Protein AF-A0A9X0A4B2-F1 (afdb_monomer_lite)

Sequence (811 aa):
MVIYSFEFEECVLAAYNSEPVECTVHGQLELKELAPDAMFEDIAPNMNIKASDITRGKFLGKGTFGSVFRGELRQESGDPITIAMKMPLNNEVGDEAPPEEAQMAAAAMRALRENPTMALNDAYRTVRQEMAILLPLRHQNIVSLLGYCLNPFCMVLEFAPQGALDRILANYKRAGVRLNAYVMQKCIVQCASALKYLHRHHIIYRDLKSENILVWSFPAPSGPGQLQHQVTIKLADYGISRSAALAGMKGLGGTPGFMAPEIEKYVGKELYTDKVDSFSFGMYIYELVTLHQPFNDLNPAQVKQLIVEGHRPPLTAKDKKAPVFVLDLMAWCWQQEADRRPPSHHISLLSSATEFPRLSDVITFDKQLGINCAVTAGSRVSQSRGADDRASVGSEVWLCRSELNAGIGTGKISVLSYSRARCYHKKEFFVGKSCIRVACSVGSTVWLGTESGTLHVFCAMTYKQLCQGSIRSNRYILNMIHVPRANWVLVALADGSVLAYNDNISNHYHYNDPAVETPVHELLPNRVYTGNGIPIHCMAALPLKKPQGNEPRPEVAGDSSEDSDDRNSPCDEYVCEVWCGQEKGRITILDGEELQKICTKSAEDHEPDSSSQREHSVSHIETCQTTGTTISGDDPVGRSVWVALFPGTRVFRWDALEKKIVRSVDCSQHPPRFEGPAKAKVPVRRGADPNPLSASRAQVNSLLAVDKELYIGTSFGCILVCNNLSLMVYTIIRCHDESVKHLLPLVTTPVVTPHSASEQTKALVLSCGRGYRSLGASLYGHTSYPSRRSGKTFLKSESVVLVWLADVWES

InterPro domains:
  IPR000719 Protein kinase domain [PS50011] (54-359)
  IPR000719 Protein kinase domain [SM00220] (54-353)
  IPR001245 Serine-threonine/tyrosine-protein kinase, catalytic domain [PF07714] (124-346)
  IPR008271 Serine/threonine-protein kinase, active site [PS00108] (203-215)
  IPR011009 Protein kinase-like domain superfamily [SSF56112] (47-347)
  IPR017441 Protein kinase, ATP binding site [PS00107] (60-86)
  IPR036322 WD40-repeat-containing domain superfamily [SSF50978] (410-740)
  IPR051681 Serine/Threonine Kinases and Pseudokinases [PTHR44329] (48-348)

Secondary structure (DSSP, 8-state):
-PPP---HHHHHHHHHHT-PEEETTTEEE-HHHH-TTTTTTTS-GGGB--GGGEEEEEEEEEETTEEEEEEEE--SSSSPEEEEEEESS-----TT--HHHHHHHHHHHHHHHH-HHHHHHHHHHHHHHHHHHHTT---TTBPPEEEEEETTEEEEEE--TT-BHHHHHHHHHHHTPPPPHHHHHHHHHHHHHHHHHHHHTTEE----SGGGEEEEE---SSSGGGGT---EEEE---TT-EE--TT-B----S-TTTS-HHHHHHTT-S-B-THHHHHHHHHHHHHHHHSS-TTTTS-HHHHHHHHHTT------TTGGGS-HHHHHHHHHHT-SSGGGSPPHHHHHHHHTSTTTTTEEEEEEE-TT-EEEEEEEESS-------GGGGGPPPSEEEEEEEEEETTEEEEEEEEEEEETTEEEEEEEEEEESS-EEEEEEETTEEEEEETTSEEEEEETTT--EEEEEE-TT-PPEEEEEEETTTTEEEEEETTS-EEEEES-GGGG-----TT-S--------SEEE---S--EEEEEEEEEEPP---PPPP-------------------EEEEEEEEEBTTEEEEEETTT--EEEEEESSSSPP-TTGGGT-EEEEEEEPBPSS----TT-GGGGEEEEEEES-SEEEEEETTTTEEEEEEEGGG---TT---TT--S---TT-PPPPPPHHHH-EEEEEEETTEEEEEETT-EEEEEETTT--EEEEEE-BSS---EEEEEEPPP---TTS--PPPPEEEEEEEESB--TTHHHH---S-S--TT-----TT-EEEEEEE-S----

Foldseek 3Di:
DDDDDDDLLVLLVCLLVVHFDQDPPPGTDDSCVRPVLSVVVVDDPQQEADPVQKDWDAWDDDAPQATKTWMWGHDPDDDTAIWIWGQNQALDADPPRDPRRVVSNVVSVVCCVVPVSVSSVSSSVLVVLQCVLQVVDDDQQAWHFSHAYSVSGTTIIHDFPVAFQLVQLVQLVVVVHAQDLLLLLVVLLSVLVQLVRCVVQQKQQQADARNQKGWNDDAHSDDPSSVVSDTGIHGHRRSVMDRADPQAWFADDYDQQLFALVCLVCVRVDGDGSLRVLQSSLQRLVCNLPVDHWPNPDDSVVSNVCNNVPHGGDDDPRSLQHAQLSVQSSLQSNGNDSQLHDRSVVSNVLSPDLQSSWQLDKDFDDQFKDFQDKAAAADAPDPDDDLVRQQAGHQKMWGWIWGQDPNFIWTKTFIWGDDPSDIDTDDIDTDDRFGWNEWERGRQKIWTATQQQKIWIAGNYPRDTDAIAHDPPSWGFQYWYADRVLQWIWTFTQQRKIFTFRSPCVVLDDDDDPPDDDDRRHGDGPDMDNGPRWGFNDKDKAKAFDDPDPDDDDDDDDDDDDDDPDPPDPPRDIWMKMWTKTALQKIWIAGPNHRHTPDMDHNDPDDPDPVVSHAKTFNDKEAEHENDDDQPNPHQSSQWIWTAIVQALKIFIARNVVRDTDDMDGQQQADAPQADDQDDPDPPDPDDRPHGHDSQFSGWQEWHHYDQWIWTKTQLGWTFIAGRPHRHTLHIDNFANGTFHYKYKHWHDWDDDVPDDTDDIFIKIKTKDFHTDHSNCNHSNDGPDNDPVPPDDDDRSIIMITITGPPDSPD

pLDDT: mean 81.11, std 17.22, range [32.97, 98.25]

Structure (mmCIF, N/CA/C/O backbone):
data_AF-A0A9X0A4B2-F1
#
_entry.id   AF-A0A9X0A4B2-F1
#
loop_
_atom_site.group_PDB
_atom_site.id
_atom_site.type_symbol
_atom_site.label_atom_id
_atom_site.label_alt_id
_atom_site.label_comp_id
_atom_site.label_asym_id
_atom_site.label_entity_id
_atom_site.label_seq_id
_atom_site.pdbx_PDB_ins_code
_atom_site.Cartn_x
_atom_site.Cartn_y
_atom_site.Cartn_z
_atom_site.occupancy
_atom_site.B_iso_or_equiv
_atom_site.auth_seq_id
_atom_site.auth_comp_id
_atom_site.auth_asym_id
_atom_site.auth_atom_id
_atom_site.pdbx_PDB_model_num
ATOM 1 N N . MET A 1 1 ? 16.446 -2.438 -71.808 1.00 69.50 1 MET A N 1
ATOM 2 C CA . MET A 1 1 ? 16.394 -1.598 -70.596 1.00 69.50 1 MET A CA 1
ATOM 3 C C . MET A 1 1 ? 17.394 -2.185 -69.619 1.00 69.50 1 MET A C 1
ATOM 5 O O . MET A 1 1 ? 17.231 -3.339 -69.251 1.00 69.50 1 MET A O 1
ATOM 9 N N . VAL A 1 2 ? 18.475 -1.464 -69.323 1.00 81.56 2 VAL A N 1
ATOM 10 C CA . VAL A 1 2 ? 19.464 -1.878 -68.315 1.00 81.56 2 VAL A CA 1
ATOM 11 C C . VAL A 1 2 ? 19.040 -1.228 -67.004 1.00 81.56 2 VAL A C 1
ATOM 13 O O . VAL A 1 2 ? 18.823 -0.019 -66.981 1.00 81.56 2 VAL A O 1
ATOM 16 N N . ILE A 1 3 ? 18.850 -2.027 -65.958 1.00 82.12 3 ILE A N 1
ATOM 17 C CA . ILE A 1 3 ? 18.502 -1.543 -64.620 1.00 82.12 3 ILE A CA 1
ATOM 18 C C . ILE A 1 3 ? 19.781 -1.584 -63.791 1.00 82.12 3 ILE A C 1
ATOM 20 O O . ILE A 1 3 ? 20.408 -2.635 -63.688 1.00 82.12 3 ILE A O 1
ATOM 24 N N . TYR A 1 4 ? 20.158 -0.438 -63.233 1.00 83.50 4 TYR A N 1
ATOM 25 C CA . TYR A 1 4 ? 21.231 -0.330 -62.253 1.00 83.50 4 TYR A CA 1
ATOM 26 C C . TYR A 1 4 ? 20.593 -0.331 -60.865 1.00 83.50 4 TYR A C 1
ATOM 28 O O . TYR A 1 4 ? 19.650 0.420 -60.624 1.00 83.50 4 TYR A O 1
ATOM 36 N N . SER A 1 5 ? 21.080 -1.194 -59.981 1.00 86.69 5 SER A N 1
ATOM 37 C CA . SER A 1 5 ? 20.606 -1.332 -58.605 1.00 86.69 5 SER A CA 1
ATOM 38 C C . SER A 1 5 ? 21.786 -1.252 -57.650 1.00 86.69 5 SER A C 1
ATOM 40 O O . SER A 1 5 ? 22.863 -1.743 -57.980 1.00 86.69 5 SER A O 1
ATOM 42 N N . PHE A 1 6 ? 21.550 -0.684 -56.474 1.00 89.25 6 PHE A N 1
ATOM 43 C CA . PHE A 1 6 ? 22.514 -0.595 -55.380 1.00 89.25 6 PHE A CA 1
ATOM 44 C C . PHE A 1 6 ? 22.018 -1.443 -54.217 1.00 89.25 6 PHE A C 1
ATOM 46 O O . PHE A 1 6 ? 20.802 -1.564 -54.022 1.00 89.25 6 PHE A O 1
ATOM 53 N N . GLU A 1 7 ? 22.933 -2.038 -53.456 1.00 90.69 7 GLU A N 1
ATOM 54 C CA . GLU A 1 7 ? 22.532 -2.704 -52.221 1.00 90.69 7 GLU A CA 1
ATOM 55 C C . GLU A 1 7 ? 22.130 -1.649 -51.185 1.00 90.69 7 GLU A C 1
ATOM 57 O O . GLU A 1 7 ? 22.743 -0.586 -51.071 1.00 90.69 7 GLU A O 1
ATOM 62 N N . PHE A 1 8 ? 21.087 -1.927 -50.403 1.00 90.25 8 PHE A N 1
ATOM 63 C CA . PHE A 1 8 ? 20.627 -0.985 -49.381 1.00 90.25 8 PHE A CA 1
ATOM 64 C C . PHE A 1 8 ? 21.722 -0.726 -48.337 1.00 90.25 8 PHE A C 1
ATOM 66 O O . PHE A 1 8 ? 21.911 0.394 -47.869 1.00 90.25 8 PHE A O 1
ATOM 73 N N . GLU A 1 9 ? 22.478 -1.771 -48.015 1.00 91.12 9 GLU A N 1
ATOM 74 C CA . GLU A 1 9 ? 23.676 -1.758 -47.193 1.00 91.12 9 GLU A CA 1
ATOM 75 C C . GLU A 1 9 ? 24.688 -0.697 -47.687 1.00 91.12 9 GLU A C 1
ATOM 77 O O . GLU A 1 9 ? 25.198 0.082 -46.879 1.00 91.12 9 GLU A O 1
ATOM 82 N N . GLU A 1 10 ? 24.939 -0.614 -48.998 1.00 89.62 10 GLU A N 1
ATOM 83 C CA . GLU A 1 10 ? 25.844 0.378 -49.601 1.00 89.62 10 GLU A CA 1
ATOM 84 C C . GLU A 1 10 ? 25.285 1.799 -49.481 1.00 89.62 10 GLU A C 1
ATOM 86 O O . GLU A 1 10 ? 26.030 2.733 -49.181 1.00 89.62 10 GLU A O 1
ATOM 91 N N . CYS A 1 11 ? 23.968 1.970 -49.635 1.00 91.75 11 CYS A N 1
ATOM 92 C CA . CYS A 1 11 ? 23.315 3.261 -49.422 1.00 91.75 11 CYS A CA 1
ATOM 93 C C . CYS A 1 11 ? 23.408 3.729 -47.960 1.00 91.75 11 CYS A C 1
ATOM 95 O O . CYS A 1 11 ? 23.610 4.917 -47.718 1.00 91.75 11 CYS A O 1
ATOM 97 N N . VAL A 1 12 ? 23.304 2.820 -46.982 1.00 91.31 12 VAL A N 1
ATOM 98 C CA . VAL A 1 12 ? 23.496 3.136 -45.552 1.00 91.31 12 VAL A CA 1
ATOM 99 C C . VAL A 1 12 ? 24.942 3.556 -45.270 1.00 91.31 12 VAL A C 1
ATOM 101 O O . VAL A 1 12 ? 25.166 4.501 -44.514 1.00 91.31 12 VAL A O 1
ATOM 104 N N . LEU A 1 13 ? 25.925 2.893 -45.888 1.00 90.62 13 LEU A N 1
ATOM 105 C CA . LEU A 1 13 ? 27.334 3.279 -45.779 1.00 90.62 13 LEU A CA 1
ATOM 106 C C . LEU A 1 13 ? 27.588 4.671 -46.376 1.00 90.62 13 LEU A C 1
ATOM 108 O O . LEU A 1 13 ? 28.202 5.513 -45.722 1.00 90.62 13 LEU A O 1
ATOM 112 N N . ALA A 1 14 ? 27.069 4.931 -47.576 1.00 90.00 14 ALA A N 1
ATOM 113 C CA . ALA A 1 14 ? 27.181 6.232 -48.228 1.00 90.00 14 ALA A CA 1
ATOM 114 C C . ALA A 1 14 ? 26.504 7.344 -47.399 1.00 90.00 14 ALA A C 1
ATOM 116 O O . ALA A 1 14 ? 27.083 8.413 -47.205 1.00 90.00 14 ALA A O 1
ATOM 117 N N . ALA A 1 15 ? 25.332 7.066 -46.812 1.00 88.56 15 ALA A N 1
ATOM 118 C CA . ALA A 1 15 ? 24.640 7.979 -45.900 1.00 88.56 15 ALA A CA 1
ATOM 119 C C . ALA A 1 15 ? 25.475 8.304 -44.650 1.00 88.56 15 ALA A C 1
ATOM 121 O O . ALA A 1 15 ? 25.600 9.471 -44.278 1.00 88.56 15 ALA A O 1
ATOM 122 N N . TYR A 1 16 ? 26.088 7.291 -44.029 1.00 87.25 16 TYR A N 1
ATOM 123 C CA . TYR A 1 16 ? 26.961 7.464 -42.865 1.00 87.25 16 TYR A CA 1
ATOM 124 C C . TYR A 1 16 ? 28.197 8.321 -43.186 1.00 87.25 16 TYR A C 1
ATOM 126 O O . TYR A 1 16 ? 28.541 9.219 -42.418 1.00 87.25 16 TYR A O 1
ATOM 134 N N . ASN A 1 17 ? 28.829 8.098 -44.342 1.00 86.75 17 ASN A N 1
ATOM 135 C CA . ASN A 1 17 ? 29.992 8.874 -44.787 1.00 86.75 17 ASN A CA 1
ATOM 136 C C . ASN A 1 17 ? 29.633 10.262 -45.342 1.00 86.75 17 ASN A C 1
ATOM 138 O O . ASN A 1 17 ? 30.529 11.070 -45.578 1.00 86.75 17 ASN A O 1
ATOM 142 N N . SER A 1 18 ? 28.343 10.558 -45.544 1.00 84.62 18 SER A N 1
ATOM 143 C CA . SER A 1 18 ? 27.879 11.746 -46.276 1.00 84.62 18 SER A CA 1
ATOM 144 C C . SER A 1 18 ? 28.425 11.813 -47.715 1.00 84.62 18 SER A C 1
ATOM 146 O O . SER A 1 18 ? 28.765 12.886 -48.214 1.00 84.62 18 SER A O 1
ATOM 148 N N . GLU A 1 19 ? 28.505 10.661 -48.384 1.00 86.31 19 GLU A N 1
ATOM 149 C CA . GLU A 1 19 ? 29.009 10.500 -49.753 1.00 86.31 19 GLU A CA 1
ATOM 150 C C . GLU A 1 19 ? 27.855 10.232 -50.743 1.00 86.31 19 GLU A C 1
ATOM 152 O O . GLU A 1 19 ? 26.872 9.580 -50.383 1.00 86.31 19 GLU A O 1
ATOM 157 N N . PRO A 1 20 ? 27.934 10.715 -51.998 1.00 83.12 20 PRO A N 1
ATOM 158 C CA . PRO A 1 20 ? 26.962 10.366 -53.030 1.00 83.12 20 PRO A CA 1
ATOM 159 C C . PRO A 1 20 ? 27.181 8.935 -53.536 1.00 83.12 20 PRO A C 1
ATOM 161 O O . PRO A 1 20 ? 28.291 8.407 -53.503 1.00 83.12 20 PRO A O 1
ATOM 164 N N . VAL A 1 21 ? 26.129 8.331 -54.088 1.00 86.56 21 VAL A N 1
ATOM 165 C CA . VAL A 1 21 ? 26.230 7.041 -54.784 1.00 86.56 21 VAL A CA 1
ATOM 166 C C . VAL A 1 21 ? 26.461 7.301 -56.273 1.00 86.56 21 VAL A C 1
ATOM 168 O O . VAL A 1 21 ? 25.730 8.078 -56.885 1.00 86.56 21 VAL A O 1
ATOM 171 N N . GLU A 1 22 ? 27.472 6.671 -56.873 1.00 88.00 22 GLU A N 1
ATOM 172 C CA . GLU A 1 22 ? 27.836 6.898 -58.276 1.00 88.00 22 GLU A CA 1
ATOM 173 C C . GLU A 1 22 ? 27.292 5.796 -59.197 1.00 88.00 22 GLU A C 1
ATOM 175 O O . GLU A 1 22 ? 27.567 4.608 -59.034 1.00 88.00 22 GLU A O 1
ATOM 180 N N . CYS A 1 23 ? 26.527 6.199 -60.212 1.00 86.12 23 CYS A N 1
ATOM 181 C CA . CYS A 1 23 ? 26.112 5.343 -61.313 1.00 86.12 23 CYS A CA 1
ATOM 182 C C . CYS A 1 23 ? 27.002 5.606 -62.530 1.00 86.12 23 CYS A C 1
ATOM 184 O O . CYS A 1 23 ? 27.116 6.740 -62.988 1.00 86.12 23 CYS A O 1
ATOM 186 N N . THR A 1 24 ? 27.527 4.551 -63.152 1.00 84.50 24 THR A N 1
ATOM 187 C CA . THR A 1 24 ? 28.393 4.653 -64.343 1.00 84.50 24 THR A CA 1
ATOM 188 C C . THR A 1 24 ? 27.746 5.360 -65.543 1.00 84.50 24 THR A C 1
ATOM 190 O O . THR A 1 24 ? 28.444 5.721 -66.484 1.00 84.50 24 THR A O 1
ATOM 193 N N . VAL A 1 25 ? 26.416 5.503 -65.551 1.00 88.12 25 VAL A N 1
ATOM 194 C CA . VAL A 1 25 ? 25.647 6.159 -66.624 1.00 88.12 25 VAL A CA 1
ATOM 195 C C . VAL A 1 25 ? 25.057 7.494 -66.174 1.00 88.12 25 VAL A C 1
ATOM 197 O O . VAL A 1 25 ? 25.081 8.454 -66.937 1.00 88.12 25 VAL A O 1
ATOM 200 N N . HIS A 1 26 ? 24.518 7.557 -64.955 1.00 85.12 26 HIS A N 1
ATOM 201 C CA . HIS A 1 26 ? 23.795 8.732 -64.460 1.00 85.12 26 HIS A CA 1
ATOM 202 C C . HIS A 1 26 ? 24.664 9.677 -63.612 1.00 85.12 26 HIS A C 1
ATOM 204 O O . HIS A 1 26 ? 24.196 10.746 -63.236 1.00 85.12 26 HIS A O 1
ATOM 210 N N . GLY A 1 27 ? 25.920 9.316 -63.333 1.00 87.44 27 GLY A N 1
ATOM 211 C CA . GLY A 1 27 ? 26.813 10.091 -62.473 1.00 87.44 27 GLY A CA 1
ATOM 212 C C . GLY A 1 27 ? 26.424 9.990 -60.997 1.00 87.44 27 GLY A C 1
ATOM 213 O O . GLY A 1 27 ? 25.930 8.955 -60.549 1.00 87.44 27 GLY A O 1
ATOM 214 N N . GLN A 1 28 ? 26.666 11.059 -60.237 1.00 88.50 28 GLN A N 1
ATOM 215 C CA . GLN A 1 28 ? 26.315 11.129 -58.818 1.00 88.50 28 GLN A CA 1
ATOM 216 C C . GLN A 1 28 ? 24.799 11.222 -58.630 1.00 88.50 28 GLN A C 1
ATOM 218 O O . GLN A 1 28 ? 24.147 12.109 -59.177 1.00 88.50 28 GLN A O 1
ATOM 223 N N . LEU A 1 29 ? 24.257 10.313 -57.827 1.00 88.69 29 LEU A N 1
ATOM 224 C CA . LEU A 1 29 ? 22.849 10.252 -57.461 1.00 88.69 29 LEU A CA 1
ATOM 225 C C . LEU A 1 29 ? 22.657 10.754 -56.027 1.00 88.69 29 LEU A C 1
ATOM 227 O O . LEU A 1 29 ? 23.437 10.425 -55.128 1.00 88.69 29 LEU A O 1
ATOM 231 N N . GLU A 1 30 ? 21.596 11.529 -55.797 1.00 86.44 30 GLU A N 1
ATOM 232 C CA . GLU A 1 30 ? 21.247 12.000 -54.458 1.00 86.44 30 GLU A CA 1
ATOM 233 C C . GLU A 1 30 ? 20.611 10.866 -53.633 1.00 86.44 30 GLU A C 1
ATOM 235 O O . GLU A 1 30 ? 19.570 10.313 -53.993 1.00 86.44 30 GLU A O 1
ATOM 240 N N . LEU A 1 31 ? 21.206 10.544 -52.479 1.00 87.88 31 LEU A N 1
ATOM 241 C CA . LEU A 1 31 ? 20.733 9.469 -51.592 1.00 87.88 31 LEU A CA 1
ATOM 242 C C . LEU A 1 31 ? 19.289 9.656 -51.116 1.00 87.88 31 LEU A C 1
ATOM 244 O O . LEU A 1 31 ? 18.570 8.673 -50.981 1.00 87.88 31 LEU A O 1
ATOM 248 N N . LYS A 1 32 ? 18.842 10.899 -50.904 1.00 86.06 32 LYS A N 1
ATOM 249 C CA . LYS A 1 32 ? 17.453 11.201 -50.518 1.00 86.06 32 LYS A CA 1
ATOM 250 C C . LYS A 1 32 ? 16.432 10.768 -51.583 1.00 86.06 32 LYS A C 1
ATOM 252 O O . LYS A 1 32 ? 15.292 10.481 -51.244 1.00 86.06 32 LYS A O 1
ATOM 257 N N . GLU A 1 33 ? 16.829 10.723 -52.858 1.00 85.75 33 GLU A N 1
ATOM 258 C CA . GLU A 1 33 ? 15.966 10.291 -53.964 1.00 85.75 33 GLU A CA 1
ATOM 259 C C . GLU A 1 33 ? 16.091 8.784 -54.209 1.00 85.75 33 GLU A C 1
ATOM 261 O O . GLU A 1 33 ? 15.097 8.110 -54.476 1.00 85.75 33 GLU A O 1
ATOM 266 N N . LEU A 1 34 ? 17.311 8.250 -54.093 1.00 88.56 34 LEU A N 1
ATOM 267 C CA . LEU A 1 34 ? 17.619 6.845 -54.360 1.00 88.56 34 LEU A CA 1
ATOM 268 C C . LEU A 1 34 ? 17.207 5.906 -53.212 1.00 88.56 34 LEU A C 1
ATOM 270 O O . LEU A 1 34 ? 16.674 4.826 -53.456 1.00 88.56 34 LEU A O 1
ATOM 274 N N . ALA A 1 35 ? 17.482 6.306 -51.971 1.00 90.12 35 ALA A N 1
ATOM 275 C CA . ALA A 1 35 ? 17.279 5.527 -50.753 1.00 90.12 35 ALA A CA 1
ATOM 276 C C . ALA A 1 35 ? 16.839 6.437 -49.580 1.00 90.12 35 ALA A C 1
ATOM 278 O O . ALA A 1 35 ? 17.566 6.555 -48.588 1.00 90.12 35 ALA A O 1
ATOM 279 N N . PRO A 1 36 ? 15.645 7.064 -49.651 1.00 90.25 36 PRO A N 1
ATOM 280 C CA . PRO A 1 36 ? 15.130 7.954 -48.599 1.00 90.25 36 PRO A CA 1
ATOM 281 C C . PRO A 1 36 ? 15.097 7.294 -47.211 1.00 90.25 36 PRO A C 1
ATOM 283 O O . PRO A 1 36 ? 15.350 7.949 -46.200 1.00 90.25 36 PRO A O 1
ATOM 286 N N . ASP A 1 37 ? 14.871 5.978 -47.155 1.00 89.81 37 ASP A N 1
ATOM 287 C CA . ASP A 1 37 ? 14.897 5.215 -45.908 1.00 89.81 37 ASP A CA 1
ATOM 288 C C . ASP A 1 37 ? 16.305 5.187 -45.282 1.00 89.81 37 ASP A C 1
ATOM 290 O O . ASP A 1 37 ? 16.445 5.347 -44.071 1.00 89.81 37 ASP A O 1
ATOM 294 N N . ALA A 1 38 ? 17.382 5.072 -46.067 1.00 88.94 38 ALA A N 1
ATOM 295 C CA . ALA A 1 38 ? 18.744 5.117 -45.517 1.00 88.94 38 ALA A CA 1
ATOM 296 C C . ALA A 1 38 ? 19.048 6.472 -44.837 1.00 88.94 38 ALA A C 1
ATOM 298 O O . ALA A 1 38 ? 19.849 6.532 -43.906 1.00 88.94 38 ALA A O 1
ATOM 299 N N . MET A 1 39 ? 18.344 7.531 -45.255 1.00 89.00 39 MET A N 1
ATOM 300 C CA . MET A 1 39 ? 18.455 8.903 -44.748 1.00 89.00 39 MET A CA 1
ATOM 301 C C . MET A 1 39 ? 17.407 9.266 -43.677 1.00 89.00 39 MET A C 1
ATOM 303 O O . MET A 1 39 ? 17.449 10.366 -43.128 1.00 89.00 39 MET A O 1
ATOM 307 N N . PHE A 1 40 ? 16.494 8.348 -43.333 1.00 90.69 40 PHE A N 1
ATOM 308 C CA . PHE A 1 40 ? 15.378 8.595 -42.405 1.00 90.69 40 PHE A CA 1
ATOM 309 C C . PHE A 1 40 ? 14.405 9.706 -42.851 1.00 90.69 40 PHE A C 1
ATOM 311 O O . PHE A 1 40 ? 13.785 10.357 -42.014 1.00 90.69 40 PHE A O 1
ATOM 318 N N . GLU A 1 41 ? 14.221 9.892 -44.161 1.00 89.94 41 GLU A N 1
ATOM 319 C CA . GLU A 1 41 ? 13.305 10.905 -44.730 1.00 89.94 41 GLU A CA 1
ATOM 320 C C . GLU A 1 41 ? 11.814 10.610 -44.464 1.00 89.94 41 GLU A C 1
ATOM 322 O O . GLU A 1 41 ? 10.955 11.476 -44.617 1.00 89.94 41 GLU A O 1
ATOM 327 N N . ASP A 1 42 ? 11.479 9.393 -44.031 1.00 89.19 42 ASP A N 1
ATOM 328 C CA . ASP A 1 42 ? 10.140 9.004 -43.575 1.00 89.19 42 ASP A CA 1
ATOM 329 C C . ASP A 1 42 ? 9.810 9.499 -42.151 1.00 89.19 42 ASP A C 1
ATOM 331 O O . ASP A 1 42 ? 8.671 9.374 -41.689 1.00 89.19 42 ASP A O 1
ATOM 335 N N . ILE A 1 43 ? 10.786 10.076 -41.443 1.00 90.12 43 ILE A N 1
ATOM 336 C CA . ILE A 1 43 ? 10.615 10.665 -40.113 1.00 90.12 43 ILE A CA 1
ATOM 337 C C . ILE A 1 43 ? 10.363 12.169 -40.239 1.00 90.12 43 ILE A C 1
ATOM 339 O O . ILE A 1 43 ? 10.911 12.851 -41.098 1.00 90.12 43 ILE A O 1
ATOM 343 N N . ALA A 1 44 ? 9.521 12.708 -39.352 1.00 88.62 44 ALA A N 1
ATOM 344 C CA . ALA A 1 44 ? 9.191 14.128 -39.345 1.00 88.62 44 ALA A CA 1
ATOM 345 C C . ALA A 1 44 ? 10.467 15.010 -39.319 1.00 88.62 44 ALA A C 1
ATOM 347 O O . ALA A 1 44 ? 11.317 14.802 -38.447 1.00 88.62 44 ALA A O 1
ATOM 348 N N . PRO A 1 45 ? 10.593 16.025 -40.203 1.00 84.88 45 PRO A N 1
ATOM 349 C CA . PRO A 1 45 ? 11.832 16.797 -40.363 1.00 84.88 45 PRO A CA 1
ATOM 350 C C . PRO A 1 45 ? 12.336 17.476 -39.086 1.00 84.88 45 PRO A C 1
ATOM 352 O O . PRO A 1 45 ? 13.533 17.671 -38.913 1.00 84.88 45 PRO A O 1
ATOM 355 N N . ASN A 1 46 ? 11.435 17.808 -38.158 1.00 88.88 46 ASN A N 1
ATOM 356 C CA . ASN A 1 46 ? 11.774 18.416 -36.871 1.00 88.88 46 ASN A CA 1
ATOM 357 C C . ASN A 1 46 ? 12.482 17.459 -35.891 1.00 88.88 46 ASN A C 1
ATOM 359 O O . ASN A 1 46 ? 12.905 17.902 -34.828 1.00 88.88 46 ASN A O 1
ATOM 363 N N . MET A 1 47 ? 12.583 16.167 -36.217 1.00 92.44 47 MET A N 1
ATOM 364 C CA . MET A 1 47 ? 13.346 15.176 -35.450 1.00 92.44 47 MET A CA 1
ATOM 365 C C . MET A 1 47 ? 14.793 15.041 -35.945 1.00 92.44 47 MET A C 1
ATOM 367 O O . MET A 1 47 ? 15.607 14.447 -35.240 1.00 92.44 47 MET A O 1
ATOM 371 N N . ASN A 1 48 ? 15.116 15.553 -37.138 1.00 93.12 48 ASN A N 1
ATOM 372 C CA . ASN A 1 48 ? 16.475 15.545 -37.670 1.00 93.12 48 ASN A CA 1
ATOM 373 C C . ASN A 1 48 ? 17.282 16.679 -37.023 1.00 93.12 48 ASN A C 1
ATOM 375 O O . ASN A 1 48 ? 17.019 17.861 -37.249 1.00 93.12 48 ASN A O 1
ATOM 379 N N . ILE A 1 49 ? 18.256 16.312 -36.196 1.00 93.94 49 ILE A N 1
ATOM 380 C CA . ILE A 1 49 ? 19.105 17.245 -35.464 1.00 93.94 49 ILE A CA 1
ATOM 381 C C . ILE A 1 49 ? 20.407 17.445 -36.238 1.00 93.94 49 ILE A C 1
ATOM 383 O O . ILE A 1 49 ? 21.121 16.489 -36.550 1.00 93.94 49 ILE A O 1
ATOM 387 N N . LYS A 1 50 ? 20.750 18.708 -36.511 1.00 91.81 50 LYS A N 1
ATOM 388 C CA . LYS A 1 50 ? 21.996 19.059 -37.196 1.00 91.81 50 LYS A CA 1
ATOM 389 C C . LYS A 1 50 ? 23.198 18.757 -36.308 1.00 91.81 50 LYS A C 1
ATOM 391 O O . LYS A 1 50 ? 23.196 19.069 -35.120 1.00 91.81 50 LYS A O 1
ATOM 396 N N . ALA A 1 51 ? 24.268 18.261 -36.924 1.00 90.62 51 ALA A N 1
ATOM 397 C CA . ALA A 1 51 ? 25.550 18.009 -36.266 1.00 90.62 51 ALA A CA 1
ATOM 398 C C . ALA A 1 51 ? 26.079 19.231 -35.491 1.00 90.62 51 ALA A C 1
ATOM 400 O O . ALA A 1 51 ? 26.613 19.092 -34.398 1.00 90.62 51 ALA A O 1
ATOM 401 N N . SER A 1 52 ? 25.886 20.441 -36.035 1.00 92.50 52 SER A N 1
ATOM 402 C CA . SER A 1 52 ? 26.316 21.708 -35.424 1.00 92.50 52 SER A CA 1
ATOM 403 C C . SER A 1 52 ? 25.614 22.042 -34.110 1.00 92.50 52 SER A C 1
ATOM 405 O O . SER A 1 52 ? 26.113 22.863 -33.337 1.00 92.50 52 SER A O 1
ATOM 407 N N . ASP A 1 53 ? 24.446 21.447 -33.883 1.00 93.44 53 ASP A N 1
ATOM 408 C CA . ASP A 1 53 ? 23.584 21.773 -32.756 1.00 93.44 53 ASP A CA 1
ATOM 409 C C . ASP A 1 53 ? 23.802 20.803 -31.591 1.00 93.44 53 ASP A C 1
ATOM 411 O O . ASP A 1 53 ? 23.289 21.056 -30.506 1.00 93.44 53 ASP A O 1
ATOM 415 N N . ILE A 1 54 ? 24.591 19.736 -31.772 1.00 94.25 54 ILE A N 1
ATOM 416 C CA . ILE A 1 54 ? 24.889 18.748 -30.731 1.00 94.25 54 ILE A CA 1
ATOM 417 C C . ILE A 1 54 ? 26.372 18.678 -30.398 1.00 94.25 54 ILE A C 1
ATOM 419 O O . ILE A 1 54 ? 27.232 18.618 -31.271 1.00 94.25 54 ILE A O 1
ATOM 423 N N . THR A 1 55 ? 26.662 18.590 -29.105 1.00 93.44 55 THR A N 1
ATOM 424 C CA . THR A 1 55 ? 28.021 18.373 -28.603 1.00 93.44 55 THR A CA 1
ATOM 425 C C . THR A 1 55 ? 28.055 17.106 -27.762 1.00 93.44 55 THR A C 1
ATOM 427 O O . THR A 1 55 ? 27.292 16.977 -26.800 1.00 93.44 55 THR A O 1
ATOM 430 N N . ARG A 1 56 ? 28.958 16.176 -28.092 1.00 91.88 56 ARG A N 1
ATOM 431 C CA . ARG A 1 56 ? 29.226 14.982 -27.280 1.00 91.88 56 ARG A CA 1
ATOM 432 C C . ARG A 1 56 ? 30.025 15.365 -26.036 1.00 91.88 56 ARG A C 1
ATOM 434 O O . ARG A 1 56 ? 31.018 16.078 -26.110 1.00 91.88 56 ARG A O 1
ATOM 441 N N . GLY A 1 57 ? 29.603 14.843 -24.896 1.00 91.38 57 GLY A N 1
ATOM 442 C CA . GLY A 1 57 ? 30.295 14.942 -23.620 1.00 91.38 57 GLY A CA 1
ATOM 443 C C . GLY A 1 57 ? 30.644 13.566 -23.054 1.00 91.38 57 GLY A C 1
ATOM 444 O O . GLY A 1 57 ? 30.979 12.626 -23.773 1.00 91.38 57 GLY A O 1
ATOM 445 N N . LYS A 1 58 ? 30.575 13.453 -21.725 1.00 91.38 58 LYS A N 1
ATOM 446 C CA . LYS A 1 58 ? 31.057 12.292 -20.966 1.00 91.38 58 LYS A CA 1
ATOM 447 C C . LYS A 1 58 ? 30.307 10.994 -21.294 1.00 91.38 58 LYS A C 1
ATOM 449 O O . LYS A 1 58 ? 29.078 10.987 -21.359 1.00 91.38 58 LYS A O 1
ATOM 454 N N . PHE A 1 59 ? 31.034 9.879 -21.369 1.00 91.88 59 PHE A N 1
ATOM 455 C CA . PHE A 1 59 ? 30.460 8.532 -21.411 1.00 91.88 59 PHE A CA 1
ATOM 456 C C . PHE A 1 59 ? 29.648 8.208 -20.148 1.00 91.88 59 PHE A C 1
ATOM 458 O O . PHE A 1 59 ? 30.110 8.390 -19.018 1.00 91.88 59 PHE A O 1
ATOM 465 N N . LEU A 1 60 ? 28.418 7.730 -20.341 1.00 89.81 60 LEU A N 1
ATOM 466 C CA . LEU A 1 60 ? 27.477 7.398 -19.265 1.00 89.81 60 LEU A CA 1
ATOM 467 C C . LEU A 1 60 ? 27.395 5.891 -18.999 1.00 89.81 60 LEU A C 1
ATOM 469 O O . LEU A 1 60 ? 27.145 5.481 -17.854 1.00 89.81 60 LEU A O 1
ATOM 473 N N . GLY A 1 61 ? 27.602 5.081 -20.038 1.00 86.62 61 GLY A N 1
ATOM 474 C CA . GLY A 1 61 ? 27.595 3.625 -19.964 1.00 86.62 61 GLY A CA 1
ATOM 475 C C . GLY A 1 61 ? 27.263 2.952 -21.294 1.00 86.62 61 GLY A C 1
ATOM 476 O O . GLY A 1 61 ? 27.038 3.602 -22.318 1.00 86.62 61 GLY A O 1
ATOM 477 N N . LYS A 1 62 ? 27.205 1.624 -21.246 1.00 81.25 62 LYS A N 1
ATOM 478 C CA . LYS A 1 62 ? 26.778 0.758 -22.341 1.00 81.25 62 LYS A CA 1
ATOM 479 C C . LYS A 1 62 ? 25.263 0.538 -22.298 1.00 81.25 62 LYS A C 1
ATOM 481 O O . LYS A 1 62 ? 24.731 0.120 -21.276 1.00 81.25 62 LYS A O 1
ATOM 486 N N . GLY A 1 63 ? 24.580 0.795 -23.410 1.00 69.31 63 GLY A N 1
ATOM 487 C CA . GLY A 1 63 ? 23.209 0.337 -23.643 1.00 69.31 63 GLY A CA 1
ATOM 488 C C . GLY A 1 63 ? 23.186 -1.010 -24.366 1.00 69.31 63 GLY A C 1
ATOM 489 O O . GLY A 1 63 ? 24.229 -1.525 -24.777 1.00 69.31 63 GLY A O 1
ATOM 490 N N . THR A 1 64 ? 21.994 -1.563 -24.593 1.00 66.75 64 THR A N 1
ATOM 491 C CA . THR A 1 64 ? 21.849 -2.872 -25.262 1.00 66.75 64 THR A CA 1
ATOM 492 C C . THR A 1 64 ? 22.525 -2.936 -26.645 1.00 66.75 64 THR A C 1
ATOM 494 O O . THR A 1 64 ? 23.007 -3.990 -27.054 1.00 66.75 64 THR A O 1
ATOM 497 N N . PHE A 1 65 ? 22.624 -1.802 -27.344 1.00 69.62 65 PHE A N 1
ATOM 498 C CA . PHE A 1 65 ? 23.045 -1.748 -28.747 1.00 69.62 65 PHE A CA 1
ATOM 499 C C . PHE A 1 65 ? 24.172 -0.765 -29.051 1.00 69.62 65 PHE A C 1
ATOM 501 O O . PHE A 1 65 ? 24.439 -0.486 -30.214 1.00 69.62 65 PHE A O 1
ATOM 508 N N . GLY A 1 66 ? 24.809 -0.200 -28.028 1.00 80.50 66 GLY A N 1
ATOM 509 C CA . GLY A 1 66 ? 25.853 0.792 -28.247 1.00 80.50 66 GLY A CA 1
ATOM 510 C C . GLY A 1 66 ? 26.212 1.585 -27.004 1.00 80.50 66 GLY A C 1
ATOM 511 O O . GLY A 1 66 ? 25.839 1.233 -25.884 1.00 80.50 66 GLY A O 1
ATOM 512 N N . SER A 1 67 ? 26.954 2.662 -27.214 1.00 89.50 67 SER A N 1
ATOM 513 C CA . SER A 1 67 ? 27.439 3.551 -26.162 1.00 89.50 67 SER A CA 1
ATOM 514 C C . SER A 1 67 ? 26.446 4.680 -25.905 1.00 89.50 67 SER A C 1
ATOM 516 O O . SER A 1 67 ? 25.813 5.182 -26.832 1.00 89.50 67 SER A O 1
ATOM 518 N N . VAL A 1 68 ? 26.316 5.111 -24.652 1.00 92.00 68 VAL A N 1
ATOM 519 C CA . VAL A 1 68 ? 25.489 6.264 -24.277 1.00 92.00 68 VAL A CA 1
ATOM 520 C C . VAL A 1 68 ? 26.377 7.363 -23.708 1.00 92.00 68 VAL A C 1
ATOM 522 O O . VAL A 1 68 ? 27.157 7.125 -22.785 1.00 92.00 68 VAL A O 1
ATOM 525 N N . PHE A 1 69 ? 26.226 8.578 -24.226 1.00 93.56 69 PHE A N 1
ATOM 526 C CA . PHE A 1 69 ? 26.972 9.763 -23.810 1.00 93.56 69 PHE A CA 1
ATOM 527 C C . PHE A 1 69 ? 26.035 10.848 -23.291 1.00 93.56 69 PHE A C 1
ATOM 529 O O . PHE A 1 69 ? 24.901 10.982 -23.748 1.00 93.56 69 PHE A O 1
ATOM 536 N N . ARG A 1 70 ? 26.512 11.659 -22.347 1.00 94.88 70 ARG A N 1
ATOM 537 C CA . ARG A 1 70 ? 25.916 12.966 -22.062 1.00 94.88 70 ARG A CA 1
ATOM 538 C C . ARG A 1 70 ? 26.238 13.866 -23.244 1.00 94.88 70 ARG A C 1
ATOM 540 O O . ARG A 1 70 ? 27.373 13.849 -23.702 1.00 94.88 70 ARG A O 1
ATOM 547 N N . GLY A 1 71 ? 25.289 14.670 -23.689 1.00 94.88 71 GLY A N 1
ATOM 548 C CA . GLY A 1 71 ? 25.530 15.712 -24.676 1.00 94.88 71 GLY A CA 1
ATOM 549 C C . GLY A 1 71 ? 24.792 16.997 -24.338 1.00 94.88 71 GLY A C 1
ATOM 550 O O . GLY A 1 71 ? 24.040 17.059 -23.360 1.00 94.88 71 GLY A O 1
ATOM 551 N N . GLU A 1 72 ? 24.997 18.007 -25.167 1.00 96.31 72 GLU A N 1
ATOM 552 C CA . GLU A 1 72 ? 24.279 19.279 -25.113 1.00 96.31 72 GLU A CA 1
ATOM 553 C C . GLU A 1 72 ? 23.657 19.553 -26.480 1.00 96.31 72 GLU A C 1
ATOM 555 O O . GLU A 1 72 ? 24.341 19.428 -27.493 1.00 96.31 72 GLU A O 1
ATOM 560 N N . LEU A 1 73 ? 22.365 19.884 -26.500 1.00 95.19 73 LEU A N 1
ATOM 561 C CA . LEU A 1 73 ? 21.632 20.289 -27.697 1.00 95.19 73 LEU A CA 1
ATOM 562 C C . LEU A 1 73 ? 21.364 21.792 -27.632 1.00 95.19 73 LEU A C 1
ATOM 564 O O . LEU A 1 73 ? 20.700 22.281 -26.712 1.00 95.19 73 LEU A O 1
ATOM 568 N N . ARG A 1 74 ? 21.872 22.520 -28.623 1.00 93.56 74 ARG A N 1
ATOM 569 C CA . ARG A 1 74 ? 21.626 23.945 -28.822 1.00 93.56 74 ARG A CA 1
ATOM 570 C C . ARG A 1 74 ? 20.174 24.162 -29.240 1.00 93.56 74 ARG A C 1
ATOM 572 O O . ARG A 1 74 ? 19.659 23.459 -30.104 1.00 93.56 74 ARG A O 1
ATOM 579 N N . GLN A 1 75 ? 19.526 25.152 -28.636 1.00 84.62 75 GLN A N 1
ATOM 580 C CA . GLN A 1 75 ? 18.182 25.583 -29.016 1.00 84.62 75 GLN A CA 1
ATOM 581 C C . GLN A 1 75 ? 18.252 26.895 -29.805 1.00 84.62 75 GLN A C 1
ATOM 583 O O . GLN A 1 75 ? 19.163 27.694 -29.598 1.00 84.62 75 GLN A O 1
ATOM 588 N N . GLU A 1 76 ? 17.280 27.131 -30.692 1.00 80.38 76 GLU A N 1
ATOM 589 C CA . GLU A 1 76 ? 17.174 28.392 -31.449 1.00 80.38 76 GLU A CA 1
ATOM 590 C C . GLU A 1 76 ? 16.955 29.603 -30.526 1.00 80.38 76 GLU A C 1
ATOM 592 O O . GLU A 1 76 ? 17.414 30.708 -30.812 1.00 80.38 76 GLU A O 1
ATOM 597 N N . SER A 1 77 ? 16.293 29.385 -29.386 1.00 78.19 77 SER A N 1
ATOM 598 C CA . SER A 1 77 ? 16.085 30.379 -28.335 1.00 78.19 77 SER A CA 1
ATOM 599 C C . SER A 1 77 ? 16.132 29.711 -26.957 1.00 78.19 77 SER A C 1
ATOM 601 O O . SER A 1 77 ? 15.258 28.900 -26.652 1.00 78.19 77 SER A O 1
ATOM 603 N N . GLY A 1 78 ? 17.117 30.061 -26.125 1.00 80.62 78 GLY A N 1
ATOM 604 C CA . GLY A 1 78 ? 17.254 29.558 -24.751 1.00 80.62 78 GLY A CA 1
ATOM 605 C C . GLY A 1 78 ? 18.627 28.957 -24.443 1.00 80.62 78 GLY A C 1
ATOM 606 O O . GLY A 1 78 ? 19.521 28.951 -25.290 1.00 80.62 78 GLY A O 1
ATOM 607 N N . ASP A 1 79 ? 18.780 28.466 -23.213 1.00 88.19 79 ASP A N 1
ATOM 608 C CA . ASP A 1 79 ? 19.982 27.751 -22.782 1.00 88.19 79 ASP A CA 1
ATOM 609 C C . ASP A 1 79 ? 20.062 26.360 -23.440 1.00 88.19 79 ASP A C 1
ATOM 611 O O . ASP A 1 79 ? 19.026 25.730 -23.681 1.00 88.19 79 ASP A O 1
ATOM 615 N N . PRO A 1 80 ? 21.272 25.836 -23.714 1.00 91.50 80 PRO A N 1
ATOM 616 C CA . PRO A 1 80 ? 21.437 24.473 -24.206 1.00 91.50 80 PRO A CA 1
ATOM 617 C C . PRO A 1 80 ? 20.786 23.451 -23.270 1.00 91.50 80 PRO A C 1
ATOM 619 O O . PRO A 1 80 ? 20.943 23.510 -22.048 1.00 91.50 80 PRO A O 1
ATOM 622 N N . ILE A 1 81 ? 20.098 22.463 -23.841 1.00 94.75 81 ILE A N 1
ATOM 623 C CA . ILE A 1 81 ? 19.506 21.381 -23.053 1.00 94.75 81 ILE A CA 1
ATOM 624 C C . ILE A 1 81 ? 20.496 20.225 -22.928 1.00 94.75 81 ILE A C 1
ATOM 626 O O . ILE A 1 81 ? 21.139 19.822 -23.897 1.00 94.75 81 ILE A O 1
ATOM 630 N N . THR A 1 82 ? 20.616 19.651 -21.730 1.00 96.88 82 THR A N 1
ATOM 631 C CA . THR A 1 82 ? 21.396 18.419 -21.558 1.00 96.88 82 THR A CA 1
ATOM 632 C C . THR A 1 82 ? 20.610 17.234 -22.122 1.00 96.88 82 THR A C 1
ATOM 634 O O . THR A 1 82 ? 19.443 17.036 -21.781 1.00 96.88 82 THR A O 1
ATOM 637 N N . ILE A 1 83 ? 21.267 16.426 -22.950 1.00 96.88 83 ILE A N 1
ATOM 638 C CA . ILE A 1 83 ? 20.690 15.276 -23.656 1.00 96.88 83 ILE A CA 1
ATOM 639 C C . ILE A 1 83 ? 21.480 13.993 -23.384 1.00 96.88 83 ILE A C 1
ATOM 641 O O . ILE A 1 83 ? 22.624 14.027 -22.921 1.00 96.88 83 ILE A O 1
ATOM 645 N N . ALA A 1 84 ? 20.864 12.849 -23.674 1.00 95.88 84 ALA A N 1
ATOM 646 C CA . ALA A 1 84 ? 21.547 11.567 -23.770 1.00 95.88 84 ALA A CA 1
ATOM 647 C C . ALA A 1 84 ? 21.683 11.173 -25.248 1.00 95.88 84 ALA A C 1
ATOM 649 O O . ALA A 1 84 ? 20.688 11.067 -25.961 1.00 95.88 84 ALA A O 1
ATOM 650 N N . MET A 1 85 ? 22.913 10.953 -25.703 1.00 94.44 85 MET A N 1
ATOM 651 C CA . MET A 1 85 ? 23.241 10.534 -27.064 1.00 94.44 85 MET A CA 1
ATOM 652 C C . MET A 1 85 ? 23.510 9.030 -27.067 1.00 94.44 85 MET A C 1
ATOM 654 O O . MET A 1 85 ? 24.526 8.582 -26.532 1.00 94.44 85 MET A O 1
ATOM 658 N N . LYS A 1 86 ? 22.602 8.240 -27.643 1.00 92.69 86 LYS A N 1
ATOM 659 C CA . LYS A 1 86 ? 22.765 6.787 -27.804 1.00 92.69 86 LYS A CA 1
ATOM 660 C C . LYS A 1 86 ? 23.365 6.511 -29.180 1.00 92.69 86 LYS A C 1
ATOM 662 O O . LYS A 1 86 ? 22.703 6.708 -30.197 1.00 92.69 86 LYS A O 1
ATOM 667 N N . MET A 1 87 ? 24.622 6.084 -29.195 1.00 91.88 87 MET A N 1
ATOM 668 C CA . MET A 1 87 ? 25.435 5.865 -30.389 1.00 91.88 87 MET A CA 1
ATOM 669 C C . MET A 1 87 ? 25.618 4.357 -30.613 1.00 91.88 87 MET A C 1
ATOM 671 O O . MET A 1 87 ? 26.333 3.722 -29.831 1.00 91.88 87 MET A O 1
ATOM 675 N N . PRO A 1 88 ? 24.988 3.754 -31.639 1.00 87.19 88 PRO A N 1
ATOM 676 C CA . PRO A 1 88 ? 25.104 2.317 -31.897 1.00 87.19 88 PRO A CA 1
ATOM 677 C C . PRO A 1 88 ? 26.519 1.907 -32.335 1.00 87.19 88 PRO A C 1
ATOM 679 O O . PRO A 1 88 ? 26.974 0.809 -32.027 1.00 87.19 88 PRO A O 1
ATOM 682 N N . LEU A 1 89 ? 27.241 2.809 -33.004 1.00 85.19 89 LEU A N 1
ATOM 683 C CA . LEU A 1 89 ? 28.626 2.631 -33.428 1.00 85.19 89 LEU A CA 1
ATOM 684 C C . LEU A 1 89 ? 29.424 3.862 -33.015 1.00 85.19 89 LEU A C 1
ATOM 686 O O . LEU A 1 89 ? 29.437 4.871 -33.709 1.00 85.19 89 LEU A O 1
ATOM 690 N N . ASN A 1 90 ? 30.075 3.785 -31.858 1.00 84.69 90 ASN A N 1
ATOM 691 C CA . ASN A 1 90 ? 31.044 4.792 -31.450 1.00 84.69 90 ASN A CA 1
ATOM 692 C C . ASN A 1 90 ? 32.447 4.287 -31.783 1.00 84.69 90 ASN A C 1
ATOM 694 O O . ASN A 1 90 ? 32.889 3.325 -31.170 1.00 84.69 90 ASN A O 1
ATOM 698 N N . ASN A 1 91 ? 33.137 4.929 -32.720 1.00 82.19 91 ASN A N 1
ATOM 699 C CA . ASN A 1 91 ? 34.507 4.605 -33.133 1.00 82.19 91 ASN A CA 1
ATOM 700 C C . ASN A 1 91 ? 35.563 5.554 -32.530 1.00 82.19 91 ASN A C 1
ATOM 702 O O . ASN A 1 91 ? 36.748 5.404 -32.810 1.00 82.19 91 ASN A O 1
ATOM 706 N N . GLU A 1 92 ? 35.151 6.490 -31.677 1.00 84.38 92 GLU A N 1
ATOM 707 C CA . GLU A 1 92 ? 36.012 7.506 -31.070 1.00 84.38 92 GLU A CA 1
ATOM 708 C C . GLU A 1 92 ? 36.136 7.313 -29.555 1.00 84.38 92 GLU A C 1
ATOM 710 O O . GLU A 1 92 ? 35.160 7.003 -28.863 1.00 84.38 92 GLU A O 1
ATOM 715 N N . VAL A 1 93 ? 37.330 7.562 -29.021 1.00 84.50 93 VAL A N 1
ATOM 716 C CA . VAL A 1 93 ? 37.646 7.463 -27.590 1.00 84.50 93 VAL A CA 1
ATOM 717 C C . VAL A 1 93 ? 37.930 8.865 -27.063 1.00 84.50 93 VAL A C 1
ATOM 719 O O . VAL A 1 93 ? 38.786 9.550 -27.615 1.00 84.50 93 VAL A O 1
ATOM 722 N N . GLY A 1 94 ? 37.217 9.303 -26.022 1.00 82.56 94 GLY A N 1
ATOM 723 C CA . GLY A 1 94 ? 37.521 10.577 -25.361 1.00 82.56 94 GLY A CA 1
ATOM 724 C C . GLY A 1 94 ? 38.854 10.552 -24.596 1.00 82.56 94 GLY A C 1
ATOM 725 O O . GLY A 1 94 ? 39.305 9.490 -24.170 1.00 82.56 94 GLY A O 1
ATOM 726 N N . ASP A 1 95 ? 39.452 11.723 -24.360 1.00 78.25 95 ASP A N 1
ATOM 727 C CA . ASP A 1 95 ? 40.770 11.858 -23.708 1.00 78.25 95 ASP A CA 1
ATOM 728 C C . ASP A 1 95 ? 40.849 11.195 -22.314 1.00 78.25 95 ASP A C 1
ATOM 730 O O . ASP A 1 95 ? 41.894 10.679 -21.921 1.00 78.25 95 ASP A O 1
ATOM 734 N N . GLU A 1 96 ? 39.729 11.153 -21.582 1.00 81.50 96 GLU A N 1
ATOM 735 C CA . GLU A 1 96 ? 39.592 10.510 -20.263 1.00 81.50 96 GLU A CA 1
ATOM 736 C C . GLU A 1 96 ? 38.636 9.299 -20.290 1.00 81.50 96 GLU A C 1
ATOM 738 O O . GLU A 1 96 ? 37.913 9.025 -19.325 1.00 81.50 96 GLU A O 1
ATOM 743 N N . ALA A 1 97 ? 38.576 8.585 -21.416 1.00 83.69 97 ALA A N 1
ATOM 744 C CA . ALA A 1 97 ? 37.661 7.463 -21.583 1.00 83.69 97 ALA A CA 1
ATOM 745 C C . ALA A 1 97 ? 37.932 6.334 -20.567 1.00 83.69 97 ALA A C 1
ATOM 747 O O . ALA A 1 97 ? 39.068 5.861 -20.439 1.00 83.69 97 ALA A O 1
ATOM 748 N N . PRO A 1 98 ? 36.900 5.827 -19.865 1.00 88.31 98 PRO A N 1
ATOM 749 C CA . PRO A 1 98 ? 37.053 4.636 -19.046 1.00 88.31 98 PRO A CA 1
ATOM 750 C C . PRO A 1 98 ? 37.387 3.413 -19.922 1.00 88.31 98 PRO A C 1
ATOM 752 O O . PRO A 1 98 ? 37.030 3.382 -21.104 1.00 88.31 98 PRO A O 1
ATOM 755 N N . PRO A 1 99 ? 37.994 2.353 -19.349 1.00 88.75 99 PRO A N 1
ATOM 756 C CA . PRO A 1 99 ? 38.369 1.149 -20.100 1.00 88.75 99 PRO A CA 1
ATOM 757 C C . PRO A 1 99 ? 37.215 0.528 -20.898 1.00 88.75 99 PRO A C 1
ATOM 759 O O . PRO A 1 99 ? 37.427 -0.004 -21.984 1.00 88.75 99 PRO A O 1
ATOM 762 N N . GLU A 1 100 ? 35.992 0.625 -20.371 1.00 87.44 100 GLU A N 1
ATOM 763 C CA . GLU A 1 100 ? 34.777 0.143 -21.030 1.00 87.44 100 GLU A CA 1
ATOM 764 C C . GLU A 1 100 ? 34.486 0.891 -22.343 1.00 87.44 100 GLU A C 1
ATOM 766 O O . GLU A 1 100 ? 34.225 0.253 -23.362 1.00 87.44 100 GLU A O 1
ATOM 771 N N . GLU A 1 101 ? 34.595 2.225 -22.357 1.00 89.50 101 GLU A N 1
ATOM 772 C CA . GLU A 1 101 ? 34.412 3.029 -23.573 1.00 89.50 101 GLU A CA 1
ATOM 773 C C . GLU A 1 101 ? 35.488 2.688 -24.608 1.00 89.50 101 GLU A C 1
ATOM 775 O O . GLU A 1 101 ? 35.165 2.430 -25.768 1.00 89.50 101 GLU A O 1
ATOM 780 N N . ALA A 1 102 ? 36.755 2.622 -24.183 1.00 89.44 102 ALA A N 1
ATOM 781 C CA . ALA A 1 102 ? 37.875 2.301 -25.064 1.00 89.44 102 ALA A CA 1
ATOM 782 C C . ALA A 1 102 ? 37.725 0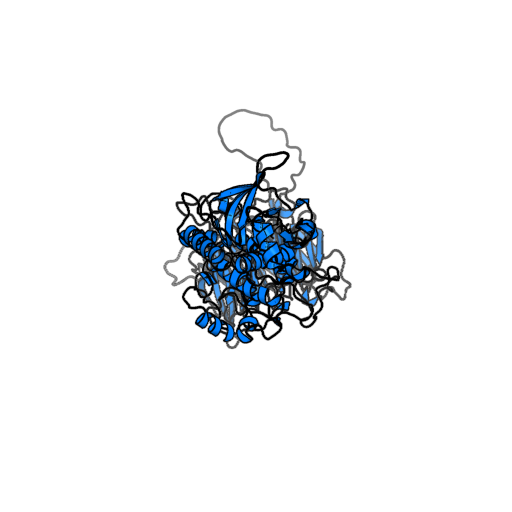.909 -25.702 1.00 89.44 102 ALA A C 1
ATOM 784 O O . ALA A 1 102 ? 37.960 0.738 -26.900 1.00 89.44 102 ALA A O 1
ATOM 785 N N . GLN A 1 103 ? 37.276 -0.084 -24.927 1.00 87.62 103 GLN A N 1
ATOM 786 C CA . GLN A 1 103 ? 37.008 -1.430 -25.431 1.00 87.62 103 GLN A CA 1
ATOM 787 C C . GLN A 1 103 ? 35.876 -1.437 -26.467 1.00 87.62 103 GLN A C 1
ATOM 789 O O . GLN A 1 103 ? 35.997 -2.093 -27.504 1.00 87.62 103 GLN A O 1
ATOM 794 N N . MET A 1 104 ? 34.784 -0.713 -26.207 1.00 85.75 104 MET A N 1
ATOM 795 C CA . MET A 1 104 ? 33.664 -0.609 -27.145 1.00 85.75 104 MET A CA 1
ATOM 796 C C . MET A 1 104 ? 34.066 0.107 -28.434 1.00 85.75 104 MET A C 1
ATOM 798 O O . MET A 1 104 ? 33.723 -0.362 -29.518 1.00 85.75 104 MET A O 1
ATOM 802 N N . ALA A 1 105 ? 34.842 1.186 -28.328 1.00 88.69 105 ALA A N 1
ATOM 803 C CA . ALA A 1 105 ? 35.342 1.910 -29.487 1.00 88.69 105 ALA A CA 1
ATOM 804 C C . ALA A 1 105 ? 36.294 1.061 -30.335 1.00 88.69 105 ALA A C 1
ATOM 806 O O . ALA A 1 105 ? 36.169 1.029 -31.558 1.00 88.69 105 ALA A O 1
ATOM 807 N N . ALA A 1 106 ? 37.191 0.298 -29.702 1.00 89.69 106 ALA A N 1
ATOM 808 C CA . ALA A 1 106 ? 38.057 -0.652 -30.396 1.00 89.69 106 ALA A CA 1
ATOM 809 C C . ALA A 1 106 ? 37.259 -1.744 -31.127 1.00 89.69 106 ALA A C 1
ATOM 811 O O . ALA A 1 106 ? 37.586 -2.089 -32.264 1.00 89.69 106 ALA A O 1
ATOM 812 N N . ALA A 1 107 ? 36.194 -2.264 -30.509 1.00 86.88 107 ALA A N 1
ATOM 813 C CA . ALA A 1 107 ? 35.311 -3.241 -31.142 1.00 86.88 107 ALA A CA 1
ATOM 814 C C . ALA A 1 107 ? 34.555 -2.646 -32.342 1.00 86.88 107 ALA A C 1
ATOM 816 O O . ALA A 1 107 ? 34.503 -3.279 -33.396 1.00 86.88 107 ALA A O 1
ATOM 817 N N . ALA A 1 108 ? 34.032 -1.423 -32.215 1.00 87.88 108 ALA A N 1
ATOM 818 C CA . ALA A 1 108 ? 33.355 -0.725 -33.306 1.00 87.88 108 ALA A CA 1
ATOM 819 C C . ALA A 1 108 ? 34.313 -0.405 -34.466 1.00 87.88 108 ALA A C 1
ATOM 821 O O . ALA A 1 108 ? 33.992 -0.691 -35.617 1.00 87.88 108 ALA A O 1
ATOM 822 N N . MET A 1 109 ? 35.520 0.100 -34.179 1.00 90.38 109 MET A N 1
ATOM 823 C CA . MET A 1 109 ? 36.566 0.330 -35.186 1.00 90.38 109 MET A CA 1
ATOM 824 C C . MET A 1 109 ? 36.947 -0.957 -35.919 1.00 90.38 109 MET A C 1
ATOM 826 O O . MET A 1 109 ? 37.115 -0.956 -37.137 1.00 90.38 109 MET A O 1
ATOM 830 N N . ARG A 1 110 ? 37.068 -2.071 -35.188 1.00 91.06 110 ARG A N 1
ATOM 831 C CA . ARG A 1 110 ? 37.349 -3.378 -35.784 1.00 91.06 110 ARG A CA 1
ATOM 832 C C . ARG A 1 110 ? 36.219 -3.827 -36.711 1.00 91.06 110 ARG A C 1
ATOM 834 O O . ARG A 1 110 ? 36.508 -4.216 -37.837 1.00 91.06 110 ARG A O 1
ATOM 841 N N . ALA A 1 111 ? 34.965 -3.737 -36.266 1.00 88.62 111 ALA A N 1
ATOM 842 C CA . ALA A 1 111 ? 33.802 -4.113 -37.070 1.00 88.62 111 ALA A CA 1
ATOM 843 C C . ALA A 1 111 ? 33.696 -3.269 -38.351 1.00 88.62 111 ALA A C 1
ATOM 845 O O . ALA A 1 111 ? 33.518 -3.821 -39.434 1.00 88.62 111 ALA A O 1
ATOM 846 N N . LEU A 1 112 ? 33.902 -1.950 -38.242 1.00 89.62 112 LEU A N 1
ATOM 847 C CA . LEU A 1 112 ? 33.917 -1.032 -39.385 1.00 89.62 112 LEU A CA 1
ATOM 848 C C . LEU A 1 112 ? 35.073 -1.311 -40.357 1.00 89.62 112 LEU A C 1
ATOM 850 O O . LEU A 1 112 ? 34.918 -1.122 -41.557 1.00 89.62 112 LEU A O 1
ATOM 854 N N . ARG A 1 113 ? 36.230 -1.776 -39.871 1.00 92.00 113 ARG A N 1
ATOM 855 C CA . ARG A 1 113 ? 37.373 -2.129 -40.726 1.00 92.00 113 ARG A CA 1
ATOM 856 C C . ARG A 1 113 ? 37.197 -3.475 -41.430 1.00 92.00 113 ARG A C 1
ATOM 858 O O . ARG A 1 113 ? 37.640 -3.619 -42.565 1.00 92.00 113 ARG A O 1
ATOM 865 N N . GLU A 1 114 ? 36.638 -4.469 -40.742 1.00 92.81 114 GLU A N 1
ATOM 866 C CA . GLU A 1 114 ? 36.477 -5.828 -41.274 1.00 92.81 114 GLU A CA 1
ATOM 867 C C . GLU A 1 114 ? 35.295 -5.925 -42.250 1.00 92.81 114 GLU A C 1
ATOM 869 O O . GLU A 1 114 ? 35.439 -6.526 -43.312 1.00 92.81 114 GLU A O 1
ATOM 874 N N . ASN A 1 115 ? 34.138 -5.343 -41.907 1.00 92.38 115 ASN A N 1
ATOM 875 C CA . ASN A 1 115 ? 32.944 -5.340 -42.756 1.00 92.38 115 ASN A CA 1
ATOM 876 C C . ASN A 1 115 ? 32.046 -4.117 -42.445 1.00 92.38 115 ASN A C 1
ATOM 878 O O . ASN A 1 115 ? 31.077 -4.239 -41.684 1.00 92.38 115 ASN A O 1
ATOM 882 N N . PRO A 1 116 ? 32.358 -2.931 -43.009 1.00 90.00 116 PRO A N 1
ATOM 883 C CA . PRO A 1 116 ? 31.661 -1.683 -42.689 1.00 90.00 116 PRO A CA 1
ATOM 884 C C . PRO A 1 116 ? 30.173 -1.741 -43.023 1.00 90.00 116 PRO A C 1
ATOM 886 O O . PRO A 1 116 ? 29.343 -1.284 -42.236 1.00 90.00 116 PRO A O 1
ATOM 889 N N . THR A 1 117 ? 29.832 -2.346 -44.159 1.00 89.88 117 THR A N 1
ATOM 890 C CA . THR A 1 117 ? 28.466 -2.416 -44.668 1.00 89.88 117 THR A CA 1
ATOM 891 C C . THR A 1 117 ? 27.568 -3.234 -43.740 1.00 89.88 117 THR A C 1
ATOM 893 O O . THR A 1 117 ? 26.479 -2.791 -43.382 1.00 89.88 117 THR A O 1
ATOM 896 N N . MET A 1 118 ? 28.049 -4.390 -43.265 1.00 88.69 118 MET A N 1
ATOM 897 C CA . MET A 1 118 ? 27.317 -5.215 -42.299 1.00 88.69 118 MET A CA 1
ATOM 898 C C . MET A 1 118 ? 27.178 -4.517 -40.938 1.00 88.69 118 MET A C 1
ATOM 900 O O . MET A 1 118 ? 26.077 -4.460 -40.394 1.00 88.69 118 MET A O 1
ATOM 904 N N . ALA A 1 119 ? 28.266 -3.945 -40.408 1.00 88.31 119 ALA A N 1
ATOM 905 C CA . ALA A 1 119 ? 28.254 -3.281 -39.104 1.00 88.31 119 ALA A CA 1
ATOM 906 C C . ALA A 1 119 ? 27.271 -2.096 -39.063 1.00 88.31 119 ALA A C 1
ATOM 908 O O . ALA A 1 119 ? 26.479 -1.974 -38.125 1.00 88.31 119 ALA A O 1
ATOM 909 N N . LEU A 1 120 ? 27.289 -1.242 -40.093 1.00 89.75 120 LEU A N 1
ATOM 910 C CA . LEU A 1 120 ? 26.385 -0.096 -40.201 1.00 89.75 120 LEU A CA 1
ATOM 911 C C . LEU A 1 120 ? 24.938 -0.516 -40.436 1.00 89.75 120 LEU A C 1
ATOM 913 O O . LEU A 1 120 ? 24.039 0.090 -39.858 1.00 89.75 120 LEU A O 1
ATOM 917 N N . ASN A 1 121 ? 24.693 -1.559 -41.228 1.00 89.25 121 ASN A N 1
ATOM 918 C CA . ASN A 1 121 ? 23.337 -2.050 -41.446 1.00 89.25 121 ASN A CA 1
ATOM 919 C C . ASN A 1 121 ? 22.731 -2.627 -40.153 1.00 89.25 121 ASN A C 1
ATOM 921 O O . ASN A 1 121 ? 21.586 -2.315 -39.823 1.00 89.25 121 ASN A O 1
ATOM 925 N N . ASP A 1 122 ? 23.504 -3.375 -39.360 1.00 86.44 122 ASP A N 1
ATOM 926 C CA . ASP A 1 122 ? 23.061 -3.868 -38.048 1.00 86.44 122 ASP A CA 1
ATOM 927 C C . ASP A 1 122 ? 22.749 -2.711 -37.079 1.00 86.44 122 ASP A C 1
ATOM 929 O O . ASP A 1 122 ? 21.714 -2.716 -36.398 1.00 86.44 122 ASP A O 1
ATOM 933 N N . ALA A 1 123 ? 23.596 -1.677 -37.062 1.00 88.19 123 ALA A N 1
ATOM 934 C CA . ALA A 1 123 ? 23.365 -0.457 -36.291 1.00 88.19 123 ALA A CA 1
ATOM 935 C C . ALA A 1 123 ? 22.109 0.300 -36.757 1.00 88.19 123 ALA A C 1
ATOM 937 O O . ALA A 1 123 ? 21.275 0.686 -35.933 1.00 88.19 123 ALA A O 1
ATOM 938 N N . TYR A 1 124 ? 21.931 0.454 -38.071 1.00 90.50 124 TYR A N 1
ATOM 939 C CA . TYR A 1 124 ? 20.766 1.082 -38.690 1.00 90.50 124 TYR A CA 1
ATOM 940 C C . TYR A 1 124 ? 19.471 0.346 -38.344 1.00 90.50 124 TYR A C 1
ATOM 942 O O . TYR A 1 124 ? 18.534 0.965 -37.839 1.00 90.50 124 TYR A O 1
ATOM 950 N N . ARG A 1 125 ? 19.424 -0.981 -38.537 1.00 86.75 125 ARG A N 1
ATOM 951 C CA . ARG A 1 125 ? 18.254 -1.819 -38.211 1.00 86.75 125 ARG A CA 1
ATOM 952 C C . ARG A 1 125 ? 17.844 -1.660 -36.756 1.00 86.75 125 ARG A C 1
ATOM 954 O O . ARG A 1 125 ? 16.656 -1.588 -36.443 1.00 86.75 125 ARG A O 1
ATOM 961 N N . THR A 1 126 ? 18.831 -1.580 -35.878 1.00 83.19 126 THR A N 1
ATOM 962 C CA . THR A 1 126 ? 18.617 -1.437 -34.446 1.00 83.19 126 THR A CA 1
ATOM 963 C C . THR A 1 126 ? 18.051 -0.068 -34.073 1.00 83.19 126 THR A C 1
ATOM 965 O O . THR A 1 126 ? 17.036 0.001 -33.380 1.00 83.19 126 THR A O 1
ATOM 968 N N . VAL A 1 127 ? 18.661 1.017 -34.567 1.00 88.25 127 VAL A N 1
ATOM 969 C CA . VAL A 1 127 ? 18.157 2.385 -34.367 1.00 88.25 127 VAL A CA 1
ATOM 970 C C . VAL A 1 127 ? 16.741 2.507 -34.917 1.00 88.25 127 VAL A C 1
ATOM 972 O O . VAL A 1 127 ? 15.843 2.955 -34.211 1.00 88.25 127 VAL A O 1
ATOM 975 N N . ARG A 1 128 ? 16.502 2.021 -36.138 1.00 88.44 128 ARG A N 1
ATOM 976 C CA . ARG A 1 128 ? 15.178 2.013 -36.768 1.00 88.44 128 ARG A CA 1
ATOM 977 C C . ARG A 1 128 ? 14.131 1.281 -35.947 1.00 88.44 128 ARG A C 1
ATOM 979 O O . ARG A 1 128 ? 13.030 1.794 -35.766 1.00 88.44 128 ARG A O 1
ATOM 986 N N . GLN A 1 129 ? 14.468 0.101 -35.437 1.00 84.12 129 GLN A N 1
ATOM 987 C CA . GLN A 1 129 ? 13.568 -0.678 -34.596 1.00 84.12 129 GLN A CA 1
ATOM 988 C C . GLN A 1 129 ? 13.203 0.062 -33.304 1.00 84.12 129 GLN A C 1
ATOM 990 O O . GLN A 1 129 ? 12.035 0.067 -32.915 1.00 84.12 129 GLN A O 1
ATOM 995 N N . GLU A 1 130 ? 14.177 0.685 -32.644 1.00 87.00 130 GLU A N 1
ATOM 996 C CA . GLU A 1 130 ? 13.940 1.421 -31.403 1.00 87.00 130 GLU A CA 1
ATOM 997 C C . GLU A 1 130 ? 13.159 2.723 -31.649 1.00 87.00 130 GLU A C 1
ATOM 999 O O . GLU A 1 130 ? 12.200 3.012 -30.932 1.00 87.00 130 GLU A O 1
ATOM 1004 N N . MET A 1 131 ? 13.483 3.460 -32.716 1.00 88.75 131 MET A N 1
ATOM 1005 C CA . MET A 1 131 ? 12.752 4.664 -33.126 1.00 88.75 131 MET A CA 1
ATOM 1006 C C . MET A 1 131 ? 11.299 4.360 -33.492 1.00 88.75 131 MET A C 1
ATOM 1008 O O . MET A 1 131 ? 10.406 5.080 -33.053 1.00 88.75 131 MET A O 1
ATOM 1012 N N . ALA A 1 132 ? 11.036 3.274 -34.226 1.00 87.81 132 ALA A N 1
ATOM 1013 C CA . ALA A 1 132 ? 9.675 2.864 -34.580 1.00 87.81 132 ALA A CA 1
ATOM 1014 C C . ALA A 1 132 ? 8.791 2.621 -33.342 1.00 87.81 132 ALA A C 1
ATOM 1016 O O . ALA A 1 132 ? 7.580 2.831 -33.392 1.00 87.81 132 ALA A O 1
ATOM 1017 N N . ILE A 1 133 ? 9.396 2.203 -32.223 1.00 87.12 133 ILE A N 1
ATOM 1018 C CA . ILE A 1 133 ? 8.710 2.053 -30.937 1.00 87.12 133 ILE A CA 1
ATOM 1019 C C . ILE A 1 133 ? 8.576 3.402 -30.233 1.00 87.12 133 ILE A C 1
ATOM 1021 O O . ILE A 1 133 ? 7.495 3.696 -29.743 1.00 87.12 133 ILE A O 1
ATOM 1025 N N . LEU A 1 134 ? 9.636 4.211 -30.162 1.00 90.00 134 LEU A N 1
ATOM 1026 C CA . LEU A 1 134 ? 9.672 5.438 -29.358 1.00 90.00 134 LEU A CA 1
ATOM 1027 C C . LEU A 1 134 ? 8.895 6.617 -29.956 1.00 90.00 134 LEU A C 1
ATOM 1029 O O . LEU A 1 134 ? 8.267 7.359 -29.205 1.00 90.00 134 LEU A O 1
ATOM 1033 N N . LEU A 1 135 ? 8.913 6.793 -31.281 1.00 89.88 135 LEU A N 1
ATOM 1034 C CA . LEU A 1 135 ? 8.271 7.918 -31.974 1.00 89.88 135 LEU A CA 1
ATOM 1035 C C . LEU A 1 135 ? 6.790 8.136 -31.593 1.00 89.88 135 LEU A C 1
ATOM 1037 O O . LEU A 1 135 ? 6.416 9.279 -31.317 1.00 89.88 135 LEU A O 1
ATOM 1041 N N . PRO A 1 136 ? 5.924 7.100 -31.546 1.00 90.56 136 PRO A N 1
ATOM 1042 C CA . PRO A 1 136 ? 4.519 7.284 -31.180 1.00 90.56 136 PRO A CA 1
ATOM 1043 C C . PRO A 1 136 ? 4.273 7.428 -29.668 1.00 90.56 136 PRO A C 1
ATOM 1045 O O . PRO A 1 136 ? 3.147 7.737 -29.269 1.00 90.56 136 PRO A O 1
ATOM 1048 N N . LEU A 1 137 ? 5.268 7.187 -28.807 1.00 91.69 137 LEU A N 1
ATOM 1049 C CA . LEU A 1 137 ? 5.060 7.120 -27.360 1.00 91.69 137 LEU A CA 1
ATOM 1050 C C . LEU A 1 137 ? 5.197 8.491 -26.704 1.00 91.69 137 LEU A C 1
ATOM 1052 O O . LEU A 1 137 ? 6.208 9.176 -26.824 1.00 91.69 137 LEU A O 1
ATOM 1056 N N . ARG A 1 138 ? 4.179 8.866 -25.928 1.00 93.12 138 ARG A N 1
ATOM 1057 C CA . ARG A 1 138 ? 4.184 10.064 -25.081 1.00 93.12 138 ARG A CA 1
ATOM 1058 C C . ARG A 1 138 ? 3.608 9.734 -23.715 1.00 93.12 138 ARG A C 1
ATOM 1060 O O . ARG A 1 138 ? 2.395 9.591 -23.555 1.00 93.12 138 ARG A O 1
ATOM 1067 N N . HIS A 1 139 ? 4.480 9.606 -22.719 1.00 96.31 139 HIS A N 1
ATOM 1068 C CA . HIS A 1 139 ? 4.083 9.298 -21.349 1.00 96.31 139 HIS A CA 1
ATOM 1069 C C . HIS A 1 139 ? 5.121 9.817 -20.347 1.00 96.31 139 HIS A C 1
ATOM 1071 O O . HIS A 1 139 ? 6.318 9.658 -20.552 1.00 96.31 139 HIS A O 1
ATOM 1077 N N . GLN A 1 140 ? 4.674 10.370 -19.217 1.00 96.75 140 GLN A N 1
ATOM 1078 C CA . GLN A 1 140 ? 5.553 10.994 -18.213 1.00 96.75 140 GLN A CA 1
ATOM 1079 C C . GLN A 1 140 ? 6.628 10.049 -17.627 1.00 96.75 140 GLN A C 1
ATOM 1081 O O . GLN A 1 140 ? 7.661 10.510 -17.154 1.00 96.75 140 GLN A O 1
ATOM 1086 N N . ASN A 1 141 ? 6.375 8.733 -17.643 1.00 97.50 141 ASN A N 1
ATOM 1087 C CA . ASN A 1 141 ? 7.266 7.689 -17.115 1.00 97.50 141 ASN A CA 1
ATOM 1088 C C . ASN A 1 141 ? 7.941 6.851 -18.218 1.00 97.50 141 ASN A C 1
ATOM 1090 O O . ASN A 1 141 ? 8.329 5.712 -17.974 1.00 97.50 141 ASN A O 1
ATOM 1094 N N . ILE A 1 142 ? 8.044 7.389 -19.432 1.00 96.25 142 ILE A N 1
ATOM 1095 C CA . ILE A 1 142 ? 8.783 6.810 -20.562 1.00 96.25 142 ILE A CA 1
ATOM 1096 C C . ILE A 1 142 ? 9.758 7.878 -21.053 1.00 96.25 142 ILE A C 1
ATOM 1098 O O . ILE A 1 142 ? 9.380 9.042 -21.154 1.00 96.25 142 ILE A O 1
ATOM 1102 N N . VAL A 1 143 ? 11.014 7.502 -21.295 1.00 95.19 143 VAL A N 1
ATOM 1103 C CA . VAL A 1 143 ? 12.018 8.425 -21.841 1.00 95.19 143 VAL A CA 1
ATOM 1104 C C . VAL A 1 143 ? 11.633 8.810 -23.266 1.00 95.19 143 VAL A C 1
ATOM 1106 O O . VAL A 1 143 ? 11.411 7.934 -24.101 1.00 95.19 143 VAL A O 1
ATOM 1109 N N . SER A 1 144 ? 11.558 10.113 -23.536 1.00 93.31 144 SER A N 1
ATOM 1110 C CA . SER A 1 144 ? 11.195 10.619 -24.863 1.00 93.31 144 SER A CA 1
ATOM 1111 C C . SER A 1 144 ? 12.395 10.613 -25.816 1.00 93.31 144 SER A C 1
ATOM 1113 O O . SER A 1 144 ? 13.513 10.971 -25.432 1.00 93.31 144 SER A O 1
ATOM 1115 N N . LEU A 1 145 ? 12.140 10.266 -27.078 1.00 94.44 145 LEU A N 1
ATOM 1116 C CA . LEU A 1 145 ? 13.047 10.530 -28.194 1.00 94.44 145 LEU A CA 1
ATOM 1117 C C . LEU A 1 145 ? 12.885 11.995 -28.617 1.00 94.44 145 LEU A C 1
ATOM 1119 O O . LEU A 1 145 ? 11.787 12.412 -28.979 1.00 94.44 145 LEU A O 1
ATOM 1123 N N . LEU A 1 146 ? 13.968 12.766 -28.553 1.00 94.38 146 LEU A N 1
ATOM 1124 C CA . LEU A 1 146 ? 13.999 14.177 -28.948 1.00 94.38 146 LEU A CA 1
ATOM 1125 C C . LEU A 1 146 ? 14.349 14.344 -30.430 1.00 94.38 146 LEU A C 1
ATOM 1127 O O . LEU A 1 146 ? 13.909 15.300 -31.055 1.00 94.38 146 LEU A O 1
ATOM 1131 N N . GLY A 1 147 ? 15.122 13.410 -30.985 1.00 94.31 147 GLY A N 1
ATOM 1132 C CA . GLY A 1 147 ? 15.516 13.413 -32.388 1.00 94.31 147 GLY A CA 1
ATOM 1133 C C . GLY A 1 147 ? 16.587 12.374 -32.695 1.00 94.31 147 GLY A C 1
ATOM 1134 O O . GLY A 1 147 ? 16.898 11.513 -31.869 1.00 94.31 147 GLY A O 1
ATOM 1135 N N . TYR A 1 148 ? 17.162 12.465 -33.884 1.00 94.25 148 TYR A N 1
ATOM 1136 C CA . TYR A 1 148 ? 18.294 11.660 -34.334 1.00 94.25 148 TYR A CA 1
ATOM 1137 C C . TYR A 1 148 ? 19.301 12.543 -35.067 1.00 94.25 148 TYR A C 1
ATOM 1139 O O . TYR A 1 148 ? 18.960 13.624 -35.541 1.00 94.25 148 TYR A O 1
ATOM 1147 N N . CYS A 1 149 ? 20.539 12.072 -35.167 1.00 92.19 149 CYS A N 1
ATOM 1148 C CA . CYS A 1 149 ? 21.563 12.675 -36.007 1.00 92.19 149 CYS A CA 1
ATOM 1149 C C . CYS A 1 149 ? 22.250 11.573 -36.816 1.00 92.19 149 CYS A C 1
ATOM 1151 O O . CYS A 1 149 ? 22.476 10.477 -36.302 1.00 92.19 149 CYS A O 1
ATOM 1153 N N . LEU A 1 150 ? 22.558 11.847 -38.083 1.00 87.94 150 LEU A N 1
ATOM 1154 C CA . LEU A 1 150 ? 23.296 10.915 -38.942 1.00 87.94 150 LEU A CA 1
ATOM 1155 C C . LEU A 1 150 ? 24.810 11.032 -38.755 1.00 87.94 150 LEU A C 1
ATOM 1157 O O . LEU A 1 150 ? 25.520 10.047 -38.926 1.00 87.94 150 LEU A O 1
ATOM 1161 N N . ASN A 1 151 ? 25.294 12.208 -38.352 1.00 86.38 151 ASN A N 1
ATOM 1162 C CA . ASN A 1 151 ? 26.710 12.468 -38.137 1.00 86.38 151 ASN A CA 1
ATOM 1163 C C . ASN A 1 151 ? 26.911 13.414 -36.933 1.00 86.38 151 ASN A C 1
ATOM 1165 O O . ASN A 1 151 ? 26.727 14.620 -37.088 1.00 86.38 151 ASN A O 1
ATOM 1169 N N . PRO A 1 152 ? 27.259 12.904 -35.738 1.00 88.31 152 PRO A N 1
ATOM 1170 C CA . PRO A 1 152 ? 27.493 11.494 -35.426 1.00 88.31 152 PRO A CA 1
ATOM 1171 C C . PRO A 1 152 ? 26.204 10.661 -35.460 1.00 88.31 152 PRO A C 1
ATOM 1173 O O . PRO A 1 152 ? 25.152 11.129 -35.022 1.00 88.31 152 PRO A O 1
ATOM 1176 N N . PHE A 1 153 ? 26.297 9.408 -35.923 1.00 90.31 153 PHE A N 1
ATOM 1177 C CA . PHE A 1 153 ? 25.142 8.511 -36.017 1.00 90.31 153 PHE A CA 1
ATOM 1178 C C . PHE A 1 153 ? 24.606 8.162 -34.623 1.00 90.31 153 PHE A C 1
ATOM 1180 O O . PHE A 1 153 ? 25.217 7.383 -33.884 1.00 90.31 153 PHE A O 1
ATOM 1187 N N . CYS A 1 154 ? 23.492 8.780 -34.220 1.00 91.94 154 CYS A N 1
ATOM 1188 C CA . CYS A 1 154 ? 22.974 8.673 -32.860 1.00 91.94 154 CYS A CA 1
ATOM 1189 C C . CYS A 1 154 ? 21.473 8.973 -32.735 1.00 91.94 154 CYS A C 1
ATOM 1191 O O . CYS A 1 154 ? 20.884 9.707 -33.527 1.00 91.94 154 CYS A O 1
ATOM 1193 N N . MET A 1 155 ? 20.862 8.437 -31.675 1.00 93.81 155 MET A N 1
ATOM 1194 C CA . MET A 1 155 ? 19.561 8.890 -31.177 1.00 93.81 155 MET A CA 1
ATOM 1195 C C . MET A 1 155 ? 19.761 9.869 -30.022 1.00 93.81 155 MET A C 1
ATOM 1197 O O . MET A 1 155 ? 20.570 9.619 -29.124 1.00 93.81 155 MET A O 1
ATOM 1201 N N . VAL A 1 156 ? 18.979 10.945 -30.016 1.00 95.12 156 VAL A N 1
ATOM 1202 C CA . VAL A 1 156 ? 18.989 11.972 -28.973 1.00 95.12 156 VAL A CA 1
ATOM 1203 C C . VAL A 1 156 ? 17.768 11.789 -28.077 1.00 95.12 156 VAL A C 1
ATOM 1205 O O . VAL A 1 156 ? 16.627 11.892 -28.522 1.00 95.12 156 VAL A O 1
ATOM 1208 N N . LEU A 1 157 ? 18.009 11.507 -26.802 1.00 95.19 157 LEU A N 1
ATOM 1209 C CA . LEU A 1 157 ? 17.007 11.176 -25.789 1.00 95.19 157 LEU A CA 1
ATOM 1210 C C . LEU A 1 157 ? 17.040 12.199 -24.648 1.00 95.19 157 LEU A C 1
ATOM 1212 O O . LEU A 1 157 ? 18.042 12.890 -24.435 1.00 95.19 157 LEU A O 1
ATOM 1216 N N . GLU A 1 158 ? 15.963 12.259 -23.866 1.00 95.88 158 GLU A N 1
ATOM 1217 C CA . GLU A 1 158 ? 15.964 13.027 -22.617 1.00 95.88 158 GLU A CA 1
ATOM 1218 C C . GLU A 1 158 ? 17.058 12.530 -21.653 1.00 95.88 158 GLU A C 1
ATOM 1220 O O . GLU A 1 158 ? 17.230 11.327 -21.439 1.00 95.88 158 GLU A O 1
ATOM 1225 N N . PHE A 1 159 ? 17.773 13.462 -21.020 1.00 96.25 159 PHE A N 1
ATOM 1226 C CA . PHE A 1 159 ? 18.813 13.138 -20.048 1.00 96.25 159 PHE A CA 1
ATOM 1227 C C . PHE A 1 159 ? 18.252 12.940 -18.635 1.00 96.25 159 PHE A C 1
ATOM 1229 O O . PHE A 1 159 ? 17.549 13.803 -18.105 1.00 96.25 159 PHE A O 1
ATOM 1236 N N . ALA A 1 160 ? 18.631 11.830 -17.996 1.00 96.62 160 ALA A N 1
ATOM 1237 C CA . ALA A 1 160 ? 18.300 11.535 -16.607 1.00 96.62 160 ALA A CA 1
ATOM 1238 C C . ALA A 1 160 ? 19.445 11.954 -15.661 1.00 96.62 160 ALA A C 1
ATOM 1240 O O . ALA A 1 160 ? 20.491 11.298 -15.646 1.00 96.62 160 ALA A O 1
ATOM 1241 N N . PRO A 1 161 ? 19.270 13.002 -14.834 1.00 95.38 161 PRO A N 1
ATOM 1242 C CA . PRO A 1 161 ? 20.352 13.581 -14.036 1.00 95.38 161 PRO A CA 1
ATOM 1243 C C . PRO A 1 161 ? 20.924 12.653 -12.961 1.00 95.38 161 PRO A C 1
ATOM 1245 O O . PRO A 1 161 ? 22.083 12.814 -12.588 1.00 95.38 161 PRO A O 1
ATOM 1248 N N . GLN A 1 162 ? 20.149 11.684 -12.460 1.00 94.94 162 GLN A N 1
ATOM 1249 C CA . GLN A 1 162 ? 20.622 10.734 -11.445 1.00 94.94 162 GLN A CA 1
ATOM 1250 C C . GLN A 1 162 ? 21.024 9.370 -12.030 1.00 94.94 162 GLN A C 1
ATOM 1252 O O . GLN A 1 162 ? 21.422 8.475 -11.284 1.00 94.94 162 GLN A O 1
ATOM 1257 N N . GLY A 1 163 ? 20.967 9.211 -13.356 1.00 94.44 163 GLY A N 1
ATOM 1258 C CA . GLY A 1 163 ? 21.301 7.962 -14.036 1.00 94.44 163 GLY A CA 1
ATOM 1259 C C . GLY A 1 163 ? 20.282 6.846 -13.794 1.00 94.44 163 GLY A C 1
ATOM 1260 O O . GLY A 1 163 ? 19.093 7.103 -13.596 1.00 94.44 163 GLY A O 1
ATOM 1261 N N . ALA A 1 164 ? 20.754 5.601 -13.869 1.00 94.50 164 ALA A N 1
ATOM 1262 C CA . ALA A 1 164 ? 19.938 4.401 -13.718 1.00 94.50 164 ALA A CA 1
ATOM 1263 C C . ALA A 1 164 ? 19.659 4.049 -12.243 1.00 94.50 164 ALA A C 1
ATOM 1265 O O . ALA A 1 164 ? 20.449 4.347 -11.339 1.00 94.50 164 ALA A O 1
ATOM 1266 N N . LEU A 1 165 ? 18.500 3.435 -11.996 1.00 96.94 165 LEU A N 1
ATOM 1267 C CA . LEU A 1 165 ? 17.982 3.144 -10.662 1.00 96.94 165 LEU A CA 1
ATOM 1268 C C . LEU A 1 165 ? 18.834 2.105 -9.924 1.00 96.94 165 LEU A C 1
ATOM 1270 O O . LEU A 1 165 ? 18.989 2.222 -8.711 1.00 96.94 165 LEU A O 1
ATOM 1274 N N . ASP A 1 166 ? 19.427 1.137 -10.622 1.00 94.81 166 ASP A N 1
ATOM 1275 C CA . ASP A 1 166 ? 20.343 0.135 -10.056 1.00 94.81 166 ASP A CA 1
ATOM 1276 C C . ASP A 1 166 ? 21.484 0.785 -9.246 1.00 94.81 166 ASP A C 1
ATOM 1278 O O . ASP A 1 166 ? 21.751 0.398 -8.103 1.00 94.81 166 ASP A O 1
ATOM 1282 N N . ARG A 1 167 ? 22.089 1.856 -9.780 1.00 94.75 167 ARG A N 1
ATOM 1283 C CA . ARG A 1 167 ? 23.157 2.619 -9.116 1.00 94.75 167 ARG A CA 1
ATOM 1284 C C . ARG A 1 167 ? 22.646 3.280 -7.839 1.00 94.75 167 ARG A C 1
ATOM 1286 O O . ARG A 1 167 ? 23.341 3.299 -6.821 1.00 94.75 167 ARG A O 1
ATOM 1293 N N . ILE A 1 168 ? 21.412 3.780 -7.853 1.00 95.56 168 ILE A N 1
ATOM 1294 C CA . ILE A 1 168 ? 20.772 4.367 -6.671 1.00 95.56 168 ILE A CA 1
ATOM 1295 C C . ILE A 1 168 ? 20.489 3.288 -5.620 1.00 95.56 168 ILE A C 1
ATOM 1297 O O . ILE A 1 168 ? 20.817 3.479 -4.446 1.00 95.56 168 ILE A O 1
ATOM 1301 N N . LEU A 1 169 ? 19.952 2.130 -6.016 1.00 96.31 169 LEU A N 1
ATOM 1302 C CA . LEU A 1 169 ? 19.721 1.003 -5.105 1.00 96.31 169 LEU A CA 1
ATOM 1303 C C . LEU A 1 169 ? 21.035 0.509 -4.480 1.00 96.31 169 LEU A C 1
ATOM 1305 O O . LEU A 1 169 ? 21.085 0.240 -3.276 1.00 96.31 169 LEU A O 1
ATOM 1309 N N . ALA A 1 170 ? 22.126 0.479 -5.251 1.00 95.00 170 ALA A N 1
ATOM 1310 C CA . ALA A 1 170 ? 23.460 0.163 -4.751 1.00 95.00 170 ALA A CA 1
ATOM 1311 C C . ALA A 1 170 ? 23.951 1.180 -3.703 1.00 95.00 170 ALA A C 1
ATOM 1313 O O . ALA A 1 170 ? 24.580 0.790 -2.716 1.00 95.00 170 ALA A O 1
ATOM 1314 N N . ASN A 1 171 ? 23.633 2.471 -3.853 1.00 94.12 171 ASN A N 1
ATOM 1315 C CA . ASN A 1 171 ? 23.949 3.500 -2.852 1.00 94.12 171 ASN A CA 1
ATOM 1316 C C . ASN A 1 171 ? 23.202 3.251 -1.534 1.00 94.12 171 ASN A C 1
ATOM 1318 O O . ASN A 1 171 ? 23.814 3.285 -0.466 1.00 94.12 171 ASN A O 1
ATOM 1322 N N . TYR A 1 172 ? 21.907 2.929 -1.603 1.00 94.19 172 TYR A N 1
ATOM 1323 C CA . TYR A 1 172 ? 21.113 2.537 -0.433 1.00 94.19 172 TYR A CA 1
ATOM 1324 C C . TYR A 1 172 ? 21.674 1.283 0.246 1.00 94.19 172 TYR A C 1
ATOM 1326 O O . TYR A 1 172 ? 21.813 1.244 1.471 1.00 94.19 172 TYR A O 1
ATOM 1334 N N . LYS A 1 173 ? 22.068 0.279 -0.549 1.00 93.19 173 LYS A N 1
ATOM 1335 C CA . LYS A 1 173 ? 22.692 -0.952 -0.051 1.00 93.19 173 LYS A CA 1
ATOM 1336 C C . LYS A 1 173 ? 23.989 -0.655 0.697 1.00 93.19 173 LYS A C 1
ATOM 1338 O O . LYS A 1 173 ? 24.143 -1.136 1.817 1.00 93.19 173 LYS A O 1
ATOM 1343 N N . ARG A 1 174 ? 24.887 0.155 0.119 1.00 94.19 174 ARG A N 1
ATOM 1344 C CA . ARG A 1 174 ? 26.153 0.569 0.755 1.00 94.19 174 ARG A CA 1
ATOM 1345 C C . ARG A 1 174 ? 25.925 1.351 2.047 1.00 94.19 174 ARG A C 1
ATOM 1347 O O . ARG A 1 174 ? 26.660 1.151 3.005 1.00 94.19 174 ARG A O 1
ATOM 1354 N N . ALA A 1 175 ? 24.881 2.176 2.096 1.00 91.88 175 ALA A N 1
ATOM 1355 C CA . ALA A 1 175 ? 24.480 2.892 3.306 1.00 91.88 175 ALA A CA 1
ATOM 1356 C C . ALA A 1 175 ? 23.804 1.990 4.362 1.00 91.88 175 ALA A C 1
ATOM 1358 O O . ALA A 1 175 ? 23.586 2.419 5.491 1.00 91.88 175 ALA A O 1
ATOM 1359 N N . GLY A 1 176 ? 23.430 0.751 4.018 1.00 90.62 176 GLY A N 1
ATOM 1360 C CA . GLY A 1 176 ? 22.691 -0.150 4.906 1.00 90.62 176 GLY A CA 1
ATOM 1361 C C . GLY A 1 176 ? 21.226 0.250 5.137 1.00 90.62 176 GLY A C 1
ATOM 1362 O O . GLY A 1 176 ? 20.555 -0.346 5.990 1.00 90.62 176 GLY A O 1
ATOM 1363 N N . VAL A 1 177 ? 20.712 1.212 4.363 1.00 89.31 177 VAL A N 1
ATOM 1364 C CA . VAL A 1 177 ? 19.373 1.805 4.492 1.00 89.31 177 VAL A CA 1
ATOM 1365 C C . VAL A 1 177 ? 18.409 1.138 3.508 1.00 89.31 177 VAL A C 1
ATOM 1367 O O . VAL A 1 177 ? 18.771 0.818 2.380 1.00 89.31 177 VAL A O 1
ATOM 1370 N N . ARG A 1 178 ? 17.165 0.890 3.931 1.00 88.69 178 ARG A N 1
ATOM 1371 C CA . ARG A 1 178 ? 16.094 0.366 3.063 1.00 88.69 178 ARG A CA 1
ATOM 1372 C C . ARG A 1 178 ? 15.278 1.512 2.470 1.00 88.69 178 ARG A C 1
ATOM 1374 O O . ARG A 1 178 ? 15.205 2.591 3.055 1.00 88.69 178 ARG A O 1
ATOM 1381 N N . LEU A 1 179 ? 14.622 1.256 1.342 1.00 90.19 179 LEU A N 1
ATOM 1382 C CA . LEU A 1 179 ? 13.666 2.205 0.785 1.00 90.19 179 LEU A CA 1
ATOM 1383 C C . LEU A 1 179 ? 12.464 2.376 1.723 1.00 90.19 179 LEU A C 1
ATOM 1385 O O . LEU A 1 179 ? 11.972 1.421 2.325 1.00 90.19 179 LEU A O 1
ATOM 1389 N N . ASN A 1 180 ? 11.980 3.610 1.826 1.00 86.62 180 ASN A N 1
ATOM 1390 C CA . ASN A 1 180 ? 10.735 3.923 2.518 1.00 86.62 180 ASN A CA 1
ATOM 1391 C C . ASN A 1 180 ? 9.527 3.359 1.734 1.00 86.62 180 ASN A C 1
ATOM 1393 O O . ASN A 1 180 ? 9.565 3.271 0.505 1.00 86.62 180 ASN A O 1
ATOM 1397 N N . ALA A 1 181 ? 8.445 3.000 2.434 1.00 84.94 181 ALA A N 1
ATOM 1398 C CA . ALA A 1 181 ? 7.225 2.448 1.840 1.00 84.94 181 ALA A CA 1
ATOM 1399 C C . ALA A 1 181 ? 6.621 3.331 0.729 1.00 84.94 181 ALA A C 1
ATOM 1401 O O . ALA A 1 181 ? 6.289 2.815 -0.337 1.00 84.94 181 ALA A O 1
ATOM 1402 N N . TYR A 1 182 ? 6.548 4.650 0.932 1.00 86.56 182 TYR A N 1
ATOM 1403 C CA . TYR A 1 182 ? 6.030 5.594 -0.064 1.00 86.56 182 TYR A CA 1
ATOM 1404 C C . TYR A 1 182 ? 6.967 5.723 -1.271 1.00 86.56 182 TYR A C 1
ATOM 1406 O O . TYR A 1 182 ? 6.503 5.814 -2.403 1.00 86.56 182 TYR A O 1
ATOM 1414 N N . VAL A 1 183 ? 8.286 5.659 -1.060 1.00 91.44 183 VAL A N 1
ATOM 1415 C CA . VAL A 1 183 ? 9.278 5.660 -2.153 1.00 91.44 183 VAL A CA 1
ATOM 1416 C C . VAL A 1 183 ? 9.112 4.411 -3.018 1.00 91.44 183 VAL A C 1
ATOM 1418 O O . VAL A 1 183 ? 9.020 4.522 -4.241 1.00 91.44 183 VAL A O 1
ATOM 1421 N N . MET A 1 184 ? 8.986 3.232 -2.393 1.00 93.38 184 MET A N 1
ATOM 1422 C CA . MET A 1 184 ? 8.685 1.983 -3.103 1.00 93.38 184 MET A CA 1
ATOM 1423 C C . MET A 1 184 ? 7.354 2.073 -3.851 1.00 93.38 184 MET A C 1
ATOM 1425 O O . MET A 1 184 ? 7.297 1.722 -5.026 1.00 93.38 184 MET A O 1
ATOM 1429 N N . GLN A 1 185 ? 6.301 2.598 -3.217 1.00 92.75 185 GLN A N 1
ATOM 1430 C CA . GLN A 1 185 ? 5.010 2.790 -3.874 1.00 92.75 185 GLN A CA 1
ATOM 1431 C C . GLN A 1 185 ? 5.133 3.691 -5.108 1.00 92.75 185 GLN A C 1
ATOM 1433 O O . GLN A 1 185 ? 4.629 3.326 -6.165 1.00 92.75 185 GLN A O 1
ATOM 1438 N N . LYS A 1 186 ? 5.803 4.847 -5.016 1.00 94.62 186 LYS A N 1
ATOM 1439 C CA . LYS A 1 186 ? 5.962 5.762 -6.157 1.00 94.62 186 LYS A CA 1
ATOM 1440 C C . LYS A 1 186 ? 6.709 5.099 -7.315 1.00 94.62 186 LYS A C 1
ATOM 1442 O O . LYS A 1 186 ? 6.291 5.271 -8.458 1.00 94.62 186 LYS A O 1
ATOM 1447 N N . CYS A 1 187 ? 7.740 4.305 -7.023 1.00 97.44 187 CYS A N 1
ATOM 1448 C CA . CYS A 1 187 ? 8.443 3.500 -8.024 1.00 97.44 187 CYS A CA 1
ATOM 1449 C C . CYS A 1 187 ? 7.497 2.496 -8.707 1.00 97.44 187 CYS A C 1
ATOM 1451 O O . CYS A 1 187 ? 7.382 2.475 -9.932 1.00 97.44 187 CYS A O 1
ATOM 1453 N N . ILE A 1 188 ? 6.752 1.719 -7.913 1.00 97.62 188 ILE A N 1
ATOM 1454 C CA . ILE A 1 188 ? 5.777 0.729 -8.397 1.00 97.62 188 ILE A CA 1
ATOM 1455 C C . ILE A 1 188 ? 4.702 1.400 -9.264 1.00 97.62 188 ILE A C 1
ATOM 1457 O O . ILE A 1 188 ? 4.444 0.939 -10.372 1.00 97.62 188 ILE A O 1
ATOM 1461 N N . VAL A 1 189 ? 4.103 2.501 -8.801 1.00 96.94 189 VAL A N 1
ATOM 1462 C CA . VAL A 1 189 ? 3.033 3.221 -9.511 1.00 96.94 189 VAL A CA 1
ATOM 1463 C C . VAL A 1 189 ? 3.517 3.765 -10.853 1.00 96.94 189 VAL A C 1
ATOM 1465 O O . VAL A 1 189 ? 2.846 3.575 -11.867 1.00 96.94 189 VAL A O 1
ATOM 1468 N N . GLN A 1 190 ? 4.676 4.427 -10.881 1.00 98.12 190 GLN A N 1
ATOM 1469 C CA . GLN A 1 190 ? 5.217 5.040 -12.099 1.00 98.12 190 GLN A CA 1
ATOM 1470 C C . GLN A 1 190 ? 5.612 3.989 -13.139 1.00 98.12 190 GLN A C 1
ATOM 1472 O O . GLN A 1 190 ? 5.245 4.110 -14.309 1.00 98.12 190 GLN A O 1
ATOM 1477 N N . CYS A 1 191 ? 6.279 2.918 -12.702 1.00 98.25 191 CYS A N 1
ATOM 1478 C CA . CYS A 1 191 ? 6.636 1.800 -13.568 1.00 98.25 191 CYS A CA 1
ATOM 1479 C C . CYS A 1 191 ? 5.383 1.076 -14.098 1.00 98.25 191 CYS A C 1
ATOM 1481 O O . CYS A 1 191 ? 5.251 0.844 -15.301 1.00 98.25 191 CYS A O 1
ATOM 1483 N N . ALA A 1 192 ? 4.396 0.807 -13.235 1.00 97.94 192 ALA A N 1
ATOM 1484 C CA . ALA A 1 192 ? 3.137 0.188 -13.645 1.00 97.94 192 ALA A CA 1
ATOM 1485 C C . ALA A 1 192 ? 2.330 1.075 -14.608 1.00 97.94 192 ALA A C 1
ATOM 1487 O O . ALA A 1 192 ? 1.682 0.554 -15.516 1.00 97.94 192 ALA A O 1
ATOM 1488 N N . SER A 1 193 ? 2.376 2.404 -14.445 1.00 97.94 193 SER A N 1
ATOM 1489 C CA . SER A 1 193 ? 1.753 3.355 -15.375 1.00 97.94 193 SER A CA 1
ATOM 1490 C C . SER A 1 193 ? 2.396 3.289 -16.761 1.00 97.94 193 SER A C 1
ATOM 1492 O O . SER A 1 193 ? 1.679 3.231 -17.760 1.00 97.94 193 SER A O 1
ATOM 1494 N N . ALA A 1 194 ? 3.731 3.237 -16.825 1.00 97.56 194 ALA A N 1
ATOM 1495 C CA . ALA A 1 194 ? 4.461 3.090 -18.081 1.00 97.56 194 ALA A CA 1
ATOM 1496 C C . ALA A 1 194 ? 4.131 1.762 -18.781 1.00 97.56 194 ALA A C 1
ATOM 1498 O O . ALA A 1 194 ? 3.726 1.773 -19.942 1.00 97.56 194 ALA A O 1
ATOM 1499 N N . LEU A 1 195 ? 4.188 0.629 -18.069 1.00 97.12 195 LEU A N 1
ATOM 1500 C CA . LEU A 1 195 ? 3.818 -0.675 -18.637 1.00 97.12 195 LEU A CA 1
ATOM 1501 C C . LEU A 1 195 ? 2.369 -0.710 -19.125 1.00 97.12 195 LEU A C 1
ATOM 1503 O O . LEU A 1 195 ? 2.091 -1.193 -20.217 1.00 97.12 195 LEU A O 1
ATOM 1507 N N . LYS A 1 196 ? 1.433 -0.160 -18.344 1.00 97.00 196 LYS A N 1
ATOM 1508 C CA . LYS A 1 196 ? 0.026 -0.055 -18.745 1.00 97.00 196 LYS A CA 1
ATOM 1509 C C . LYS A 1 196 ? -0.128 0.722 -20.053 1.00 97.00 196 LYS A C 1
ATOM 1511 O O . LYS A 1 196 ? -0.952 0.350 -20.888 1.00 97.00 196 LYS A O 1
ATOM 1516 N N . TYR A 1 197 ? 0.626 1.808 -20.217 1.00 96.56 197 TYR A N 1
ATOM 1517 C CA . TYR A 1 197 ? 0.625 2.600 -21.441 1.00 96.56 197 TYR A CA 1
ATOM 1518 C C . TYR A 1 197 ? 1.185 1.805 -22.629 1.00 96.56 197 TYR A C 1
ATOM 1520 O O . TYR A 1 197 ? 0.534 1.762 -23.672 1.00 96.56 197 TYR A O 1
ATOM 1528 N N . LEU A 1 198 ? 2.318 1.116 -22.456 1.00 94.19 198 LEU A N 1
ATOM 1529 C CA . LEU A 1 198 ? 2.930 0.267 -23.487 1.00 94.19 198 LEU A CA 1
ATOM 1530 C C . LEU A 1 198 ? 2.003 -0.878 -23.918 1.00 94.19 198 LEU A C 1
ATOM 1532 O O . LEU A 1 198 ? 1.732 -1.043 -25.106 1.00 94.19 198 LEU A O 1
ATOM 1536 N N . HIS A 1 199 ? 1.433 -1.614 -22.961 1.00 93.75 199 HIS A N 1
ATOM 1537 C CA . HIS A 1 199 ? 0.526 -2.735 -23.238 1.00 93.75 199 HIS A CA 1
ATOM 1538 C C . HIS A 1 199 ? -0.746 -2.285 -23.963 1.00 93.75 199 HIS A C 1
ATOM 1540 O O . HIS A 1 199 ? -1.239 -2.996 -24.836 1.00 93.75 199 HIS A O 1
ATOM 1546 N N . ARG A 1 200 ? -1.252 -1.076 -23.673 1.00 93.56 200 ARG A N 1
ATOM 1547 C CA . ARG A 1 200 ? -2.377 -0.475 -24.411 1.00 93.56 200 ARG A CA 1
ATOM 1548 C C . ARG A 1 200 ? -2.030 -0.155 -25.872 1.00 93.56 200 ARG A C 1
ATOM 1550 O O . ARG A 1 200 ? -2.932 -0.156 -26.701 1.00 93.56 200 ARG A O 1
ATOM 1557 N N . HIS A 1 201 ? -0.758 0.093 -26.176 1.00 91.19 201 HIS A N 1
ATOM 1558 C CA . HIS A 1 201 ? -0.239 0.270 -27.538 1.00 91.19 201 HIS A CA 1
ATOM 1559 C C . HIS A 1 201 ? 0.288 -1.043 -28.138 1.00 91.19 201 HIS A C 1
ATOM 1561 O O . HIS A 1 201 ? 0.991 -1.020 -29.143 1.00 91.19 201 HIS A O 1
ATOM 1567 N N . HIS A 1 202 ? -0.045 -2.191 -27.535 1.00 89.31 202 HIS A N 1
ATOM 1568 C CA . HIS A 1 202 ? 0.397 -3.514 -27.977 1.00 89.31 202 HIS A CA 1
ATOM 1569 C C . HIS A 1 202 ? 1.926 -3.668 -28.027 1.00 89.31 202 HIS A C 1
ATOM 1571 O O . HIS A 1 202 ? 2.453 -4.381 -28.874 1.00 89.31 202 HIS A O 1
ATOM 1577 N N . ILE A 1 203 ? 2.656 -3.020 -27.118 1.00 89.00 203 ILE A N 1
ATOM 1578 C CA . ILE A 1 203 ? 4.113 -3.150 -26.994 1.00 89.00 203 ILE A CA 1
ATOM 1579 C C . ILE A 1 203 ? 4.428 -3.966 -25.744 1.00 89.00 203 ILE A C 1
ATOM 1581 O O . ILE A 1 203 ? 4.002 -3.587 -24.657 1.00 89.00 203 ILE A O 1
ATOM 1585 N N . ILE A 1 204 ? 5.189 -5.056 -25.888 1.00 90.06 204 ILE A N 1
ATOM 1586 C CA . ILE A 1 204 ? 5.747 -5.807 -24.749 1.00 90.06 204 ILE A CA 1
ATOM 1587 C C . ILE A 1 204 ? 7.188 -5.350 -24.547 1.00 90.06 204 ILE A C 1
ATOM 1589 O O . ILE A 1 204 ? 7.981 -5.334 -25.497 1.00 90.06 204 ILE A O 1
ATOM 1593 N N . TYR A 1 205 ? 7.514 -4.974 -23.315 1.00 90.06 205 TYR A N 1
ATOM 1594 C CA . TYR A 1 205 ? 8.775 -4.324 -22.986 1.00 90.06 205 TYR A CA 1
ATOM 1595 C C . TYR A 1 205 ? 9.946 -5.318 -22.925 1.00 90.06 205 TYR A C 1
ATOM 1597 O O . TYR A 1 205 ? 10.974 -5.079 -23.559 1.00 90.06 205 TYR A O 1
ATOM 1605 N N . ARG A 1 206 ? 9.742 -6.473 -22.272 1.00 87.56 206 ARG A N 1
ATOM 1606 C CA . ARG A 1 206 ? 10.621 -7.663 -22.204 1.00 87.56 206 ARG A CA 1
ATOM 1607 C C . ARG A 1 206 ? 11.928 -7.547 -21.418 1.00 87.56 206 ARG A C 1
ATOM 1609 O O . ARG A 1 206 ? 12.561 -8.576 -21.201 1.00 87.56 206 ARG A O 1
ATOM 1616 N N . ASP A 1 207 ? 12.321 -6.362 -20.958 1.00 86.75 207 ASP A N 1
ATOM 1617 C CA . ASP A 1 207 ? 13.561 -6.194 -20.181 1.00 86.75 207 ASP A CA 1
ATOM 1618 C C . ASP A 1 207 ? 13.377 -5.279 -18.970 1.00 86.75 207 ASP A C 1
ATOM 1620 O O . ASP A 1 207 ? 14.141 -4.345 -18.732 1.00 86.75 207 ASP A O 1
ATOM 1624 N N . LEU A 1 208 ? 12.311 -5.517 -18.201 1.00 94.38 208 LEU A N 1
ATOM 1625 C CA . LEU A 1 208 ? 12.072 -4.755 -16.981 1.00 94.38 208 LEU A CA 1
ATOM 1626 C C . LEU A 1 208 ? 13.031 -5.172 -15.865 1.00 94.38 208 LEU A C 1
ATOM 1628 O O . LEU A 1 208 ? 12.886 -6.246 -15.285 1.00 94.38 208 LEU A O 1
ATOM 1632 N N . LYS A 1 209 ? 13.948 -4.260 -15.542 1.00 92.50 209 LYS A N 1
ATOM 1633 C CA . LYS A 1 209 ? 14.929 -4.328 -14.453 1.00 92.50 209 LYS A CA 1
ATOM 1634 C C . LYS A 1 209 ? 15.366 -2.922 -14.048 1.00 92.50 209 LYS A C 1
ATOM 1636 O O . LYS A 1 209 ? 15.204 -1.980 -14.824 1.00 92.50 209 LYS A O 1
ATOM 1641 N N . SER A 1 210 ? 15.944 -2.778 -12.860 1.00 94.88 210 SER A N 1
ATOM 1642 C CA . SER A 1 210 ? 16.389 -1.479 -12.340 1.00 94.88 210 SER A CA 1
ATOM 1643 C C . SER A 1 210 ? 17.430 -0.759 -13.221 1.00 94.88 210 SER A C 1
ATOM 1645 O O . SER A 1 210 ? 17.428 0.469 -13.261 1.00 94.88 210 SER A O 1
ATOM 1647 N N . GLU A 1 211 ? 18.245 -1.485 -13.994 1.00 91.75 211 GLU A N 1
ATOM 1648 C CA . GLU A 1 211 ? 19.228 -0.922 -14.945 1.00 91.75 211 GLU A CA 1
ATOM 1649 C C . GLU A 1 211 ? 18.579 -0.117 -16.088 1.00 91.75 211 GLU A C 1
ATOM 1651 O O . GLU A 1 211 ? 19.140 0.875 -16.548 1.00 91.75 211 GLU A O 1
ATOM 1656 N N . ASN A 1 212 ? 17.368 -0.500 -16.511 1.00 94.06 212 ASN A N 1
ATOM 1657 C CA . ASN A 1 212 ? 16.649 0.156 -17.611 1.00 94.06 212 ASN A CA 1
ATOM 1658 C C . ASN A 1 212 ? 15.638 1.208 -17.116 1.00 94.06 212 ASN A C 1
ATOM 1660 O O . ASN A 1 212 ? 14.831 1.735 -17.887 1.00 94.06 212 ASN A O 1
ATOM 1664 N N . ILE A 1 213 ? 15.659 1.525 -15.819 1.00 96.81 213 ILE A N 1
ATOM 1665 C CA . ILE A 1 213 ? 14.824 2.561 -15.210 1.00 96.81 213 ILE A CA 1
ATOM 1666 C C . ILE A 1 213 ? 15.716 3.750 -14.880 1.00 96.81 213 ILE A C 1
ATOM 1668 O O . ILE A 1 213 ? 16.581 3.664 -14.015 1.00 96.81 213 ILE A O 1
ATOM 1672 N N . LEU A 1 214 ? 15.483 4.877 -15.543 1.00 97.12 214 LEU A N 1
ATOM 1673 C CA . LEU A 1 214 ? 16.241 6.105 -15.337 1.00 97.12 214 LEU A CA 1
ATOM 1674 C C . LEU A 1 214 ? 15.550 7.046 -14.351 1.00 97.12 214 LEU A C 1
ATOM 1676 O O . LEU A 1 214 ? 14.324 7.036 -14.213 1.00 97.12 214 LEU A O 1
ATOM 1680 N N . VAL A 1 215 ? 16.341 7.877 -13.671 1.00 97.75 215 VAL A N 1
ATOM 1681 C CA . VAL A 1 215 ? 15.894 8.632 -12.500 1.00 97.75 215 VAL A CA 1
ATOM 1682 C C . VAL A 1 215 ? 16.155 10.134 -12.641 1.00 97.75 215 VAL A C 1
ATOM 1684 O O . VAL A 1 215 ? 17.281 10.586 -12.851 1.00 97.75 215 VAL A O 1
ATOM 1687 N N . TRP A 1 216 ? 15.083 10.914 -12.484 1.00 96.62 216 TRP A N 1
ATOM 1688 C CA . TRP A 1 216 ? 15.108 12.382 -12.473 1.00 96.62 216 TRP A CA 1
ATOM 1689 C C . TRP A 1 216 ? 15.179 12.952 -11.062 1.00 96.62 216 TRP A C 1
ATOM 1691 O O . TRP A 1 216 ? 15.886 13.924 -10.818 1.00 96.62 216 TRP A O 1
ATOM 1701 N N . SER A 1 217 ? 14.455 12.338 -10.130 1.00 94.88 217 SER A N 1
ATOM 1702 C CA . SER A 1 217 ? 14.457 12.724 -8.723 1.00 94.88 217 SER A CA 1
ATOM 1703 C C . SER A 1 217 ? 14.281 11.482 -7.860 1.00 94.88 217 SER A C 1
ATOM 1705 O O . SER A 1 217 ? 13.450 10.624 -8.169 1.00 94.88 217 SER A O 1
ATOM 1707 N N . PHE A 1 218 ? 15.082 11.378 -6.806 1.00 93.88 218 PHE A N 1
ATOM 1708 C CA . PHE A 1 218 ? 15.042 10.301 -5.825 1.00 93.88 218 PHE A CA 1
ATOM 1709 C C . PHE A 1 218 ? 15.586 10.815 -4.490 1.00 93.88 218 PHE A C 1
ATOM 1711 O O . PHE A 1 218 ? 16.540 11.601 -4.492 1.00 93.88 218 PHE A O 1
ATOM 1718 N N . PRO A 1 219 ? 15.029 10.387 -3.345 1.00 91.94 219 PRO A N 1
ATOM 1719 C CA . PRO A 1 219 ? 15.573 10.767 -2.050 1.00 91.94 219 PRO A CA 1
ATOM 1720 C C . PRO A 1 219 ? 16.980 10.196 -1.850 1.00 91.94 219 PRO A C 1
ATOM 1722 O O . PRO A 1 219 ? 17.285 9.077 -2.254 1.00 91.94 219 PRO A O 1
ATOM 1725 N N . ALA A 1 220 ? 17.848 10.944 -1.176 1.00 86.50 220 ALA A N 1
ATOM 1726 C CA . ALA A 1 220 ? 19.142 10.413 -0.763 1.00 86.50 220 ALA A CA 1
ATOM 1727 C C . ALA A 1 220 ? 18.971 9.360 0.360 1.00 86.50 220 ALA A C 1
ATOM 1729 O O . ALA A 1 220 ? 18.030 9.464 1.156 1.00 86.50 220 ALA A O 1
ATOM 1730 N N . PRO A 1 221 ? 19.892 8.380 0.490 1.00 83.56 221 PRO A N 1
ATOM 1731 C CA . PRO A 1 221 ? 19.889 7.430 1.607 1.00 83.56 221 PRO A CA 1
ATOM 1732 C C . PRO A 1 221 ? 20.006 8.095 2.985 1.00 83.56 221 PRO A C 1
ATOM 1734 O O . PRO A 1 221 ? 19.463 7.574 3.957 1.00 83.56 221 PRO A O 1
ATOM 1737 N N . SER A 1 222 ? 20.687 9.243 3.041 1.00 73.50 222 SER A N 1
ATOM 1738 C CA . SER A 1 222 ? 20.919 10.047 4.242 1.00 73.50 222 SER A CA 1
ATOM 1739 C C . SER A 1 222 ? 20.819 11.535 3.886 1.00 73.50 222 SER A C 1
ATOM 1741 O O . SER A 1 222 ? 21.399 11.960 2.887 1.00 73.50 222 SER A O 1
ATOM 1743 N N . GLY A 1 223 ? 20.104 12.330 4.690 1.00 63.84 223 GLY A N 1
ATOM 1744 C CA . GLY A 1 223 ? 19.990 13.787 4.524 1.00 63.84 223 GLY A CA 1
ATOM 1745 C C . GLY A 1 223 ? 18.545 14.314 4.503 1.00 63.84 223 GLY A C 1
ATOM 1746 O O . GLY A 1 223 ? 17.595 13.530 4.503 1.00 63.84 223 GLY A O 1
ATOM 1747 N N . PRO A 1 224 ? 18.356 15.647 4.458 1.00 51.25 224 PRO A N 1
ATOM 1748 C CA . PRO A 1 224 ? 17.040 16.293 4.580 1.00 51.25 224 PRO A CA 1
ATOM 1749 C C . PRO A 1 224 ? 16.035 15.893 3.481 1.00 51.25 224 PRO A C 1
ATOM 1751 O O . PRO A 1 224 ? 14.827 15.978 3.688 1.00 51.25 224 PRO A O 1
ATOM 1754 N N . GLY A 1 225 ? 16.508 15.390 2.332 1.00 53.69 225 GLY A N 1
ATOM 1755 C CA . GLY A 1 225 ? 15.668 14.931 1.218 1.00 53.69 225 GLY A CA 1
ATOM 1756 C C . GLY A 1 225 ? 14.876 13.641 1.476 1.00 53.69 225 GLY A C 1
ATOM 1757 O O . GLY A 1 225 ? 13.931 13.357 0.742 1.00 53.69 225 GLY A O 1
ATOM 1758 N N . GLN A 1 226 ? 15.190 12.867 2.526 1.00 55.88 226 GLN A N 1
ATOM 1759 C CA . GLN A 1 226 ? 14.442 11.644 2.856 1.00 55.88 226 GLN A CA 1
ATOM 1760 C C . GLN A 1 226 ? 12.966 11.930 3.199 1.00 55.88 226 GLN A C 1
ATOM 1762 O O . GLN A 1 226 ? 12.106 11.080 2.959 1.00 55.88 226 GLN A O 1
ATOM 1767 N N . LEU A 1 227 ? 12.676 13.133 3.708 1.00 55.50 227 LEU A N 1
ATOM 1768 C CA . LEU A 1 227 ? 11.340 13.586 4.112 1.00 55.50 227 LEU A CA 1
ATOM 1769 C C . LEU A 1 227 ? 10.458 14.021 2.935 1.00 55.50 227 LEU A C 1
ATOM 1771 O O . LEU A 1 227 ? 9.241 14.057 3.068 1.00 55.50 227 LEU A O 1
ATOM 1775 N N . GLN A 1 228 ? 11.050 14.348 1.783 1.00 62.66 228 GLN A N 1
ATOM 1776 C CA . GLN A 1 228 ? 10.295 14.893 0.651 1.00 62.66 228 GLN A CA 1
ATOM 1777 C C . GLN A 1 228 ? 9.613 13.801 -0.186 1.00 62.66 228 GLN A C 1
ATOM 1779 O O . GLN A 1 228 ? 8.727 14.110 -0.977 1.00 62.66 228 GLN A O 1
ATOM 1784 N N . HIS A 1 229 ? 10.024 12.531 -0.028 1.00 75.81 229 HIS A N 1
ATOM 1785 C CA . HIS A 1 229 ? 9.500 11.356 -0.748 1.00 75.81 229 HIS A CA 1
ATOM 1786 C C . HIS A 1 229 ? 9.329 11.562 -2.272 1.00 75.81 229 HIS A C 1
ATOM 1788 O O . HIS A 1 229 ? 8.525 10.881 -2.915 1.00 75.81 229 HIS A O 1
ATOM 1794 N N . GLN A 1 230 ? 10.091 12.492 -2.861 1.00 87.00 230 GLN A N 1
ATOM 1795 C CA . GLN A 1 230 ? 10.013 12.821 -4.277 1.00 87.00 230 GLN A CA 1
ATOM 1796 C C . GLN A 1 230 ? 10.703 11.738 -5.093 1.00 87.00 230 GLN A C 1
ATOM 1798 O O . GLN A 1 230 ? 11.877 11.441 -4.899 1.00 87.00 230 GLN A O 1
ATOM 1803 N N . VAL A 1 231 ? 9.953 11.149 -6.016 1.00 94.25 231 VAL A N 1
ATOM 1804 C CA . VAL A 1 231 ? 10.439 10.114 -6.922 1.00 94.25 231 VAL A CA 1
ATOM 1805 C C . VAL A 1 231 ? 9.943 10.461 -8.312 1.00 94.25 231 VAL A C 1
ATOM 1807 O O . VAL A 1 231 ? 8.745 10.665 -8.500 1.00 94.25 231 VAL A O 1
ATOM 1810 N N . THR A 1 232 ? 10.839 10.519 -9.288 1.00 97.31 232 THR A N 1
ATOM 1811 C CA . THR A 1 232 ? 10.502 10.612 -10.713 1.00 97.31 232 THR A CA 1
ATOM 1812 C C . THR A 1 232 ? 11.385 9.641 -11.476 1.00 97.31 232 THR A C 1
ATOM 1814 O O . THR A 1 232 ? 12.600 9.832 -11.538 1.00 97.31 232 THR A O 1
ATOM 1817 N N . ILE A 1 233 ? 10.766 8.601 -12.034 1.00 98.12 233 ILE A N 1
ATOM 1818 C CA . ILE A 1 233 ? 11.434 7.552 -12.804 1.00 98.12 233 ILE A CA 1
ATOM 1819 C C . ILE A 1 233 ? 10.809 7.408 -14.192 1.00 98.12 233 ILE A C 1
ATOM 1821 O O . ILE A 1 233 ? 9.609 7.653 -14.374 1.00 98.12 233 ILE A O 1
ATOM 1825 N N . LYS A 1 234 ? 11.610 6.974 -15.165 1.00 97.88 234 LYS A N 1
ATOM 1826 C CA . LYS A 1 234 ? 11.148 6.674 -16.523 1.00 97.88 234 LYS A CA 1
ATOM 1827 C C . LYS A 1 234 ? 11.767 5.380 -17.051 1.00 97.88 234 LYS A C 1
ATOM 1829 O O . LYS A 1 234 ? 12.940 5.117 -16.802 1.00 97.88 234 LYS A O 1
ATOM 1834 N N . LEU A 1 235 ? 10.985 4.593 -17.790 1.00 95.75 235 LEU A N 1
ATOM 1835 C CA . LEU A 1 235 ? 11.486 3.426 -18.521 1.00 95.75 235 LEU A CA 1
ATOM 1836 C C . LEU A 1 235 ? 12.301 3.875 -19.741 1.00 95.75 235 LEU A C 1
ATOM 1838 O O . LEU A 1 235 ? 11.832 4.712 -20.523 1.00 95.75 235 LEU A O 1
ATOM 1842 N N . ALA A 1 236 ? 13.487 3.297 -19.901 1.00 90.88 236 ALA A N 1
ATOM 1843 C CA . ALA A 1 236 ? 14.420 3.529 -21.002 1.00 90.88 236 ALA A CA 1
ATOM 1844 C C . ALA A 1 236 ? 14.773 2.213 -21.719 1.00 90.88 236 ALA A C 1
ATOM 1846 O O . ALA A 1 236 ? 14.232 1.174 -21.381 1.00 90.88 236 ALA A O 1
ATOM 1847 N N . ASP A 1 237 ? 15.671 2.269 -22.703 1.00 79.12 237 ASP A N 1
ATOM 1848 C CA . ASP A 1 237 ? 16.230 1.130 -23.456 1.00 79.12 237 ASP A CA 1
ATOM 1849 C C . ASP A 1 237 ? 15.194 0.134 -24.027 1.00 79.12 237 ASP A C 1
ATOM 1851 O O . ASP A 1 237 ? 14.833 -0.869 -23.413 1.00 79.12 237 ASP A O 1
ATOM 1855 N N . TYR A 1 238 ? 14.720 0.415 -25.245 1.00 72.56 238 TYR A N 1
ATOM 1856 C CA . TYR A 1 238 ? 13.635 -0.334 -25.899 1.00 72.56 238 TYR A CA 1
ATOM 1857 C C . TYR A 1 238 ? 14.118 -1.255 -27.013 1.00 72.56 238 TYR A C 1
ATOM 1859 O O . TYR A 1 238 ? 13.301 -1.827 -27.735 1.00 72.56 238 TYR A O 1
ATOM 1867 N N . GLY A 1 239 ? 15.423 -1.412 -27.222 1.00 59.16 239 GLY A N 1
ATOM 1868 C CA . GLY A 1 239 ? 15.865 -2.082 -28.445 1.00 59.16 239 GLY A CA 1
ATOM 1869 C C . GLY A 1 239 ? 15.594 -3.604 -28.462 1.00 59.16 239 GLY A C 1
ATOM 1870 O O . GLY A 1 239 ? 15.578 -4.223 -29.530 1.00 59.16 239 GLY A O 1
ATOM 1871 N N . ILE A 1 240 ? 15.244 -4.214 -27.318 1.00 59.78 240 ILE A N 1
ATOM 1872 C CA . ILE A 1 240 ? 14.616 -5.549 -27.286 1.00 59.78 240 ILE A CA 1
ATOM 1873 C C . ILE A 1 240 ? 13.110 -5.519 -27.013 1.00 59.78 240 ILE A C 1
ATOM 1875 O O . ILE A 1 240 ? 12.514 -6.580 -26.871 1.00 59.78 240 ILE A O 1
ATOM 1879 N N . SER A 1 241 ? 12.442 -4.373 -27.000 1.00 63.22 241 SER A N 1
ATOM 1880 C CA . SER A 1 241 ? 10.977 -4.318 -27.010 1.00 63.22 241 SER A CA 1
ATOM 1881 C C . SER A 1 241 ? 10.430 -4.692 -28.393 1.00 63.22 241 SER A C 1
ATOM 1883 O O . SER A 1 241 ? 11.129 -4.608 -29.410 1.00 63.22 241 SER A O 1
ATOM 1885 N N . ARG A 1 242 ? 9.188 -5.183 -28.456 1.00 60.12 242 ARG A N 1
ATOM 1886 C CA . ARG A 1 242 ? 8.543 -5.591 -29.719 1.00 60.12 242 ARG A CA 1
ATOM 1887 C C . ARG A 1 242 ? 7.053 -5.266 -29.712 1.00 60.12 242 ARG A C 1
ATOM 1889 O O . ARG A 1 242 ? 6.405 -5.327 -28.667 1.00 60.12 242 ARG A O 1
ATOM 1896 N N . SER A 1 243 ? 6.516 -4.981 -30.898 1.00 58.44 243 SER A N 1
ATOM 1897 C CA . SER A 1 243 ? 5.071 -4.922 -31.121 1.00 58.44 243 SER A CA 1
ATOM 1898 C C . SER A 1 243 ? 4.492 -6.338 -31.081 1.00 58.44 243 SER A C 1
ATOM 1900 O O . SER A 1 243 ? 4.921 -7.216 -31.830 1.00 58.44 243 SER A O 1
ATOM 1902 N N . ALA A 1 244 ? 3.535 -6.571 -30.186 1.00 55.84 244 ALA A N 1
ATOM 1903 C CA . ALA A 1 244 ? 2.762 -7.797 -30.144 1.00 55.84 244 ALA A CA 1
ATOM 1904 C C . ALA A 1 244 ? 1.756 -7.797 -31.300 1.00 55.84 244 ALA A C 1
ATOM 1906 O O . ALA A 1 244 ? 0.776 -7.052 -31.281 1.00 55.84 244 ALA A O 1
ATOM 1907 N N . ALA A 1 245 ? 1.953 -8.671 -32.289 1.00 46.88 245 ALA A N 1
ATOM 1908 C CA . ALA A 1 245 ? 0.866 -9.028 -33.192 1.00 46.88 245 ALA A CA 1
ATOM 1909 C C . ALA A 1 245 ? -0.287 -9.654 -32.380 1.00 46.88 245 ALA A C 1
ATOM 1911 O O . ALA A 1 245 ? -0.047 -10.307 -31.362 1.00 46.88 245 ALA A O 1
ATOM 1912 N N . LEU A 1 246 ? -1.532 -9.509 -32.850 1.00 40.31 246 LEU A N 1
ATOM 1913 C CA . LEU A 1 246 ? -2.764 -9.998 -32.195 1.00 40.31 246 LEU A CA 1
ATOM 1914 C C . LEU A 1 246 ? -2.753 -11.495 -31.807 1.00 40.31 246 LEU A C 1
ATOM 1916 O O . LEU A 1 246 ? -3.597 -11.920 -31.023 1.00 40.31 246 LEU A O 1
ATOM 1920 N N . ALA A 1 247 ? -1.805 -12.284 -32.322 1.00 40.66 247 ALA A N 1
ATOM 1921 C CA . ALA A 1 247 ? -1.647 -13.707 -32.040 1.00 40.66 247 ALA A CA 1
ATOM 1922 C C . ALA A 1 247 ? -0.513 -14.056 -31.045 1.00 40.66 247 ALA A C 1
ATOM 1924 O O . ALA A 1 247 ? -0.377 -15.225 -30.722 1.00 40.66 247 ALA A O 1
ATOM 1925 N N . GLY A 1 248 ? 0.278 -13.099 -30.533 1.00 50.31 248 GLY A N 1
ATOM 1926 C CA . GLY A 1 248 ? 1.439 -13.337 -29.647 1.00 50.31 248 GLY A CA 1
ATOM 1927 C C . GLY A 1 248 ? 2.800 -13.367 -30.372 1.00 50.31 248 GLY A C 1
ATOM 1928 O O . GLY A 1 248 ? 2.858 -13.189 -31.589 1.00 50.31 248 GLY A O 1
ATOM 1929 N N . MET A 1 249 ? 3.912 -13.549 -29.637 1.00 53.22 249 MET A N 1
ATOM 1930 C CA . MET A 1 249 ? 5.287 -13.369 -30.164 1.00 53.22 249 MET A CA 1
ATOM 1931 C C . MET A 1 249 ? 6.237 -14.567 -29.982 1.00 53.22 249 MET A C 1
ATOM 1933 O O . MET A 1 249 ? 6.079 -15.351 -29.054 1.00 53.22 249 MET A O 1
ATOM 1937 N N . LYS A 1 250 ? 7.266 -14.657 -30.848 1.00 43.34 250 LYS A N 1
ATOM 1938 C CA . LYS A 1 250 ? 8.403 -15.607 -30.802 1.00 43.34 250 LYS A CA 1
ATOM 1939 C C . LYS A 1 250 ? 9.732 -14.858 -30.586 1.00 43.34 250 LYS A C 1
ATOM 1941 O O . LYS A 1 250 ? 9.873 -13.730 -31.053 1.00 43.34 250 LYS A O 1
ATOM 1946 N N . GLY A 1 251 ? 10.712 -15.459 -29.901 1.00 48.62 251 GLY A N 1
ATOM 1947 C CA . GLY A 1 251 ? 12.086 -14.925 -29.779 1.00 48.62 251 GLY A CA 1
ATOM 1948 C C . GLY A 1 251 ? 12.785 -15.173 -28.433 1.00 48.62 251 GLY A C 1
ATOM 1949 O O . GLY A 1 251 ? 12.122 -15.423 -27.430 1.00 48.62 251 GLY A O 1
ATOM 1950 N N . LEU A 1 252 ? 14.123 -15.085 -28.435 1.00 53.25 252 LEU A N 1
ATOM 1951 C CA . LEU A 1 252 ? 15.002 -15.109 -27.257 1.00 53.25 252 LEU A CA 1
ATOM 1952 C C . LEU A 1 252 ? 15.420 -13.666 -26.925 1.00 53.25 252 LEU A C 1
ATOM 1954 O O . LEU A 1 252 ? 15.929 -12.971 -27.801 1.00 53.25 252 LEU A O 1
ATOM 1958 N N . GLY A 1 253 ? 15.189 -13.197 -25.702 1.00 59.88 253 GLY A N 1
ATOM 1959 C CA . GLY A 1 253 ? 15.610 -11.862 -25.271 1.00 59.88 253 GLY A CA 1
ATOM 1960 C C . GLY A 1 253 ? 15.131 -11.540 -23.858 1.00 59.88 253 GLY A C 1
ATOM 1961 O O . GLY A 1 253 ? 14.028 -11.939 -23.489 1.00 59.88 253 GLY A O 1
ATOM 1962 N N . GL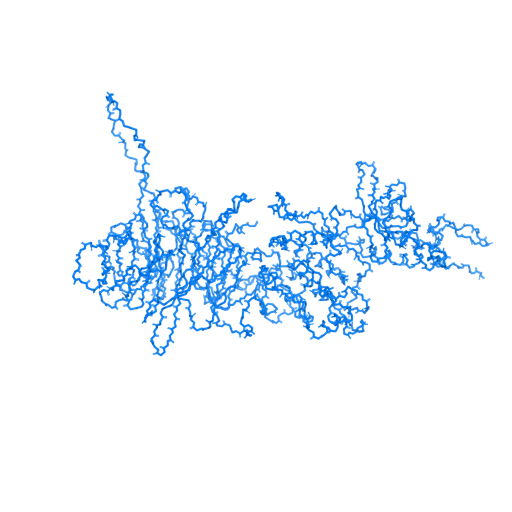Y A 1 254 ? 15.968 -10.832 -23.098 1.00 66.44 254 GLY A N 1
ATOM 1963 C CA . GLY A 1 254 ? 15.736 -10.453 -21.704 1.00 66.44 254 GLY A CA 1
ATOM 1964 C C . GLY A 1 254 ? 16.915 -10.820 -20.799 1.00 66.44 254 GLY A C 1
ATOM 1965 O O . GLY A 1 254 ? 17.778 -11.625 -21.158 1.00 66.44 254 GLY A O 1
ATOM 1966 N N . THR A 1 255 ? 16.958 -10.218 -19.616 1.00 80.50 255 THR A N 1
ATOM 1967 C CA . THR A 1 255 ? 18.009 -10.473 -18.622 1.00 80.50 255 THR A CA 1
ATOM 1968 C C . THR A 1 255 ? 17.711 -11.754 -17.813 1.00 80.50 255 THR A C 1
ATOM 1970 O O . THR A 1 255 ? 16.615 -11.870 -17.247 1.00 80.50 255 THR A O 1
ATOM 1973 N N . PRO A 1 256 ? 18.646 -12.730 -17.720 1.00 82.44 256 PRO A N 1
ATOM 1974 C CA . PRO A 1 256 ? 18.479 -13.914 -16.872 1.00 82.44 256 PRO A CA 1
ATOM 1975 C C . PRO A 1 256 ? 18.095 -13.527 -15.440 1.00 82.44 256 PRO A C 1
ATOM 1977 O O . PRO A 1 256 ? 18.645 -12.586 -14.880 1.00 82.44 256 PRO A O 1
ATOM 1980 N N . GLY A 1 257 ? 17.122 -14.224 -14.852 1.00 86.56 257 GLY A N 1
ATOM 1981 C CA . GLY A 1 257 ? 16.570 -13.873 -13.535 1.00 86.56 257 GLY A CA 1
ATOM 1982 C C . GLY A 1 257 ? 15.302 -13.020 -13.592 1.00 86.56 257 GLY A C 1
ATOM 1983 O O . GLY A 1 257 ? 14.473 -13.128 -12.692 1.00 86.56 257 GLY A O 1
ATOM 1984 N N . PHE A 1 258 ? 15.104 -12.251 -14.669 1.00 91.69 258 PHE A N 1
ATOM 1985 C CA . PHE A 1 258 ? 13.912 -11.421 -14.897 1.00 91.69 258 PHE A CA 1
ATOM 1986 C C . PHE A 1 258 ? 12.946 -12.020 -15.923 1.00 91.69 258 PHE A C 1
ATOM 1988 O O . PHE A 1 258 ? 11.774 -11.637 -15.960 1.00 91.69 258 PHE A O 1
ATOM 1995 N N . MET A 1 259 ? 13.421 -12.952 -16.751 1.00 90.75 259 MET A N 1
ATOM 1996 C CA . MET A 1 259 ? 12.613 -13.614 -17.773 1.00 90.75 259 MET A CA 1
ATOM 1997 C C . MET A 1 259 ? 11.590 -14.579 -17.167 1.00 90.75 259 MET A C 1
ATOM 1999 O O . MET A 1 259 ? 11.884 -15.347 -16.250 1.00 90.75 259 MET A O 1
ATOM 2003 N N . ALA A 1 260 ? 10.377 -14.549 -17.718 1.00 91.81 260 ALA A N 1
ATOM 2004 C CA . ALA A 1 260 ? 9.279 -15.410 -17.305 1.00 91.81 260 ALA A CA 1
ATOM 2005 C C . ALA A 1 260 ? 9.520 -16.889 -17.689 1.00 91.81 260 ALA A C 1
ATOM 2007 O O . ALA A 1 260 ? 10.132 -17.163 -18.728 1.00 91.81 260 ALA A O 1
ATOM 2008 N N . PRO A 1 261 ? 9.005 -17.862 -16.911 1.00 91.12 261 PRO A N 1
ATOM 2009 C CA . PRO A 1 261 ? 9.238 -19.290 -17.146 1.00 91.12 261 PRO A CA 1
ATOM 2010 C C . PRO A 1 261 ? 8.768 -19.775 -18.523 1.00 91.12 261 PRO A C 1
ATOM 2012 O O . PRO A 1 261 ? 9.394 -20.655 -19.108 1.00 91.12 261 PRO A O 1
ATOM 2015 N N . GLU A 1 262 ? 7.695 -19.204 -19.070 1.00 88.25 262 GLU A N 1
ATOM 2016 C CA . GLU A 1 262 ? 7.191 -19.538 -20.404 1.00 88.25 262 GLU A CA 1
ATOM 2017 C C . GLU A 1 262 ? 8.124 -19.083 -21.539 1.00 88.25 262 GLU A C 1
ATOM 2019 O O . GLU A 1 262 ? 8.219 -19.771 -22.554 1.00 88.25 262 GLU A O 1
ATOM 2024 N N . ILE A 1 263 ? 8.875 -17.988 -21.361 1.00 83.50 263 ILE A N 1
ATOM 2025 C CA . ILE A 1 263 ? 9.909 -17.576 -22.325 1.00 83.50 263 ILE A CA 1
ATOM 2026 C C . ILE A 1 263 ? 11.040 -18.611 -22.308 1.00 83.50 263 ILE A C 1
ATOM 2028 O O . ILE A 1 263 ? 11.494 -19.080 -23.357 1.00 83.50 263 ILE A O 1
ATOM 2032 N N . GLU A 1 264 ? 11.456 -19.013 -21.106 1.00 79.56 264 GLU A N 1
ATOM 2033 C CA . GLU A 1 264 ? 12.594 -19.904 -20.899 1.00 79.56 264 GLU A CA 1
ATOM 2034 C C . GLU A 1 264 ? 12.338 -21.345 -21.342 1.00 79.56 264 GLU A C 1
ATOM 2036 O O . GLU A 1 264 ? 13.215 -21.972 -21.948 1.00 79.56 264 GLU A O 1
ATOM 2041 N N . LYS A 1 265 ? 11.138 -21.863 -21.061 1.00 74.88 265 LYS A N 1
ATOM 2042 C CA . LYS A 1 265 ? 10.739 -23.245 -21.350 1.00 74.88 265 LYS A CA 1
ATOM 2043 C C . LYS A 1 265 ? 10.657 -23.523 -22.847 1.00 74.88 265 LYS A C 1
ATOM 2045 O O . LYS A 1 265 ? 11.064 -24.593 -23.294 1.00 74.88 265 LYS A O 1
ATOM 2050 N N . TYR A 1 266 ? 10.141 -22.571 -23.622 1.00 66.94 266 TYR A N 1
ATOM 2051 C CA . TYR A 1 266 ? 9.860 -22.792 -25.040 1.00 66.94 266 TYR A CA 1
ATOM 2052 C C . TYR A 1 266 ? 10.886 -22.166 -25.978 1.00 66.94 266 TYR A C 1
ATOM 2054 O O . TYR A 1 266 ? 10.764 -22.358 -27.184 1.00 66.94 266 TYR A O 1
ATOM 2062 N N . VAL A 1 267 ? 11.907 -21.462 -25.467 1.00 64.06 267 VAL A N 1
ATOM 2063 C CA . VAL A 1 267 ? 12.998 -20.887 -26.285 1.00 64.06 267 VAL A CA 1
ATOM 2064 C C . VAL A 1 267 ? 12.412 -20.053 -27.442 1.00 64.06 267 VAL A C 1
ATOM 2066 O O . VAL A 1 267 ? 12.819 -20.156 -28.596 1.00 64.06 267 VAL A O 1
ATOM 2069 N N . GLY A 1 268 ? 11.346 -19.298 -27.153 1.00 56.53 268 GLY A N 1
ATOM 2070 C CA . GLY A 1 268 ? 10.633 -18.494 -28.146 1.00 56.53 268 GLY A CA 1
ATOM 2071 C C . GLY A 1 268 ? 9.802 -19.266 -29.185 1.00 56.53 268 GLY A C 1
ATOM 2072 O O . GLY A 1 268 ? 9.436 -18.669 -30.193 1.00 56.53 268 GLY A O 1
ATOM 2073 N N . LYS A 1 269 ? 9.508 -20.562 -28.993 1.00 52.88 269 LYS A N 1
ATOM 2074 C CA . LYS A 1 269 ? 8.666 -21.365 -29.907 1.00 52.88 269 LYS A CA 1
ATOM 2075 C C . LYS A 1 269 ? 7.160 -21.175 -29.689 1.00 52.88 269 LYS A C 1
ATOM 2077 O O . LYS A 1 269 ? 6.411 -21.282 -30.661 1.00 52.88 269 LYS A O 1
ATOM 2082 N N . GLU A 1 270 ? 6.733 -20.880 -28.461 1.00 58.94 270 GLU A N 1
ATOM 2083 C CA . GLU A 1 270 ? 5.336 -20.584 -28.112 1.00 58.94 270 GLU A CA 1
ATOM 2084 C C . GLU A 1 270 ? 5.068 -19.079 -28.020 1.00 58.94 270 GLU A C 1
ATOM 2086 O O . GLU A 1 270 ? 5.966 -18.281 -27.749 1.00 58.94 270 GLU A O 1
ATOM 2091 N N . LEU A 1 271 ? 3.807 -18.719 -28.252 1.00 64.31 271 LEU A N 1
ATOM 2092 C CA . LEU A 1 271 ? 3.296 -17.357 -28.195 1.00 64.31 271 LEU A CA 1
ATOM 2093 C C . LEU A 1 271 ? 3.139 -16.944 -26.728 1.00 64.31 271 LEU A C 1
ATOM 2095 O O . LEU A 1 271 ? 2.366 -17.553 -25.992 1.00 64.31 271 LEU A O 1
ATOM 2099 N N . TYR A 1 272 ? 3.852 -15.902 -26.308 1.00 70.69 272 TYR A N 1
ATOM 2100 C CA . TYR A 1 272 ? 3.684 -15.291 -24.986 1.00 70.69 272 TYR A CA 1
ATOM 2101 C C . TYR A 1 272 ? 2.935 -13.955 -25.072 1.00 70.69 272 TYR A C 1
ATOM 2103 O O . TYR A 1 272 ? 2.846 -13.333 -26.134 1.00 70.69 272 TYR A O 1
ATOM 2111 N N . THR A 1 273 ? 2.377 -13.531 -23.937 1.00 84.31 273 THR A N 1
ATOM 2112 C CA . THR A 1 273 ? 1.549 -12.324 -23.790 1.00 84.31 273 THR A CA 1
ATOM 2113 C C . THR A 1 273 ? 2.269 -11.247 -22.977 1.00 84.31 273 THR A C 1
ATOM 2115 O O . THR A 1 273 ? 3.384 -11.447 -22.498 1.00 84.31 273 THR A O 1
ATOM 2118 N N . ASP A 1 274 ? 1.616 -10.104 -22.772 1.00 88.00 274 ASP A N 1
ATOM 2119 C CA . ASP A 1 274 ? 2.058 -9.003 -21.906 1.00 88.00 274 ASP A CA 1
ATOM 2120 C C . ASP A 1 274 ? 2.314 -9.423 -20.437 1.00 88.00 274 ASP A C 1
ATOM 2122 O O . ASP A 1 274 ? 2.988 -8.718 -19.687 1.00 88.00 274 ASP A O 1
ATOM 2126 N N . LYS A 1 275 ? 1.849 -10.614 -20.030 1.00 92.69 275 LYS A N 1
ATOM 2127 C CA . LYS A 1 275 ? 2.079 -11.226 -18.707 1.00 92.69 275 LYS A CA 1
ATOM 2128 C C . LYS A 1 275 ? 3.536 -11.572 -18.409 1.00 92.69 275 LYS A C 1
ATOM 2130 O O . LYS A 1 275 ? 3.864 -11.820 -17.242 1.00 92.69 275 LYS A O 1
ATOM 2135 N N . VAL A 1 276 ? 4.403 -11.600 -19.419 1.00 92.56 276 VAL A N 1
ATOM 2136 C CA . VAL A 1 276 ? 5.848 -11.742 -19.198 1.00 92.56 276 VAL A CA 1
ATOM 2137 C C . VAL A 1 276 ? 6.409 -10.508 -18.492 1.00 92.56 276 VAL A C 1
ATOM 2139 O O . VAL A 1 276 ? 7.170 -10.654 -17.540 1.00 92.56 276 VAL A O 1
ATOM 2142 N N . ASP A 1 277 ? 5.924 -9.311 -18.844 1.00 95.56 277 ASP A N 1
ATOM 2143 C CA . ASP A 1 277 ? 6.317 -8.070 -18.171 1.00 95.56 277 ASP A CA 1
ATOM 2144 C C . ASP A 1 277 ? 5.776 -8.030 -16.738 1.00 95.56 277 ASP A C 1
ATOM 2146 O O . ASP A 1 277 ? 6.435 -7.491 -15.854 1.00 95.56 277 ASP A O 1
ATOM 2150 N N . SER A 1 278 ? 4.619 -8.649 -16.462 1.00 96.81 278 SER A N 1
ATOM 2151 C CA . SER A 1 278 ? 4.132 -8.820 -15.084 1.00 96.81 278 SER A CA 1
ATOM 2152 C C . SER A 1 278 ? 5.091 -9.663 -14.240 1.00 96.81 278 SER A C 1
ATOM 2154 O O . SER A 1 278 ? 5.306 -9.349 -13.073 1.00 96.81 278 SER A O 1
ATOM 2156 N N . PHE A 1 279 ? 5.697 -10.707 -14.812 1.00 96.44 279 PHE A N 1
ATOM 2157 C CA . PHE A 1 279 ? 6.697 -11.512 -14.105 1.00 96.44 279 PHE A CA 1
ATOM 2158 C C . PHE A 1 279 ? 7.964 -10.706 -13.823 1.00 96.44 279 PHE A C 1
ATOM 2160 O O . PHE A 1 279 ? 8.409 -10.647 -12.674 1.00 96.44 279 PHE A O 1
ATOM 2167 N N . SER A 1 280 ? 8.494 -10.023 -14.841 1.00 96.56 280 SER A N 1
ATOM 2168 C CA . SER A 1 280 ? 9.653 -9.140 -14.688 1.00 96.56 280 SER A CA 1
ATOM 2169 C C . SER A 1 280 ? 9.369 -8.006 -13.697 1.00 96.56 280 SER A C 1
ATOM 2171 O O . SER A 1 280 ? 10.243 -7.641 -12.919 1.00 96.56 280 SER A O 1
ATOM 2173 N N . PHE A 1 281 ? 8.125 -7.522 -13.612 1.00 98.25 281 PHE A N 1
ATOM 2174 C CA . PHE A 1 281 ? 7.697 -6.559 -12.595 1.00 98.25 281 PHE A CA 1
ATOM 2175 C C . PHE A 1 281 ? 7.804 -7.126 -11.175 1.00 98.25 281 PHE A C 1
ATOM 2177 O O . PHE A 1 281 ? 8.223 -6.420 -10.264 1.00 98.25 281 PHE A O 1
ATOM 2184 N N . GLY A 1 282 ? 7.486 -8.408 -10.966 1.00 97.31 282 GLY A N 1
ATOM 2185 C CA . GLY A 1 282 ? 7.712 -9.080 -9.682 1.00 97.31 282 GLY A CA 1
ATOM 2186 C C . GLY A 1 282 ? 9.197 -9.128 -9.306 1.00 97.31 282 GLY A C 1
ATOM 2187 O O . GLY A 1 282 ? 9.557 -8.834 -8.168 1.00 97.31 282 GLY A O 1
ATOM 2188 N N . MET A 1 283 ? 10.067 -9.413 -10.275 1.00 96.94 283 MET A N 1
ATOM 2189 C CA . MET A 1 283 ? 11.523 -9.414 -10.079 1.00 96.94 283 MET A CA 1
ATOM 2190 C C . MET A 1 283 ? 12.086 -8.006 -9.838 1.00 96.94 283 MET A C 1
ATOM 2192 O O . MET A 1 283 ? 12.948 -7.819 -8.984 1.00 96.94 283 MET A O 1
ATOM 2196 N N . TYR A 1 284 ? 11.527 -6.991 -10.490 1.00 98.06 284 TYR A N 1
ATOM 2197 C CA . TYR A 1 284 ? 11.820 -5.588 -10.208 1.00 98.06 284 TYR A CA 1
ATOM 2198 C C . TYR A 1 284 ? 11.421 -5.187 -8.776 1.00 98.06 284 TYR A C 1
ATOM 2200 O O . TYR A 1 284 ? 12.194 -4.544 -8.067 1.00 98.06 284 TYR A O 1
ATOM 2208 N N . ILE A 1 285 ? 10.244 -5.606 -8.294 1.00 97.81 285 ILE A N 1
ATOM 2209 C CA . ILE A 1 285 ? 9.861 -5.367 -6.894 1.00 97.81 285 ILE A CA 1
ATOM 2210 C C . ILE A 1 285 ? 10.842 -6.059 -5.934 1.00 97.81 285 ILE A C 1
ATOM 2212 O O . ILE A 1 285 ? 11.189 -5.485 -4.900 1.00 97.81 285 ILE A O 1
ATOM 2216 N N . TYR A 1 286 ? 11.326 -7.257 -6.274 1.00 96.94 286 TYR A N 1
ATOM 2217 C CA . TYR A 1 286 ? 12.362 -7.930 -5.493 1.00 96.94 286 TYR A CA 1
ATOM 2218 C C . TYR A 1 286 ? 13.635 -7.073 -5.373 1.00 96.94 286 TYR A C 1
ATOM 2220 O O . TYR A 1 286 ? 14.183 -6.965 -4.271 1.00 96.94 286 TYR A O 1
ATOM 2228 N N . GLU A 1 287 ? 14.069 -6.397 -6.443 1.00 97.19 287 GLU A N 1
ATOM 2229 C CA . GLU A 1 287 ? 15.195 -5.452 -6.383 1.00 97.19 287 GLU A CA 1
ATOM 2230 C C . GLU A 1 287 ? 14.911 -4.280 -5.435 1.00 97.19 287 GLU A C 1
ATOM 2232 O O . GLU A 1 287 ? 15.764 -3.931 -4.620 1.00 97.19 287 GLU A O 1
ATOM 2237 N N . LEU A 1 288 ? 13.704 -3.704 -5.468 1.00 97.38 288 LEU A N 1
ATOM 2238 C CA . LEU A 1 288 ? 13.322 -2.615 -4.555 1.00 97.38 288 LEU A CA 1
ATOM 2239 C C . LEU A 1 288 ? 13.349 -3.054 -3.081 1.00 97.38 288 LEU A C 1
ATOM 2241 O O . LEU A 1 288 ? 13.768 -2.294 -2.206 1.00 97.38 288 LEU A O 1
ATOM 2245 N N . VAL A 1 289 ? 12.900 -4.280 -2.802 1.00 95.50 289 VAL A N 1
ATOM 2246 C CA . VAL A 1 289 ? 12.810 -4.842 -1.445 1.00 95.50 289 VAL A CA 1
ATOM 2247 C C . VAL A 1 289 ? 14.187 -5.217 -0.895 1.00 95.50 289 VAL A C 1
ATOM 2249 O O . VAL A 1 289 ? 14.506 -4.920 0.263 1.00 95.50 289 VAL A O 1
ATOM 2252 N N . THR A 1 290 ? 14.997 -5.896 -1.705 1.00 95.31 290 THR A N 1
ATOM 2253 C CA . THR A 1 290 ? 16.258 -6.505 -1.260 1.00 95.31 290 THR A CA 1
ATOM 2254 C C . THR A 1 290 ? 17.476 -5.633 -1.530 1.00 95.31 290 THR A C 1
ATOM 2256 O O . THR A 1 290 ? 18.494 -5.796 -0.852 1.00 95.31 290 THR A O 1
ATOM 2259 N N . LEU A 1 291 ? 17.379 -4.694 -2.477 1.00 95.88 291 LEU A N 1
ATOM 2260 C CA . LEU A 1 291 ? 18.495 -3.939 -3.058 1.00 95.88 291 LEU A CA 1
ATOM 2261 C C . LEU A 1 291 ? 19.529 -4.841 -3.758 1.00 95.88 291 LEU A C 1
ATOM 2263 O O . LEU A 1 291 ? 20.708 -4.493 -3.834 1.00 95.88 291 LEU A O 1
ATOM 2267 N N . HIS A 1 292 ? 19.103 -6.028 -4.198 1.00 93.44 292 HIS A N 1
ATOM 2268 C CA . HIS A 1 292 ? 19.918 -7.018 -4.897 1.00 93.44 292 HIS A CA 1
ATOM 2269 C C . HIS A 1 292 ? 19.230 -7.458 -6.181 1.00 93.44 292 HIS A C 1
ATOM 2271 O O . HIS A 1 292 ? 18.003 -7.559 -6.230 1.00 93.44 292 HIS A O 1
ATOM 2277 N N . GLN A 1 293 ? 20.036 -7.807 -7.181 1.00 91.50 293 GLN A N 1
ATOM 2278 C CA . GLN A 1 293 ? 19.526 -8.476 -8.366 1.00 91.50 293 GLN A CA 1
ATOM 2279 C C . GLN A 1 293 ? 18.993 -9.880 -8.013 1.00 91.50 293 GLN A C 1
ATOM 2281 O O . GLN A 1 293 ? 19.530 -10.548 -7.114 1.00 91.50 293 GLN A O 1
ATOM 2286 N N . PRO A 1 294 ? 17.935 -10.351 -8.694 1.00 92.88 294 PRO A N 1
ATOM 2287 C CA . PRO A 1 294 ? 17.450 -11.720 -8.580 1.00 92.88 294 PRO A CA 1
ATOM 2288 C C . PRO A 1 294 ? 18.570 -12.724 -8.868 1.00 92.88 294 PRO A C 1
ATOM 2290 O O . PRO A 1 294 ? 19.228 -12.637 -9.897 1.00 92.88 294 PRO A O 1
ATOM 2293 N N . PHE A 1 295 ? 18.764 -13.700 -7.977 1.00 91.62 295 PHE A N 1
ATOM 2294 C CA . PHE A 1 295 ? 19.737 -14.788 -8.159 1.00 91.62 295 PHE A CA 1
ATOM 2295 C C . PHE A 1 295 ? 21.193 -14.344 -8.424 1.00 91.62 295 PHE A C 1
ATOM 2297 O O . PHE A 1 295 ? 21.931 -15.062 -9.091 1.00 91.62 295 PHE A O 1
ATOM 2304 N N . ASN A 1 296 ? 21.609 -13.200 -7.869 1.00 84.44 296 ASN A N 1
ATOM 2305 C CA . ASN A 1 296 ? 22.913 -12.556 -8.099 1.00 84.44 296 ASN A CA 1
ATOM 2306 C C . ASN A 1 296 ? 24.156 -13.474 -8.019 1.00 84.44 296 ASN A C 1
ATOM 2308 O O . ASN A 1 296 ? 25.172 -13.174 -8.635 1.00 84.44 296 ASN A O 1
ATOM 2312 N N . ASP A 1 297 ? 24.088 -14.579 -7.274 1.00 86.81 297 ASP A N 1
ATOM 2313 C CA . ASP A 1 297 ? 25.231 -15.467 -7.024 1.00 86.81 297 ASP A CA 1
ATOM 2314 C C . ASP A 1 297 ? 25.231 -16.732 -7.909 1.00 86.81 297 ASP A C 1
ATOM 2316 O O . ASP A 1 297 ? 26.031 -17.643 -7.695 1.00 86.81 297 ASP A O 1
ATOM 2320 N N . LEU A 1 298 ? 24.319 -16.822 -8.884 1.00 89.12 298 LEU A N 1
ATOM 2321 C CA . LEU A 1 298 ? 24.139 -17.989 -9.751 1.00 89.12 298 LEU A CA 1
ATOM 2322 C C . LEU A 1 298 ? 24.428 -17.656 -11.214 1.00 89.12 298 LEU A C 1
ATOM 2324 O O . LEU A 1 298 ? 24.183 -16.547 -11.685 1.00 89.12 298 LEU A O 1
ATOM 2328 N N . ASN A 1 299 ? 24.905 -18.647 -11.969 1.00 88.44 299 ASN A N 1
ATOM 2329 C CA . ASN A 1 299 ? 25.106 -18.465 -13.404 1.00 88.44 299 ASN A CA 1
ATOM 2330 C C . ASN A 1 299 ? 23.765 -18.520 -14.178 1.00 88.44 299 ASN A C 1
ATOM 2332 O O . ASN A 1 299 ? 22.807 -19.144 -13.711 1.00 88.44 299 ASN A O 1
ATOM 2336 N N . PRO A 1 300 ? 23.681 -17.936 -15.390 1.00 85.94 300 PRO A N 1
ATOM 2337 C CA . PRO A 1 300 ? 22.426 -17.851 -16.145 1.00 85.94 300 PRO A CA 1
ATOM 2338 C C . PRO A 1 300 ? 21.714 -19.189 -16.398 1.00 85.94 300 PRO A C 1
ATOM 2340 O O . PRO A 1 300 ? 20.485 -19.245 -16.373 1.00 85.94 300 PRO A O 1
ATOM 2343 N N . ALA A 1 301 ? 22.462 -20.276 -16.616 1.00 86.88 301 ALA A N 1
ATOM 2344 C CA . ALA A 1 301 ? 21.882 -21.594 -16.877 1.00 86.88 301 ALA A CA 1
ATOM 2345 C C . ALA A 1 301 ? 21.194 -22.172 -15.628 1.00 86.88 301 ALA A C 1
ATOM 2347 O O . ALA A 1 301 ? 20.087 -22.704 -15.724 1.00 86.88 301 ALA A O 1
ATOM 2348 N N . GLN A 1 302 ? 21.810 -22.007 -14.454 1.00 90.81 302 GLN A N 1
ATOM 2349 C CA . GLN A 1 302 ? 21.215 -22.387 -13.169 1.00 90.81 302 GLN A CA 1
ATOM 2350 C C . GLN A 1 302 ? 19.957 -21.568 -12.876 1.00 90.81 302 GLN A C 1
ATOM 2352 O O . GLN A 1 302 ? 18.935 -22.120 -12.473 1.00 90.81 302 GLN A O 1
ATOM 2357 N N . VAL A 1 303 ? 20.008 -20.254 -13.119 1.00 90.62 303 VAL A N 1
ATOM 2358 C CA . VAL A 1 303 ? 18.864 -19.354 -12.916 1.00 90.62 303 VAL A CA 1
ATOM 2359 C C . VAL A 1 303 ? 17.677 -19.766 -13.782 1.00 90.62 303 VAL A C 1
ATOM 2361 O O . VAL A 1 303 ? 16.560 -19.895 -13.278 1.00 90.62 303 VAL A O 1
ATOM 2364 N N . LYS A 1 304 ? 17.923 -20.034 -15.069 1.00 88.81 304 LYS A N 1
ATOM 2365 C CA . LYS A 1 304 ? 16.909 -20.539 -15.999 1.00 88.81 304 LYS A CA 1
ATOM 2366 C C . LYS A 1 304 ? 16.239 -21.806 -15.465 1.00 88.81 304 LYS A C 1
ATOM 2368 O O . LYS A 1 304 ? 15.011 -21.877 -15.436 1.00 88.81 304 LYS A O 1
ATOM 2373 N N . GLN A 1 305 ? 17.033 -22.789 -15.037 1.00 90.81 305 GLN A N 1
ATOM 2374 C CA . GLN A 1 305 ? 16.516 -24.052 -14.511 1.00 90.81 305 GLN A CA 1
ATOM 2375 C C . GLN A 1 305 ? 15.613 -23.823 -13.289 1.00 90.81 305 GLN A C 1
ATOM 2377 O O . GLN A 1 305 ? 14.472 -24.281 -13.279 1.00 90.81 305 GLN A O 1
ATOM 2382 N N . LEU A 1 306 ? 16.073 -23.029 -12.317 1.00 93.19 306 LEU A N 1
ATOM 2383 C CA . LEU A 1 306 ? 15.309 -22.702 -11.111 1.00 93.19 306 LEU A CA 1
ATOM 2384 C C . LEU A 1 306 ? 13.966 -22.028 -11.429 1.00 93.19 306 LEU A C 1
ATOM 2386 O O . LEU A 1 306 ? 12.941 -22.393 -10.854 1.00 93.19 306 LEU A O 1
ATOM 2390 N N . ILE A 1 307 ? 13.946 -21.062 -12.351 1.00 92.12 307 ILE A N 1
ATOM 2391 C CA . ILE A 1 307 ? 12.711 -20.366 -12.747 1.00 92.12 307 ILE A CA 1
ATOM 2392 C C . ILE A 1 307 ? 11.717 -21.338 -13.398 1.00 92.12 307 ILE A C 1
ATOM 2394 O O . ILE A 1 307 ? 10.525 -21.314 -13.070 1.00 92.12 307 ILE A O 1
ATOM 2398 N N . VAL A 1 308 ? 12.192 -22.215 -14.289 1.00 91.06 308 VAL A N 1
ATOM 2399 C CA . VAL A 1 308 ? 11.357 -23.225 -14.961 1.00 91.06 308 VAL A CA 1
ATOM 2400 C C . VAL A 1 308 ? 10.775 -24.228 -13.957 1.00 91.06 308 VAL A C 1
ATOM 2402 O O . VAL A 1 308 ? 9.604 -24.587 -14.073 1.00 91.06 308 VAL A O 1
ATOM 2405 N N . GLU A 1 309 ? 11.546 -24.608 -12.938 1.00 92.12 309 GLU A N 1
ATOM 2406 C CA . GLU A 1 309 ? 11.128 -25.491 -11.836 1.00 92.12 309 GLU A CA 1
ATOM 2407 C C . GLU A 1 309 ? 10.205 -24.805 -10.809 1.00 92.12 309 GLU A C 1
ATOM 2409 O O . GLU A 1 309 ? 9.654 -25.459 -9.926 1.00 92.12 309 GLU A O 1
ATOM 2414 N N . GLY A 1 310 ? 9.984 -23.491 -10.927 1.00 90.75 310 GLY A N 1
ATOM 2415 C CA . GLY A 1 310 ? 9.083 -22.737 -10.052 1.00 90.75 310 GLY A CA 1
ATOM 2416 C C . GLY A 1 310 ? 9.749 -22.123 -8.820 1.00 90.75 310 GLY A C 1
ATOM 2417 O O . GLY A 1 310 ? 9.064 -21.528 -7.985 1.00 90.75 310 GLY A O 1
ATOM 2418 N N . HIS A 1 311 ? 11.075 -22.194 -8.712 1.00 92.44 311 HIS A N 1
ATOM 2419 C CA . HIS A 1 311 ? 11.820 -21.518 -7.658 1.00 92.44 311 HIS A CA 1
ATOM 2420 C C . HIS A 1 311 ? 11.837 -19.995 -7.864 1.00 92.44 311 HIS A C 1
ATOM 2422 O O . HIS A 1 311 ? 11.705 -19.474 -8.975 1.00 92.44 311 HIS A O 1
ATOM 2428 N N . ARG A 1 312 ? 11.979 -19.258 -6.759 1.00 93.38 312 ARG A N 1
ATOM 2429 C CA . ARG A 1 312 ? 12.065 -17.790 -6.726 1.00 93.38 312 ARG A CA 1
ATOM 2430 C C . ARG A 1 312 ? 13.278 -17.351 -5.907 1.00 93.38 312 ARG A C 1
ATOM 2432 O O . ARG A 1 312 ? 13.718 -18.127 -5.053 1.00 93.38 312 ARG A O 1
ATOM 2439 N N . PRO A 1 313 ? 13.804 -16.133 -6.132 1.00 92.06 313 PRO A N 1
ATOM 2440 C CA . PRO A 1 313 ? 14.903 -15.607 -5.335 1.00 92.06 313 PRO A CA 1
ATOM 2441 C C . PRO A 1 313 ? 14.578 -15.632 -3.830 1.00 92.06 313 PRO A C 1
ATOM 2443 O O . PRO A 1 313 ? 13.447 -15.318 -3.435 1.00 92.06 313 PRO A O 1
ATOM 2446 N N . PRO A 1 314 ? 15.535 -16.010 -2.968 1.00 89.44 314 PRO A N 1
ATOM 2447 C CA . PRO A 1 314 ? 15.290 -16.121 -1.538 1.00 89.44 314 PRO A CA 1
ATOM 2448 C C . PRO A 1 314 ? 15.133 -14.743 -0.880 1.00 89.44 314 PRO A C 1
ATOM 2450 O O . PRO A 1 314 ? 15.868 -13.809 -1.172 1.00 89.44 314 PRO A O 1
ATOM 2453 N N . LEU A 1 315 ? 14.212 -14.634 0.081 1.00 89.75 315 LEU A N 1
ATOM 2454 C CA . LEU A 1 315 ? 14.059 -13.446 0.931 1.00 89.75 315 LEU A CA 1
ATOM 2455 C C . LEU A 1 315 ? 14.591 -13.730 2.333 1.00 89.75 315 LEU A C 1
ATOM 2457 O O . LEU A 1 315 ? 14.145 -14.678 2.995 1.00 89.75 315 LEU A O 1
ATOM 2461 N N . THR A 1 316 ? 15.487 -12.877 2.830 1.00 90.06 316 THR A N 1
ATOM 2462 C CA . THR A 1 316 ? 15.985 -12.990 4.207 1.00 90.06 316 THR A CA 1
ATOM 2463 C C . THR A 1 316 ? 14.894 -12.628 5.219 1.00 90.06 316 THR A C 1
ATOM 2465 O O . THR A 1 316 ? 13.885 -11.997 4.896 1.00 90.06 316 THR A O 1
ATOM 2468 N N . ALA A 1 317 ? 15.107 -12.949 6.498 1.00 84.88 317 ALA A N 1
ATOM 2469 C CA . ALA A 1 317 ? 14.214 -12.501 7.569 1.00 84.88 317 ALA A CA 1
ATOM 2470 C C . ALA A 1 317 ? 14.093 -10.965 7.657 1.00 84.88 317 ALA A C 1
ATOM 2472 O O . ALA A 1 317 ? 13.105 -10.473 8.200 1.00 84.88 317 ALA A O 1
ATOM 2473 N N . LYS A 1 318 ? 15.077 -10.212 7.138 1.00 85.19 318 LYS A N 1
ATOM 2474 C CA . LYS A 1 318 ? 15.042 -8.747 7.040 1.00 85.19 318 LYS A CA 1
ATOM 2475 C C . LYS A 1 318 ? 14.205 -8.281 5.848 1.00 85.19 318 LYS A C 1
ATOM 2477 O O . LYS A 1 318 ? 13.480 -7.310 5.991 1.00 85.19 318 LYS A O 1
ATOM 2482 N N . ASP A 1 319 ? 14.248 -8.972 4.715 1.00 88.75 319 ASP A N 1
ATOM 2483 C CA . ASP A 1 319 ? 13.497 -8.575 3.511 1.00 88.75 319 ASP A CA 1
ATOM 2484 C C . ASP A 1 319 ? 12.007 -8.879 3.649 1.00 88.75 319 ASP A C 1
ATOM 2486 O O . ASP A 1 319 ? 11.160 -8.078 3.265 1.00 88.75 319 ASP A O 1
ATOM 2490 N N . LYS A 1 320 ? 11.677 -9.952 4.378 1.00 84.38 320 LYS A N 1
ATOM 2491 C CA . LYS A 1 320 ? 10.318 -10.215 4.879 1.00 84.38 320 LYS A CA 1
ATOM 2492 C C . LYS A 1 320 ? 9.807 -9.118 5.826 1.00 84.38 320 LYS A C 1
ATOM 2494 O O . LYS A 1 320 ? 8.666 -9.211 6.283 1.00 84.38 320 LYS A O 1
ATOM 2499 N N . LYS A 1 321 ? 10.648 -8.117 6.151 1.00 80.75 321 LYS A N 1
ATOM 2500 C CA . LYS A 1 321 ? 10.254 -6.904 6.871 1.00 80.75 321 LYS A CA 1
ATOM 2501 C C . LYS A 1 321 ? 9.684 -5.782 6.016 1.00 80.75 321 LYS A C 1
ATOM 2503 O O . LYS A 1 321 ? 9.160 -4.834 6.592 1.00 80.75 321 LYS A O 1
ATOM 2508 N N . ALA A 1 322 ? 9.766 -5.896 4.692 1.00 85.06 322 ALA A N 1
ATOM 2509 C CA . ALA A 1 322 ? 9.169 -4.934 3.781 1.00 85.06 322 ALA A CA 1
ATOM 2510 C C . ALA A 1 322 ? 7.645 -4.824 3.984 1.00 85.06 322 ALA A C 1
ATOM 2512 O O . ALA A 1 322 ? 7.032 -5.757 4.520 1.00 85.06 322 ALA A O 1
ATOM 2513 N N . PRO A 1 323 ? 7.032 -3.699 3.573 1.00 85.00 323 PRO A N 1
ATOM 2514 C CA . PRO A 1 323 ? 5.595 -3.513 3.688 1.00 85.00 323 PRO A CA 1
ATOM 2515 C C . PRO A 1 323 ? 4.821 -4.632 2.991 1.00 85.00 323 PRO A C 1
ATOM 2517 O O . PRO A 1 323 ? 5.172 -5.056 1.886 1.00 85.00 323 PRO A O 1
ATOM 2520 N N . VAL A 1 324 ? 3.758 -5.101 3.642 1.00 82.94 324 VAL A N 1
ATOM 2521 C CA . VAL A 1 324 ? 3.014 -6.298 3.223 1.00 82.94 324 VAL A CA 1
ATOM 2522 C C . VAL A 1 324 ? 2.457 -6.158 1.807 1.00 82.94 324 VAL A C 1
ATOM 2524 O O . VAL A 1 324 ? 2.600 -7.075 1.004 1.00 82.94 324 VAL A O 1
ATOM 2527 N N . PHE A 1 325 ? 1.942 -4.977 1.462 1.00 83.25 325 PHE A N 1
ATOM 2528 C CA . PHE A 1 325 ? 1.407 -4.687 0.132 1.00 83.25 325 PHE A CA 1
ATOM 2529 C C . PHE A 1 325 ? 2.423 -4.913 -1.003 1.00 83.25 325 PHE A C 1
ATOM 2531 O O . PHE A 1 325 ? 2.053 -5.359 -2.089 1.00 83.25 325 PHE A O 1
ATOM 2538 N N . VAL A 1 326 ? 3.712 -4.637 -0.757 1.00 89.50 326 VAL A N 1
ATOM 2539 C CA . VAL A 1 326 ? 4.792 -4.834 -1.738 1.00 89.50 326 VAL A CA 1
ATOM 2540 C C . VAL A 1 326 ? 5.038 -6.323 -1.942 1.00 89.50 326 VAL A C 1
ATOM 2542 O O . VAL A 1 326 ? 5.162 -6.787 -3.075 1.00 89.50 326 VAL A O 1
ATOM 2545 N N . LEU A 1 327 ? 5.086 -7.073 -0.839 1.00 88.94 327 LEU A N 1
ATOM 2546 C CA . LEU A 1 327 ? 5.332 -8.512 -0.855 1.00 88.94 327 LEU A CA 1
ATOM 2547 C C . LEU A 1 327 ? 4.183 -9.272 -1.524 1.00 88.94 327 LEU A C 1
ATOM 2549 O O . LEU A 1 327 ? 4.444 -10.198 -2.289 1.00 88.94 327 LEU A O 1
ATOM 2553 N N . ASP A 1 328 ? 2.937 -8.861 -1.291 1.00 87.31 328 ASP A N 1
ATOM 2554 C CA . ASP A 1 328 ? 1.767 -9.470 -1.924 1.00 87.31 328 ASP A CA 1
ATOM 2555 C C . ASP A 1 328 ? 1.729 -9.210 -3.430 1.00 87.31 328 ASP A C 1
ATOM 2557 O O . ASP A 1 328 ? 1.562 -10.144 -4.218 1.00 87.31 328 ASP A O 1
ATOM 2561 N N . LEU A 1 329 ? 1.962 -7.961 -3.848 1.00 91.81 329 LEU A N 1
ATOM 2562 C CA . LEU A 1 329 ? 2.000 -7.618 -5.267 1.00 91.81 329 LEU A CA 1
ATOM 2563 C C . LEU A 1 329 ? 3.131 -8.355 -5.992 1.00 91.81 329 LEU A C 1
ATOM 2565 O O . LEU A 1 329 ? 2.902 -8.925 -7.057 1.00 91.81 329 LEU A O 1
ATOM 2569 N N . MET A 1 330 ? 4.325 -8.409 -5.395 1.00 94.38 330 MET A N 1
ATOM 2570 C CA . MET A 1 330 ? 5.439 -9.217 -5.896 1.00 94.38 330 MET A CA 1
ATOM 2571 C C . MET A 1 330 ? 5.034 -10.685 -6.043 1.00 94.38 330 MET A C 1
ATOM 2573 O O . MET A 1 330 ? 5.265 -11.284 -7.095 1.00 94.38 330 MET A O 1
ATOM 2577 N N . ALA A 1 331 ? 4.369 -11.235 -5.020 1.00 90.94 331 ALA A N 1
ATOM 2578 C CA . ALA A 1 331 ? 3.920 -12.617 -4.996 1.00 90.94 331 ALA A CA 1
ATOM 2579 C C . ALA A 1 331 ? 2.928 -12.961 -6.114 1.00 90.94 331 ALA A C 1
ATOM 2581 O O . ALA A 1 331 ? 2.989 -14.059 -6.672 1.00 90.94 331 ALA A O 1
ATOM 2582 N N . TRP A 1 332 ? 2.030 -12.043 -6.463 1.00 91.06 332 TRP A N 1
ATOM 2583 C CA . TRP A 1 332 ? 1.123 -12.210 -7.598 1.00 91.06 332 TRP A CA 1
ATOM 2584 C C . TRP A 1 332 ? 1.826 -12.041 -8.945 1.00 91.06 332 TRP A C 1
ATOM 2586 O O . TRP A 1 332 ? 1.576 -12.805 -9.876 1.00 91.06 332 TRP A O 1
ATOM 2596 N N . CYS A 1 333 ? 2.716 -11.059 -9.056 1.00 95.00 333 CYS A N 1
ATOM 2597 C CA . CYS A 1 333 ? 3.426 -10.740 -10.290 1.00 95.00 333 CYS A CA 1
ATOM 2598 C C . CYS A 1 333 ? 4.306 -11.897 -10.776 1.00 95.00 333 CYS A C 1
ATOM 2600 O O . CYS A 1 333 ? 4.282 -12.218 -11.959 1.00 95.00 333 CYS A O 1
ATOM 2602 N N . TRP A 1 334 ? 5.009 -12.593 -9.880 1.00 94.12 334 TRP A N 1
ATOM 2603 C CA . TRP A 1 334 ? 5.913 -13.686 -10.253 1.00 94.12 334 TRP A CA 1
ATOM 2604 C C . TRP A 1 334 ? 5.284 -15.091 -10.171 1.00 94.12 334 TRP A C 1
ATOM 2606 O O . TRP A 1 334 ? 5.995 -16.063 -9.926 1.00 94.12 334 TRP A O 1
ATOM 2616 N N . GLN A 1 335 ? 3.961 -15.249 -10.297 1.00 92.06 335 GLN A N 1
ATOM 2617 C CA . GLN A 1 335 ? 3.327 -16.585 -10.308 1.00 92.06 335 GLN A CA 1
ATOM 2618 C C . GLN A 1 335 ? 3.854 -17.458 -11.456 1.00 92.06 335 GLN A C 1
ATOM 2620 O O . GLN A 1 335 ? 4.284 -16.936 -12.486 1.00 92.06 335 GLN A O 1
ATOM 2625 N N . GLN A 1 336 ? 3.848 -18.785 -11.286 1.00 90.38 336 GLN A N 1
ATOM 2626 C CA . GLN A 1 336 ? 4.364 -19.688 -12.320 1.00 90.38 336 GLN A CA 1
ATOM 2627 C C . GLN A 1 336 ? 3.497 -19.627 -13.578 1.00 90.38 336 GLN A C 1
ATOM 2629 O O . GLN A 1 336 ? 4.005 -19.400 -14.672 1.00 90.38 336 GLN A O 1
ATOM 2634 N N . GLU A 1 337 ? 2.184 -19.737 -13.415 1.00 88.88 337 GLU A N 1
ATOM 2635 C CA . GLU A 1 337 ? 1.202 -19.656 -14.485 1.00 88.88 337 GLU A CA 1
ATOM 2636 C C . GLU A 1 337 ? 0.921 -18.194 -14.861 1.00 88.88 337 GLU A C 1
ATOM 2638 O O . GLU A 1 337 ? 0.507 -17.391 -14.021 1.00 88.88 337 GLU A O 1
ATOM 2643 N N . ALA A 1 338 ? 1.094 -17.851 -16.142 1.00 90.25 338 ALA A N 1
ATOM 2644 C CA . ALA A 1 338 ? 0.921 -16.488 -16.652 1.00 90.25 338 ALA A CA 1
ATOM 2645 C C . ALA A 1 338 ? -0.477 -15.900 -16.370 1.00 90.25 338 ALA A C 1
ATOM 2647 O O . ALA A 1 338 ? -0.598 -14.730 -16.000 1.00 90.25 338 ALA A O 1
ATOM 2648 N N . ASP A 1 339 ? -1.529 -16.719 -16.457 1.00 87.69 339 ASP A N 1
ATOM 2649 C CA . ASP A 1 339 ? -2.918 -16.294 -16.227 1.00 87.69 339 ASP A CA 1
ATOM 2650 C C . ASP A 1 339 ? -3.211 -15.904 -14.773 1.00 87.69 339 ASP A C 1
ATOM 2652 O O . ASP A 1 339 ? -4.150 -15.151 -14.511 1.00 87.69 339 ASP A O 1
ATOM 2656 N N . ARG A 1 340 ? -2.398 -16.378 -13.819 1.00 87.94 340 ARG A N 1
ATOM 2657 C CA . ARG A 1 340 ? -2.520 -16.016 -12.399 1.00 87.94 340 ARG A CA 1
ATOM 2658 C C . ARG A 1 340 ? -1.851 -14.687 -12.065 1.00 87.94 340 ARG A C 1
ATOM 2660 O O . ARG A 1 340 ? -2.064 -14.162 -10.974 1.00 87.94 340 ARG A O 1
ATOM 2667 N N . ARG A 1 341 ? -1.056 -14.133 -12.983 1.00 91.12 341 ARG A N 1
ATOM 2668 C CA . ARG A 1 341 ? -0.377 -12.849 -12.789 1.00 91.12 341 ARG A CA 1
ATOM 2669 C C . ARG A 1 341 ? -1.334 -11.692 -13.087 1.00 91.12 341 ARG A C 1
ATOM 2671 O O . ARG A 1 341 ? -2.117 -11.775 -14.038 1.00 91.12 341 ARG A O 1
ATOM 2678 N N . PRO A 1 342 ? -1.265 -10.572 -12.357 1.00 92.25 342 PRO A N 1
ATOM 2679 C CA . PRO A 1 342 ? -2.041 -9.379 -12.667 1.00 92.25 342 PRO A CA 1
ATOM 2680 C C . PRO A 1 342 ? -1.559 -8.744 -13.982 1.00 92.25 342 PRO A C 1
ATOM 2682 O O . PRO A 1 342 ? -0.353 -8.612 -14.182 1.00 92.25 342 PRO A O 1
ATOM 2685 N N . PRO A 1 343 ? -2.453 -8.346 -14.909 1.00 92.75 343 PRO A N 1
ATOM 2686 C CA . PRO A 1 343 ? -2.064 -7.504 -16.038 1.00 92.75 343 PRO A CA 1
ATOM 2687 C C . PRO A 1 343 ? -1.669 -6.100 -15.546 1.00 92.75 343 PRO A C 1
ATOM 2689 O O . PRO A 1 343 ? -2.146 -5.643 -14.501 1.00 92.75 343 PRO A O 1
ATOM 2692 N N . SER A 1 344 ? -0.852 -5.385 -16.320 1.00 94.06 344 SER A N 1
ATOM 2693 C CA . SER A 1 344 ? -0.294 -4.069 -15.952 1.00 94.06 344 SER A CA 1
ATOM 2694 C C . SER A 1 344 ? -1.338 -3.042 -15.498 1.00 94.06 344 SER A C 1
ATOM 2696 O O . SER A 1 344 ? -1.118 -2.308 -14.534 1.00 94.06 344 SER A O 1
ATOM 2698 N N . HIS A 1 345 ? -2.518 -3.014 -16.123 1.00 91.62 345 HIS A N 1
ATOM 2699 C CA . HIS A 1 345 ? -3.584 -2.088 -15.737 1.00 91.62 345 HIS A CA 1
ATOM 2700 C C . HIS A 1 345 ? -4.148 -2.357 -14.332 1.00 91.62 345 HIS A C 1
ATOM 2702 O O . HIS A 1 345 ? -4.519 -1.403 -13.648 1.00 91.62 345 HIS A O 1
ATOM 2708 N N . HIS A 1 346 ? -4.186 -3.616 -13.882 1.00 91.88 346 HIS A N 1
ATOM 2709 C CA . HIS A 1 346 ? -4.576 -3.960 -12.513 1.00 91.88 346 HIS A CA 1
ATOM 2710 C C . HIS A 1 346 ? -3.437 -3.698 -11.518 1.00 91.88 346 HIS A C 1
ATOM 2712 O O . HIS A 1 346 ? -3.717 -3.214 -10.427 1.00 91.88 346 HIS A O 1
ATOM 2718 N N . ILE A 1 347 ? -2.171 -3.923 -11.898 1.00 94.50 347 ILE A N 1
ATOM 2719 C CA . ILE A 1 347 ? -1.002 -3.527 -11.084 1.00 94.50 347 ILE A CA 1
ATOM 2720 C C . ILE A 1 347 ? -1.035 -2.014 -10.818 1.00 94.50 347 ILE A C 1
ATOM 2722 O O . ILE A 1 347 ? -0.928 -1.575 -9.673 1.00 94.50 347 ILE A O 1
ATOM 2726 N N . SER A 1 348 ? -1.245 -1.212 -11.867 1.00 94.00 348 SER A N 1
ATOM 2727 C CA . SER A 1 348 ? -1.386 0.245 -11.774 1.00 94.00 348 SER A CA 1
ATOM 2728 C C . SER A 1 348 ? -2.576 0.643 -10.892 1.00 94.00 348 SER A C 1
ATOM 2730 O O . SER A 1 348 ? -2.430 1.498 -10.028 1.00 94.00 348 SER A O 1
ATOM 2732 N N . LEU A 1 349 ? -3.735 -0.006 -11.048 1.00 90.12 349 LEU A N 1
ATOM 2733 C CA . LEU A 1 349 ? -4.921 0.293 -10.242 1.00 90.12 349 LEU A CA 1
ATOM 2734 C C . LEU A 1 349 ? -4.717 -0.005 -8.746 1.00 90.12 349 LEU A C 1
ATOM 2736 O O . LEU A 1 349 ? -5.075 0.828 -7.919 1.00 90.12 349 LEU A O 1
ATOM 2740 N N . LEU A 1 350 ? -4.155 -1.171 -8.408 1.00 88.88 350 LEU A N 1
ATOM 2741 C CA . LEU A 1 350 ? -3.910 -1.583 -7.022 1.00 88.88 350 LEU A CA 1
ATOM 2742 C C . LEU A 1 350 ? -2.872 -0.683 -6.349 1.00 88.88 350 LEU A C 1
ATOM 2744 O O . LEU A 1 350 ? -3.105 -0.182 -5.256 1.00 88.88 350 LEU A O 1
ATOM 2748 N N . SER A 1 351 ? -1.744 -0.441 -7.020 1.00 91.19 351 SER A N 1
ATOM 2749 C CA . SER A 1 351 ? -0.634 0.335 -6.451 1.00 91.19 351 SER A CA 1
ATOM 2750 C C . SER A 1 351 ? -0.952 1.821 -6.249 1.00 91.19 351 SER A C 1
ATOM 2752 O O . SER A 1 351 ? -0.370 2.462 -5.369 1.00 91.19 351 SER A O 1
ATOM 2754 N N . SER A 1 352 ? -1.879 2.374 -7.039 1.00 89.94 352 SER A N 1
ATOM 2755 C CA . SER A 1 352 ? -2.371 3.751 -6.896 1.00 89.94 352 SER A CA 1
ATOM 2756 C C . SER A 1 352 ? -3.506 3.912 -5.877 1.00 89.94 352 SER A C 1
ATOM 2758 O O . SER A 1 352 ? -3.946 5.039 -5.663 1.00 89.94 352 SER A O 1
ATOM 2760 N N . ALA A 1 353 ? -4.010 2.832 -5.269 1.00 87.06 353 ALA A N 1
ATOM 2761 C CA . ALA A 1 353 ? -5.056 2.930 -4.253 1.00 87.06 353 ALA A CA 1
ATOM 2762 C C . ALA A 1 353 ? -4.533 3.618 -2.978 1.00 87.06 353 ALA A C 1
ATOM 2764 O O . ALA A 1 353 ? -3.371 3.438 -2.600 1.00 87.06 353 ALA A O 1
ATOM 2765 N N . THR A 1 354 ? -5.382 4.399 -2.304 1.00 84.00 354 THR A N 1
ATOM 2766 C CA . THR A 1 354 ? -4.995 5.146 -1.095 1.00 84.00 354 THR A CA 1
ATOM 2767 C C . THR A 1 354 ? -4.656 4.198 0.052 1.00 84.00 354 THR A C 1
ATOM 2769 O O . THR A 1 354 ? -3.716 4.438 0.803 1.00 84.00 354 THR A O 1
ATOM 2772 N N . GLU A 1 355 ? -5.348 3.072 0.159 1.00 85.44 355 GLU A N 1
ATOM 2773 C CA . GLU A 1 355 ? -5.102 2.048 1.169 1.00 85.44 355 GLU A CA 1
ATOM 2774 C C . GLU A 1 355 ? -3.822 1.226 0.937 1.00 85.44 355 GLU A C 1
ATOM 2776 O O . GLU A 1 355 ? -3.312 0.619 1.879 1.00 85.44 355 GLU A O 1
ATOM 2781 N N . PHE A 1 356 ? -3.274 1.220 -0.286 1.00 85.12 356 PHE A N 1
ATOM 2782 C CA . PHE A 1 356 ? -2.139 0.369 -0.660 1.00 85.12 356 PHE A CA 1
ATOM 2783 C C . PHE A 1 356 ? -0.906 0.562 0.243 1.00 85.12 356 PHE A C 1
ATOM 2785 O O . PHE A 1 356 ? -0.443 -0.436 0.789 1.00 85.12 356 PHE A O 1
ATOM 2792 N N . PRO A 1 357 ? -0.394 1.787 0.497 1.00 85.81 357 PRO A N 1
ATOM 2793 C CA . PRO A 1 357 ? 0.784 1.993 1.337 1.00 85.81 357 PRO A CA 1
ATOM 2794 C C . PRO A 1 357 ? 0.493 1.986 2.846 1.00 85.81 357 PRO A C 1
ATOM 2796 O O . PRO A 1 357 ? 1.433 2.029 3.639 1.00 85.81 357 PRO A O 1
ATOM 2799 N N . ARG A 1 358 ? -0.785 1.974 3.254 1.00 85.94 358 ARG A N 1
ATOM 2800 C CA . ARG A 1 358 ? -1.202 2.240 4.642 1.00 85.94 358 ARG A CA 1
ATOM 2801 C C . ARG A 1 358 ? -1.267 0.998 5.521 1.00 85.94 358 ARG A C 1
ATOM 2803 O O . ARG A 1 358 ? -1.214 1.131 6.740 1.00 85.94 358 ARG A O 1
ATOM 2810 N N . LEU A 1 359 ? -1.334 -0.203 4.940 1.00 86.81 359 LEU A N 1
ATOM 2811 C CA . LEU A 1 359 ? -1.205 -1.444 5.706 1.00 86.81 359 LEU A CA 1
ATOM 2812 C C . LEU A 1 359 ? 0.257 -1.644 6.126 1.00 86.81 359 LEU A C 1
ATOM 2814 O O . LEU A 1 359 ? 1.091 -2.099 5.339 1.00 86.81 359 LEU A O 1
ATOM 2818 N N . SER A 1 360 ? 0.560 -1.305 7.377 1.00 83.31 360 SER A N 1
ATOM 2819 C CA . SER A 1 360 ? 1.922 -1.342 7.902 1.00 83.31 360 SER A CA 1
ATOM 2820 C C . SER A 1 360 ? 2.351 -2.742 8.329 1.00 83.31 360 SER A C 1
ATOM 2822 O O . SER A 1 360 ? 3.488 -3.133 8.066 1.00 83.31 360 SER A O 1
ATOM 2824 N N . ASP A 1 361 ? 1.477 -3.495 9.002 1.00 84.44 361 ASP A N 1
ATOM 2825 C CA . ASP A 1 361 ? 1.824 -4.829 9.498 1.00 84.44 361 ASP A CA 1
ATOM 2826 C C . ASP A 1 361 ? 0.607 -5.753 9.627 1.00 84.44 361 ASP A C 1
ATOM 2828 O O . ASP A 1 361 ? -0.532 -5.302 9.770 1.00 84.44 361 ASP A O 1
ATOM 2832 N N . VAL A 1 362 ? 0.869 -7.061 9.596 1.00 85.56 362 VAL A N 1
ATOM 2833 C CA . VAL A 1 362 ? -0.137 -8.125 9.699 1.00 85.56 362 VAL A CA 1
ATOM 2834 C C . VAL A 1 362 ? 0.332 -9.163 10.706 1.00 85.56 362 VAL A C 1
ATOM 2836 O O . VAL A 1 362 ? 1.376 -9.793 10.541 1.00 85.56 362 VAL A O 1
ATOM 2839 N N . ILE A 1 363 ? -0.477 -9.382 11.737 1.00 84.31 363 ILE A N 1
ATOM 2840 C CA . ILE A 1 363 ? -0.186 -10.304 12.831 1.00 84.31 363 ILE A CA 1
ATOM 2841 C C . ILE A 1 363 ? -1.250 -11.389 12.831 1.00 84.31 363 ILE A C 1
ATOM 2843 O O . ILE A 1 363 ? -2.438 -11.115 12.987 1.00 84.31 363 ILE A O 1
ATOM 2847 N N . THR A 1 364 ? -0.823 -12.635 12.686 1.00 79.75 364 THR A N 1
ATOM 2848 C CA . THR A 1 364 ? -1.702 -13.803 12.762 1.00 79.75 364 THR A CA 1
ATOM 2849 C C . THR A 1 364 ? -1.499 -14.514 14.092 1.00 79.75 364 THR A C 1
ATOM 2851 O O . THR A 1 364 ? -0.359 -14.718 14.515 1.00 79.75 364 THR A O 1
ATOM 2854 N N . PHE A 1 365 ? -2.589 -14.943 14.716 1.00 74.56 365 PHE A N 1
ATOM 2855 C CA . PHE A 1 365 ? -2.562 -15.745 15.931 1.00 74.56 365 PHE A CA 1
ATOM 2856 C C . PHE A 1 365 ? -3.019 -17.177 15.662 1.00 74.56 365 PHE A C 1
ATOM 2858 O O . PHE A 1 365 ? -3.919 -17.412 14.853 1.00 74.56 365 PHE A O 1
ATOM 2865 N N . ASP A 1 366 ? -2.437 -18.124 16.400 1.00 63.34 366 ASP A N 1
ATOM 2866 C CA . ASP A 1 366 ? -2.818 -19.532 16.316 1.00 63.34 366 ASP A CA 1
ATOM 2867 C C . ASP A 1 366 ? -4.293 -19.754 16.685 1.00 63.34 366 ASP A C 1
ATOM 2869 O O . ASP A 1 366 ? -4.889 -19.053 17.512 1.00 63.34 366 ASP A O 1
ATOM 2873 N N . LYS A 1 367 ? -4.863 -20.776 16.047 1.00 62.47 367 LYS A N 1
ATOM 2874 C CA . LYS A 1 367 ? -6.300 -21.006 15.822 1.00 62.47 367 LYS A CA 1
ATOM 2875 C C . LYS A 1 367 ? -7.153 -21.297 17.056 1.00 62.47 367 LYS A C 1
ATOM 2877 O O . LYS A 1 367 ? -8.354 -21.490 16.902 1.00 62.47 367 LYS A O 1
ATOM 2882 N N . GLN A 1 368 ? -6.558 -21.382 18.240 1.00 61.81 368 GLN A N 1
ATOM 2883 C CA . GLN A 1 368 ? -7.240 -21.883 19.436 1.00 61.81 368 GLN A CA 1
ATOM 2884 C C . GLN A 1 368 ? -7.941 -20.792 20.253 1.00 61.81 368 GLN A C 1
ATOM 2886 O O . GLN A 1 368 ? -8.931 -21.086 20.910 1.00 61.81 368 GLN A O 1
ATOM 2891 N N . LEU A 1 369 ? -7.501 -19.527 20.179 1.00 72.06 369 LEU A N 1
ATOM 2892 C CA . LEU A 1 369 ? -8.041 -18.469 21.046 1.00 72.06 369 LEU A CA 1
ATOM 2893 C C . LEU A 1 369 ? -8.590 -17.302 20.230 1.00 72.06 369 LEU A C 1
ATOM 2895 O O . LEU A 1 369 ? -7.822 -16.600 19.558 1.00 72.06 369 LEU A O 1
ATOM 2899 N N . GLY A 1 370 ? -9.900 -17.076 20.337 1.00 77.12 370 GLY A N 1
ATOM 2900 C CA . GLY A 1 370 ? -10.552 -15.884 19.801 1.00 77.12 370 GLY A CA 1
ATOM 2901 C C . GLY A 1 370 ? -10.163 -14.635 20.590 1.00 77.12 370 GLY A C 1
ATOM 2902 O O . GLY A 1 370 ? -9.837 -14.727 21.771 1.00 77.12 370 GLY A O 1
ATOM 2903 N N . ILE A 1 371 ? -10.179 -13.478 19.930 1.00 87.38 371 ILE A N 1
ATOM 2904 C CA . ILE A 1 371 ? -10.075 -12.165 20.581 1.00 87.38 371 ILE A CA 1
ATOM 2905 C C . ILE A 1 371 ? -11.499 -11.752 20.974 1.00 87.38 371 ILE A C 1
ATOM 2907 O O . ILE A 1 371 ? -12.364 -11.690 20.098 1.00 87.38 371 ILE A O 1
ATOM 2911 N N . ASN A 1 372 ? -11.733 -11.539 22.269 1.00 88.81 372 ASN A N 1
ATOM 2912 C CA . ASN A 1 372 ? -13.041 -11.162 22.817 1.00 88.81 372 ASN A CA 1
ATOM 2913 C C . ASN A 1 372 ? -13.187 -9.648 22.955 1.00 88.81 372 ASN A C 1
ATOM 2915 O O . ASN A 1 372 ? -14.242 -9.096 22.665 1.00 88.81 372 ASN A O 1
ATOM 2919 N N . CYS A 1 373 ? -12.128 -9.000 23.432 1.00 90.75 373 CYS A N 1
ATOM 2920 C CA . CYS A 1 373 ? -12.011 -7.557 23.541 1.00 90.75 373 CYS A CA 1
ATOM 2921 C C . CYS A 1 373 ? -10.530 -7.182 23.497 1.00 90.75 373 CYS A C 1
ATOM 2923 O O . CYS A 1 373 ? -9.641 -8.031 23.637 1.00 90.75 373 CYS A O 1
ATOM 2925 N N . ALA A 1 374 ? -10.247 -5.906 23.293 1.00 92.38 374 ALA A N 1
ATOM 2926 C CA . ALA A 1 374 ? -8.890 -5.403 23.306 1.00 92.38 374 ALA A CA 1
ATOM 2927 C C . ALA A 1 374 ? -8.885 -3.925 23.693 1.00 92.38 374 ALA A C 1
ATOM 2929 O O . ALA A 1 374 ? -9.887 -3.238 23.523 1.00 92.38 374 ALA A O 1
ATOM 2930 N N . VAL A 1 375 ? -7.767 -3.461 24.242 1.00 91.88 375 VAL A N 1
ATOM 2931 C CA . VAL A 1 375 ? -7.603 -2.075 24.689 1.00 91.88 375 VAL A CA 1
ATOM 2932 C C . VAL A 1 375 ? -6.154 -1.640 24.514 1.00 91.88 375 VAL A C 1
ATOM 2934 O O . VAL A 1 375 ? -5.248 -2.478 24.547 1.00 91.88 375 VAL A O 1
ATOM 2937 N N . THR A 1 376 ? -5.914 -0.344 24.339 1.00 89.69 376 THR A N 1
ATOM 2938 C CA . THR A 1 376 ? -4.556 0.206 24.380 1.00 89.69 376 THR A CA 1
ATOM 2939 C C . THR A 1 376 ? -4.174 0.740 25.744 1.00 89.69 376 THR A C 1
ATOM 2941 O O . THR A 1 376 ? -4.955 1.437 26.382 1.00 89.69 376 THR A O 1
ATOM 2944 N N . ALA A 1 377 ? -2.945 0.452 26.158 1.00 84.44 377 ALA A N 1
ATOM 2945 C CA . ALA A 1 377 ? -2.350 0.916 27.409 1.00 84.44 377 ALA A CA 1
ATOM 2946 C C . ALA A 1 377 ? -0.833 1.124 27.228 1.00 84.44 377 ALA A C 1
ATOM 2948 O O . ALA A 1 377 ? -0.289 0.816 26.170 1.00 84.44 377 ALA A O 1
ATOM 2949 N N . GLY A 1 378 ? -0.124 1.649 28.230 1.00 70.38 378 GLY A N 1
ATOM 2950 C CA . GLY A 1 378 ? 1.344 1.764 28.202 1.00 70.38 378 GLY A CA 1
ATOM 2951 C C . GLY A 1 378 ? 1.875 3.172 28.475 1.00 70.38 378 GLY A C 1
ATOM 2952 O O . GLY A 1 378 ? 1.159 4.022 28.996 1.00 70.38 378 GLY A O 1
ATOM 2953 N N . SER A 1 379 ? 3.165 3.399 28.186 1.00 59.16 379 SER A N 1
ATOM 2954 C CA . SER A 1 379 ? 3.851 4.661 28.505 1.00 59.16 379 SER A CA 1
ATOM 2955 C C . SER A 1 379 ? 3.199 5.832 27.764 1.00 59.16 379 SER A C 1
ATOM 2957 O O . SER A 1 379 ? 3.027 5.770 26.544 1.00 59.16 379 SER A O 1
ATOM 2959 N N . ARG A 1 380 ? 2.794 6.852 28.532 1.00 54.19 380 ARG A N 1
ATOM 2960 C CA . ARG A 1 380 ? 2.001 7.997 28.075 1.00 54.19 380 ARG A CA 1
ATOM 2961 C C . ARG A 1 380 ? 2.827 8.899 27.164 1.00 54.19 380 ARG A C 1
ATOM 2963 O O . ARG A 1 380 ? 3.964 9.229 27.492 1.00 54.19 380 ARG A O 1
ATOM 2970 N N . VAL A 1 381 ? 2.219 9.365 26.079 1.00 46.88 381 VAL A N 1
ATOM 2971 C CA . VAL A 1 381 ? 2.731 10.480 25.277 1.00 46.88 381 VAL A CA 1
ATOM 2972 C C . VAL A 1 381 ? 1.800 11.672 25.503 1.00 46.88 381 VAL A C 1
ATOM 2974 O O . VAL A 1 381 ? 0.947 11.965 24.681 1.00 46.88 381 VAL A O 1
ATOM 2977 N N . SER A 1 382 ? 1.911 12.338 26.652 1.00 43.62 382 SER A N 1
ATOM 2978 C CA . SER A 1 382 ? 1.389 13.702 26.809 1.00 43.62 382 SER A CA 1
ATOM 2979 C C . SER A 1 382 ? 2.296 14.500 27.743 1.00 43.62 382 SER A C 1
ATOM 2981 O O . SER A 1 382 ? 2.745 13.991 28.772 1.00 43.62 382 SER A O 1
ATOM 2983 N N . GLN A 1 383 ? 2.586 15.741 27.343 1.00 38.09 383 GLN A N 1
ATOM 2984 C CA . GLN A 1 383 ? 3.343 16.737 28.103 1.00 38.09 383 GLN A CA 1
ATOM 2985 C C . GLN A 1 383 ? 2.432 17.692 28.906 1.00 38.09 383 GLN A C 1
ATOM 2987 O O . GLN A 1 383 ? 2.953 18.558 29.607 1.00 38.09 383 GLN A O 1
ATOM 2992 N N . SER A 1 384 ? 1.101 17.543 28.862 1.00 40.94 384 SER A N 1
ATOM 2993 C CA . SER A 1 384 ? 0.154 18.385 29.612 1.00 40.94 384 SER A CA 1
ATOM 2994 C C . SER A 1 384 ? -0.357 17.719 30.900 1.00 40.94 384 SER A C 1
ATOM 2996 O O . SER A 1 384 ? -0.582 16.515 30.984 1.00 40.94 384 SER A O 1
ATOM 2998 N N . ARG A 1 385 ? -0.484 18.518 31.970 1.00 35.16 385 ARG A N 1
ATOM 2999 C CA . ARG A 1 385 ? -0.800 18.084 33.348 1.00 35.16 385 ARG A CA 1
ATOM 3000 C C . ARG A 1 385 ? -2.297 18.231 33.699 1.00 35.16 385 ARG A C 1
ATOM 3002 O O . ARG A 1 385 ? -2.618 18.765 34.755 1.00 35.16 385 ARG A O 1
ATOM 3009 N N . GLY A 1 386 ? -3.214 17.794 32.831 1.00 46.84 386 GLY A N 1
ATOM 3010 C CA . GLY A 1 386 ? -4.671 17.922 33.042 1.00 46.84 386 GLY A CA 1
ATOM 3011 C C . GLY A 1 386 ? -5.395 16.607 33.376 1.00 46.84 386 GLY A C 1
ATOM 3012 O O . GLY A 1 386 ? -4.918 15.527 33.033 1.00 46.84 386 GLY A O 1
ATOM 3013 N N . ALA A 1 387 ? -6.572 16.687 34.015 1.00 44.81 387 ALA A N 1
ATOM 3014 C CA . ALA A 1 387 ? -7.459 15.535 34.254 1.00 44.81 387 ALA A CA 1
ATOM 3015 C C . ALA A 1 387 ? -8.005 14.911 32.948 1.00 44.81 387 ALA A C 1
ATOM 3017 O O . ALA A 1 387 ? -8.266 13.709 32.912 1.00 44.81 387 ALA A O 1
ATOM 3018 N N . ASP A 1 388 ? -8.090 15.702 31.871 1.00 47.84 388 ASP A N 1
ATOM 3019 C CA . ASP A 1 388 ? -8.488 15.267 30.521 1.00 47.84 388 ASP A CA 1
ATOM 3020 C C . ASP A 1 388 ? -7.520 14.263 29.879 1.00 47.84 388 ASP A C 1
ATOM 3022 O O . ASP A 1 388 ? -7.941 13.354 29.166 1.00 47.84 388 ASP A O 1
ATOM 3026 N N . ASP A 1 389 ? -6.227 14.344 30.199 1.00 49.84 389 ASP A N 1
ATOM 3027 C CA . ASP A 1 389 ? -5.174 13.547 29.550 1.00 49.84 389 ASP A CA 1
ATOM 3028 C C . ASP A 1 389 ? -5.050 12.107 30.082 1.00 49.84 389 ASP A C 1
ATOM 3030 O O . ASP A 1 389 ? -4.223 11.315 29.603 1.00 49.84 389 ASP A O 1
ATOM 3034 N N . ARG A 1 390 ? -5.863 11.716 31.078 1.00 51.22 390 ARG A N 1
ATOM 3035 C CA . ARG A 1 390 ? -5.881 10.319 31.553 1.00 51.22 390 ARG A CA 1
ATOM 3036 C C . ARG A 1 390 ? -6.510 9.353 30.540 1.00 51.22 390 ARG A C 1
ATOM 3038 O O . ARG A 1 390 ? -6.266 8.157 30.674 1.00 51.22 390 ARG A O 1
ATOM 3045 N N . ALA A 1 391 ? -7.230 9.853 29.530 1.00 51.84 391 ALA A N 1
ATOM 3046 C CA . ALA A 1 391 ? -7.789 9.079 28.413 1.00 51.84 391 ALA A CA 1
ATOM 3047 C C . ALA A 1 391 ? -6.798 8.839 27.250 1.00 51.84 391 ALA A C 1
ATOM 3049 O O . ALA A 1 391 ? -7.211 8.542 26.132 1.00 51.84 391 ALA A O 1
ATOM 3050 N N . SER A 1 392 ? -5.488 8.984 27.475 1.00 60.22 392 SER A N 1
ATOM 3051 C CA . SER A 1 392 ? -4.495 8.913 26.396 1.00 60.22 392 SER A CA 1
ATOM 3052 C C . SER A 1 392 ? -4.390 7.524 25.751 1.00 60.22 392 SER A C 1
ATOM 3054 O O . SER A 1 392 ? -4.306 6.494 26.425 1.00 60.22 392 SER A O 1
ATOM 3056 N N . VAL A 1 393 ? -4.333 7.515 24.415 1.00 71.56 393 VAL A N 1
ATOM 3057 C CA . VAL A 1 393 ? -4.049 6.324 23.608 1.00 71.56 393 VAL A CA 1
ATOM 3058 C C . VAL A 1 393 ? -2.682 5.762 24.003 1.00 71.56 393 VAL A C 1
ATOM 3060 O O . VAL A 1 393 ? -1.676 6.471 24.043 1.00 71.56 393 VAL A O 1
ATOM 3063 N N . GLY A 1 394 ? -2.653 4.470 24.328 1.00 74.12 394 GLY A N 1
ATOM 3064 C CA . GLY A 1 394 ? -1.439 3.774 24.745 1.00 74.12 394 GLY A CA 1
ATOM 3065 C C . GLY A 1 394 ? -0.524 3.411 23.575 1.00 74.12 394 GLY A C 1
ATOM 3066 O O . GLY A 1 394 ? -0.922 3.464 22.415 1.00 74.12 394 GLY A O 1
ATOM 3067 N N . SER A 1 395 ? 0.702 2.991 23.889 1.00 78.38 395 SER A N 1
ATOM 3068 C CA . SER A 1 395 ? 1.688 2.478 22.920 1.00 78.38 395 SER A CA 1
ATOM 3069 C C . SER A 1 395 ? 1.751 0.945 22.840 1.00 78.38 395 SER A C 1
ATOM 3071 O O . SER A 1 395 ? 2.513 0.370 22.054 1.00 78.38 395 SER A O 1
ATOM 3073 N N . GLU A 1 396 ? 0.940 0.262 23.646 1.00 88.75 396 GLU A N 1
ATOM 3074 C CA . GLU A 1 396 ? 0.794 -1.189 23.675 1.00 88.75 396 GLU A CA 1
ATOM 3075 C C . GLU A 1 396 ? -0.670 -1.581 23.518 1.00 88.75 396 GLU A C 1
ATOM 3077 O O . GLU A 1 396 ? -1.573 -0.862 23.941 1.00 88.75 396 GLU A O 1
ATOM 3082 N N . VAL A 1 397 ? -0.900 -2.761 22.953 1.00 91.62 397 VAL A N 1
ATOM 3083 C CA . VAL A 1 397 ? -2.233 -3.323 22.734 1.00 91.62 397 VAL A CA 1
ATOM 3084 C C . VAL A 1 397 ? -2.384 -4.569 23.586 1.00 91.62 397 VAL A C 1
ATOM 3086 O O . VAL A 1 397 ? -1.621 -5.524 23.449 1.00 91.62 397 VAL A O 1
ATOM 3089 N N . TRP A 1 398 ? -3.384 -4.571 24.455 1.00 93.06 398 TRP A N 1
ATOM 3090 C CA . TRP A 1 398 ? -3.739 -5.689 25.313 1.00 93.06 398 TRP A CA 1
ATOM 3091 C C . TRP A 1 398 ? -4.882 -6.463 24.665 1.00 93.06 398 TRP A C 1
ATOM 3093 O O . TRP A 1 398 ? -6.036 -6.040 24.707 1.00 93.06 398 TRP A O 1
ATOM 3103 N N . LEU A 1 399 ? -4.561 -7.597 24.042 1.00 92.56 399 LEU A N 1
ATOM 3104 C CA . LEU A 1 399 ? -5.548 -8.476 23.421 1.00 92.56 399 LEU A CA 1
ATOM 3105 C C . LEU A 1 399 ? -6.069 -9.470 24.454 1.00 92.56 399 LEU A C 1
ATOM 3107 O O . LEU A 1 399 ? -5.334 -10.360 24.890 1.00 92.56 399 LEU A O 1
ATOM 3111 N N . CYS A 1 400 ? -7.343 -9.344 24.812 1.00 92.00 400 CYS A N 1
ATOM 3112 C CA . CYS A 1 400 ? -8.012 -10.265 25.718 1.00 92.00 400 CYS A CA 1
ATOM 3113 C C . CYS A 1 400 ? -8.596 -11.415 24.904 1.00 92.00 400 CYS A C 1
ATOM 3115 O O . CYS A 1 400 ? -9.535 -11.261 24.118 1.00 92.00 400 CYS A O 1
ATOM 3117 N N . ARG A 1 401 ? -7.991 -12.583 25.070 1.00 87.31 401 ARG A N 1
ATOM 3118 C CA . ARG A 1 401 ? -8.293 -13.798 24.328 1.00 87.31 401 ARG A CA 1
ATOM 3119 C C . ARG A 1 401 ? -8.925 -14.821 25.252 1.00 87.31 401 ARG A C 1
ATOM 3121 O O . ARG A 1 401 ? -8.733 -14.791 26.468 1.00 87.31 401 ARG A O 1
ATOM 3128 N N . SER A 1 402 ? -9.698 -15.738 24.694 1.00 80.94 402 SER A N 1
ATOM 3129 C CA . SER A 1 402 ? -10.252 -16.839 25.479 1.00 80.94 402 SER A CA 1
ATOM 3130 C C . SER A 1 402 ? -10.228 -18.154 24.724 1.00 80.94 402 SER A C 1
ATOM 3132 O O . SER A 1 402 ? -10.446 -18.189 23.512 1.00 80.94 402 SER A O 1
ATOM 3134 N N . GLU A 1 403 ? -9.955 -19.219 25.475 1.00 75.00 403 GLU A N 1
ATOM 3135 C CA . GLU A 1 403 ? -10.147 -20.608 25.056 1.00 75.00 403 GLU A CA 1
ATOM 3136 C C . GLU A 1 403 ? -11.396 -21.165 25.715 1.00 75.00 403 GLU A C 1
ATOM 31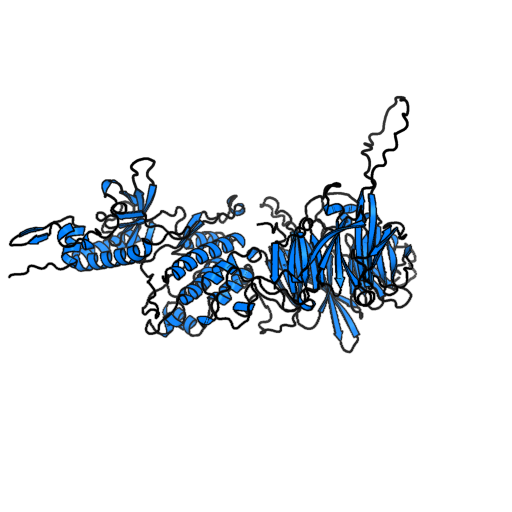38 O O . GLU A 1 403 ? -11.651 -20.872 26.883 1.00 75.00 403 GLU A O 1
ATOM 3143 N N . LEU A 1 404 ? -12.122 -22.011 24.993 1.00 68.88 404 LEU A N 1
ATOM 3144 C CA . LEU A 1 404 ? -13.159 -22.867 25.552 1.00 68.88 404 LEU A CA 1
ATOM 3145 C C . LEU A 1 404 ? -12.612 -24.294 25.580 1.00 68.88 404 LEU A C 1
ATOM 3147 O O . LEU A 1 404 ? -12.604 -24.970 24.554 1.00 68.88 404 LEU A O 1
ATOM 3151 N N . ASN A 1 405 ? -12.164 -24.748 26.751 1.00 65.25 405 ASN A N 1
ATOM 3152 C CA . ASN A 1 405 ? -11.677 -26.113 26.953 1.00 65.25 405 ASN A CA 1
ATOM 3153 C C . ASN A 1 405 ? -12.666 -26.879 27.834 1.00 65.25 405 ASN A C 1
ATOM 3155 O O . ASN A 1 405 ? -12.856 -26.534 28.997 1.00 65.25 405 ASN A O 1
ATOM 3159 N N . ALA A 1 406 ? -13.311 -27.911 27.277 1.00 60.72 406 ALA A N 1
ATOM 3160 C CA . ALA A 1 406 ? -14.291 -28.747 27.987 1.00 60.72 406 ALA A CA 1
ATOM 3161 C C . ALA A 1 406 ? -15.398 -27.943 28.715 1.00 60.72 406 ALA A C 1
ATOM 3163 O O . ALA A 1 406 ? -15.825 -28.303 29.808 1.00 60.72 406 ALA A O 1
ATOM 3164 N N . GLY A 1 407 ? -15.841 -26.827 28.122 1.00 63.00 407 GLY A N 1
ATOM 3165 C CA . GLY A 1 407 ? -16.871 -25.946 28.688 1.00 63.00 407 GLY A CA 1
ATOM 3166 C C . GLY A 1 407 ? -16.372 -24.931 29.725 1.00 63.00 407 GLY A C 1
ATOM 3167 O O . GLY A 1 407 ? -17.142 -24.061 30.117 1.00 63.00 407 GLY A O 1
ATOM 3168 N N . ILE A 1 408 ? -15.098 -24.981 30.132 1.00 64.50 408 ILE A N 1
ATOM 3169 C CA . ILE A 1 408 ? -14.489 -23.984 31.021 1.00 64.50 408 ILE A CA 1
ATOM 3170 C C . ILE A 1 408 ? -13.734 -22.962 30.171 1.00 64.50 408 ILE A C 1
ATOM 3172 O O . ILE A 1 408 ? -12.774 -23.289 29.468 1.00 64.50 408 ILE A O 1
ATOM 3176 N N . GLY A 1 409 ? -14.182 -21.712 30.242 1.00 72.25 409 GLY A N 1
ATOM 3177 C CA . GLY A 1 409 ? -13.525 -20.583 29.600 1.00 72.25 409 GLY A CA 1
ATOM 3178 C C . GLY A 1 409 ? -12.259 -20.167 30.348 1.00 72.25 409 GLY A C 1
ATOM 3179 O O . GLY A 1 409 ? -12.323 -19.881 31.540 1.00 72.25 409 GLY A O 1
ATOM 3180 N N . THR A 1 410 ? -11.108 -20.090 29.679 1.00 81.25 410 THR A N 1
ATOM 3181 C CA . THR A 1 410 ? -9.881 -19.526 30.277 1.00 81.25 410 THR A CA 1
ATOM 3182 C C . THR A 1 410 ? -9.496 -18.221 29.601 1.00 81.25 410 THR A C 1
ATOM 3184 O O . THR A 1 410 ? -9.304 -18.184 28.383 1.00 81.25 410 THR A O 1
ATOM 3187 N N . GLY A 1 411 ? -9.352 -17.162 30.398 1.00 85.69 411 GLY A N 1
ATOM 3188 C CA . GLY A 1 411 ? -8.940 -15.838 29.950 1.00 85.69 411 GLY A CA 1
ATOM 3189 C C . GLY A 1 411 ? -7.422 -15.720 29.835 1.00 85.69 411 GLY A C 1
ATOM 3190 O O . GLY A 1 411 ? -6.689 -15.981 30.795 1.00 85.69 411 GLY A O 1
ATOM 3191 N N . LYS A 1 412 ? -6.949 -15.287 28.667 1.00 88.44 412 LYS A N 1
ATOM 3192 C CA . LYS A 1 412 ? -5.533 -15.081 28.351 1.00 88.44 412 LYS A CA 1
ATOM 3193 C C . LYS A 1 412 ? -5.324 -13.679 27.797 1.00 88.44 412 LYS A C 1
ATOM 3195 O O . LYS A 1 412 ? -6.131 -13.209 27.004 1.00 88.44 412 LYS A O 1
ATOM 3200 N N . ILE A 1 413 ? -4.229 -13.029 28.163 1.00 91.44 413 ILE A N 1
ATOM 3201 C CA . ILE A 1 413 ? -3.845 -11.728 27.615 1.00 91.44 413 ILE A CA 1
ATOM 3202 C C . ILE A 1 413 ? -2.587 -11.894 26.786 1.00 91.44 413 ILE A C 1
ATOM 3204 O O . ILE A 1 413 ? -1.589 -12.411 27.285 1.00 91.44 413 ILE A O 1
ATOM 3208 N N . SER A 1 414 ? -2.627 -11.406 25.549 1.00 91.38 414 SER A N 1
ATOM 3209 C CA . SER A 1 414 ? -1.445 -11.213 24.710 1.00 91.38 414 SER A CA 1
ATOM 3210 C C . SER A 1 414 ? -1.203 -9.709 24.557 1.00 91.38 414 SER A C 1
ATOM 3212 O O . SER A 1 414 ? -2.039 -8.997 24.004 1.00 91.38 414 SER A O 1
ATOM 3214 N N . VAL A 1 415 ? -0.065 -9.220 25.046 1.00 91.62 415 VAL A N 1
ATOM 3215 C CA . VAL A 1 415 ? 0.344 -7.817 24.922 1.00 91.62 415 VAL A CA 1
ATOM 3216 C C . VAL A 1 415 ? 1.235 -7.663 23.701 1.00 91.62 415 VAL A C 1
ATOM 3218 O O . VAL A 1 415 ? 2.278 -8.316 23.580 1.00 91.62 415 VAL A O 1
ATOM 3221 N N . LEU A 1 416 ? 0.833 -6.770 22.810 1.00 90.31 416 LEU A N 1
ATOM 3222 C CA . LEU A 1 416 ? 1.587 -6.370 21.639 1.00 90.31 416 LEU A CA 1
ATOM 3223 C C . LEU A 1 416 ? 2.166 -4.969 21.825 1.00 90.31 416 LEU A C 1
ATOM 3225 O O . LEU A 1 416 ? 1.552 -4.114 22.455 1.00 90.31 416 LEU A O 1
ATOM 3229 N N . SER A 1 417 ? 3.322 -4.715 21.228 1.00 86.81 417 SER A N 1
ATOM 3230 C CA . SER A 1 417 ? 3.908 -3.377 21.140 1.00 86.81 417 SER A CA 1
ATOM 3231 C C . SER A 1 417 ? 4.316 -3.099 19.701 1.00 86.81 417 SER A C 1
ATOM 3233 O O . SER A 1 417 ? 4.677 -4.021 18.965 1.00 86.81 417 SER A O 1
ATOM 3235 N N . TYR A 1 418 ? 4.231 -1.839 19.287 1.00 82.12 418 TYR A N 1
ATOM 3236 C CA . TYR A 1 418 ? 4.603 -1.416 17.946 1.00 82.12 418 TYR A CA 1
ATOM 3237 C C . TYR A 1 418 ? 5.829 -0.510 17.988 1.00 82.12 418 TYR A C 1
ATOM 3239 O O . TYR A 1 418 ? 5.818 0.549 18.610 1.00 82.12 418 TYR A O 1
ATOM 3247 N N . SER A 1 419 ? 6.892 -0.910 17.294 1.00 76.50 419 SER A N 1
ATOM 3248 C CA . SER A 1 419 ? 8.084 -0.085 17.115 1.00 76.50 419 SER A CA 1
ATOM 3249 C C . SER A 1 419 ? 8.735 -0.363 15.764 1.00 76.50 419 SER A C 1
ATOM 3251 O O . SER A 1 419 ? 8.612 -1.455 15.207 1.00 76.50 419 SER A O 1
ATOM 3253 N N . ARG A 1 420 ? 9.428 0.639 15.204 1.00 72.50 420 ARG A N 1
ATOM 3254 C CA . ARG A 1 420 ? 10.148 0.522 13.919 1.00 72.50 420 ARG A CA 1
ATOM 3255 C C . ARG A 1 420 ? 9.274 -0.053 12.788 1.00 72.50 420 ARG A C 1
ATOM 3257 O O . ARG A 1 420 ? 9.691 -0.964 12.074 1.00 72.50 420 ARG A O 1
ATOM 3264 N N . ALA A 1 421 ? 8.059 0.481 12.660 1.00 72.75 421 ALA A N 1
ATOM 3265 C CA . ALA A 1 421 ? 7.049 0.095 11.673 1.00 72.75 421 ALA A CA 1
ATOM 3266 C C . ALA A 1 421 ? 6.523 -1.354 11.769 1.00 72.75 421 ALA A C 1
ATOM 3268 O O . ALA A 1 421 ? 6.004 -1.889 10.789 1.00 72.75 421 ALA A O 1
ATOM 3269 N N . ARG A 1 422 ? 6.679 -2.013 12.927 1.00 77.19 422 ARG A N 1
ATOM 3270 C CA . ARG A 1 422 ? 6.235 -3.393 13.141 1.00 77.19 422 ARG A CA 1
ATOM 3271 C C . ARG A 1 422 ? 5.686 -3.638 14.523 1.00 77.19 422 ARG A C 1
ATOM 3273 O O . ARG A 1 422 ? 6.147 -3.073 15.512 1.00 77.19 422 ARG A O 1
ATOM 3280 N N . CYS A 1 423 ? 4.761 -4.576 14.585 1.00 81.94 423 CYS A N 1
ATOM 3281 C CA . CYS A 1 423 ? 4.221 -5.070 15.823 1.00 81.94 423 CYS A CA 1
ATOM 3282 C C . CYS A 1 423 ? 4.951 -6.341 16.267 1.00 81.94 423 CYS A C 1
ATOM 3284 O O . CYS A 1 423 ? 5.269 -7.228 15.471 1.00 81.94 423 CYS A O 1
ATOM 3286 N N . TYR A 1 424 ? 5.230 -6.446 17.559 1.00 83.25 424 TYR A N 1
ATOM 3287 C CA . TYR A 1 424 ? 5.831 -7.630 18.149 1.00 83.25 424 TYR A CA 1
ATOM 3288 C C . TYR A 1 424 ? 5.124 -8.005 19.442 1.00 83.25 424 TYR A C 1
ATOM 3290 O O . TYR A 1 424 ? 4.617 -7.172 20.192 1.00 83.25 424 TYR A O 1
ATOM 3298 N N . HIS A 1 425 ? 5.108 -9.307 19.695 1.00 86.75 425 HIS A N 1
ATOM 3299 C CA . HIS A 1 425 ? 4.560 -9.869 20.911 1.00 86.75 425 HIS A CA 1
ATOM 3300 C C . HIS A 1 425 ? 5.499 -9.583 22.088 1.00 86.75 425 HIS A C 1
ATOM 3302 O O . HIS A 1 425 ? 6.652 -10.018 22.077 1.00 86.75 425 HIS A O 1
ATOM 3308 N N . LYS A 1 426 ? 5.007 -8.851 23.092 1.00 87.06 426 LYS A N 1
ATOM 3309 C CA . LYS A 1 426 ? 5.790 -8.417 24.253 1.00 87.06 426 LYS A CA 1
ATOM 3310 C C . LYS A 1 426 ? 5.613 -9.347 25.450 1.00 87.06 426 LYS A C 1
ATOM 3312 O O . LYS A 1 426 ? 6.600 -9.725 26.078 1.00 87.06 426 LYS A O 1
ATOM 3317 N N . LYS A 1 427 ? 4.375 -9.725 25.778 1.00 89.25 427 LYS A N 1
ATOM 3318 C CA . LYS A 1 427 ? 4.070 -10.532 26.968 1.00 89.25 427 LYS A CA 1
ATOM 3319 C C . LYS A 1 427 ? 2.801 -11.347 26.774 1.00 89.25 427 LYS A C 1
ATOM 3321 O O . LYS A 1 427 ? 1.884 -10.909 26.095 1.00 89.25 427 LYS A O 1
ATOM 3326 N N . GLU A 1 428 ? 2.743 -12.502 27.423 1.00 90.25 428 GLU A N 1
ATOM 3327 C CA . GLU A 1 428 ? 1.529 -13.301 27.524 1.00 90.25 428 GLU A CA 1
ATOM 3328 C C . GLU A 1 428 ? 1.361 -13.843 28.943 1.00 90.25 428 GLU A C 1
ATOM 3330 O O . GLU A 1 428 ? 2.353 -14.210 29.580 1.00 90.25 428 GLU A O 1
ATOM 3335 N N . PHE A 1 429 ? 0.127 -13.849 29.448 1.00 90.44 429 PHE A N 1
ATOM 3336 C CA . PHE A 1 429 ? -0.218 -14.389 30.765 1.00 90.44 429 PHE A CA 1
ATOM 3337 C C . PHE A 1 429 ? -1.716 -14.714 30.872 1.00 90.44 429 PHE A C 1
ATOM 3339 O O . PHE A 1 429 ? -2.523 -14.271 30.055 1.00 90.44 429 PHE A O 1
ATOM 3346 N N . PHE A 1 430 ? -2.083 -15.511 31.874 1.00 88.31 430 PHE A N 1
ATOM 3347 C CA . PHE A 1 430 ? -3.467 -15.899 32.157 1.00 88.31 430 PHE A CA 1
ATOM 3348 C C . PHE A 1 430 ? -4.051 -15.049 33.287 1.00 88.31 430 PHE A C 1
ATOM 3350 O O . PHE A 1 430 ? -3.329 -14.671 34.206 1.00 88.31 430 PHE A O 1
ATOM 3357 N N . VAL A 1 431 ? -5.355 -14.776 33.219 1.00 84.31 431 VAL A N 1
ATOM 3358 C CA . VAL A 1 431 ? -6.085 -13.985 34.233 1.00 84.31 431 VAL A CA 1
ATOM 3359 C C . VAL A 1 431 ? -6.917 -14.880 35.158 1.00 84.31 431 VAL A C 1
ATOM 3361 O O . VAL A 1 431 ? -7.189 -14.512 36.295 1.00 84.31 431 VAL A O 1
ATOM 3364 N N . GLY A 1 432 ? -7.281 -16.086 34.709 1.00 78.31 432 GLY A N 1
ATOM 3365 C CA . GLY A 1 432 ? -8.020 -17.060 35.515 1.00 78.31 432 GLY A CA 1
ATOM 3366 C C . GLY A 1 432 ? -8.843 -18.046 34.683 1.00 78.31 432 GLY A C 1
ATOM 3367 O O . GLY A 1 432 ? -8.723 -18.111 33.457 1.00 78.31 432 GLY A O 1
ATOM 3368 N N . LYS A 1 433 ? -9.711 -18.807 35.365 1.00 81.12 433 LYS A N 1
ATOM 3369 C CA . LYS A 1 433 ? -10.652 -19.785 34.777 1.00 81.12 433 LYS A CA 1
ATOM 3370 C C . LYS A 1 433 ? -11.999 -19.148 34.394 1.00 81.12 433 LYS A C 1
ATOM 3372 O O . LYS A 1 433 ? -13.053 -19.693 34.700 1.00 81.12 433 LYS A O 1
ATOM 3377 N N . SER A 1 434 ? -11.958 -17.952 33.815 1.00 84.06 434 SER A N 1
ATOM 3378 C CA . SER A 1 434 ? -13.143 -17.245 33.325 1.00 84.06 434 SER A CA 1
ATOM 3379 C C . SER A 1 434 ? -12.789 -16.465 32.063 1.00 84.06 434 SER A C 1
ATOM 3381 O O . SER A 1 434 ? -11.667 -15.962 31.938 1.00 84.06 434 SER A O 1
ATOM 3383 N N . CYS A 1 435 ? -13.719 -16.375 31.112 1.00 87.12 435 CYS A N 1
ATOM 3384 C CA . CYS A 1 435 ? -13.521 -15.603 29.891 1.00 87.12 435 CYS A CA 1
ATOM 3385 C C . CYS A 1 435 ? -13.490 -14.106 30.196 1.00 87.12 435 CYS A C 1
ATOM 3387 O O . CYS A 1 435 ? -14.331 -13.588 30.929 1.00 87.12 435 CYS A O 1
ATOM 3389 N N . ILE A 1 436 ? -12.542 -13.394 29.589 1.00 90.19 436 ILE A N 1
ATOM 3390 C CA . ILE A 1 436 ? -12.496 -11.930 29.656 1.00 90.19 436 ILE A CA 1
ATOM 3391 C C . ILE A 1 436 ? -13.526 -11.400 28.656 1.00 90.19 436 ILE A C 1
ATOM 3393 O O . ILE A 1 436 ? -13.510 -11.803 27.489 1.00 90.19 436 ILE A O 1
ATOM 3397 N N . ARG A 1 437 ? -14.435 -10.540 29.119 1.00 88.75 437 ARG A N 1
ATOM 3398 C CA . ARG A 1 437 ? -15.535 -9.979 28.319 1.00 88.75 437 ARG A CA 1
ATOM 3399 C C . ARG A 1 437 ? -15.248 -8.550 27.893 1.00 88.75 437 ARG A C 1
ATOM 3401 O O . ARG A 1 437 ? -15.500 -8.201 26.746 1.00 88.75 437 ARG A O 1
ATOM 3408 N N . VAL A 1 438 ? -14.722 -7.751 28.816 1.00 92.25 438 VAL A N 1
ATOM 3409 C CA . VAL A 1 438 ? -14.482 -6.321 28.618 1.00 92.25 438 VAL A CA 1
ATOM 3410 C C . VAL A 1 438 ? -13.150 -5.920 29.230 1.00 92.25 438 VAL A C 1
ATOM 3412 O O . VAL A 1 438 ? -12.694 -6.522 30.205 1.00 92.25 438 VAL A O 1
ATOM 3415 N N . ALA A 1 439 ? -12.538 -4.891 28.659 1.00 93.38 439 ALA A N 1
ATOM 3416 C CA . ALA A 1 439 ? -11.304 -4.309 29.150 1.00 93.38 439 ALA A CA 1
ATOM 3417 C C . ALA A 1 439 ? -11.357 -2.792 28.980 1.00 93.38 439 ALA A C 1
ATOM 3419 O O . ALA A 1 439 ? -11.872 -2.306 27.977 1.00 93.38 439 ALA A O 1
ATOM 3420 N N . CYS A 1 440 ? -10.796 -2.062 29.937 1.00 91.38 440 CYS A N 1
ATOM 3421 C CA . CYS A 1 440 ? -10.709 -0.611 29.902 1.00 91.38 440 CYS A CA 1
ATOM 3422 C C . CYS A 1 440 ? -9.336 -0.154 30.411 1.00 91.38 440 CYS A C 1
ATOM 3424 O O . CYS A 1 440 ? -8.783 -0.736 31.347 1.00 91.38 440 CYS A O 1
ATOM 3426 N N . SER A 1 441 ? -8.766 0.870 29.778 1.00 89.44 441 SER A N 1
ATOM 3427 C CA . SER A 1 441 ? -7.505 1.478 30.201 1.00 89.44 441 SER A CA 1
ATOM 3428 C C . SER A 1 441 ? -7.803 2.657 31.112 1.00 89.44 441 SER A C 1
ATOM 3430 O O . SER A 1 441 ? -8.652 3.485 30.798 1.00 89.44 441 SER A O 1
ATOM 3432 N N . VAL A 1 442 ? -7.108 2.715 32.244 1.00 87.12 442 VAL A N 1
ATOM 3433 C CA . VAL A 1 442 ? -7.302 3.721 33.287 1.00 87.12 442 VAL A CA 1
ATOM 3434 C C . VAL A 1 442 ? -5.925 4.216 33.702 1.00 87.12 442 VAL A C 1
ATOM 3436 O O . VAL A 1 442 ? -5.249 3.635 34.559 1.00 87.12 442 VAL A O 1
ATOM 3439 N N . GLY A 1 443 ? -5.454 5.270 33.039 1.00 79.69 443 GLY A N 1
ATOM 3440 C CA . GLY A 1 443 ? -4.140 5.847 33.295 1.00 79.69 443 GLY A CA 1
ATOM 3441 C C . GLY A 1 443 ? -2.988 4.847 33.108 1.00 79.69 443 GLY A C 1
ATOM 3442 O O . GLY A 1 443 ? -2.551 4.593 31.995 1.00 79.69 443 GLY A O 1
ATOM 3443 N N . SER A 1 444 ? -2.405 4.357 34.206 1.00 79.94 444 SER A N 1
ATOM 3444 C CA . SER A 1 444 ? -1.299 3.375 34.195 1.00 79.94 444 SER A CA 1
ATOM 3445 C C . SER A 1 444 ? -1.759 1.938 34.476 1.00 79.94 444 SER A C 1
ATOM 3447 O O . SER A 1 444 ? -0.936 1.056 34.745 1.00 79.94 444 SER A O 1
ATOM 3449 N N . THR A 1 445 ? -3.069 1.698 34.444 1.00 87.44 445 THR A N 1
ATOM 3450 C CA . THR A 1 445 ? -3.697 0.441 34.851 1.00 87.44 445 THR A CA 1
ATOM 3451 C C . THR A 1 445 ? -4.652 -0.055 33.771 1.00 87.44 445 THR A C 1
ATOM 3453 O O . THR A 1 445 ? -5.168 0.729 32.979 1.00 87.44 445 THR A O 1
ATOM 3456 N N . VAL A 1 446 ? -4.862 -1.366 33.720 1.00 91.44 446 VAL A N 1
ATOM 3457 C CA . VAL A 1 446 ? -5.812 -2.019 32.817 1.00 91.44 446 VAL A CA 1
ATOM 3458 C C . VAL A 1 446 ? -6.810 -2.787 33.665 1.00 91.44 446 VAL A C 1
ATOM 3460 O O . VAL A 1 446 ? -6.424 -3.674 34.428 1.00 91.44 446 VAL A O 1
ATOM 3463 N N . TRP A 1 447 ? -8.081 -2.430 33.530 1.00 93.19 447 TRP A N 1
ATOM 3464 C CA . TRP A 1 447 ? -9.204 -3.051 34.218 1.00 93.19 447 TRP A CA 1
ATOM 3465 C C . TRP A 1 447 ? -9.859 -4.065 33.293 1.00 93.19 447 TRP A C 1
ATOM 3467 O O . TRP A 1 447 ? -10.060 -3.795 32.111 1.00 93.19 447 TRP A O 1
ATOM 3477 N N . LEU A 1 448 ? -10.185 -5.237 33.826 1.00 93.69 448 LEU A N 1
ATOM 3478 C CA . LEU A 1 448 ? -10.749 -6.354 33.081 1.00 93.69 448 LEU A CA 1
ATOM 3479 C C . LEU A 1 448 ? -11.992 -6.862 33.793 1.00 93.69 448 LEU A C 1
ATOM 3481 O O . LEU A 1 448 ? -11.945 -7.147 34.988 1.00 93.69 448 LEU A O 1
ATOM 3485 N N . GLY A 1 449 ? -13.076 -7.027 33.044 1.00 91.94 449 GLY A N 1
ATOM 3486 C CA . GLY A 1 449 ? -14.289 -7.689 33.504 1.00 91.94 449 GLY A CA 1
ATOM 3487 C C . GLY A 1 449 ? -14.401 -9.082 32.901 1.00 91.94 449 GLY A C 1
ATOM 3488 O O . GLY A 1 449 ? -14.267 -9.255 31.684 1.00 91.94 449 GLY A O 1
ATOM 3489 N N . THR A 1 450 ? -14.653 -10.081 33.739 1.00 88.56 450 THR A N 1
ATOM 3490 C CA . THR A 1 450 ? -14.857 -11.465 33.304 1.00 88.56 450 THR A CA 1
ATOM 3491 C C . THR A 1 450 ? -16.337 -11.831 33.230 1.00 88.56 450 THR A C 1
ATOM 3493 O O . THR A 1 450 ? -17.204 -11.172 33.805 1.00 88.56 450 THR A O 1
ATOM 3496 N N . GLU A 1 451 ? -16.633 -12.921 32.529 1.00 83.94 451 GLU A N 1
ATOM 3497 C CA . GLU A 1 451 ? -17.981 -13.487 32.436 1.00 83.94 451 GLU A CA 1
ATOM 3498 C C . GLU A 1 451 ? -18.536 -13.928 33.799 1.00 83.94 451 GLU A C 1
ATOM 3500 O O . GLU A 1 451 ? -19.737 -13.861 34.024 1.00 83.94 451 GLU A O 1
ATOM 3505 N N . SER A 1 452 ? -17.671 -14.287 34.747 1.00 84.00 452 SER A N 1
ATOM 3506 C CA . SER A 1 452 ? -18.063 -14.634 36.120 1.00 84.00 452 SER A CA 1
ATOM 3507 C C . SER A 1 452 ? -18.371 -13.421 37.009 1.00 84.00 452 SER A C 1
ATOM 3509 O O . SER A 1 452 ? -18.548 -13.585 38.213 1.00 84.00 452 SER A O 1
ATOM 3511 N N . GLY A 1 453 ? -18.385 -12.199 36.462 1.00 85.69 453 GLY A N 1
ATOM 3512 C CA . GLY A 1 453 ? -18.609 -10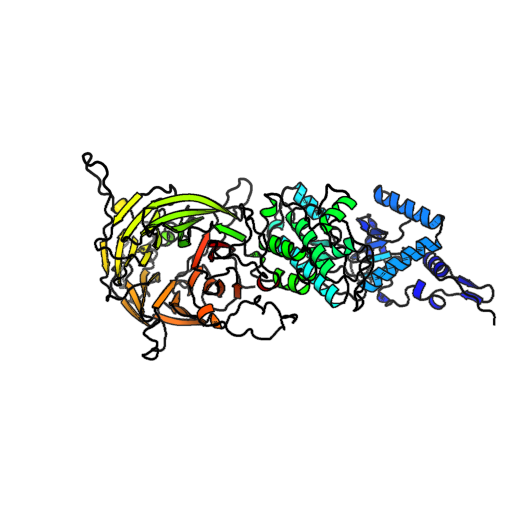.977 37.241 1.00 85.69 453 GLY A CA 1
ATOM 3513 C C . GLY A 1 453 ? -17.416 -10.589 38.120 1.00 85.69 453 GLY A C 1
ATOM 3514 O O . GLY A 1 453 ? -17.580 -9.899 39.126 1.00 85.69 453 GLY A O 1
ATOM 3515 N N . THR A 1 454 ? -16.212 -11.046 37.768 1.00 87.94 454 THR A N 1
ATOM 3516 C CA . THR A 1 454 ? -14.972 -10.708 38.475 1.00 87.94 454 THR A CA 1
ATOM 3517 C C . THR A 1 454 ? -14.284 -9.539 37.779 1.00 87.94 454 THR A C 1
ATOM 3519 O O . THR A 1 454 ? -14.170 -9.510 36.552 1.00 87.94 454 THR A O 1
ATOM 3522 N N . LEU A 1 455 ? -13.810 -8.581 38.569 1.00 90.62 455 LEU A N 1
ATOM 3523 C CA . LEU A 1 455 ? -12.994 -7.459 38.128 1.00 90.62 455 LEU A CA 1
ATOM 3524 C C . LEU A 1 455 ? -11.537 -7.736 38.483 1.00 90.62 455 LEU A C 1
ATOM 3526 O O . LEU A 1 455 ? -11.233 -8.015 39.640 1.00 90.62 455 LEU A O 1
ATOM 3530 N N . HIS A 1 456 ? -10.641 -7.637 37.508 1.00 90.75 456 HIS A N 1
ATOM 3531 C CA . HIS A 1 456 ? -9.198 -7.712 37.723 1.00 90.75 456 HIS A CA 1
ATOM 3532 C C . HIS A 1 456 ? -8.549 -6.409 37.282 1.00 90.75 456 HIS A C 1
ATOM 3534 O O . HIS A 1 456 ? -8.864 -5.899 36.207 1.00 90.75 456 HIS A O 1
ATOM 3540 N N . VAL A 1 457 ? -7.602 -5.904 38.068 1.00 91.12 457 VAL A N 1
ATOM 3541 C CA . VAL A 1 457 ? -6.871 -4.683 37.726 1.00 91.12 457 VAL A CA 1
ATOM 3542 C C . VAL A 1 457 ? -5.385 -4.977 37.661 1.00 91.12 457 VAL A C 1
ATOM 3544 O O . VAL A 1 457 ? -4.804 -5.502 38.608 1.00 91.12 457 VAL A O 1
ATOM 3547 N N . PHE A 1 458 ? -4.761 -4.640 36.538 1.00 89.88 458 PHE A N 1
ATOM 3548 C CA . PHE A 1 458 ? -3.346 -4.874 36.273 1.00 89.88 458 PHE A CA 1
ATOM 3549 C C . PHE A 1 458 ? -2.595 -3.559 36.112 1.00 89.88 458 PHE A C 1
ATOM 3551 O O . PHE A 1 458 ? -3.108 -2.599 35.544 1.00 89.88 458 PHE A O 1
ATOM 3558 N N . CYS A 1 459 ? -1.337 -3.520 36.540 1.00 87.25 459 CYS A N 1
ATOM 3559 C CA . CYS A 1 459 ? -0.432 -2.438 36.174 1.00 87.25 459 CYS A CA 1
ATOM 3560 C C . CYS A 1 459 ? -0.015 -2.592 34.705 1.00 87.25 459 CYS A C 1
ATOM 3562 O O . CYS A 1 459 ? 0.589 -3.602 34.340 1.00 87.25 459 CYS A O 1
ATOM 3564 N N . ALA A 1 460 ? -0.258 -1.572 33.879 1.00 85.44 460 ALA A N 1
ATOM 3565 C CA . ALA A 1 460 ? 0.070 -1.601 32.453 1.00 85.44 460 ALA A CA 1
ATOM 3566 C C . ALA A 1 460 ? 1.585 -1.685 32.184 1.00 85.44 460 ALA A C 1
ATOM 3568 O O . ALA A 1 460 ? 2.005 -2.170 31.139 1.00 85.44 460 ALA A O 1
ATOM 3569 N N . MET A 1 461 ? 2.411 -1.220 33.131 1.00 81.94 461 MET A N 1
ATOM 3570 C CA . MET A 1 461 ? 3.873 -1.187 32.993 1.00 81.94 461 MET A CA 1
ATOM 3571 C C . MET A 1 461 ? 4.549 -2.479 33.462 1.00 81.94 461 MET A C 1
ATOM 3573 O O . MET A 1 461 ? 5.510 -2.934 32.847 1.00 81.94 461 MET A O 1
ATOM 3577 N N . THR A 1 462 ? 4.075 -3.056 34.571 1.00 84.75 462 THR A N 1
ATOM 3578 C CA . THR A 1 462 ? 4.705 -4.235 35.195 1.00 84.75 462 THR A CA 1
ATOM 3579 C C . THR A 1 462 ? 3.968 -5.540 34.909 1.00 84.75 462 THR A C 1
ATOM 3581 O O . THR A 1 462 ? 4.509 -6.610 35.186 1.00 84.75 462 THR A O 1
ATOM 3584 N N . TYR A 1 463 ? 2.750 -5.469 34.362 1.00 88.94 463 TYR A N 1
ATOM 3585 C CA . TYR A 1 463 ? 1.856 -6.604 34.103 1.00 88.94 463 TYR A CA 1
ATOM 3586 C C . TYR A 1 463 ? 1.450 -7.386 35.362 1.00 88.94 463 TYR A C 1
ATOM 3588 O O . TYR A 1 463 ? 0.926 -8.493 35.261 1.00 88.94 463 TYR A O 1
ATOM 3596 N N . LYS A 1 464 ? 1.691 -6.834 36.558 1.00 86.88 464 LYS A N 1
ATOM 3597 C CA . LYS A 1 464 ? 1.277 -7.440 37.828 1.00 86.88 464 LYS A CA 1
ATOM 3598 C C . LYS A 1 464 ? -0.181 -7.105 38.125 1.00 86.88 464 LYS A C 1
ATOM 3600 O O . LYS A 1 464 ? -0.595 -5.960 37.930 1.00 86.88 464 LYS A O 1
ATOM 3605 N N . GLN A 1 465 ? -0.932 -8.092 38.615 1.00 87.44 465 GLN A N 1
ATOM 3606 C CA . GLN A 1 465 ? -2.267 -7.863 39.164 1.00 87.44 465 GLN A CA 1
ATOM 3607 C C . GLN A 1 465 ? -2.128 -7.035 40.447 1.00 87.44 465 GLN A C 1
ATOM 3609 O O . GLN A 1 465 ? -1.332 -7.377 41.319 1.00 87.44 465 GLN A O 1
ATOM 3614 N N . LEU A 1 466 ? -2.861 -5.929 40.519 1.00 84.94 466 LEU A N 1
ATOM 3615 C CA . LEU A 1 466 ? -2.860 -4.989 41.636 1.00 84.94 466 LEU A CA 1
ATOM 3616 C C . LEU A 1 466 ? -3.986 -5.308 42.618 1.00 84.94 466 LEU A C 1
ATOM 3618 O O . LEU A 1 466 ? -3.745 -5.383 43.817 1.00 84.94 466 LEU A O 1
ATOM 3622 N N . CYS A 1 467 ? -5.199 -5.528 42.110 1.00 83.94 467 CYS A N 1
ATOM 3623 C CA . CYS A 1 467 ? -6.358 -5.897 42.917 1.00 83.94 467 CYS A CA 1
ATOM 3624 C C . CYS A 1 467 ? -7.364 -6.732 42.113 1.00 83.94 467 CYS A C 1
ATOM 3626 O O . CYS A 1 467 ? -7.269 -6.855 40.885 1.00 83.94 467 CYS A O 1
ATOM 3628 N N . GLN A 1 468 ? -8.308 -7.339 42.833 1.00 85.81 468 GLN A N 1
ATOM 3629 C CA . GLN A 1 468 ? -9.388 -8.141 42.276 1.00 85.81 468 GLN A CA 1
ATOM 3630 C C . GLN A 1 468 ? -10.644 -7.976 43.126 1.00 85.81 468 GLN A C 1
ATOM 3632 O O . GLN A 1 468 ? -10.579 -8.087 44.342 1.00 85.81 468 GLN A O 1
ATOM 3637 N N . GLY A 1 469 ? -11.792 -7.784 42.485 1.00 83.12 469 GLY A N 1
ATOM 3638 C CA . GLY A 1 469 ? -13.091 -7.735 43.150 1.00 83.12 469 GLY A CA 1
ATOM 3639 C C . GLY A 1 469 ? -14.105 -8.644 42.475 1.00 83.12 469 GLY A C 1
ATOM 3640 O O . GLY A 1 469 ? -13.918 -9.064 41.334 1.00 83.12 469 GLY A O 1
ATOM 3641 N N . SER A 1 470 ? -15.196 -8.945 43.172 1.00 83.44 470 SER A N 1
ATOM 3642 C CA . SER A 1 470 ? -16.315 -9.701 42.615 1.00 83.44 470 SER A CA 1
ATOM 3643 C C . SER A 1 470 ? -17.597 -8.906 42.778 1.00 83.44 470 SER A C 1
ATOM 3645 O O . SER A 1 470 ? -17.893 -8.400 43.857 1.00 83.44 470 SER A O 1
ATOM 3647 N N . ILE A 1 471 ? -18.385 -8.822 41.713 1.00 82.44 471 ILE A N 1
ATOM 3648 C CA . ILE A 1 471 ? -19.675 -8.144 41.752 1.00 82.44 471 ILE A CA 1
ATOM 3649 C C . ILE A 1 471 ? -20.668 -9.071 42.460 1.00 82.44 471 ILE A C 1
ATOM 3651 O O . ILE A 1 471 ? -20.989 -10.161 41.979 1.00 82.44 471 ILE A O 1
ATOM 3655 N N . ARG A 1 472 ? -21.130 -8.661 43.648 1.00 65.31 472 ARG A N 1
ATOM 3656 C CA . ARG A 1 472 ? -22.103 -9.412 44.457 1.00 65.31 472 ARG A CA 1
ATOM 3657 C C . ARG A 1 472 ? -23.424 -9.498 43.695 1.00 65.31 472 ARG A C 1
ATOM 3659 O O . ARG A 1 472 ? -24.114 -8.488 43.623 1.00 65.31 472 ARG A O 1
ATOM 3666 N N . SER A 1 473 ? -23.726 -10.658 43.090 1.00 61.31 473 SER A N 1
ATOM 3667 C CA . SER A 1 473 ? -25.030 -11.083 42.503 1.00 61.31 473 SER A CA 1
ATOM 3668 C C . SER A 1 473 ? -24.918 -12.036 41.295 1.00 61.31 473 SER A C 1
ATOM 3670 O O . SER A 1 473 ? -25.943 -12.357 40.700 1.00 61.31 473 SER A O 1
ATOM 3672 N N . ASN A 1 474 ? -23.720 -12.513 40.921 1.00 58.84 474 ASN A N 1
ATOM 3673 C CA . ASN A 1 474 ? -23.523 -13.389 39.748 1.00 58.84 474 ASN A CA 1
ATOM 3674 C C . ASN A 1 474 ? -24.028 -12.752 38.428 1.00 58.84 474 ASN A C 1
ATOM 3676 O O . ASN A 1 474 ? -24.455 -13.445 37.506 1.00 58.84 474 ASN A O 1
ATOM 3680 N N . ARG A 1 475 ? -24.031 -11.412 38.359 1.00 74.62 475 ARG A N 1
ATOM 3681 C CA . ARG A 1 475 ? -24.475 -10.638 37.193 1.00 74.62 475 ARG A CA 1
ATOM 3682 C C . ARG A 1 475 ? -23.327 -10.460 36.204 1.00 74.62 475 ARG A C 1
ATOM 3684 O O . ARG A 1 475 ? -22.216 -10.098 36.587 1.00 74.62 475 ARG A O 1
ATOM 3691 N N . TYR A 1 476 ? -23.620 -10.676 34.925 1.00 80.12 476 TYR A N 1
ATOM 3692 C CA . TYR A 1 476 ? -22.649 -10.557 33.840 1.00 80.12 476 TYR A CA 1
ATOM 3693 C C . TYR A 1 476 ? -22.283 -9.094 33.570 1.00 80.12 476 TYR A C 1
ATOM 3695 O O . TYR A 1 476 ? -23.164 -8.241 33.442 1.00 80.12 476 TYR A O 1
ATOM 3703 N N . ILE A 1 477 ? -20.984 -8.828 33.423 1.00 88.94 477 ILE A N 1
ATOM 3704 C CA . ILE A 1 477 ? -20.470 -7.534 32.966 1.00 88.94 477 ILE A CA 1
ATOM 3705 C C . ILE A 1 477 ? -20.649 -7.452 31.445 1.00 88.94 477 ILE A C 1
ATOM 3707 O O . ILE A 1 477 ? -20.178 -8.333 30.718 1.00 88.94 477 ILE A O 1
ATOM 3711 N N . LEU A 1 478 ? -21.321 -6.400 30.970 1.00 89.62 478 LEU A N 1
ATOM 3712 C CA . LEU A 1 478 ? -21.559 -6.162 29.543 1.00 89.62 478 LEU A CA 1
ATOM 3713 C C . LEU A 1 478 ? -20.633 -5.107 28.948 1.00 89.62 478 LEU A C 1
ATOM 3715 O O . LEU A 1 478 ? -20.175 -5.278 27.821 1.00 89.62 478 LEU A O 1
ATOM 3719 N N . ASN A 1 479 ? -20.358 -4.029 29.682 1.00 92.75 479 ASN A N 1
ATOM 3720 C CA . ASN A 1 479 ? -19.512 -2.942 29.199 1.00 92.75 479 ASN A CA 1
ATOM 3721 C C . ASN A 1 479 ? -18.743 -2.271 30.347 1.00 92.75 479 ASN A C 1
ATOM 3723 O O . ASN A 1 479 ? -19.141 -2.369 31.509 1.00 92.75 479 ASN A O 1
ATOM 3727 N N . MET A 1 480 ? -17.634 -1.607 30.023 1.00 94.31 480 MET A N 1
ATOM 3728 C CA . MET A 1 480 ? -16.807 -0.881 30.980 1.00 94.31 480 MET A CA 1
ATOM 3729 C C . MET A 1 480 ? -16.109 0.299 30.305 1.00 94.31 480 MET A C 1
ATOM 3731 O O . MET A 1 480 ? -15.451 0.105 29.285 1.00 94.31 480 MET A O 1
ATOM 3735 N N . ILE A 1 481 ? -16.202 1.490 30.901 1.00 93.25 481 ILE A N 1
ATOM 3736 C CA . ILE A 1 481 ? -15.522 2.699 30.411 1.00 93.25 481 ILE A CA 1
ATOM 3737 C C . ILE A 1 481 ? -14.838 3.466 31.543 1.00 93.25 481 ILE A C 1
ATOM 3739 O O . ILE A 1 481 ? -15.243 3.382 32.703 1.00 93.25 481 ILE A O 1
ATOM 3743 N N . HIS A 1 482 ? -13.821 4.249 31.190 1.00 91.06 482 HIS A N 1
ATOM 3744 C CA . HIS A 1 482 ? -13.179 5.209 32.082 1.00 91.06 482 HIS A CA 1
ATOM 3745 C C . HIS A 1 482 ? -13.787 6.589 31.853 1.00 91.06 482 HIS A C 1
ATOM 3747 O O . HIS A 1 482 ? -13.963 7.011 30.712 1.00 91.06 482 HIS A O 1
ATOM 3753 N N . VAL A 1 483 ? -14.088 7.293 32.940 1.00 89.12 483 VAL A N 1
ATOM 3754 C CA . VAL A 1 483 ? -14.565 8.676 32.943 1.00 89.12 483 VAL A CA 1
ATOM 3755 C C . VAL A 1 483 ? -13.534 9.521 33.701 1.00 89.12 483 VAL A C 1
ATOM 3757 O O . VAL A 1 483 ? -13.673 9.720 34.911 1.00 89.12 483 VAL A O 1
ATOM 3760 N N . PRO A 1 484 ? -12.471 9.998 33.019 1.00 82.00 484 PRO A N 1
ATOM 3761 C CA . PRO A 1 484 ? -11.340 10.681 33.644 1.00 82.00 484 PRO A CA 1
ATOM 3762 C C . PRO A 1 484 ? -11.710 11.832 34.572 1.00 82.00 484 PRO A C 1
ATOM 3764 O O . PRO A 1 484 ? -11.229 11.886 35.701 1.00 82.00 484 PRO A O 1
ATOM 3767 N N . ARG A 1 485 ? -12.575 12.744 34.107 1.00 78.94 485 ARG A N 1
ATOM 3768 C CA . ARG A 1 485 ? -12.938 13.959 34.853 1.00 78.94 485 ARG A CA 1
ATOM 3769 C C . ARG A 1 485 ? -13.653 13.649 36.161 1.00 78.94 485 ARG A C 1
ATOM 3771 O O . ARG A 1 485 ? -13.387 14.295 37.166 1.00 78.94 485 ARG A O 1
ATOM 3778 N N . ALA A 1 486 ? -14.494 12.622 36.148 1.00 83.81 486 ALA A N 1
ATOM 3779 C CA . ALA A 1 486 ? -15.243 12.193 37.316 1.00 83.81 486 ALA A CA 1
ATOM 3780 C C . ALA A 1 486 ? -14.471 11.182 38.189 1.00 83.81 486 ALA A C 1
ATOM 3782 O O . ALA A 1 486 ? -14.965 10.764 39.231 1.00 83.81 486 ALA A O 1
ATOM 3783 N N . ASN A 1 487 ? -13.250 10.794 37.788 1.00 86.81 487 ASN A N 1
ATOM 3784 C CA . ASN A 1 487 ? -12.435 9.766 38.444 1.00 86.81 487 ASN A CA 1
ATOM 3785 C C . ASN A 1 487 ? -13.188 8.431 38.629 1.00 86.81 487 ASN A C 1
ATOM 3787 O O . ASN A 1 487 ? -13.001 7.734 39.630 1.00 86.81 487 ASN A O 1
ATOM 3791 N N . TRP A 1 488 ? -14.042 8.068 37.665 1.00 91.00 488 TRP A N 1
ATOM 3792 C CA . TRP A 1 488 ? -14.844 6.844 37.714 1.00 91.00 488 TRP A CA 1
ATOM 3793 C C . TRP A 1 488 ? -14.413 5.824 36.663 1.00 91.00 488 TRP A C 1
ATOM 3795 O O . TRP A 1 488 ? -14.148 6.156 35.509 1.00 91.00 488 TRP A O 1
ATOM 3805 N N . VAL A 1 489 ? -14.441 4.552 37.045 1.00 92.94 489 VAL A N 1
ATOM 3806 C CA . VAL A 1 489 ? -14.576 3.410 36.140 1.00 92.94 489 VAL A CA 1
ATOM 3807 C C . VAL A 1 489 ? -16.017 2.936 36.236 1.00 92.94 489 VAL A C 1
ATOM 3809 O O . VAL A 1 489 ? -16.461 2.484 37.294 1.00 92.94 489 VAL A O 1
ATOM 3812 N N . LEU A 1 490 ? -16.757 3.070 35.141 1.00 95.06 490 LEU A N 1
ATOM 3813 C CA . LEU A 1 490 ? -18.157 2.672 35.072 1.00 95.06 490 LEU A CA 1
ATOM 3814 C C . LEU A 1 490 ? -18.264 1.257 34.525 1.00 95.06 490 LEU A C 1
ATOM 3816 O O . LEU A 1 490 ? -17.694 0.952 33.480 1.00 95.06 490 LEU A O 1
ATOM 3820 N N . VAL A 1 491 ? -19.021 0.407 35.212 1.00 94.38 491 VAL A N 1
ATOM 3821 C CA . VAL A 1 491 ? -19.248 -0.993 34.847 1.00 94.38 491 VAL A CA 1
ATOM 3822 C C . VAL A 1 491 ? -20.741 -1.207 34.631 1.00 94.38 491 VAL A C 1
ATOM 3824 O O . VAL A 1 491 ? -21.523 -1.123 35.576 1.00 94.38 491 VAL A O 1
ATOM 3827 N N . ALA A 1 492 ? -21.133 -1.485 33.388 1.00 93.56 492 ALA A N 1
ATOM 3828 C CA . ALA A 1 492 ? -22.510 -1.802 33.028 1.00 93.56 492 ALA A CA 1
ATOM 3829 C C . ALA A 1 492 ? -22.777 -3.303 33.159 1.00 93.56 492 ALA A C 1
ATOM 3831 O O . ALA A 1 492 ? -22.015 -4.138 32.652 1.00 93.56 492 ALA A O 1
ATOM 3832 N N . LEU A 1 493 ? -23.887 -3.639 33.807 1.00 90.94 493 LEU A N 1
ATOM 3833 C CA . LEU A 1 493 ? -24.323 -5.011 34.040 1.00 90.94 493 LEU A CA 1
ATOM 3834 C C . LEU A 1 493 ? -25.488 -5.401 33.128 1.00 90.94 493 LEU A C 1
ATOM 3836 O O . LEU A 1 493 ? -26.205 -4.562 32.581 1.00 90.94 493 LEU A O 1
ATOM 3840 N N . ALA A 1 494 ? -25.697 -6.710 32.994 1.00 86.88 494 ALA A N 1
ATOM 3841 C CA . ALA A 1 494 ? -26.759 -7.273 32.163 1.00 86.88 494 ALA A CA 1
ATOM 3842 C C . ALA A 1 494 ? -28.188 -6.921 32.604 1.00 86.88 494 ALA A C 1
ATOM 3844 O O . ALA A 1 494 ? -29.107 -7.066 31.811 1.00 86.88 494 ALA A O 1
ATOM 3845 N N . ASP A 1 495 ? -28.394 -6.440 33.827 1.00 87.88 495 ASP A N 1
ATOM 3846 C CA . ASP A 1 495 ? -29.699 -5.967 34.306 1.00 87.88 495 ASP A CA 1
ATOM 3847 C C . ASP A 1 495 ? -29.940 -4.469 34.032 1.00 87.88 495 ASP A C 1
ATOM 3849 O O . ASP A 1 495 ? -30.935 -3.905 34.483 1.00 87.88 495 ASP A O 1
ATOM 3853 N N . GLY A 1 496 ? -29.024 -3.808 33.317 1.00 89.06 496 GLY A N 1
ATOM 3854 C CA . GLY A 1 496 ? -29.111 -2.383 32.999 1.00 89.06 496 GLY A CA 1
ATOM 3855 C C . GLY A 1 496 ? -28.608 -1.452 34.101 1.00 89.06 496 GLY A C 1
ATOM 3856 O O . GLY A 1 496 ? -28.706 -0.234 33.942 1.00 89.06 496 GLY A O 1
ATOM 3857 N N . SER A 1 497 ? -28.074 -1.989 35.202 1.00 92.12 497 SER A N 1
ATOM 3858 C CA . SER A 1 497 ? -27.433 -1.176 36.237 1.00 92.12 497 SER A CA 1
ATOM 3859 C C . SER A 1 497 ? -26.016 -0.750 35.836 1.00 92.12 497 SER A C 1
ATOM 3861 O O . SER A 1 497 ? -25.325 -1.451 35.090 1.00 92.12 497 SER A O 1
ATOM 3863 N N . VAL A 1 498 ? -25.578 0.409 36.337 1.00 94.38 498 VAL A N 1
ATOM 3864 C CA . VAL A 1 498 ? -24.209 0.923 36.163 1.00 94.38 498 VAL A CA 1
ATOM 3865 C C . VAL A 1 498 ? -23.585 1.149 37.531 1.00 94.38 498 VAL A C 1
ATOM 3867 O O . VAL A 1 498 ? -24.129 1.876 38.363 1.00 94.38 498 VAL A O 1
ATOM 3870 N N . LEU A 1 499 ? -22.438 0.518 37.759 1.00 93.56 499 LEU A N 1
ATOM 3871 C CA . LEU A 1 499 ? -21.650 0.634 38.979 1.00 93.56 499 LEU A CA 1
ATOM 3872 C C . LEU A 1 499 ? -20.469 1.580 38.747 1.00 93.56 499 LEU A C 1
ATOM 3874 O O . LEU A 1 499 ? -19.721 1.389 37.790 1.00 93.56 499 LEU A O 1
ATOM 3878 N N . ALA A 1 500 ? -20.278 2.561 39.627 1.00 93.31 500 ALA A N 1
ATOM 3879 C CA . ALA A 1 500 ? -19.140 3.480 39.596 1.00 93.31 500 ALA A CA 1
ATOM 3880 C C . ALA A 1 500 ? -18.084 3.071 40.623 1.00 93.31 500 ALA A C 1
ATOM 3882 O O . ALA A 1 500 ? -18.347 3.080 41.827 1.00 93.31 500 ALA A O 1
ATOM 3883 N N . TYR A 1 501 ? -16.883 2.755 40.147 1.00 91.50 501 TYR A N 1
ATOM 3884 C CA . TYR A 1 501 ? -15.710 2.462 40.969 1.00 91.50 501 TYR A CA 1
ATOM 3885 C C . TYR A 1 501 ? -14.710 3.605 40.877 1.00 91.50 501 TYR A C 1
ATOM 3887 O O . TYR A 1 501 ? -14.468 4.115 39.786 1.00 91.50 501 TYR A O 1
ATOM 3895 N N . ASN A 1 502 ? -14.103 4.001 41.995 1.00 88.38 502 ASN A N 1
ATOM 3896 C CA . ASN A 1 502 ? -13.061 5.027 41.970 1.00 88.38 502 ASN A CA 1
ATOM 3897 C C . ASN A 1 502 ? -11.869 4.571 41.103 1.00 88.38 502 ASN A C 1
ATOM 3899 O O . ASN A 1 502 ? -11.365 3.460 41.298 1.00 88.38 502 ASN A O 1
ATOM 3903 N N . ASP A 1 503 ? -11.433 5.415 40.164 1.00 84.62 503 ASP A N 1
ATOM 3904 C CA . ASP A 1 503 ? -10.356 5.116 39.211 1.00 84.62 503 ASP A CA 1
ATOM 3905 C C . ASP A 1 503 ? -8.968 5.065 39.868 1.00 84.62 503 ASP A C 1
ATOM 3907 O O . ASP A 1 503 ? -8.050 4.405 39.367 1.00 84.62 503 ASP A O 1
ATOM 3911 N N . ASN A 1 504 ? -8.823 5.711 41.027 1.00 82.38 504 ASN A N 1
ATOM 3912 C CA . ASN A 1 504 ? -7.606 5.692 41.803 1.00 82.38 504 ASN A CA 1
ATOM 3913 C C . ASN A 1 504 ? -7.594 4.470 42.719 1.00 82.38 504 ASN A C 1
ATOM 3915 O O . ASN A 1 504 ? -8.203 4.446 43.790 1.00 82.38 504 ASN A O 1
ATOM 3919 N N . ILE A 1 505 ? -6.809 3.472 42.315 1.00 73.50 505 ILE A N 1
ATOM 3920 C CA . ILE A 1 505 ? -6.636 2.231 43.072 1.00 73.50 505 ILE A CA 1
ATOM 3921 C C . ILE A 1 505 ? -6.142 2.525 44.495 1.00 73.50 505 ILE A C 1
ATOM 3923 O O . ILE A 1 505 ? -6.531 1.791 45.395 1.00 73.50 505 ILE A O 1
ATOM 3927 N N . SER A 1 506 ? -5.375 3.610 44.735 1.00 68.31 506 SER A N 1
ATOM 3928 C CA . SER A 1 506 ? -4.897 3.987 46.080 1.00 68.31 506 SER A CA 1
ATOM 3929 C C . SER A 1 506 ? -6.038 4.138 47.095 1.00 68.31 506 SER A C 1
ATOM 3931 O O . SER A 1 506 ? -5.867 3.812 48.263 1.00 68.31 506 SER A O 1
ATOM 3933 N N . ASN A 1 507 ? -7.215 4.581 46.643 1.00 57.12 507 ASN A N 1
ATOM 3934 C CA . ASN A 1 507 ? -8.404 4.757 47.480 1.00 57.12 507 ASN A CA 1
ATOM 3935 C C . ASN A 1 507 ? -9.071 3.432 47.874 1.00 57.12 507 ASN A C 1
ATOM 3937 O O . ASN A 1 507 ? -9.922 3.417 48.755 1.00 57.12 507 ASN A O 1
ATOM 3941 N N . HIS A 1 508 ? -8.672 2.326 47.245 1.00 54.84 508 HIS A N 1
ATOM 3942 C CA . HIS A 1 508 ? -9.068 0.970 47.625 1.00 54.84 508 HIS A CA 1
ATOM 3943 C C . HIS A 1 508 ? -8.038 0.307 48.563 1.00 54.84 508 HIS A C 1
ATOM 3945 O O . HIS A 1 508 ? -8.238 -0.833 48.980 1.00 54.84 508 HIS A O 1
ATOM 3951 N N . TYR A 1 509 ? -6.948 1.004 48.928 1.00 50.34 509 TYR A N 1
ATOM 3952 C CA . TYR A 1 509 ? -6.020 0.573 49.978 1.00 50.34 509 TYR A CA 1
ATOM 3953 C C . TYR A 1 509 ? -6.452 1.186 51.313 1.00 50.34 509 TYR A C 1
ATOM 3955 O O . TYR A 1 509 ? -6.215 2.363 51.577 1.00 50.34 509 TYR A O 1
ATOM 3963 N N . HIS A 1 510 ? -7.020 0.375 52.200 1.00 43.75 510 HIS A N 1
ATOM 3964 C CA . HIS A 1 510 ? -7.016 0.704 53.622 1.00 43.75 510 HIS A CA 1
ATOM 3965 C C . HIS A 1 510 ? -5.776 0.075 54.257 1.00 43.75 510 HIS A C 1
ATOM 3967 O O . HIS A 1 510 ? -5.586 -1.140 54.222 1.00 43.75 510 HIS A O 1
ATOM 3973 N N . TYR A 1 511 ? -4.895 0.921 54.786 1.00 36.84 511 TYR A N 1
ATOM 3974 C CA . TYR A 1 511 ? -3.719 0.489 55.528 1.00 36.84 511 TYR A CA 1
ATOM 3975 C C . TYR A 1 511 ? -4.168 -0.085 56.884 1.00 36.84 511 TYR A C 1
ATOM 3977 O O . TYR A 1 511 ? -4.855 0.618 57.624 1.00 36.84 511 TYR A O 1
ATOM 3985 N N . ASN A 1 512 ? -3.734 -1.322 57.175 1.00 47.78 512 ASN A N 1
ATOM 3986 C CA . ASN A 1 512 ? -3.466 -1.942 58.491 1.00 47.78 512 ASN A CA 1
ATOM 3987 C C . ASN A 1 512 ? -4.239 -3.229 58.818 1.00 47.78 512 ASN A C 1
ATOM 3989 O O . ASN A 1 512 ? -5.410 -3.169 59.166 1.00 47.78 512 ASN A O 1
ATOM 3993 N N . ASP A 1 513 ? -3.515 -4.354 58.837 1.00 39.81 513 ASP A N 1
ATOM 3994 C CA . ASP A 1 513 ? -3.378 -5.254 59.999 1.00 39.81 513 ASP A CA 1
ATOM 3995 C C . ASP A 1 513 ? -2.273 -6.296 59.681 1.00 39.81 513 ASP A C 1
ATOM 3997 O O . ASP A 1 513 ? -2.423 -7.061 58.724 1.00 39.81 513 ASP A O 1
ATOM 4001 N N . PRO A 1 514 ? -1.139 -6.341 60.408 1.00 43.12 514 PRO A N 1
ATOM 4002 C CA . PRO A 1 514 ? -0.086 -7.338 60.190 1.00 43.12 514 PRO A CA 1
ATOM 4003 C C . PRO A 1 514 ? -0.491 -8.785 60.545 1.00 43.12 514 PRO A C 1
ATOM 4005 O O . PRO A 1 514 ? 0.325 -9.687 60.363 1.00 43.12 514 PRO A O 1
ATOM 4008 N N . ALA A 1 515 ? -1.714 -9.032 61.030 1.00 45.72 515 ALA A N 1
ATOM 4009 C CA . ALA A 1 515 ? -2.180 -10.359 61.437 1.00 45.72 515 ALA A CA 1
ATOM 4010 C C . ALA A 1 515 ? -2.966 -11.157 60.370 1.00 45.72 515 ALA A C 1
ATOM 4012 O O . ALA A 1 515 ? -3.365 -12.288 60.649 1.00 45.72 515 ALA A O 1
ATOM 4013 N N . VAL A 1 516 ? -3.194 -10.628 59.159 1.00 41.91 516 VAL A N 1
ATOM 4014 C CA . VAL A 1 516 ? -3.971 -11.330 58.114 1.00 41.91 516 VAL A CA 1
ATOM 4015 C C . VAL A 1 516 ? -3.078 -11.767 56.950 1.00 41.91 516 VAL A C 1
ATOM 4017 O O . VAL A 1 516 ? -2.612 -10.948 56.156 1.00 41.91 516 VAL A O 1
ATOM 4020 N N . GLU A 1 517 ? -2.868 -13.079 56.810 1.00 42.78 517 GLU A N 1
ATOM 4021 C CA . GLU A 1 517 ? -2.251 -13.672 55.619 1.00 42.78 517 GLU A CA 1
ATOM 4022 C C . GLU A 1 517 ? -3.151 -13.438 54.387 1.00 42.78 517 GLU A C 1
ATOM 4024 O O . GLU A 1 517 ? -4.202 -14.049 54.212 1.00 42.78 517 GLU A O 1
ATOM 4029 N N . THR A 1 518 ? -2.695 -12.528 53.519 1.00 42.31 518 THR A N 1
ATOM 4030 C CA . THR A 1 518 ? -3.231 -12.149 52.194 1.00 42.31 518 THR A CA 1
ATOM 4031 C C . THR A 1 518 ? -4.658 -11.572 52.149 1.00 42.31 518 THR A C 1
ATOM 4033 O O . THR A 1 518 ? -5.615 -12.302 51.890 1.00 42.31 518 THR A O 1
ATOM 4036 N N . PRO A 1 519 ? -4.836 -10.239 52.263 1.00 40.75 519 PRO A N 1
ATOM 4037 C CA . PRO A 1 519 ? -6.119 -9.618 51.963 1.00 40.75 519 PRO A CA 1
ATOM 4038 C C . PRO A 1 519 ? -6.313 -9.519 50.440 1.00 40.75 519 PRO A C 1
ATOM 4040 O O . PRO A 1 519 ? -5.631 -8.762 49.749 1.00 40.75 519 PRO A O 1
ATOM 4043 N N . VAL A 1 520 ? -7.266 -10.272 49.889 1.00 47.50 520 VAL A N 1
ATOM 4044 C CA . VAL A 1 520 ? -7.837 -9.969 48.567 1.00 47.50 520 VAL A CA 1
ATOM 4045 C C . VAL A 1 520 ? -8.765 -8.766 48.758 1.00 47.50 520 VAL A C 1
ATOM 4047 O O . VAL A 1 520 ? -9.868 -8.908 49.276 1.00 47.50 520 VAL A O 1
ATOM 4050 N N . HIS A 1 521 ? -8.287 -7.566 48.422 1.00 56.94 521 HIS A N 1
ATOM 4051 C CA . HIS A 1 521 ? -9.025 -6.310 48.599 1.00 56.94 521 HIS A CA 1
ATOM 4052 C C . HIS A 1 521 ? -10.268 -6.250 47.693 1.00 56.94 521 HIS A C 1
ATOM 4054 O O . HIS A 1 521 ? -10.138 -6.227 46.470 1.00 56.94 521 HIS A O 1
ATOM 4060 N N . GLU A 1 522 ? -11.465 -6.216 48.285 1.00 62.19 522 GLU A N 1
ATOM 4061 C CA . GLU A 1 522 ? -12.745 -6.219 47.563 1.00 62.19 522 GLU A CA 1
ATOM 4062 C C . GLU A 1 522 ? -13.016 -4.843 46.920 1.00 62.19 522 GLU A C 1
ATOM 4064 O O . GLU A 1 522 ? -13.184 -3.846 47.617 1.00 62.19 522 GLU A O 1
ATOM 4069 N N . LEU A 1 523 ? -13.076 -4.779 45.583 1.00 74.56 523 LEU A N 1
ATOM 4070 C CA . LEU A 1 523 ? -13.535 -3.582 44.863 1.00 74.56 523 LEU A CA 1
ATOM 4071 C C . LEU A 1 523 ? -15.034 -3.378 45.120 1.00 74.56 523 LEU A C 1
ATOM 4073 O O . LEU A 1 523 ? -15.855 -4.171 44.649 1.00 74.56 523 LEU A O 1
ATOM 4077 N N . LEU A 1 524 ? -15.391 -2.298 45.815 1.00 78.88 524 LEU A N 1
ATOM 4078 C CA . LEU A 1 524 ? -16.779 -1.913 46.074 1.00 78.88 524 LEU A CA 1
ATOM 4079 C C . LEU A 1 524 ? -17.164 -0.675 45.248 1.00 78.88 524 LEU A C 1
ATOM 4081 O O . LEU A 1 524 ? -16.352 0.242 45.113 1.00 78.88 524 LEU A O 1
ATOM 4085 N N . PRO A 1 525 ? -18.382 -0.633 44.678 1.00 86.44 525 PRO A N 1
ATOM 4086 C CA . PRO A 1 525 ? -18.847 0.534 43.947 1.00 86.44 525 PRO A CA 1
ATOM 4087 C C . PRO A 1 525 ? -19.226 1.662 44.912 1.00 86.44 525 PRO A C 1
ATOM 4089 O O . PRO A 1 525 ? -19.905 1.437 45.913 1.00 86.44 525 PRO A O 1
ATOM 4092 N N . ASN A 1 526 ? -18.830 2.889 44.587 1.00 88.75 526 ASN A N 1
ATOM 4093 C CA . ASN A 1 526 ? -19.178 4.084 45.353 1.00 88.75 526 ASN A CA 1
ATOM 4094 C C . ASN A 1 526 ? -20.584 4.591 45.017 1.00 88.75 526 ASN A C 1
ATOM 4096 O O . ASN A 1 526 ? -21.253 5.175 45.865 1.00 88.75 526 ASN A O 1
ATOM 4100 N N . ARG A 1 527 ? -21.013 4.411 43.763 1.00 90.81 527 ARG A N 1
ATOM 4101 C CA . ARG A 1 527 ? -22.315 4.858 43.260 1.00 90.81 527 ARG A CA 1
ATOM 4102 C C . ARG A 1 527 ? -22.929 3.786 42.371 1.00 90.81 527 ARG A C 1
ATOM 4104 O O . ARG A 1 527 ? -22.217 3.017 41.722 1.00 90.81 527 ARG A O 1
ATOM 4111 N N . VAL A 1 528 ? -24.258 3.747 42.349 1.00 91.94 528 VAL A N 1
ATOM 4112 C CA . VAL A 1 528 ? -25.035 2.777 41.573 1.00 91.94 528 VAL A CA 1
ATOM 4113 C C . VAL A 1 528 ? -26.195 3.486 40.892 1.00 91.94 528 VAL A C 1
ATOM 4115 O O . VAL A 1 528 ? -27.041 4.079 41.554 1.00 91.94 528 VAL A O 1
ATOM 4118 N N . TYR A 1 529 ? -26.265 3.362 39.572 1.00 93.38 529 TYR A N 1
ATOM 4119 C CA . TYR A 1 529 ? -27.468 3.641 38.801 1.00 93.38 529 TYR A CA 1
ATOM 4120 C C . TYR A 1 529 ? -28.243 2.334 38.636 1.00 93.38 529 TYR A C 1
ATOM 4122 O O . TYR A 1 529 ? -27.730 1.376 38.062 1.00 93.38 529 TYR A O 1
ATOM 4130 N N . THR A 1 530 ? -29.472 2.267 39.147 1.00 88.19 530 THR A N 1
ATOM 4131 C CA . THR A 1 530 ? -30.273 1.030 39.173 1.00 88.19 530 THR A CA 1
ATOM 4132 C C . THR A 1 530 ? -30.991 0.717 37.857 1.00 88.19 530 THR A C 1
ATOM 4134 O O . THR A 1 530 ? -31.603 -0.342 37.742 1.00 88.19 530 THR A O 1
ATOM 4137 N N . GLY A 1 531 ? -30.862 1.571 36.836 1.00 83.06 531 GLY A N 1
ATOM 4138 C CA . GLY A 1 531 ? -31.397 1.291 35.506 1.00 83.06 531 GLY A CA 1
ATOM 4139 C C . GLY A 1 531 ? -32.918 1.169 35.448 1.00 83.06 531 GLY A C 1
ATOM 4140 O O . GLY A 1 531 ? -33.650 1.446 36.393 1.00 83.06 531 GLY A O 1
ATOM 4141 N N . ASN A 1 532 ? -33.402 0.760 34.281 1.00 83.44 532 ASN A N 1
ATOM 4142 C CA . ASN A 1 532 ? -34.805 0.438 34.007 1.00 83.44 532 ASN A CA 1
ATOM 4143 C C . ASN A 1 532 ? -34.996 -1.056 33.687 1.00 83.44 532 ASN A C 1
ATOM 4145 O O . ASN A 1 532 ? -35.979 -1.422 33.045 1.00 83.44 532 ASN A O 1
ATOM 4149 N N . GLY A 1 533 ? -34.034 -1.902 34.070 1.00 85.69 533 GLY A N 1
ATOM 4150 C CA . GLY A 1 533 ? -34.017 -3.326 33.731 1.00 85.69 533 GLY A CA 1
ATOM 4151 C C . GLY A 1 533 ? -33.595 -3.639 32.290 1.00 85.69 533 GLY A C 1
ATOM 4152 O O . GLY A 1 533 ? -33.567 -4.810 31.925 1.00 85.69 533 GLY A O 1
ATOM 4153 N N . ILE A 1 534 ? -33.303 -2.628 31.458 1.00 88.75 534 ILE A N 1
ATOM 4154 C CA . ILE A 1 534 ? -32.889 -2.829 30.063 1.00 88.75 534 ILE A CA 1
ATOM 4155 C C . ILE A 1 534 ? -31.357 -2.845 29.983 1.00 88.75 534 ILE A C 1
ATOM 4157 O O . ILE A 1 534 ? -30.736 -1.848 30.376 1.00 88.75 534 ILE A O 1
ATOM 4161 N N . PRO A 1 535 ? -30.748 -3.916 29.439 1.00 90.62 535 PRO A N 1
ATOM 4162 C CA . PRO A 1 535 ? -29.301 -4.038 29.317 1.00 90.62 535 PRO A CA 1
ATOM 4163 C C . PRO A 1 535 ? -28.656 -2.842 28.609 1.00 90.62 535 PRO A C 1
ATOM 4165 O O . PRO A 1 535 ? -29.190 -2.312 27.632 1.00 90.62 535 PRO A O 1
ATOM 4168 N N . ILE A 1 536 ? -27.480 -2.441 29.095 1.00 92.69 536 ILE A N 1
ATOM 4169 C CA . ILE A 1 536 ? -26.631 -1.429 28.460 1.00 92.69 536 ILE A CA 1
ATOM 4170 C C . ILE A 1 536 ? -25.494 -2.163 27.743 1.00 92.69 536 ILE A C 1
ATOM 4172 O O . ILE A 1 536 ? -24.635 -2.766 28.387 1.00 92.69 536 ILE A O 1
ATOM 4176 N N . HIS A 1 537 ? -25.495 -2.137 26.410 1.00 92.00 537 HIS A N 1
ATOM 4177 C CA . HIS A 1 537 ? -24.519 -2.870 25.593 1.00 92.00 537 HIS A CA 1
ATOM 4178 C C . HIS A 1 537 ? -23.241 -2.071 25.333 1.00 92.00 537 HIS A C 1
ATOM 4180 O O . HIS A 1 537 ? -22.158 -2.650 25.241 1.00 92.00 537 HIS A O 1
ATOM 4186 N N . CYS A 1 538 ? -23.358 -0.747 25.242 1.00 94.19 538 CYS A N 1
ATOM 4187 C CA . CYS A 1 538 ? -22.248 0.162 24.990 1.00 94.19 538 CYS A CA 1
ATOM 4188 C C . CYS A 1 538 ? -22.394 1.456 25.782 1.00 94.19 538 CYS A C 1
ATOM 4190 O O . CYS A 1 538 ? -23.507 1.909 26.058 1.00 94.19 538 CYS A O 1
ATOM 4192 N N . MET A 1 539 ? -21.260 2.054 26.133 1.00 95.62 539 MET A N 1
ATOM 4193 C CA . MET A 1 539 ? -21.208 3.359 26.775 1.00 95.62 539 MET A CA 1
ATOM 4194 C C . MET A 1 539 ? -20.103 4.199 26.146 1.00 95.62 539 MET A C 1
ATOM 4196 O O . MET A 1 539 ? -19.072 3.653 25.763 1.00 95.62 539 MET A O 1
ATOM 4200 N N . ALA A 1 540 ? -20.295 5.513 26.101 1.00 94.00 540 ALA A N 1
ATOM 4201 C CA . ALA A 1 540 ? -19.220 6.463 25.844 1.00 94.00 540 ALA A CA 1
ATOM 4202 C C . ALA A 1 540 ? -19.357 7.664 26.778 1.00 94.00 540 ALA A C 1
ATOM 4204 O O . ALA A 1 540 ? -20.473 8.063 27.117 1.00 94.00 540 ALA A O 1
ATOM 4205 N N . ALA A 1 541 ? -18.228 8.232 27.189 1.00 91.81 541 ALA A N 1
ATOM 4206 C CA . ALA A 1 541 ? -18.191 9.453 27.979 1.00 91.81 541 ALA A CA 1
ATOM 4207 C C . ALA A 1 541 ? -17.736 10.625 27.109 1.00 91.81 541 ALA A C 1
ATOM 4209 O O . ALA A 1 541 ? -16.807 10.486 26.308 1.00 91.81 541 ALA A O 1
ATOM 4210 N N . LEU A 1 542 ? -18.385 11.774 27.281 1.00 89.31 542 LEU A N 1
ATOM 4211 C CA . LEU A 1 542 ? -18.067 12.999 26.561 1.00 89.31 542 LEU A CA 1
ATOM 4212 C C . LEU A 1 542 ? -18.026 14.188 27.532 1.00 89.31 542 LEU A C 1
ATOM 4214 O O . LEU A 1 542 ? -19.041 14.485 28.166 1.00 89.31 542 LEU A O 1
ATOM 4218 N N . PRO A 1 543 ? -16.884 14.877 27.680 1.00 85.81 543 PRO A N 1
ATOM 4219 C CA . PRO A 1 543 ? -16.837 16.158 28.372 1.00 85.81 543 PRO A CA 1
ATOM 4220 C C . PRO A 1 543 ? -17.411 17.263 27.472 1.00 85.81 543 PRO A C 1
ATOM 4222 O O . PRO A 1 543 ? -16.981 17.438 26.337 1.00 85.81 543 PRO A O 1
ATOM 4225 N N . LEU A 1 544 ? -18.366 18.031 27.989 1.00 83.62 544 LEU A N 1
ATOM 4226 C CA . LEU A 1 544 ? -19.006 19.158 27.314 1.00 83.62 544 LEU A CA 1
ATOM 4227 C C . LEU A 1 544 ? -18.737 20.448 28.078 1.00 83.62 544 LEU A C 1
ATOM 4229 O O . LEU A 1 544 ? -18.884 20.495 29.297 1.00 83.62 544 LEU A O 1
ATOM 4233 N N . LYS A 1 545 ? -18.369 21.513 27.369 1.00 76.38 545 LYS A N 1
ATOM 4234 C CA . LYS A 1 545 ? -18.198 22.839 27.968 1.00 76.38 545 LYS A CA 1
ATOM 4235 C C . LYS A 1 545 ? -19.566 23.385 28.393 1.00 76.38 545 LYS A C 1
ATOM 4237 O O . LYS A 1 545 ? -20.507 23.342 27.597 1.00 76.38 545 LYS A O 1
ATOM 4242 N N . LYS A 1 546 ? -19.702 23.889 29.627 1.00 68.00 546 LYS A N 1
ATOM 4243 C CA . LYS A 1 546 ? -20.949 24.533 30.062 1.00 68.00 546 LYS A CA 1
ATOM 4244 C C . LYS A 1 546 ? -21.191 25.784 29.209 1.00 68.00 546 LYS A C 1
ATOM 4246 O O . LYS A 1 546 ? -20.258 26.566 29.003 1.00 68.00 546 LYS A O 1
ATOM 4251 N N . PRO A 1 547 ? -22.426 26.015 28.734 1.00 60.19 547 PRO A N 1
ATOM 4252 C CA . PRO A 1 547 ? -22.770 27.295 28.140 1.00 60.19 547 PRO A CA 1
ATOM 4253 C C . PRO A 1 547 ? -22.625 28.380 29.213 1.00 60.19 547 PRO A C 1
ATOM 4255 O O . PRO A 1 547 ? -23.254 28.291 30.267 1.00 60.19 547 PRO A O 1
ATOM 4258 N N . GLN A 1 548 ? -21.781 29.387 28.970 1.00 56.19 548 GLN A N 1
ATOM 4259 C CA . GLN A 1 548 ? -21.701 30.554 29.849 1.00 56.19 548 GLN A CA 1
ATOM 4260 C C . GLN A 1 548 ? -23.053 31.275 29.791 1.00 56.19 548 GLN A C 1
ATOM 4262 O O . GLN A 1 548 ? -23.435 31.813 28.752 1.00 56.19 548 GLN A O 1
ATOM 4267 N N . GLY A 1 549 ? -23.811 31.228 30.885 1.00 46.78 549 GLY A N 1
ATOM 4268 C CA . GLY A 1 549 ? -25.037 32.004 31.014 1.00 46.78 549 GLY A CA 1
ATOM 4269 C C . GLY A 1 549 ? -24.710 33.497 30.992 1.00 46.78 549 GLY A C 1
ATOM 4270 O O . GLY A 1 549 ? -23.788 33.939 31.674 1.00 46.78 549 GLY A O 1
ATOM 4271 N N . ASN A 1 550 ? -25.469 34.277 30.220 1.00 37.06 550 ASN A N 1
ATOM 4272 C CA . ASN A 1 550 ? -25.472 35.740 30.300 1.00 37.06 550 ASN A CA 1
ATOM 4273 C C . ASN A 1 550 ? -26.116 36.182 31.628 1.00 37.06 550 ASN A C 1
ATOM 4275 O O . ASN A 1 550 ? -27.233 36.693 31.630 1.00 37.06 550 ASN A O 1
ATOM 4279 N N . GLU A 1 551 ? -25.452 35.976 32.764 1.00 37.59 551 GLU A N 1
ATOM 4280 C CA . GLU A 1 551 ? -25.796 36.697 33.991 1.00 37.59 551 GLU A CA 1
ATOM 4281 C C . GLU A 1 551 ? -24.885 37.928 34.119 1.00 37.59 551 GLU A C 1
ATOM 4283 O O . GLU A 1 551 ? -23.657 37.795 34.066 1.00 37.59 551 GLU A O 1
ATOM 4288 N N . PRO A 1 552 ? -25.445 39.149 34.237 1.00 38.97 552 PRO A N 1
ATOM 4289 C CA . PRO A 1 552 ? -24.643 40.348 34.425 1.00 38.97 552 PRO A CA 1
ATOM 4290 C C . PRO A 1 552 ? -23.942 40.274 35.786 1.00 38.97 552 PRO A C 1
ATOM 4292 O O . PRO A 1 552 ? -24.584 40.133 36.827 1.00 38.97 552 PRO A O 1
ATOM 4295 N N . ARG A 1 553 ? -22.607 40.355 35.773 1.00 40.91 553 ARG A N 1
ATOM 4296 C CA . ARG A 1 553 ? -21.797 40.391 36.996 1.00 40.91 553 ARG A CA 1
ATOM 4297 C C . ARG A 1 553 ? -22.205 41.599 37.854 1.00 40.91 553 ARG A C 1
ATOM 4299 O O . ARG A 1 553 ? -22.290 42.697 37.304 1.00 40.91 553 ARG A O 1
ATOM 4306 N N . PRO A 1 554 ? -22.405 41.447 39.174 1.00 39.31 554 PRO A N 1
ATOM 4307 C CA . PRO A 1 554 ? -22.548 42.596 40.054 1.00 39.31 554 PRO A CA 1
ATOM 4308 C C . PRO A 1 554 ? -21.212 43.352 40.125 1.00 39.31 554 PRO A C 1
ATOM 4310 O O . PRO A 1 554 ? -20.158 42.753 40.343 1.00 39.31 554 PRO A O 1
ATOM 4313 N N . GLU A 1 555 ? -21.260 44.666 39.910 1.00 39.38 555 GLU A N 1
ATOM 4314 C CA . GLU A 1 555 ? -20.124 45.570 40.094 1.00 39.38 555 GLU A CA 1
ATOM 4315 C C . GLU A 1 555 ? -19.707 45.565 41.570 1.00 39.38 555 GLU A C 1
ATOM 4317 O O . GLU A 1 555 ? -20.453 46.017 42.439 1.00 39.38 555 GLU A O 1
ATOM 4322 N N . VAL A 1 556 ? -18.513 45.051 41.866 1.00 41.19 556 VAL A N 1
ATOM 4323 C CA . VAL A 1 556 ? -17.888 45.220 43.181 1.00 41.19 556 VAL A CA 1
ATOM 4324 C C . VAL A 1 556 ? -16.892 46.368 43.071 1.00 41.19 556 VAL A C 1
ATOM 4326 O O . VAL A 1 556 ? -15.933 46.304 42.301 1.00 41.19 556 VAL A O 1
ATOM 4329 N N . ALA A 1 557 ? -17.181 47.436 43.813 1.00 40.47 557 ALA A N 1
ATOM 4330 C CA . ALA A 1 557 ? -16.349 48.620 43.959 1.00 40.47 557 ALA A CA 1
ATOM 4331 C C . ALA A 1 557 ? -14.971 48.260 44.535 1.00 40.47 557 ALA A C 1
ATOM 4333 O O . ALA A 1 557 ? -14.855 47.398 45.406 1.00 40.47 557 ALA A O 1
ATOM 4334 N N . GLY A 1 558 ? -13.939 48.919 44.011 1.00 41.22 558 GLY A N 1
ATOM 4335 C CA . GLY A 1 558 ? -12.552 48.661 44.361 1.00 41.22 558 GLY A CA 1
ATOM 4336 C C . GLY A 1 558 ? -12.200 49.055 45.789 1.00 41.22 558 GLY A C 1
ATOM 4337 O O . GLY A 1 558 ? -12.660 50.077 46.291 1.00 41.22 558 GLY A O 1
ATOM 4338 N N . ASP A 1 559 ? -11.299 48.278 46.380 1.00 33.38 559 ASP A N 1
ATOM 4339 C CA . ASP A 1 559 ? -10.326 48.818 47.313 1.00 33.38 559 ASP A CA 1
ATOM 4340 C C . ASP A 1 559 ? -8.997 48.066 47.166 1.00 33.38 559 ASP A C 1
ATOM 4342 O O . ASP A 1 559 ? -8.955 46.863 46.902 1.00 33.38 559 ASP A O 1
ATOM 4346 N N . SER A 1 560 ? -7.911 48.822 47.232 1.00 41.66 560 SER A N 1
ATOM 4347 C CA . SER A 1 560 ? -6.542 48.412 46.929 1.00 41.66 560 SER A CA 1
ATOM 4348 C C . SER A 1 560 ? -5.841 47.798 48.141 1.00 41.66 560 SER A C 1
ATOM 4350 O O . SER A 1 560 ? -5.761 48.453 49.177 1.00 41.66 560 SER A O 1
ATOM 4352 N N . SER A 1 561 ? -5.249 46.606 48.010 1.00 34.78 561 SER A N 1
ATOM 4353 C CA . SER A 1 561 ? -3.977 46.230 48.665 1.00 34.78 561 SER A CA 1
ATOM 4354 C C . SER A 1 561 ? -3.484 44.838 48.233 1.00 34.78 561 SER A C 1
ATOM 4356 O O . SER A 1 561 ? -4.215 44.057 47.635 1.00 34.78 561 SER A O 1
ATOM 4358 N N . GLU A 1 562 ? -2.192 44.634 48.466 1.00 39.28 562 GLU A N 1
ATOM 4359 C CA . GLU A 1 562 ? -1.216 43.707 47.884 1.00 39.28 562 GLU A CA 1
ATOM 4360 C C . GLU A 1 562 ? -1.443 42.185 48.066 1.00 39.28 562 GLU A C 1
ATOM 4362 O O . GLU A 1 562 ? -2.148 41.729 48.961 1.00 39.28 562 GLU A O 1
ATOM 4367 N N . ASP A 1 563 ? -0.725 41.432 47.218 1.00 36.00 563 ASP A N 1
ATOM 4368 C CA . ASP A 1 563 ? -0.306 40.024 47.329 1.00 36.00 563 ASP A CA 1
ATOM 4369 C C . ASP A 1 563 ? -1.342 38.887 47.199 1.00 36.00 563 ASP A C 1
ATOM 4371 O O . ASP A 1 563 ? -1.824 38.303 48.165 1.00 36.00 563 ASP A O 1
ATOM 4375 N N . SER A 1 564 ? -1.551 38.434 45.956 1.00 34.19 564 SER A N 1
ATOM 4376 C CA . SER A 1 564 ? -1.511 37.001 45.604 1.00 34.19 564 SER A CA 1
ATOM 4377 C C . SER A 1 564 ? -1.475 36.820 44.084 1.00 34.19 564 SER A C 1
ATOM 4379 O O . SER A 1 564 ? -2.367 37.237 43.349 1.00 34.19 564 SER A O 1
ATOM 4381 N N . ASP A 1 565 ? -0.403 36.195 43.606 1.00 35.62 565 ASP A N 1
ATOM 4382 C CA . ASP A 1 565 ? -0.174 35.852 42.204 1.00 35.62 565 ASP A CA 1
ATOM 4383 C C . ASP A 1 565 ? -0.971 34.574 41.862 1.00 35.62 565 ASP A C 1
ATOM 4385 O O . ASP A 1 565 ? -0.406 33.506 41.646 1.00 35.62 565 ASP A O 1
ATOM 4389 N N . ASP A 1 566 ? -2.305 34.667 41.869 1.00 32.97 566 ASP A N 1
ATOM 4390 C CA . ASP A 1 566 ? -3.206 33.629 41.356 1.00 32.97 566 ASP A CA 1
ATOM 4391 C C . ASP A 1 566 ? -3.962 34.206 40.155 1.00 32.97 566 ASP A C 1
ATOM 4393 O O . ASP A 1 566 ? -4.987 34.885 40.265 1.00 32.97 566 ASP A O 1
ATOM 4397 N N . ARG A 1 567 ? -3.414 33.973 38.955 1.00 34.56 567 ARG A N 1
ATOM 4398 C CA . ARG A 1 567 ? -4.091 34.289 37.693 1.00 34.56 567 ARG A CA 1
ATOM 4399 C C . ARG A 1 567 ? -5.306 33.382 37.552 1.00 34.56 567 ARG A C 1
ATOM 4401 O O . ARG A 1 567 ? -5.246 32.322 36.932 1.00 34.56 567 ARG A O 1
ATOM 4408 N N . ASN A 1 568 ? -6.418 33.860 38.092 1.00 35.84 568 ASN A N 1
ATOM 4409 C CA . ASN A 1 568 ? -7.773 33.391 37.859 1.00 35.84 568 ASN A CA 1
ATOM 4410 C C . ASN A 1 568 ? -8.143 33.633 36.377 1.00 35.84 568 ASN A C 1
ATOM 4412 O O . ASN A 1 568 ? -8.871 34.558 36.022 1.00 35.84 568 ASN A O 1
ATOM 4416 N N . SER A 1 569 ? -7.578 32.820 35.480 1.00 35.22 569 SER A N 1
ATOM 4417 C CA . SER A 1 569 ? -8.171 32.573 34.165 1.00 35.22 569 SER A CA 1
ATOM 4418 C C . SER A 1 569 ? -9.506 31.872 34.423 1.00 35.22 569 SER A C 1
ATOM 4420 O O . SER A 1 569 ? -9.524 30.980 35.275 1.00 35.22 569 SER A O 1
ATOM 4422 N N . PRO A 1 570 ? -10.622 32.238 33.764 1.00 36.09 570 PRO A N 1
ATOM 4423 C CA . PRO A 1 570 ? -11.883 31.540 33.976 1.00 36.09 570 PRO A CA 1
ATOM 4424 C C . PRO A 1 570 ? -11.647 30.058 33.674 1.00 36.09 570 PRO A C 1
ATOM 4426 O O . PRO A 1 570 ? -11.371 29.692 32.532 1.00 36.09 570 PRO A O 1
ATOM 4429 N N . CYS A 1 571 ? -11.669 29.214 34.708 1.00 41.66 571 CYS A N 1
ATOM 4430 C CA . CYS A 1 571 ? -11.689 27.775 34.514 1.00 41.66 571 CYS A CA 1
ATOM 4431 C C . CYS A 1 571 ? -12.986 27.483 33.774 1.00 41.66 571 CYS A C 1
ATOM 4433 O O . CYS A 1 571 ? -14.064 27.582 34.355 1.00 41.66 571 CYS A O 1
ATOM 4435 N N . ASP A 1 572 ? -12.876 27.203 32.477 1.00 50.91 572 ASP A N 1
ATOM 4436 C CA . ASP A 1 572 ? -13.983 26.693 31.687 1.00 50.91 572 ASP A CA 1
ATOM 4437 C C . ASP A 1 572 ? -14.600 25.521 32.460 1.00 50.91 572 ASP A C 1
ATOM 4439 O O . ASP A 1 572 ? -13.949 24.502 32.698 1.00 50.91 572 ASP A O 1
ATOM 4443 N N . GLU A 1 573 ? -15.833 25.694 32.924 1.00 68.06 573 GLU A N 1
ATOM 4444 C CA . GLU A 1 573 ? -16.549 24.675 33.677 1.00 68.06 573 GLU A CA 1
ATOM 4445 C C . GLU A 1 573 ? -17.129 23.680 32.660 1.00 68.06 573 GLU A C 1
ATOM 4447 O O . GLU A 1 573 ? -17.816 24.079 31.721 1.00 68.06 573 GLU A O 1
ATOM 4452 N N . TYR A 1 574 ? -16.826 22.387 32.787 1.00 72.19 574 TYR A N 1
ATOM 4453 C CA . TYR A 1 574 ? -17.353 21.350 31.889 1.00 72.19 574 TYR A CA 1
ATOM 4454 C C . TYR A 1 574 ? -18.231 20.382 32.675 1.00 72.19 574 TYR A C 1
ATOM 4456 O O . TYR A 1 574 ? -17.970 20.120 33.845 1.00 72.19 574 TYR A O 1
ATOM 4464 N N . VAL A 1 575 ? -19.215 19.796 32.001 1.00 83.06 575 VAL A N 1
ATOM 4465 C CA . VAL A 1 575 ? -20.016 18.670 32.491 1.00 83.06 575 VAL A CA 1
ATOM 4466 C C . VAL A 1 575 ? -19.626 17.432 31.699 1.00 83.06 575 VAL A C 1
ATOM 4468 O O . VAL A 1 575 ? -19.479 17.496 30.481 1.00 83.06 575 VAL A O 1
ATOM 4471 N N . CYS A 1 576 ? -19.447 16.296 32.367 1.00 88.31 576 CYS A N 1
ATOM 4472 C CA . CYS A 1 576 ? -19.253 15.029 31.676 1.00 88.31 576 CYS A CA 1
ATOM 4473 C C . CYS A 1 576 ? -20.595 14.316 31.516 1.00 88.31 576 CYS A C 1
ATOM 4475 O O . CYS A 1 576 ? -21.303 14.114 32.495 1.00 88.31 576 CYS A O 1
ATOM 4477 N N . GLU A 1 577 ? -20.935 13.911 30.297 1.00 93.62 577 GLU A N 1
ATOM 4478 C CA . GLU A 1 577 ? -22.107 13.081 30.029 1.00 93.62 577 GLU A CA 1
ATOM 4479 C C . GLU A 1 577 ? -21.692 11.659 29.672 1.00 93.62 577 GLU A C 1
ATOM 4481 O O . GLU A 1 577 ? -20.743 11.445 28.916 1.00 93.62 577 GLU A O 1
ATOM 4486 N N . VAL A 1 578 ? -22.452 10.682 30.161 1.00 95.25 578 VAL A N 1
ATOM 4487 C CA . VAL A 1 578 ? -22.282 9.268 29.824 1.00 95.25 578 VAL A CA 1
ATOM 4488 C C . VAL A 1 578 ? -23.471 8.812 28.992 1.00 95.25 578 VAL A C 1
ATOM 4490 O O . VAL A 1 578 ? -24.610 8.788 29.453 1.00 95.25 578 VAL A O 1
ATOM 4493 N N . TRP A 1 579 ? -23.201 8.446 27.746 1.00 96.88 579 TRP A N 1
ATOM 4494 C CA . TRP A 1 579 ? -24.188 7.989 26.777 1.00 96.88 579 TRP A CA 1
ATOM 4495 C C . TRP A 1 579 ? -24.272 6.466 26.819 1.00 96.88 579 TRP A C 1
ATOM 4497 O O . TRP A 1 579 ? -23.324 5.786 26.438 1.00 96.88 579 TRP A O 1
ATOM 4507 N N . CYS A 1 580 ? -25.400 5.923 27.275 1.00 96.38 580 CYS A N 1
ATOM 4508 C CA . CYS A 1 580 ? -25.631 4.489 27.443 1.00 96.38 580 CYS A CA 1
ATOM 4509 C C . CYS A 1 580 ? -26.568 3.955 26.354 1.00 96.38 580 CYS A C 1
ATOM 4511 O O . CYS A 1 580 ? -27.754 4.297 26.317 1.00 96.38 580 CYS A O 1
ATOM 4513 N N . GLY A 1 581 ? -26.048 3.084 25.491 1.00 94.94 581 GLY A N 1
ATOM 4514 C CA . GLY A 1 581 ? -26.807 2.412 24.443 1.00 94.94 581 GLY A CA 1
ATOM 4515 C C . GLY A 1 581 ? -27.514 1.167 24.968 1.00 94.94 581 GLY A C 1
ATOM 4516 O O . GLY A 1 581 ? -26.891 0.312 25.600 1.00 94.94 581 GLY A O 1
ATOM 4517 N N . GLN A 1 582 ? -28.816 1.076 24.715 1.00 92.75 582 GLN A N 1
ATOM 4518 C CA . GLN A 1 582 ? -29.703 0.037 25.228 1.00 92.75 582 GLN A CA 1
ATOM 4519 C C . GLN A 1 582 ? -30.439 -0.691 24.095 1.00 92.75 582 GLN A C 1
ATOM 4521 O O . GLN A 1 582 ? -30.389 -0.309 22.921 1.00 92.75 582 GLN A O 1
ATOM 4526 N N . GLU A 1 583 ? -31.159 -1.753 24.451 1.00 89.50 583 GLU A N 1
ATOM 4527 C CA . GLU A 1 583 ? -32.096 -2.426 23.548 1.00 89.50 583 GLU A CA 1
ATOM 4528 C C . GLU A 1 583 ? -33.196 -1.481 23.031 1.00 89.50 583 GLU A C 1
ATOM 4530 O O . GLU A 1 583 ? -33.491 -0.439 23.628 1.00 89.50 583 GLU A O 1
ATOM 4535 N N . LYS A 1 584 ? -33.843 -1.876 21.927 1.00 85.25 584 LYS A N 1
ATOM 4536 C CA . LYS A 1 584 ? -34.919 -1.126 21.253 1.00 85.25 584 LYS A CA 1
ATOM 4537 C C . LYS A 1 584 ? -34.474 0.259 20.773 1.00 85.25 584 LYS A C 1
ATOM 4539 O O . LYS A 1 584 ? -35.224 1.225 20.880 1.00 85.25 584 LYS A O 1
ATOM 4544 N N . GLY A 1 585 ? -33.224 0.365 20.315 1.00 87.69 585 GLY A N 1
ATOM 4545 C CA . GLY A 1 585 ? -32.645 1.611 19.803 1.00 87.69 585 GLY A CA 1
ATOM 4546 C C . GLY A 1 585 ? -32.610 2.759 20.819 1.00 87.69 585 GLY A C 1
ATOM 4547 O O . GLY A 1 585 ? -32.577 3.921 20.427 1.00 87.69 585 GLY A O 1
ATOM 4548 N N . ARG A 1 586 ? -32.660 2.473 22.124 1.00 91.81 586 ARG A N 1
ATOM 4549 C CA . ARG A 1 586 ? -32.755 3.500 23.166 1.00 91.81 586 ARG A CA 1
ATOM 4550 C C . ARG A 1 586 ? -31.370 3.974 23.609 1.00 91.81 586 ARG A C 1
ATOM 4552 O O . ARG A 1 586 ? -30.477 3.165 23.840 1.00 91.81 586 ARG A O 1
ATOM 4559 N N . ILE A 1 587 ? -31.218 5.280 23.804 1.00 94.88 587 ILE A N 1
ATOM 4560 C CA . ILE A 1 587 ? -30.021 5.905 24.375 1.00 94.88 587 ILE A CA 1
ATOM 4561 C C . ILE A 1 587 ? -30.426 6.615 25.663 1.00 94.88 587 ILE A C 1
ATOM 4563 O O . ILE A 1 587 ? -31.236 7.540 25.630 1.00 94.88 587 ILE A O 1
ATOM 4567 N N . THR A 1 588 ? -29.882 6.196 26.801 1.00 95.25 588 THR A N 1
ATOM 4568 C CA . THR A 1 588 ? -30.054 6.898 28.080 1.00 95.25 588 THR A CA 1
ATOM 4569 C C . THR A 1 588 ? -28.787 7.681 28.388 1.00 95.25 588 THR A C 1
ATOM 4571 O O . THR A 1 588 ? -27.698 7.127 28.323 1.00 95.25 588 THR A O 1
ATOM 4574 N N . ILE A 1 589 ? -28.926 8.966 28.705 1.00 95.88 589 ILE A N 1
ATOM 4575 C CA . ILE A 1 589 ? -27.799 9.854 28.998 1.00 95.88 589 ILE A CA 1
ATOM 4576 C C . ILE A 1 589 ? -27.786 10.120 30.498 1.00 95.88 589 ILE A C 1
ATOM 4578 O O . ILE A 1 589 ? -28.805 10.535 31.061 1.00 95.88 589 ILE A O 1
ATOM 4582 N N . LEU A 1 590 ? -26.650 9.845 31.129 1.00 95.25 590 LEU A N 1
ATOM 4583 C CA . LEU A 1 590 ? -26.409 10.034 32.553 1.00 95.25 590 LEU A CA 1
ATOM 4584 C C . LEU A 1 590 ? -25.433 11.189 32.776 1.00 95.25 590 LEU A C 1
ATOM 4586 O O . LEU A 1 590 ? -24.544 11.430 31.957 1.00 95.25 590 LEU A O 1
ATOM 4590 N N . ASP A 1 591 ? -25.580 11.860 33.908 1.00 92.94 591 ASP A N 1
ATOM 4591 C CA . ASP A 1 591 ? -24.553 12.733 34.456 1.00 92.94 591 ASP A CA 1
ATOM 4592 C C . ASP A 1 591 ? -23.332 11.889 34.850 1.00 92.94 591 ASP A C 1
ATOM 4594 O O . ASP A 1 591 ? -23.463 10.865 35.524 1.00 92.94 591 ASP A O 1
ATOM 4598 N N . GLY A 1 592 ? -22.148 12.274 34.383 1.00 87.50 592 GLY A N 1
ATOM 4599 C CA . GLY A 1 592 ? -20.924 11.499 34.553 1.00 87.50 592 GLY A CA 1
ATOM 4600 C C . GLY A 1 592 ? -20.360 11.514 35.971 1.00 87.50 592 GLY A C 1
ATOM 4601 O O . GLY A 1 592 ? -19.580 10.624 36.297 1.00 87.50 592 GLY A O 1
ATOM 4602 N N . GLU A 1 593 ? -20.746 12.473 36.813 1.00 88.38 593 GLU A N 1
ATOM 4603 C CA . GLU A 1 593 ? -20.283 12.581 38.200 1.00 88.38 593 GLU A CA 1
ATOM 4604 C C . GLU A 1 593 ? -21.293 11.965 39.167 1.00 88.38 593 GLU A C 1
ATOM 4606 O O . GLU A 1 593 ? -20.935 11.145 40.021 1.00 88.38 593 GLU A O 1
ATOM 4611 N N . GLU A 1 594 ? -22.565 12.320 38.990 1.00 90.38 594 GLU A N 1
ATOM 4612 C CA . GLU A 1 594 ? -23.650 11.954 39.889 1.00 90.38 594 GLU A CA 1
ATOM 4613 C C . GLU A 1 594 ? -24.357 10.648 39.498 1.00 90.38 594 GLU A C 1
ATOM 4615 O O . GLU A 1 594 ? -25.039 10.050 40.335 1.00 90.38 594 GLU A O 1
ATOM 4620 N N . LEU A 1 595 ? -24.188 10.181 38.253 1.00 91.44 595 LEU A N 1
ATOM 4621 C CA . LEU A 1 595 ? -24.915 9.052 37.649 1.00 91.44 595 LEU A CA 1
ATOM 4622 C C . LEU A 1 595 ? -26.442 9.215 37.652 1.00 91.44 595 LEU A C 1
ATOM 4624 O O . LEU A 1 595 ? -27.195 8.238 37.573 1.00 91.44 595 LEU A O 1
ATOM 4628 N N . GLN A 1 596 ? -26.918 10.458 37.708 1.00 91.94 596 GLN A N 1
ATOM 4629 C CA . GLN A 1 596 ? -28.332 10.774 37.565 1.00 91.94 596 GLN A CA 1
ATOM 4630 C C . GLN A 1 596 ? -28.731 10.796 36.092 1.00 91.94 596 GLN A C 1
ATOM 4632 O O . GLN A 1 596 ? -27.980 11.229 35.223 1.00 91.94 596 GLN A O 1
ATOM 4637 N N . LYS A 1 597 ? -29.944 10.333 35.790 1.00 94.44 597 LYS A N 1
ATOM 4638 C CA . LYS A 1 597 ? -30.460 10.339 34.421 1.00 94.44 597 LYS A CA 1
ATOM 4639 C C . LYS A 1 597 ? -30.785 11.767 33.976 1.00 94.44 597 LYS A C 1
ATOM 4641 O O . LYS A 1 597 ? -31.683 12.384 34.538 1.00 94.44 597 LYS A O 1
ATOM 4646 N N . ILE A 1 598 ? -30.145 12.217 32.897 1.00 93.81 598 ILE A N 1
ATOM 4647 C CA . ILE A 1 598 ? -30.427 13.496 32.233 1.00 93.81 598 ILE A CA 1
ATOM 4648 C C . ILE A 1 598 ? -31.637 13.337 31.310 1.00 93.81 598 ILE A C 1
ATOM 4650 O O . ILE A 1 598 ? -32.658 14.001 31.471 1.00 93.81 598 ILE A O 1
ATOM 4654 N N . CYS A 1 599 ? -31.554 12.432 30.331 1.00 94.00 599 CYS A N 1
ATOM 4655 C CA . CYS A 1 599 ? -32.661 12.165 29.414 1.00 94.00 599 CYS A CA 1
ATOM 4656 C C . CYS A 1 599 ? -32.555 10.785 28.747 1.00 94.00 599 CYS A C 1
ATOM 4658 O O . CYS A 1 599 ? -31.595 10.041 28.944 1.00 94.00 599 CYS A O 1
ATOM 4660 N N . THR A 1 600 ? -33.574 10.432 27.964 1.00 93.56 600 THR A N 1
ATOM 4661 C CA . THR A 1 600 ? -33.561 9.262 27.080 1.00 93.56 600 THR A CA 1
ATOM 4662 C C . THR A 1 600 ? -33.991 9.693 25.681 1.00 93.56 600 THR A C 1
ATOM 4664 O O . THR A 1 600 ? -34.951 10.451 25.544 1.00 93.56 600 THR A O 1
ATOM 4667 N N . LYS A 1 601 ? -33.297 9.201 24.655 1.00 93.62 601 LYS A N 1
ATOM 4668 C CA . LYS A 1 601 ? -33.564 9.461 23.237 1.00 93.62 601 LYS A CA 1
ATOM 4669 C C . LYS A 1 601 ? -33.688 8.149 22.457 1.00 93.62 601 LYS A C 1
ATOM 4671 O O . LYS A 1 601 ? -33.215 7.106 22.911 1.00 93.62 601 LYS A O 1
ATOM 4676 N N . SER A 1 602 ? -34.344 8.214 21.302 1.00 90.50 602 SER A N 1
ATOM 4677 C CA . SER A 1 602 ? -34.275 7.172 20.271 1.00 90.50 602 SER A CA 1
ATOM 4678 C C . SER A 1 602 ? -33.019 7.400 19.436 1.00 90.50 602 SER A C 1
ATOM 4680 O O . SER A 1 602 ? -32.692 8.547 19.150 1.00 90.50 602 SER A O 1
ATOM 4682 N N . ALA A 1 603 ? -32.322 6.336 19.051 1.00 86.69 603 ALA A N 1
ATOM 4683 C CA . ALA A 1 603 ? -31.149 6.403 18.185 1.00 86.69 603 ALA A CA 1
ATOM 4684 C C . ALA A 1 603 ? -31.480 6.804 16.733 1.00 86.69 603 ALA A C 1
ATOM 4686 O O . ALA A 1 603 ? -30.563 7.123 15.980 1.00 86.69 603 ALA A O 1
ATOM 4687 N N . GLU A 1 604 ? -32.764 6.804 16.359 1.00 83.00 604 GLU A N 1
ATOM 4688 C CA . GLU A 1 604 ? -33.280 7.153 15.030 1.00 83.00 604 GLU A CA 1
ATOM 4689 C C . GLU A 1 604 ? -34.430 8.174 15.141 1.00 83.00 604 GLU A C 1
ATOM 4691 O O . GLU A 1 604 ? -35.204 8.129 16.103 1.00 83.00 604 GLU A O 1
ATOM 4696 N N . ASP A 1 605 ? -34.545 9.080 14.158 1.00 72.50 605 ASP A N 1
ATOM 4697 C CA . ASP A 1 605 ? -35.535 10.177 14.137 1.00 72.50 605 ASP A CA 1
ATOM 4698 C C . ASP A 1 605 ? -36.983 9.709 13.881 1.00 72.50 605 ASP A C 1
ATOM 4700 O O . ASP A 1 605 ? -37.932 10.398 14.258 1.00 72.50 605 ASP A O 1
ATOM 4704 N N . HIS A 1 606 ? -37.174 8.550 13.244 1.00 64.31 606 HIS A N 1
ATOM 4705 C CA . HIS A 1 606 ? -38.492 7.958 13.010 1.00 64.31 606 HIS A CA 1
ATOM 4706 C C . HIS A 1 606 ? -38.767 6.877 14.052 1.00 64.31 606 HIS A C 1
ATOM 4708 O O . HIS A 1 606 ? -37.918 6.014 14.263 1.00 64.31 606 HIS A O 1
ATOM 4714 N N . GLU A 1 607 ? -39.954 6.887 14.675 1.00 49.03 607 GLU A N 1
ATOM 4715 C CA . GLU A 1 607 ? -40.416 5.695 15.387 1.00 49.03 607 GLU A CA 1
ATOM 4716 C C . GLU A 1 607 ? -40.485 4.549 14.369 1.00 49.03 607 GLU A C 1
ATOM 4718 O O . GLU A 1 607 ? -41.232 4.656 13.392 1.00 49.03 607 GLU A O 1
ATOM 4723 N N . PRO A 1 608 ? -39.707 3.469 14.549 1.00 50.50 608 PRO A N 1
ATOM 4724 C CA . PRO A 1 608 ? -39.842 2.301 13.700 1.00 50.50 608 PRO A CA 1
ATOM 4725 C C . PRO A 1 608 ? -41.272 1.775 13.851 1.00 50.50 608 PRO A C 1
ATOM 4727 O O . PRO A 1 608 ? -41.805 1.797 14.969 1.00 50.50 608 PRO A O 1
ATOM 4730 N N . ASP A 1 609 ? -41.884 1.290 12.764 1.00 47.72 609 ASP A N 1
ATOM 4731 C CA . ASP A 1 609 ? -43.149 0.553 12.833 1.00 47.72 609 ASP A CA 1
ATOM 4732 C C . ASP A 1 609 ? -43.112 -0.425 14.019 1.00 47.72 609 ASP A C 1
ATOM 4734 O O . ASP A 1 609 ? -42.103 -1.081 14.275 1.00 47.72 609 ASP A O 1
ATOM 4738 N N . SER A 1 610 ? -44.204 -0.532 14.777 1.00 50.16 610 SER A N 1
ATOM 4739 C CA . SER A 1 610 ? -44.251 -1.300 16.038 1.00 50.16 610 SER A CA 1
ATOM 4740 C C . SER A 1 610 ? -43.740 -2.760 15.956 1.00 50.16 610 SER A C 1
ATOM 4742 O O . SER A 1 610 ? -43.412 -3.357 16.986 1.00 50.16 610 SER A O 1
ATOM 4744 N N . SER A 1 611 ? -43.617 -3.332 14.750 1.00 49.62 611 SER A N 1
ATOM 4745 C CA . SER A 1 611 ? -42.978 -4.624 14.471 1.00 49.62 611 SER A CA 1
ATOM 4746 C C . SER A 1 611 ? -41.439 -4.598 14.412 1.00 49.62 611 SER A C 1
ATOM 4748 O O . SER A 1 611 ? -40.825 -5.586 14.804 1.00 49.62 611 SER A O 1
ATOM 4750 N N . SER A 1 612 ? -40.793 -3.509 13.974 1.00 50.31 612 SER A N 1
ATOM 4751 C CA . SER A 1 612 ? -39.324 -3.381 13.845 1.00 50.31 612 SER A CA 1
ATOM 4752 C C . SER A 1 612 ? -38.628 -2.868 15.116 1.00 50.31 612 SER A C 1
ATOM 4754 O O . SER A 1 612 ? -37.424 -3.076 15.293 1.00 50.31 612 SER A O 1
ATOM 4756 N N . GLN A 1 613 ? -39.383 -2.297 16.066 1.00 49.25 613 GLN A N 1
ATOM 4757 C CA . GLN A 1 613 ? -38.874 -1.883 17.386 1.00 49.25 613 GLN A CA 1
ATOM 4758 C C . GLN A 1 613 ? -38.318 -3.040 18.238 1.00 49.25 613 GLN A C 1
ATOM 4760 O O . GLN A 1 613 ? -37.613 -2.801 19.219 1.00 49.25 613 GLN A O 1
ATOM 4765 N N . ARG A 1 614 ? -38.646 -4.299 17.911 1.00 50.97 614 ARG A N 1
ATOM 4766 C CA . ARG A 1 614 ? -38.277 -5.469 18.728 1.00 50.97 614 ARG A CA 1
ATOM 4767 C C . ARG A 1 614 ? -36.883 -6.033 18.448 1.00 50.97 614 ARG A C 1
ATOM 4769 O O . ARG A 1 614 ? -36.420 -6.825 19.259 1.00 50.97 614 ARG A O 1
ATOM 4776 N N . GLU A 1 615 ? -36.222 -5.637 17.360 1.00 65.75 615 GLU A N 1
ATOM 4777 C CA . GLU A 1 615 ? -35.008 -6.336 16.900 1.00 65.75 615 GLU A CA 1
ATOM 4778 C C . GLU A 1 615 ? -33.700 -5.538 17.012 1.00 65.75 615 GLU A C 1
ATOM 4780 O O . GLU A 1 615 ? -32.635 -6.144 16.957 1.00 65.75 615 GLU A O 1
ATOM 4785 N N . HIS A 1 616 ? -33.741 -4.217 17.220 1.00 79.62 616 HIS A N 1
ATOM 4786 C CA . HIS A 1 616 ? -32.551 -3.357 17.150 1.00 79.62 616 HIS A CA 1
ATOM 4787 C C . HIS A 1 616 ? -32.058 -2.928 18.541 1.00 79.62 616 HIS A C 1
ATOM 4789 O O . HIS A 1 616 ? -32.825 -2.374 19.329 1.00 79.62 616 HIS A O 1
ATOM 4795 N N . SER A 1 617 ? -30.774 -3.110 18.850 1.00 88.69 617 SER A N 1
ATOM 4796 C CA . SER A 1 617 ? -30.114 -2.557 20.042 1.00 88.69 617 SER A CA 1
ATOM 4797 C C . SER A 1 617 ? -29.040 -1.544 19.657 1.00 88.69 617 SER A C 1
ATOM 4799 O O . SER A 1 617 ? -28.375 -1.684 18.630 1.00 88.69 617 SER A O 1
ATOM 4801 N N . VAL A 1 618 ? -28.852 -0.500 20.466 1.00 89.88 618 VAL A N 1
ATOM 4802 C CA . VAL A 1 618 ? -27.686 0.376 20.313 1.00 89.88 618 VAL A CA 1
ATOM 4803 C C . VAL A 1 618 ? -26.468 -0.417 20.764 1.00 89.88 618 VAL A C 1
ATOM 4805 O O . VAL A 1 618 ? -26.350 -0.760 21.939 1.00 89.88 618 VAL A O 1
ATOM 4808 N N . SER A 1 619 ? -25.603 -0.762 19.815 1.00 89.06 619 SER A N 1
ATOM 4809 C CA . SER A 1 619 ? -24.487 -1.688 20.042 1.00 89.06 619 SER A CA 1
ATOM 4810 C C . SER A 1 619 ? -23.143 -0.991 20.148 1.00 89.06 619 SER A C 1
ATOM 4812 O O . SER A 1 619 ? -22.230 -1.528 20.770 1.00 89.06 619 SER A O 1
ATOM 4814 N N . HIS A 1 620 ? -23.022 0.192 19.544 1.00 91.69 620 HIS A N 1
ATOM 4815 C CA . HIS A 1 620 ? -21.799 0.977 19.545 1.00 91.69 620 HIS A CA 1
ATOM 4816 C C . HIS A 1 620 ? -22.138 2.452 19.734 1.00 91.69 620 HIS A C 1
ATOM 4818 O O . HIS A 1 620 ? -22.982 3.000 19.021 1.00 91.69 620 HIS A O 1
ATOM 4824 N N . ILE A 1 621 ? -21.451 3.079 20.682 1.00 93.06 621 ILE A N 1
ATOM 4825 C CA . ILE A 1 621 ? -21.408 4.523 20.880 1.00 93.06 621 ILE A CA 1
ATOM 4826 C C . ILE A 1 621 ? -19.930 4.863 21.026 1.00 93.06 621 ILE A C 1
ATOM 4828 O O . ILE A 1 621 ? -19.262 4.255 21.855 1.00 93.06 621 ILE A O 1
ATOM 4832 N N . GLU A 1 622 ? -19.441 5.803 20.227 1.00 91.12 622 GLU A N 1
ATOM 4833 C CA . GLU A 1 622 ? -18.039 6.216 20.223 1.00 91.12 622 GLU A CA 1
ATOM 4834 C C . GLU A 1 622 ? -17.943 7.742 20.325 1.00 91.12 622 GLU A C 1
ATOM 4836 O O . GLU A 1 622 ? -18.788 8.470 19.791 1.00 91.12 622 GLU A O 1
ATOM 4841 N N . THR A 1 623 ? -16.902 8.224 20.999 1.00 88.75 623 THR A N 1
ATOM 4842 C CA . THR A 1 623 ? -16.498 9.636 21.046 1.00 88.75 623 THR A CA 1
ATOM 4843 C C . THR A 1 623 ? -15.095 9.775 20.462 1.00 88.75 623 THR A C 1
ATOM 4845 O O . THR A 1 623 ? -14.372 8.791 20.317 1.00 88.75 623 THR A O 1
ATOM 4848 N N . CYS A 1 624 ? -14.717 10.983 20.041 1.00 83.38 624 CYS A N 1
ATOM 4849 C CA . CYS A 1 624 ? -13.460 11.156 19.321 1.00 83.38 624 CYS A CA 1
ATOM 4850 C C . CYS A 1 624 ? -12.269 11.017 20.271 1.00 83.38 624 CYS A C 1
ATOM 4852 O O . CYS A 1 624 ? -12.181 11.730 21.270 1.00 83.38 624 CYS A O 1
ATOM 4854 N N . GLN A 1 625 ? -11.338 10.131 19.927 1.00 80.88 625 GLN A N 1
ATOM 4855 C CA . GLN A 1 625 ? -10.065 9.982 20.618 1.00 80.88 625 GLN A CA 1
ATOM 4856 C C . GLN A 1 625 ? -8.997 10.825 19.911 1.00 80.88 625 GLN A C 1
ATOM 4858 O O . GLN A 1 625 ? -8.899 10.822 18.684 1.00 80.88 625 GLN A O 1
ATOM 4863 N N . THR A 1 626 ? -8.174 11.544 20.670 1.00 72.88 626 THR A N 1
ATOM 4864 C CA . THR A 1 626 ? -7.098 12.381 20.125 1.00 72.88 626 THR A CA 1
ATOM 4865 C C . THR A 1 626 ? -5.753 11.681 20.266 1.00 72.88 626 THR A C 1
ATOM 4867 O O . THR A 1 626 ? -5.422 11.146 21.324 1.00 72.88 626 THR A O 1
ATOM 4870 N N . THR A 1 627 ? -4.954 11.666 19.195 1.00 66.06 627 THR A N 1
ATOM 4871 C CA . THR A 1 627 ? -3.621 11.025 19.217 1.00 66.06 627 THR A CA 1
ATOM 4872 C C . THR A 1 627 ? -2.459 12.012 19.123 1.00 66.06 627 THR A C 1
ATOM 4874 O O . THR A 1 627 ? -1.311 11.646 19.380 1.00 66.06 627 THR A O 1
ATOM 4877 N N . GLY A 1 628 ? -2.745 13.273 18.793 1.00 55.88 628 GLY A N 1
ATOM 4878 C CA . GLY A 1 628 ? -1.732 14.328 18.697 1.00 55.88 628 GLY A CA 1
ATOM 4879 C C . GLY A 1 628 ? -2.263 15.735 18.415 1.00 55.88 628 GLY A C 1
ATOM 4880 O O . GLY A 1 628 ? -1.469 16.670 18.369 1.00 55.88 628 GLY A O 1
ATOM 4881 N N . THR A 1 629 ? -3.578 15.909 18.234 1.00 53.56 629 THR A N 1
ATOM 4882 C CA . THR A 1 629 ? -4.206 17.223 18.048 1.00 53.56 629 THR A CA 1
ATOM 4883 C C . THR A 1 629 ? -5.041 17.592 19.268 1.00 53.56 629 THR A C 1
ATOM 4885 O O . THR A 1 629 ? -5.883 16.817 19.717 1.00 53.56 629 THR A O 1
ATOM 4888 N N . THR A 1 630 ? -4.802 18.775 19.833 1.00 55.25 630 THR A N 1
ATOM 4889 C CA . THR A 1 630 ? -5.714 19.363 20.813 1.00 55.25 630 THR A CA 1
ATOM 4890 C C . THR A 1 630 ? -6.968 19.813 20.074 1.00 55.25 630 THR A C 1
ATOM 4892 O O . THR A 1 630 ? -6.926 20.744 19.271 1.00 55.25 630 THR A O 1
ATOM 4895 N N . ILE A 1 631 ? -8.083 19.129 20.325 1.00 59.03 631 ILE A N 1
ATOM 4896 C CA . ILE A 1 631 ? -9.406 19.590 19.900 1.00 59.03 631 ILE A CA 1
ATOM 4897 C C . ILE A 1 631 ? -9.662 20.900 20.653 1.00 59.03 631 ILE A C 1
ATOM 4899 O O . ILE A 1 631 ? -9.608 20.927 21.884 1.00 59.03 631 ILE A O 1
ATOM 4903 N N . SER A 1 632 ? -9.864 22.005 19.930 1.00 57.94 632 SER A N 1
ATOM 4904 C CA . SER A 1 632 ? -10.251 23.262 20.572 1.00 57.94 632 SER A CA 1
ATOM 4905 C C . SER A 1 632 ? -11.643 23.105 21.188 1.00 57.94 632 SER A C 1
ATOM 4907 O O . SER A 1 632 ? -12.467 22.350 20.679 1.00 57.94 632 SER A O 1
ATOM 4909 N N . GLY A 1 633 ? -11.932 23.831 22.272 1.00 58.16 633 GLY A N 1
ATOM 4910 C CA . GLY A 1 633 ? -13.234 23.736 22.949 1.00 58.16 633 GLY A CA 1
ATOM 4911 C C . GLY A 1 633 ? -14.444 24.045 22.052 1.00 58.16 633 GLY A C 1
ATOM 4912 O O . GLY A 1 633 ? -15.548 23.613 22.367 1.00 58.16 633 GLY A O 1
ATOM 4913 N N . ASP A 1 634 ? -14.223 24.734 20.926 1.00 65.19 634 ASP A N 1
ATOM 4914 C CA . ASP A 1 634 ? -15.254 25.116 19.954 1.00 65.19 634 ASP A CA 1
ATOM 4915 C C . ASP A 1 634 ? -15.308 24.195 18.716 1.00 65.19 634 ASP A C 1
ATOM 4917 O O . ASP A 1 634 ? -16.145 24.394 17.832 1.00 65.19 634 ASP A O 1
ATOM 4921 N N . ASP A 1 635 ? -14.427 23.194 18.611 1.00 78.31 635 ASP A N 1
ATOM 4922 C CA . ASP A 1 635 ? -14.436 22.257 17.487 1.00 78.31 635 ASP A CA 1
ATOM 4923 C C . ASP A 1 635 ? -15.688 21.351 17.561 1.00 78.31 635 ASP A C 1
ATOM 4925 O O . ASP A 1 635 ? -15.902 20.665 18.569 1.00 78.31 635 ASP A O 1
ATOM 4929 N N . PRO A 1 636 ? -16.515 21.276 16.496 1.00 84.50 636 PRO A N 1
ATOM 4930 C CA . PRO A 1 636 ? -17.681 20.396 16.445 1.00 84.50 636 PRO A CA 1
ATOM 4931 C C . PRO A 1 636 ? -17.385 18.917 16.740 1.00 84.50 636 PRO A C 1
ATOM 4933 O O . PRO A 1 636 ? -18.296 18.186 17.140 1.00 84.50 636 PRO A O 1
ATOM 4936 N N . VAL A 1 637 ? -16.143 18.459 16.549 1.00 84.69 637 VAL A N 1
ATOM 4937 C CA . VAL A 1 637 ? -15.704 17.103 16.910 1.00 84.69 637 VAL A CA 1
ATOM 4938 C C . VAL A 1 637 ? -15.832 16.870 18.418 1.00 84.69 637 VAL A C 1
ATOM 4940 O O . VAL A 1 637 ? -16.302 15.808 18.822 1.00 84.69 637 VAL A O 1
ATOM 4943 N N . GLY A 1 638 ? -15.508 17.870 19.245 1.00 83.38 638 GLY A N 1
ATOM 4944 C CA . GLY A 1 638 ? -15.562 17.788 20.710 1.00 83.38 638 GLY A CA 1
ATOM 4945 C C . GLY A 1 638 ? -16.973 17.637 21.286 1.00 83.38 638 GLY A C 1
ATOM 4946 O O . GLY A 1 638 ? -17.128 17.250 22.438 1.00 83.38 638 GLY A O 1
ATOM 4947 N N . ARG A 1 639 ? -18.013 17.887 20.480 1.00 88.88 639 ARG A N 1
ATOM 4948 C CA . ARG A 1 639 ? -19.425 17.669 20.843 1.00 88.88 639 ARG A CA 1
ATOM 4949 C C . ARG A 1 639 ? -20.104 16.567 20.025 1.00 88.88 639 ARG A C 1
ATOM 4951 O O . ARG A 1 639 ? -21.327 16.458 20.058 1.00 88.88 639 ARG A O 1
ATOM 4958 N N . SER A 1 640 ? -19.351 15.787 19.251 1.00 93.12 640 SER A N 1
ATOM 4959 C CA . SER A 1 640 ? -19.906 14.741 18.387 1.00 93.12 640 SER A CA 1
ATOM 4960 C C . SER A 1 640 ? -19.909 13.374 19.076 1.00 93.12 640 SER A C 1
ATOM 4962 O O . SER A 1 640 ? -18.927 12.979 19.702 1.00 93.12 640 SER A O 1
ATOM 4964 N N . VAL A 1 641 ? -21.006 12.631 18.914 1.00 95.31 641 VAL A N 1
ATOM 4965 C CA . VAL A 1 641 ? -21.135 11.227 19.343 1.00 95.31 641 VAL A CA 1
ATOM 4966 C C . VAL A 1 641 ? -21.556 10.389 18.142 1.00 95.31 641 VAL A C 1
ATOM 4968 O O . VAL A 1 641 ? -22.522 10.731 17.459 1.00 95.31 641 VAL A O 1
ATOM 4971 N N . TRP A 1 642 ? -20.856 9.291 17.868 1.00 96.88 642 TRP A N 1
ATOM 4972 C CA . TRP A 1 642 ? -21.205 8.376 16.778 1.00 96.88 642 TRP A CA 1
ATOM 4973 C C . TRP A 1 642 ? -21.916 7.151 17.329 1.00 96.88 642 TRP A C 1
ATOM 4975 O O . TRP A 1 642 ? -21.436 6.526 18.268 1.00 96.88 642 TRP A O 1
ATOM 4985 N N . VAL A 1 643 ? -23.058 6.805 16.740 1.00 96.62 643 VAL A N 1
ATOM 4986 C CA . VAL A 1 643 ? -23.946 5.746 17.228 1.00 96.62 643 VAL A CA 1
ATOM 4987 C C . VAL A 1 643 ? -24.258 4.761 16.106 1.00 96.62 643 VAL A C 1
ATOM 4989 O O . VAL A 1 643 ? -24.588 5.179 14.996 1.00 96.62 643 VAL A O 1
ATOM 4992 N N . ALA A 1 644 ? -24.202 3.460 16.397 1.00 95.00 644 ALA A N 1
ATOM 4993 C CA . ALA A 1 644 ? -24.669 2.408 15.495 1.00 95.00 644 ALA A CA 1
ATOM 4994 C C . ALA A 1 644 ? -25.567 1.382 16.198 1.00 95.00 644 ALA A C 1
ATOM 4996 O O . ALA A 1 644 ? -25.402 1.057 17.379 1.00 95.00 644 ALA A O 1
ATOM 4997 N N . LEU A 1 645 ? -26.510 0.846 15.424 1.00 91.50 645 LEU A N 1
ATOM 4998 C CA . LEU A 1 645 ? -27.455 -0.181 15.851 1.00 91.50 645 LEU A CA 1
ATOM 4999 C C . LEU A 1 645 ? -26.990 -1.577 15.429 1.00 91.50 645 LEU A C 1
ATOM 5001 O O . LEU A 1 645 ? -26.337 -1.739 14.400 1.00 91.50 645 LEU A O 1
ATOM 5005 N N . PHE A 1 646 ? -27.354 -2.592 16.211 1.00 88.06 646 PHE A N 1
ATOM 5006 C CA . PHE A 1 646 ? -27.218 -3.999 15.850 1.00 88.06 646 PHE A CA 1
ATOM 5007 C C . PHE A 1 646 ? -28.577 -4.717 15.934 1.00 88.06 646 PHE A C 1
ATOM 5009 O O . PHE A 1 646 ? -29.250 -4.596 16.955 1.00 88.06 646 PHE A O 1
ATOM 5016 N N . PRO A 1 647 ? -28.956 -5.501 14.911 1.00 89.44 647 PRO A N 1
ATOM 5017 C CA . PRO A 1 647 ? -28.361 -5.498 13.579 1.00 89.44 647 PRO A CA 1
ATOM 5018 C C . PRO A 1 647 ? -28.642 -4.155 12.885 1.00 89.44 647 PRO A C 1
ATOM 5020 O O . PRO A 1 647 ? -29.762 -3.678 12.907 1.00 89.44 647 PRO A O 1
ATOM 5023 N N . GLY A 1 648 ? -27.647 -3.527 12.263 1.00 89.81 648 GLY A N 1
ATOM 5024 C CA . GLY A 1 648 ? -27.847 -2.246 11.583 1.00 89.81 648 GLY A CA 1
ATOM 5025 C C . GLY A 1 648 ? -26.689 -1.916 10.653 1.00 89.81 648 GLY A C 1
ATOM 5026 O O . GLY A 1 648 ? -25.554 -2.317 10.903 1.00 89.81 648 GLY A O 1
ATOM 5027 N N . THR A 1 649 ? -26.975 -1.225 9.550 1.00 92.75 649 THR A N 1
ATOM 5028 C CA . THR A 1 649 ? -25.975 -0.852 8.528 1.00 92.75 649 THR A CA 1
ATOM 5029 C C . THR A 1 649 ? -25.580 0.619 8.592 1.00 92.75 649 THR A C 1
ATOM 5031 O O . THR A 1 649 ? -24.660 1.042 7.892 1.00 92.75 649 THR A O 1
ATOM 5034 N N . ARG A 1 650 ? -26.282 1.412 9.405 1.00 93.75 650 ARG A N 1
ATOM 5035 C CA . ARG A 1 650 ? -26.154 2.865 9.450 1.00 93.75 650 ARG A CA 1
ATOM 5036 C C . ARG A 1 650 ? -25.427 3.322 10.708 1.00 93.75 650 ARG A C 1
ATOM 5038 O O . ARG A 1 650 ? -25.638 2.781 11.792 1.00 93.75 650 ARG A O 1
ATOM 5045 N N . VAL A 1 651 ? -24.592 4.342 10.539 1.00 96.00 651 VAL A N 1
ATOM 5046 C CA . VAL A 1 651 ? -23.941 5.074 11.627 1.00 96.00 651 VAL A CA 1
ATOM 5047 C C . VAL A 1 651 ? -24.484 6.496 11.642 1.00 96.00 651 VAL A C 1
ATOM 5049 O O . VAL A 1 651 ? -24.557 7.140 10.595 1.00 96.00 651 VAL A O 1
ATOM 5052 N N . PHE A 1 652 ? -24.857 6.984 12.820 1.00 95.88 652 PHE A N 1
ATOM 5053 C CA . PHE A 1 652 ? -25.428 8.309 13.038 1.00 95.88 652 PHE A CA 1
ATOM 5054 C C . PHE A 1 652 ? -24.446 9.178 13.818 1.00 95.88 652 PHE A C 1
ATOM 5056 O O . PHE A 1 652 ? -23.929 8.749 14.847 1.00 95.88 652 PHE A O 1
ATOM 5063 N N . ARG A 1 653 ? -24.218 10.409 13.359 1.00 96.06 653 ARG A N 1
ATOM 5064 C CA . ARG A 1 653 ? -23.489 11.432 14.114 1.00 96.06 653 ARG A CA 1
ATOM 5065 C C . ARG A 1 653 ? -24.492 12.313 14.842 1.00 96.06 653 ARG A C 1
ATOM 5067 O O . ARG A 1 653 ? -25.286 13.005 14.202 1.00 96.06 653 ARG A O 1
ATOM 5074 N N . TRP A 1 654 ? -24.408 12.311 16.158 1.00 95.94 654 TRP A N 1
ATOM 5075 C CA . TRP A 1 654 ? -25.179 13.151 17.057 1.00 95.94 654 TRP A CA 1
ATOM 5076 C C . TRP A 1 654 ? -24.394 14.401 17.429 1.00 95.94 654 TRP A C 1
ATOM 5078 O O . TRP A 1 654 ? -23.182 14.339 17.626 1.00 95.94 654 TRP A O 1
ATOM 5088 N N . ASP A 1 655 ? -25.095 15.521 17.549 1.00 93.75 655 ASP A N 1
ATOM 5089 C CA . ASP A 1 655 ? -24.619 16.663 18.320 1.00 93.75 655 ASP A CA 1
ATOM 5090 C C . ASP A 1 655 ? -25.044 16.451 19.771 1.00 93.75 655 ASP A C 1
ATOM 5092 O O . ASP A 1 655 ? -26.238 16.358 20.079 1.00 93.75 655 ASP A O 1
ATOM 5096 N N . ALA A 1 656 ? -24.063 16.312 20.655 1.00 92.19 656 ALA A N 1
ATOM 5097 C CA . ALA A 1 656 ? -24.315 16.030 22.050 1.00 92.19 656 ALA A CA 1
ATOM 5098 C C . ALA A 1 656 ? -24.942 17.221 22.769 1.00 92.19 656 ALA A C 1
ATOM 5100 O O . ALA A 1 656 ? -25.758 16.999 23.651 1.00 92.19 656 ALA A O 1
ATOM 5101 N N . LEU A 1 657 ? -24.646 18.466 22.398 1.00 90.00 657 LEU A N 1
ATOM 5102 C CA . LEU A 1 657 ? -25.247 19.623 23.060 1.00 90.00 657 LEU A CA 1
ATOM 5103 C C . LEU A 1 657 ? -26.734 19.736 22.695 1.00 90.00 657 LEU A C 1
ATOM 5105 O O . LEU A 1 657 ? -27.587 19.832 23.574 1.00 90.00 657 LEU A O 1
ATOM 5109 N N . GLU A 1 658 ? -27.046 19.613 21.404 1.00 91.06 658 GLU A N 1
ATOM 5110 C CA . GLU A 1 658 ? -28.417 19.710 20.885 1.00 91.06 658 GLU A CA 1
ATOM 5111 C C . GLU A 1 658 ? -29.248 18.436 21.090 1.00 91.06 658 GLU A C 1
ATOM 5113 O O . GLU A 1 658 ? -30.473 18.454 20.931 1.00 91.06 658 GLU A O 1
ATOM 5118 N N . LYS A 1 659 ? -28.595 17.313 21.420 1.00 92.62 659 LYS A N 1
ATOM 5119 C CA . LYS A 1 659 ? -29.211 15.984 21.562 1.00 92.62 659 LYS A CA 1
ATOM 5120 C C . LYS A 1 659 ? -30.019 15.595 20.316 1.00 92.62 659 LYS A C 1
ATOM 5122 O O . LYS A 1 659 ? -31.163 15.140 20.434 1.00 92.62 659 LYS A O 1
ATOM 5127 N N . LYS A 1 660 ? -29.431 15.801 19.132 1.00 93.50 660 LYS A N 1
ATOM 5128 C CA . LYS A 1 660 ? -30.045 15.550 17.815 1.00 93.50 660 LYS A CA 1
ATOM 5129 C C . LYS A 1 660 ? -29.079 14.873 16.851 1.00 93.50 660 LYS A C 1
ATOM 5131 O O . LYS A 1 660 ? -27.872 15.111 16.899 1.00 93.50 660 LYS A O 1
ATOM 5136 N N . ILE A 1 661 ? -29.634 14.090 15.932 1.00 94.12 661 ILE A N 1
ATOM 5137 C CA . ILE A 1 661 ? -28.905 13.534 14.793 1.00 94.12 661 ILE A CA 1
ATOM 5138 C C . ILE A 1 661 ? -28.590 14.665 13.811 1.00 94.12 661 ILE A C 1
ATOM 5140 O O . ILE A 1 661 ? -29.454 15.468 13.469 1.00 94.12 661 ILE A O 1
ATOM 5144 N N . VAL A 1 662 ? -27.341 14.732 13.347 1.00 94.38 662 VAL A N 1
ATOM 5145 C CA . VAL A 1 662 ? -26.888 15.742 12.375 1.00 94.38 662 VAL A CA 1
ATOM 5146 C C . VAL A 1 662 ? -26.598 15.132 11.010 1.00 94.38 662 VAL A C 1
ATOM 5148 O O . VAL A 1 662 ? -26.873 15.739 9.975 1.00 94.38 662 VAL A O 1
ATOM 5151 N N . ARG A 1 663 ? -25.998 13.940 10.986 1.00 94.88 663 ARG A N 1
ATOM 5152 C CA . ARG A 1 663 ? -25.612 13.225 9.762 1.00 94.88 663 ARG A CA 1
ATOM 5153 C C . ARG A 1 663 ? -25.748 11.724 9.970 1.00 94.88 663 ARG A C 1
ATOM 5155 O O . ARG A 1 663 ? -25.697 11.242 11.098 1.00 94.88 663 ARG A O 1
ATOM 5162 N N . SER A 1 664 ? -25.854 10.982 8.873 1.00 95.12 664 SER A N 1
ATOM 5163 C CA . SER A 1 664 ? -25.717 9.528 8.894 1.00 95.12 664 SER A CA 1
ATOM 5164 C C . SER A 1 664 ? -25.025 9.009 7.637 1.00 95.12 664 SER A C 1
ATOM 5166 O O . SER A 1 664 ? -25.021 9.688 6.610 1.00 95.12 664 SER A O 1
ATOM 5168 N N . VAL A 1 665 ? -24.438 7.818 7.732 1.00 95.38 665 VAL A N 1
ATOM 5169 C CA . VAL A 1 665 ? -23.852 7.079 6.607 1.00 95.38 665 VAL A CA 1
ATOM 5170 C C . VAL A 1 665 ? -24.339 5.637 6.640 1.00 95.38 665 VAL A C 1
ATOM 5172 O O . VAL A 1 665 ? -24.331 4.998 7.692 1.00 95.38 665 VAL A O 1
ATOM 5175 N N . ASP A 1 666 ? -24.791 5.130 5.494 1.00 94.44 666 ASP A N 1
ATOM 5176 C CA . ASP A 1 666 ? -25.279 3.760 5.342 1.00 94.44 666 ASP A CA 1
ATOM 5177 C C . ASP A 1 666 ? -24.224 2.900 4.647 1.00 94.44 666 ASP A C 1
ATOM 5179 O O . ASP A 1 666 ? -23.967 3.043 3.451 1.00 94.44 666 ASP A O 1
ATOM 5183 N N . CYS A 1 667 ? -23.629 1.971 5.393 1.00 93.75 667 CYS A N 1
ATOM 5184 C CA . CYS A 1 667 ? -22.542 1.126 4.910 1.00 93.75 667 CYS A CA 1
ATOM 5185 C C . CYS A 1 667 ? -22.965 0.216 3.744 1.00 93.75 667 CYS A C 1
ATOM 5187 O O . CYS A 1 667 ? -22.107 -0.278 3.013 1.00 93.75 667 CYS A O 1
ATOM 5189 N N . SER A 1 668 ? -24.270 -0.015 3.542 1.00 92.19 668 SER A N 1
ATOM 5190 C CA . SER A 1 668 ? -24.773 -0.846 2.439 1.00 92.19 668 SER A CA 1
ATOM 5191 C C . SER A 1 668 ? -24.562 -0.214 1.064 1.00 92.19 668 SER A C 1
ATOM 5193 O O . SER A 1 668 ? -24.384 -0.935 0.082 1.00 92.19 668 SER A O 1
ATOM 5195 N N . GLN A 1 669 ? -24.488 1.116 1.004 1.00 91.94 669 GLN A N 1
ATOM 5196 C CA . GLN A 1 669 ? -24.298 1.885 -0.230 1.00 91.94 669 GLN A CA 1
ATOM 5197 C C . GLN A 1 669 ? -22.828 1.959 -0.669 1.00 91.94 669 GLN A C 1
ATOM 5199 O O . GLN A 1 669 ? -22.504 2.552 -1.694 1.00 91.94 669 GLN A O 1
ATOM 5204 N N . HIS A 1 670 ? -21.928 1.351 0.105 1.00 90.50 670 HIS A N 1
ATOM 5205 C CA . HIS A 1 670 ? -20.485 1.482 -0.043 1.00 90.50 670 HIS A CA 1
ATOM 5206 C C . HIS A 1 670 ? -19.817 0.101 -0.182 1.00 90.50 670 HIS A C 1
ATOM 5208 O O . HIS A 1 670 ? -19.138 -0.369 0.735 1.00 90.50 670 HIS A O 1
ATOM 5214 N N . PRO A 1 671 ? -19.994 -0.591 -1.321 1.00 87.06 671 PRO A N 1
ATOM 5215 C CA . PRO A 1 671 ? -19.304 -1.847 -1.591 1.00 87.06 671 PRO A CA 1
ATOM 5216 C C . PRO A 1 671 ? -17.802 -1.628 -1.880 1.00 87.06 671 PRO A C 1
ATOM 5218 O O . PRO A 1 671 ? -17.411 -0.638 -2.501 1.00 87.06 671 PRO A O 1
ATOM 5221 N N . PRO A 1 672 ? -16.930 -2.566 -1.470 1.00 84.50 672 PRO A N 1
ATOM 5222 C CA . PRO A 1 672 ? -15.486 -2.456 -1.673 1.00 84.50 672 PRO A CA 1
ATOM 5223 C C . PRO A 1 672 ? -15.095 -2.489 -3.158 1.00 84.50 672 PRO A C 1
ATOM 5225 O O . PRO A 1 672 ? -15.529 -3.352 -3.923 1.00 84.50 672 PRO A O 1
ATOM 5228 N N . ARG A 1 673 ? -14.185 -1.589 -3.546 1.00 73.94 673 ARG A N 1
ATOM 5229 C CA . ARG A 1 673 ? -13.773 -1.342 -4.940 1.00 73.94 673 ARG A CA 1
ATOM 5230 C C . ARG A 1 673 ? -13.185 -2.556 -5.662 1.00 73.94 673 ARG A C 1
ATOM 5232 O O . ARG A 1 673 ? -13.312 -2.677 -6.877 1.00 73.94 673 ARG A O 1
ATOM 5239 N N . PHE A 1 674 ? -12.497 -3.421 -4.924 1.00 70.62 674 PHE A N 1
ATOM 5240 C CA . PHE A 1 674 ? -11.757 -4.555 -5.475 1.00 70.62 674 PHE A CA 1
ATOM 5241 C C . PHE A 1 674 ? -12.507 -5.886 -5.365 1.00 70.62 674 PHE A C 1
ATOM 5243 O O . PHE A 1 674 ? -11.905 -6.930 -5.581 1.00 70.62 674 PHE A O 1
ATOM 5250 N N . GLU A 1 675 ? -13.803 -5.897 -5.057 1.00 67.50 675 GLU A N 1
ATOM 5251 C CA . GLU A 1 675 ? -14.612 -7.119 -5.117 1.00 67.50 675 GLU A CA 1
ATOM 5252 C C . GLU A 1 675 ? -15.261 -7.262 -6.502 1.00 67.50 675 GLU A C 1
ATOM 5254 O O . GLU A 1 675 ? -15.967 -6.378 -6.977 1.00 67.50 675 GLU A O 1
ATOM 5259 N N . GLY A 1 676 ? -15.018 -8.391 -7.167 1.00 54.75 676 GLY A N 1
ATOM 5260 C CA . GLY A 1 676 ? -15.627 -8.735 -8.452 1.00 54.75 676 GLY A CA 1
ATOM 5261 C C . GLY A 1 676 ? -16.000 -10.217 -8.486 1.00 54.75 676 GLY A C 1
ATOM 5262 O O . GLY A 1 676 ? -15.427 -11.007 -7.731 1.00 54.75 676 GLY A O 1
ATOM 5263 N N . PRO A 1 677 ? -16.958 -10.640 -9.331 1.00 45.12 677 PRO A N 1
ATOM 5264 C CA . PRO A 1 677 ? -17.279 -12.053 -9.463 1.00 45.12 677 PRO A CA 1
ATOM 5265 C C . PRO A 1 677 ? -16.027 -12.797 -9.933 1.00 45.12 677 PRO A C 1
ATOM 5267 O O . PRO A 1 677 ? -15.481 -12.484 -10.990 1.00 45.12 677 PRO A O 1
ATOM 5270 N N . ALA A 1 678 ? -15.607 -13.805 -9.163 1.00 42.16 678 ALA A N 1
ATOM 5271 C CA . ALA A 1 678 ? -14.382 -14.600 -9.327 1.00 42.16 678 ALA A CA 1
ATOM 5272 C C . ALA A 1 678 ? -14.225 -15.335 -10.685 1.00 42.16 678 ALA A C 1
ATOM 5274 O O . ALA A 1 678 ? -13.374 -16.209 -10.826 1.00 42.16 678 ALA A O 1
ATOM 5275 N N . LYS A 1 679 ? -15.069 -15.036 -11.683 1.00 36.50 679 LYS A N 1
ATOM 5276 C CA . LYS A 1 679 ? -15.118 -15.669 -13.007 1.00 36.50 679 LYS A CA 1
ATOM 5277 C C . LYS A 1 679 ? -15.396 -14.717 -14.179 1.00 36.50 679 LYS A C 1
ATOM 5279 O O . LYS A 1 679 ? -15.503 -15.192 -15.308 1.00 36.50 679 LYS A O 1
ATOM 5284 N N . ALA A 1 680 ? -15.512 -13.403 -13.980 1.00 34.25 680 ALA A N 1
ATOM 5285 C CA . ALA A 1 680 ? -15.710 -12.512 -15.120 1.00 34.25 680 ALA A CA 1
ATOM 5286 C C . ALA A 1 680 ? -14.361 -12.171 -15.770 1.00 34.25 680 ALA A C 1
ATOM 5288 O O . ALA A 1 680 ? -13.612 -11.338 -15.271 1.00 34.25 680 ALA A O 1
ATOM 5289 N N . LYS A 1 681 ? -14.091 -12.750 -16.947 1.00 35.53 681 LYS A N 1
ATOM 5290 C CA . LYS A 1 681 ? -13.099 -12.262 -17.932 1.00 35.53 681 LYS A CA 1
ATOM 5291 C C . LYS A 1 681 ? -13.478 -10.879 -18.508 1.00 35.53 681 LYS A C 1
ATOM 5293 O O . LYS A 1 681 ? -13.175 -10.575 -19.657 1.00 35.53 681 LYS A O 1
ATOM 5298 N N . VAL A 1 682 ? -14.204 -10.061 -17.750 1.00 34.44 682 VAL A N 1
ATOM 5299 C CA . VAL A 1 682 ? -14.713 -8.761 -18.177 1.00 34.44 682 VAL A CA 1
ATOM 5300 C C . VAL A 1 682 ? -13.923 -7.707 -17.408 1.00 34.44 682 VAL A C 1
ATOM 5302 O O . VAL A 1 682 ? -13.848 -7.803 -16.181 1.00 34.44 682 VAL A O 1
ATOM 5305 N N . PRO A 1 683 ? -13.321 -6.717 -18.090 1.00 38.47 683 PRO A N 1
ATOM 5306 C CA . PRO A 1 683 ? -12.676 -5.612 -17.403 1.00 38.47 683 PRO A CA 1
ATOM 5307 C C . PRO A 1 683 ? -13.695 -4.967 -16.467 1.00 38.47 683 PRO A C 1
ATOM 5309 O O . PRO A 1 683 ? -14.847 -4.775 -16.862 1.00 38.47 683 PRO A O 1
ATOM 5312 N N . VAL A 1 684 ? -13.275 -4.621 -15.248 1.00 41.66 684 VAL A N 1
ATOM 5313 C CA . VAL A 1 684 ? -14.056 -3.761 -14.354 1.00 41.66 684 VAL A CA 1
ATOM 5314 C C . VAL A 1 684 ? -14.404 -2.501 -15.151 1.00 41.66 684 VAL A C 1
ATOM 5316 O O . VAL A 1 684 ? -13.544 -1.652 -15.399 1.00 41.66 684 VAL A O 1
ATOM 5319 N N . ARG A 1 685 ? -15.641 -2.420 -15.658 1.00 36.72 685 ARG A N 1
ATOM 5320 C CA . ARG A 1 685 ? -16.111 -1.264 -16.420 1.00 36.72 685 ARG A CA 1
ATOM 5321 C C . ARG A 1 685 ? -16.083 -0.076 -15.467 1.00 36.72 685 ARG A C 1
ATOM 5323 O O . ARG A 1 685 ? -16.712 -0.116 -14.414 1.00 36.72 685 ARG A O 1
ATOM 5330 N N . ARG A 1 686 ? -15.364 0.987 -15.836 1.00 37.22 686 ARG A N 1
ATOM 5331 C CA . ARG A 1 686 ? -15.532 2.293 -15.188 1.00 37.22 686 ARG A CA 1
ATOM 5332 C C . ARG A 1 686 ? -17.001 2.697 -15.361 1.00 37.22 686 ARG A C 1
ATOM 5334 O O . ARG A 1 686 ? -17.422 2.893 -16.496 1.00 37.22 686 ARG A O 1
ATOM 5341 N N . GLY A 1 687 ? -17.751 2.780 -14.263 1.00 37.72 687 GLY A N 1
ATOM 5342 C CA . GLY A 1 687 ? -19.108 3.339 -14.247 1.00 37.72 687 GLY A CA 1
ATOM 5343 C C . GLY A 1 687 ? -20.278 2.353 -14.146 1.00 37.72 687 GLY A C 1
ATOM 5344 O O . GLY A 1 687 ? -21.407 2.783 -14.332 1.00 37.72 687 GLY A O 1
ATOM 5345 N N . ALA A 1 688 ? -20.061 1.063 -13.862 1.00 37.41 688 ALA A N 1
ATOM 5346 C CA . ALA A 1 688 ? -21.149 0.234 -13.333 1.00 37.41 688 ALA A CA 1
ATOM 5347 C C . ALA A 1 688 ? -21.132 0.378 -11.810 1.00 37.41 688 ALA A C 1
ATOM 5349 O O . ALA A 1 688 ? -20.177 -0.092 -11.188 1.00 37.41 688 ALA A O 1
ATOM 5350 N N . ASP A 1 689 ? -22.131 1.051 -11.233 1.00 42.53 689 ASP A N 1
ATOM 5351 C CA . ASP A 1 689 ? -22.260 1.109 -9.780 1.00 42.53 689 ASP A CA 1
ATOM 5352 C C . ASP A 1 689 ? -22.351 -0.328 -9.247 1.00 42.53 689 ASP A C 1
ATOM 5354 O O . ASP A 1 689 ? -23.236 -1.088 -9.659 1.00 42.53 689 ASP A O 1
ATOM 5358 N N . PRO A 1 690 ? -21.403 -0.767 -8.405 1.00 57.19 690 PRO A N 1
ATOM 5359 C CA . PRO A 1 690 ? -21.513 -2.062 -7.757 1.00 57.19 690 PRO A CA 1
ATOM 5360 C C . PRO A 1 690 ? -22.821 -2.118 -6.960 1.00 57.19 690 PRO A C 1
ATOM 5362 O O . PRO A 1 690 ? -23.146 -1.187 -6.227 1.00 57.19 690 PRO A O 1
ATOM 5365 N N . ASN A 1 691 ? -23.573 -3.215 -7.109 1.00 66.75 691 ASN A N 1
ATOM 5366 C CA . ASN A 1 691 ? -24.811 -3.417 -6.357 1.00 66.75 691 ASN A CA 1
ATOM 5367 C C . ASN A 1 691 ? -24.569 -3.191 -4.850 1.00 66.75 691 ASN A C 1
ATOM 5369 O O . ASN A 1 691 ? -23.539 -3.656 -4.340 1.00 66.75 691 ASN A O 1
ATOM 5373 N N . PRO A 1 692 ? -25.515 -2.555 -4.134 1.00 79.31 692 PRO A N 1
ATOM 5374 C CA . PRO A 1 692 ? -25.426 -2.379 -2.691 1.00 79.31 692 PRO A CA 1
ATOM 5375 C C . PRO A 1 692 ? -25.142 -3.699 -1.969 1.00 79.31 692 PRO A C 1
ATOM 5377 O O . PRO A 1 692 ? -25.605 -4.774 -2.370 1.00 79.31 692 PRO A O 1
ATOM 5380 N N . LEU A 1 693 ? -24.378 -3.629 -0.881 1.00 84.19 693 LEU A N 1
ATOM 5381 C CA . LEU A 1 693 ? -24.152 -4.780 -0.014 1.00 84.19 693 LEU A CA 1
ATOM 5382 C C . LEU A 1 693 ? -25.471 -5.193 0.652 1.00 84.19 693 LEU A C 1
ATOM 5384 O O . LEU A 1 693 ? -26.270 -4.351 1.059 1.00 84.19 693 LEU A O 1
ATOM 5388 N N . SER A 1 694 ? -25.678 -6.500 0.834 1.00 88.81 694 SER A N 1
ATOM 5389 C CA . SER A 1 694 ? -26.790 -6.985 1.656 1.00 88.81 694 SER A CA 1
ATOM 5390 C C . SER A 1 694 ? -26.675 -6.449 3.086 1.00 88.81 694 SER A C 1
ATOM 5392 O O . SER A 1 694 ? -25.564 -6.290 3.600 1.00 88.81 694 SER A O 1
ATOM 5394 N N . ALA A 1 695 ? -27.807 -6.256 3.769 1.00 87.06 695 ALA A N 1
ATOM 5395 C CA . ALA A 1 695 ? -27.821 -5.761 5.148 1.00 87.06 695 ALA A CA 1
ATOM 5396 C C . ALA A 1 695 ? -26.938 -6.602 6.091 1.00 87.06 695 ALA A C 1
ATOM 5398 O O . ALA A 1 695 ? -26.174 -6.063 6.885 1.00 87.06 695 ALA A O 1
ATOM 5399 N N . SER A 1 696 ? -26.938 -7.929 5.921 1.00 89.00 696 SER A N 1
ATOM 5400 C CA . SER A 1 696 ? -26.074 -8.851 6.673 1.00 89.00 696 SER A CA 1
ATOM 5401 C C . SER A 1 696 ? -24.574 -8.633 6.452 1.00 89.00 696 SER A C 1
ATOM 5403 O O . SER A 1 696 ? -23.775 -8.892 7.346 1.00 89.00 696 SER A O 1
ATOM 5405 N N . ARG A 1 697 ? -24.169 -8.172 5.264 1.00 91.06 697 ARG A N 1
ATOM 5406 C CA . ARG A 1 697 ? -22.769 -7.878 4.929 1.00 91.06 697 ARG A CA 1
ATOM 5407 C C . ARG A 1 697 ? -22.359 -6.491 5.408 1.00 91.06 697 ARG A C 1
ATOM 5409 O O . ARG A 1 697 ? -21.252 -6.328 5.912 1.00 91.06 697 ARG A O 1
ATOM 5416 N N . ALA A 1 698 ? -23.255 -5.522 5.262 1.00 92.44 698 ALA A N 1
ATOM 5417 C CA . ALA A 1 698 ? -23.043 -4.130 5.639 1.00 92.44 698 ALA A CA 1
ATOM 5418 C C . ALA A 1 698 ? -23.244 -3.845 7.136 1.00 92.44 698 ALA A C 1
ATOM 5420 O O . ALA A 1 698 ? -22.998 -2.725 7.572 1.00 92.44 698 ALA A O 1
ATOM 5421 N N . GLN A 1 699 ? -23.695 -4.833 7.911 1.00 95.19 699 GLN A N 1
ATOM 5422 C CA . GLN A 1 699 ? -23.903 -4.711 9.349 1.00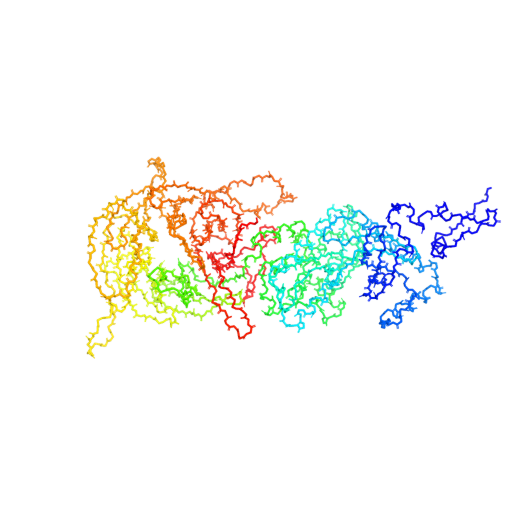 95.19 699 GLN A CA 1
ATOM 5423 C C . GLN A 1 699 ? -22.645 -4.185 10.052 1.00 95.19 699 GLN A C 1
ATOM 5425 O O . GLN A 1 699 ? -21.556 -4.728 9.857 1.00 95.19 699 GLN A O 1
ATOM 5430 N N . VAL A 1 700 ? -22.812 -3.146 10.868 1.00 95.69 700 VAL A N 1
ATOM 5431 C CA . VAL A 1 700 ? -21.748 -2.507 11.647 1.00 95.69 700 VAL A CA 1
ATOM 5432 C C . VAL A 1 700 ? -21.424 -3.359 12.875 1.00 95.69 700 VAL A C 1
ATOM 5434 O O . VAL A 1 700 ? -22.321 -3.758 13.613 1.00 95.69 700 VAL A O 1
ATOM 5437 N N . ASN A 1 701 ? -20.135 -3.622 13.095 1.00 94.81 701 ASN A N 1
ATOM 5438 C CA . ASN A 1 701 ? -19.630 -4.456 14.195 1.00 94.81 701 ASN A CA 1
ATOM 5439 C C . ASN A 1 701 ? -18.571 -3.781 15.065 1.00 94.81 701 ASN A C 1
ATOM 5441 O O . ASN A 1 701 ? -18.184 -4.351 16.078 1.00 94.81 701 ASN A O 1
ATOM 5445 N N . SER A 1 702 ? -18.044 -2.635 14.641 1.00 95.25 702 SER A N 1
ATOM 5446 C CA . SER A 1 702 ? -17.083 -1.859 15.421 1.00 95.25 702 SER A CA 1
ATOM 5447 C C . SER A 1 702 ? -17.008 -0.436 14.883 1.00 95.25 702 SER A C 1
ATOM 5449 O O . SER A 1 702 ? -17.056 -0.244 13.664 1.00 95.25 702 SER A O 1
ATOM 5451 N N . LEU A 1 703 ? -16.820 0.532 15.772 1.00 95.88 703 LEU A N 1
ATOM 5452 C CA . LEU A 1 703 ? -16.605 1.941 15.451 1.00 95.88 703 LEU A CA 1
ATOM 5453 C C . LEU A 1 703 ? -15.329 2.430 16.127 1.00 95.88 703 LEU A C 1
ATOM 5455 O O . LEU A 1 703 ? -14.972 1.939 17.193 1.00 95.88 703 LEU A O 1
ATOM 5459 N N . LEU A 1 704 ? -14.651 3.381 15.493 1.00 95.06 704 LEU A N 1
ATOM 5460 C CA . LEU A 1 704 ? -13.533 4.106 16.082 1.00 95.06 704 LEU A CA 1
ATOM 5461 C C . LEU A 1 704 ? -13.467 5.507 15.471 1.00 95.06 704 LEU A C 1
ATOM 5463 O O . LEU A 1 704 ? -13.278 5.633 14.262 1.00 95.06 704 LEU A O 1
ATOM 5467 N N . ALA A 1 705 ? -13.595 6.544 16.294 1.00 92.06 705 ALA A N 1
ATOM 5468 C CA . ALA A 1 705 ? -13.391 7.932 15.892 1.00 92.06 705 ALA A CA 1
ATOM 5469 C C . ALA A 1 705 ? -12.046 8.419 16.440 1.00 92.06 705 ALA A C 1
ATOM 5471 O O . ALA A 1 705 ? -11.843 8.430 17.653 1.00 92.06 705 ALA A O 1
ATOM 5472 N N . VAL A 1 706 ? -11.118 8.785 15.555 1.00 88.00 706 VAL A N 1
ATOM 5473 C CA . VAL A 1 706 ? -9.764 9.225 15.921 1.00 88.00 706 VAL A CA 1
ATOM 5474 C C . VAL A 1 706 ? -9.395 10.470 15.130 1.00 88.00 706 VAL A C 1
ATOM 5476 O O . VAL A 1 706 ? -9.435 10.464 13.900 1.00 88.00 706 VAL A O 1
ATOM 5479 N N . ASP A 1 707 ? -9.022 11.530 15.843 1.00 84.75 707 ASP A N 1
ATOM 5480 C CA . ASP A 1 707 ? -8.705 12.853 15.301 1.00 84.75 707 ASP A CA 1
ATOM 5481 C C . ASP A 1 707 ? -9.807 13.383 14.346 1.00 84.75 707 ASP A C 1
ATOM 5483 O O . ASP A 1 707 ? -10.840 13.874 14.804 1.00 84.75 707 ASP A O 1
ATOM 5487 N N . LYS A 1 708 ? -9.621 13.291 13.020 1.00 86.75 708 LYS A N 1
ATOM 5488 C CA . LYS A 1 708 ? -10.583 13.750 11.986 1.00 86.75 708 LYS A CA 1
ATOM 5489 C C . LYS A 1 708 ? -11.279 12.613 11.232 1.00 86.75 708 LYS A C 1
ATOM 5491 O O . LYS A 1 708 ? -12.083 12.852 10.329 1.00 86.75 708 LYS A O 1
ATOM 5496 N N . GLU A 1 709 ? -10.975 11.379 11.601 1.00 91.62 709 GLU A N 1
ATOM 5497 C CA . GLU A 1 709 ? -11.320 10.180 10.851 1.00 91.62 709 GLU A CA 1
ATOM 5498 C C . GLU A 1 709 ? -12.261 9.287 11.664 1.00 91.62 709 GLU A C 1
ATOM 5500 O O . GLU A 1 709 ? -12.136 9.145 12.881 1.00 91.62 709 GLU A O 1
ATOM 5505 N N . LEU A 1 710 ? -13.217 8.672 10.979 1.00 94.88 710 LEU A N 1
ATOM 5506 C CA . LEU A 1 710 ? -14.120 7.661 11.509 1.00 94.88 710 LEU A CA 1
ATOM 5507 C C . LEU A 1 710 ? -13.889 6.357 10.748 1.00 94.88 710 LEU A C 1
ATOM 5509 O O . LEU A 1 710 ? -14.022 6.301 9.526 1.00 94.88 710 LEU A O 1
ATOM 5513 N N . TYR A 1 711 ? -13.596 5.298 11.491 1.00 96.56 711 TYR A N 1
ATOM 5514 C CA . TYR A 1 711 ? -13.395 3.952 10.980 1.00 96.56 711 TYR A CA 1
ATOM 5515 C C . TYR A 1 711 ? -14.591 3.083 11.367 1.00 96.56 711 TYR A C 1
ATOM 5517 O O . TYR A 1 711 ? -14.952 2.990 12.542 1.00 96.56 711 TYR A O 1
ATOM 5525 N N . ILE A 1 712 ? -15.200 2.428 10.379 1.00 97.69 712 ILE A N 1
ATOM 5526 C CA . ILE A 1 712 ? -16.389 1.589 10.567 1.00 97.69 712 ILE A CA 1
ATOM 5527 C C . ILE A 1 712 ? -16.073 0.172 10.096 1.00 97.69 712 ILE A C 1
ATOM 5529 O O . ILE A 1 712 ? -15.817 -0.062 8.916 1.00 97.69 712 ILE A O 1
ATOM 5533 N N . GLY A 1 713 ? -16.094 -0.785 11.019 1.00 97.12 713 GLY A N 1
ATOM 5534 C CA . GLY A 1 713 ? -15.893 -2.203 10.731 1.00 97.12 713 GLY A CA 1
ATOM 5535 C C . GLY A 1 713 ? -17.219 -2.919 10.496 1.00 97.12 713 GLY A C 1
ATOM 5536 O O . GLY A 1 713 ? -18.183 -2.703 11.229 1.00 97.12 713 GLY A O 1
ATOM 5537 N N . THR A 1 714 ? -17.271 -3.789 9.485 1.00 96.25 714 THR A N 1
ATOM 5538 C CA . THR A 1 714 ? -18.512 -4.469 9.063 1.00 96.25 714 THR A CA 1
ATOM 5539 C C . THR A 1 714 ? -18.467 -5.995 9.211 1.00 96.25 714 THR A C 1
ATOM 5541 O O . THR A 1 714 ? -17.407 -6.599 9.411 1.00 96.25 714 THR A O 1
ATOM 5544 N N . SER A 1 715 ? -19.625 -6.651 9.088 1.00 94.56 715 SER A N 1
ATOM 5545 C CA . SER A 1 715 ? -19.775 -8.119 9.064 1.00 94.56 715 SER A CA 1
ATOM 5546 C C . SER A 1 715 ? -19.129 -8.775 7.856 1.00 94.56 715 SER A C 1
ATOM 5548 O O . SER A 1 715 ? -18.586 -9.873 7.960 1.00 94.56 715 SER A O 1
ATOM 5550 N N . PHE A 1 716 ? -19.082 -8.073 6.730 1.00 92.31 716 PHE A N 1
ATOM 5551 C CA . PHE A 1 716 ? -18.298 -8.471 5.570 1.00 92.31 716 PHE A CA 1
ATOM 5552 C C . PHE A 1 716 ? -16.850 -7.996 5.674 1.00 92.31 716 PHE A C 1
ATOM 5554 O O . PHE A 1 716 ? -16.246 -7.756 4.644 1.00 92.31 716 PHE A O 1
ATOM 5561 N N . GLY A 1 717 ? -16.333 -7.802 6.897 1.00 93.12 717 GLY A N 1
ATOM 5562 C CA . GLY A 1 717 ? -15.014 -7.270 7.278 1.00 93.12 717 GLY A CA 1
ATOM 5563 C C . GLY A 1 717 ? -14.369 -6.311 6.297 1.00 93.12 717 GLY A C 1
ATOM 5564 O O . GLY A 1 717 ? -13.186 -6.448 5.960 1.00 93.12 717 GLY A O 1
ATOM 5565 N N . CYS A 1 718 ? -15.182 -5.373 5.838 1.00 94.50 718 CYS A N 1
ATOM 5566 C CA . CYS A 1 718 ? -14.727 -4.117 5.299 1.00 94.50 718 CYS A CA 1
ATOM 5567 C C . CYS A 1 718 ? -14.455 -3.162 6.459 1.00 94.50 718 CYS A C 1
ATOM 5569 O O . CYS A 1 718 ? -15.178 -3.187 7.460 1.00 94.50 718 CYS A O 1
ATOM 5571 N N . ILE A 1 719 ? -13.457 -2.306 6.273 1.00 95.56 719 ILE A N 1
ATOM 5572 C CA . ILE A 1 719 ? -13.262 -1.079 7.037 1.00 95.56 719 ILE A CA 1
ATOM 5573 C C . ILE A 1 719 ? -13.632 0.071 6.106 1.00 95.56 719 ILE A C 1
ATOM 5575 O O . ILE A 1 719 ? -13.008 0.228 5.055 1.00 95.56 719 ILE A O 1
ATOM 5579 N N . LEU A 1 720 ? -14.657 0.838 6.461 1.00 95.69 720 LEU A N 1
ATOM 5580 C CA . LEU A 1 720 ? -14.949 2.112 5.814 1.00 95.69 720 LEU A CA 1
ATOM 5581 C C . LEU A 1 720 ? -14.172 3.190 6.561 1.00 95.69 720 LEU A C 1
ATOM 5583 O O . LEU A 1 720 ? -14.177 3.196 7.792 1.00 95.69 720 LEU A O 1
ATOM 5587 N N . VAL A 1 721 ? -13.516 4.073 5.816 1.00 95.06 721 VAL A N 1
ATOM 5588 C CA . VAL A 1 721 ? -12.821 5.235 6.373 1.00 95.06 721 VAL A CA 1
ATOM 5589 C C . VAL A 1 721 ? -13.523 6.486 5.882 1.00 95.06 721 VAL A C 1
ATOM 5591 O O . VAL A 1 721 ? -13.681 6.672 4.671 1.00 95.06 721 VAL A O 1
ATOM 5594 N N . CYS A 1 722 ? -13.969 7.315 6.819 1.00 94.19 722 CYS A N 1
ATOM 5595 C CA . CYS A 1 722 ? -14.806 8.472 6.548 1.00 94.19 722 CYS A CA 1
ATOM 5596 C C . CYS A 1 722 ? -14.317 9.694 7.319 1.00 94.19 722 CYS A C 1
ATOM 5598 O O . CYS A 1 722 ? -13.838 9.571 8.442 1.00 94.19 722 CYS A O 1
ATOM 5600 N N . ASN A 1 723 ? -14.590 10.886 6.795 1.00 93.62 723 ASN A N 1
ATOM 5601 C CA . ASN A 1 723 ? -14.501 12.106 7.589 1.00 93.62 723 ASN A CA 1
ATOM 5602 C C . ASN A 1 723 ? -15.460 12.019 8.790 1.00 93.62 723 ASN A C 1
ATOM 5604 O O . ASN A 1 723 ? -16.657 11.777 8.605 1.00 93.62 723 ASN A O 1
ATOM 5608 N N . ASN A 1 724 ? -14.978 12.243 10.010 1.00 91.38 724 ASN A N 1
ATOM 5609 C CA . ASN A 1 724 ? -15.803 12.050 11.206 1.00 91.38 724 ASN A CA 1
ATOM 5610 C C . ASN A 1 724 ? -16.942 13.083 11.341 1.00 91.38 724 ASN A C 1
ATOM 5612 O O . ASN A 1 724 ? -17.997 12.774 11.902 1.00 91.38 724 ASN A O 1
ATOM 5616 N N . LEU A 1 725 ? -16.789 14.278 10.765 1.00 92.25 725 LEU A N 1
ATOM 5617 C CA . LEU A 1 725 ? -17.826 15.300 10.740 1.00 92.25 725 LEU A CA 1
ATOM 5618 C C . LEU A 1 725 ? -18.778 15.086 9.565 1.00 92.25 725 LEU A C 1
ATOM 5620 O O . LEU A 1 725 ? -19.969 14.849 9.765 1.00 92.25 725 LEU A O 1
ATOM 5624 N N . SER A 1 726 ? -18.299 15.201 8.331 1.00 93.62 726 SER A N 1
ATOM 5625 C CA . SER A 1 726 ? -19.183 15.189 7.161 1.00 93.62 726 SER A CA 1
ATOM 5626 C C . SER A 1 726 ? -19.781 13.806 6.876 1.00 93.62 726 SER A C 1
ATOM 5628 O O . SER A 1 726 ? -20.808 13.736 6.194 1.00 93.62 726 SER A O 1
ATOM 5630 N N . LEU A 1 727 ? -19.175 12.743 7.426 1.00 94.19 727 LEU A N 1
ATOM 5631 C CA . LEU A 1 727 ? -19.431 11.331 7.123 1.00 94.19 727 LEU A CA 1
ATOM 5632 C C . LEU A 1 727 ? -19.229 10.977 5.641 1.00 94.19 727 LEU A C 1
ATOM 5634 O O . LEU A 1 727 ? -19.761 9.981 5.158 1.00 94.19 727 LEU A O 1
ATOM 5638 N N . MET A 1 728 ? -18.441 11.780 4.917 1.00 93.69 728 MET A N 1
ATOM 5639 C CA . MET A 1 728 ? -18.004 11.461 3.559 1.00 93.69 728 MET A CA 1
ATOM 5640 C C . MET A 1 728 ? -17.034 10.280 3.591 1.00 93.69 728 MET A C 1
ATOM 5642 O O . MET A 1 728 ? -16.023 10.336 4.289 1.00 93.69 728 MET A O 1
ATOM 5646 N N . VAL A 1 729 ? -17.340 9.225 2.834 1.00 93.25 729 VAL A N 1
ATOM 5647 C CA . VAL A 1 729 ? -16.508 8.017 2.739 1.00 93.25 729 VAL A CA 1
ATOM 5648 C C . VAL A 1 729 ? -15.340 8.263 1.785 1.00 93.25 729 VAL A C 1
ATOM 5650 O O . VAL A 1 729 ? -15.556 8.562 0.611 1.00 93.25 729 VAL A O 1
ATOM 5653 N N . TYR A 1 730 ? -14.110 8.093 2.268 1.00 90.56 730 TYR A N 1
ATOM 5654 C CA . TYR A 1 730 ? -12.895 8.205 1.457 1.00 90.56 730 TYR A CA 1
ATOM 5655 C C . TYR A 1 730 ? -12.559 6.894 0.746 1.00 90.56 730 TYR A C 1
ATOM 5657 O O . TYR A 1 730 ? -12.256 6.877 -0.446 1.00 90.56 730 TYR A O 1
ATOM 5665 N N . THR A 1 731 ? -12.594 5.778 1.479 1.00 90.56 731 THR A N 1
ATOM 5666 C CA . THR A 1 731 ? -12.270 4.450 0.943 1.00 90.56 731 THR A CA 1
ATOM 5667 C C . THR A 1 731 ? -12.948 3.335 1.739 1.00 90.56 731 THR A C 1
ATOM 5669 O O . THR A 1 731 ? -13.394 3.527 2.872 1.00 90.56 731 THR A O 1
ATOM 5672 N N . ILE A 1 732 ? -13.035 2.156 1.121 1.00 91.31 732 ILE A N 1
ATOM 5673 C CA . ILE A 1 732 ? -13.638 0.948 1.687 1.00 91.31 732 ILE A CA 1
ATOM 5674 C C . ILE A 1 732 ? -12.679 -0.210 1.445 1.00 91.31 732 ILE A C 1
ATOM 5676 O O . ILE A 1 732 ? -12.461 -0.634 0.306 1.00 91.31 732 ILE A O 1
ATOM 5680 N N . ILE A 1 733 ? -12.134 -0.754 2.526 1.00 90.81 733 ILE A N 1
ATOM 5681 C CA . ILE A 1 733 ? -11.043 -1.719 2.467 1.00 90.81 733 ILE A CA 1
ATOM 5682 C C . ILE A 1 733 ? -11.547 -3.077 2.934 1.00 90.81 733 ILE A C 1
ATOM 5684 O O . ILE A 1 733 ? -11.855 -3.262 4.110 1.00 90.81 733 ILE A O 1
ATOM 5688 N N . ARG A 1 734 ? -11.596 -4.060 2.031 1.00 90.56 734 ARG A N 1
ATOM 5689 C CA . ARG A 1 734 ? -11.923 -5.447 2.383 1.00 90.56 734 ARG A CA 1
ATOM 5690 C C . ARG A 1 734 ? -10.656 -6.219 2.753 1.00 90.56 734 ARG A C 1
ATOM 5692 O O . ARG A 1 734 ? -10.010 -6.806 1.892 1.00 90.56 734 ARG A O 1
ATOM 5699 N N . CYS A 1 735 ? -10.309 -6.197 4.038 1.00 88.75 735 CYS A N 1
ATOM 5700 C CA . CYS A 1 735 ? -9.009 -6.664 4.534 1.00 88.75 735 CYS A CA 1
ATOM 5701 C C . CYS A 1 735 ? -9.054 -7.887 5.465 1.00 88.75 735 CYS A C 1
ATOM 5703 O O . CYS A 1 735 ? -8.016 -8.492 5.738 1.00 88.75 735 CYS A O 1
ATOM 5705 N N . HIS A 1 736 ? -10.241 -8.263 5.943 1.00 89.19 736 HIS A N 1
ATOM 5706 C CA . HIS A 1 736 ? -10.462 -9.521 6.668 1.00 89.19 736 HIS A CA 1
ATOM 5707 C C . HIS A 1 736 ? -11.148 -10.553 5.755 1.00 89.19 736 HIS A C 1
ATOM 5709 O O . HIS A 1 736 ? -11.548 -10.209 4.645 1.00 89.19 736 HIS A O 1
ATOM 5715 N N . ASP A 1 737 ? -11.287 -11.812 6.174 1.00 86.56 737 ASP A N 1
ATOM 5716 C CA . ASP A 1 737 ? -12.178 -12.786 5.506 1.00 86.56 737 ASP A CA 1
ATOM 5717 C C . ASP A 1 737 ? -13.537 -12.902 6.206 1.00 86.56 737 ASP A C 1
ATOM 5719 O O . ASP A 1 737 ? -14.547 -13.190 5.564 1.00 86.56 737 ASP A O 1
ATOM 5723 N N . GLU A 1 738 ? -13.597 -12.612 7.501 1.00 89.81 738 GLU A N 1
ATOM 5724 C CA . GLU A 1 738 ? -14.838 -12.535 8.282 1.00 89.81 738 GLU A CA 1
ATOM 5725 C C . GLU A 1 738 ? -15.060 -11.100 8.778 1.00 89.81 738 GLU A C 1
ATOM 5727 O O . GLU A 1 738 ? -14.546 -10.167 8.162 1.00 89.81 738 GLU A O 1
ATOM 5732 N N . SER A 1 739 ? -15.838 -10.914 9.847 1.00 92.00 739 SER A N 1
ATOM 5733 C CA . SER A 1 739 ? -16.151 -9.606 10.416 1.00 92.00 739 SER A CA 1
ATOM 5734 C C . SER A 1 739 ? -14.936 -8.900 11.019 1.00 92.00 739 SER A C 1
ATOM 5736 O O . SER A 1 739 ? -14.054 -9.526 11.617 1.00 92.00 739 SER A O 1
ATOM 5738 N N . VAL A 1 740 ? -14.923 -7.569 10.906 1.00 94.69 740 VAL A N 1
ATOM 5739 C CA . VAL A 1 740 ? -14.057 -6.723 11.738 1.00 94.69 740 VAL A CA 1
ATOM 5740 C C . VAL A 1 740 ? -14.740 -6.591 13.095 1.00 94.69 740 VAL A C 1
ATOM 5742 O O . VAL A 1 740 ? -15.849 -6.075 13.168 1.00 94.69 740 VAL A O 1
ATOM 5745 N N . LYS A 1 741 ? -14.114 -7.124 14.146 1.00 91.81 741 LYS A N 1
ATOM 5746 C CA . LYS A 1 741 ? -14.698 -7.197 15.495 1.00 91.81 741 LYS A CA 1
ATOM 5747 C C . LYS A 1 741 ? -14.286 -6.045 16.398 1.00 91.81 741 LYS A C 1
ATOM 5749 O O . LYS A 1 741 ? -15.057 -5.642 17.256 1.00 91.81 741 LYS A O 1
ATOM 5754 N N . HIS A 1 742 ? -13.056 -5.564 16.244 1.00 93.31 742 HIS A N 1
ATOM 5755 C CA . HIS A 1 742 ? -12.535 -4.469 17.055 1.00 93.31 742 HIS A CA 1
ATOM 5756 C C . HIS A 1 742 ? -11.711 -3.530 16.190 1.00 93.31 742 HIS A C 1
ATOM 5758 O O . HIS A 1 742 ? -10.911 -3.985 15.365 1.00 93.31 742 HIS A O 1
ATOM 5764 N N . LEU A 1 743 ? -11.881 -2.238 16.438 1.00 95.50 743 LEU A N 1
ATOM 5765 C CA . LEU A 1 743 ? -11.032 -1.170 15.941 1.00 95.50 743 LEU A CA 1
ATOM 5766 C C . LEU A 1 743 ? -10.426 -0.467 17.152 1.00 95.50 743 LEU A C 1
ATOM 5768 O O . LEU A 1 743 ? -11.127 -0.227 18.129 1.00 95.50 743 LEU A O 1
ATOM 5772 N N . LEU A 1 744 ? -9.123 -0.203 17.117 1.00 92.50 744 LEU A N 1
ATOM 5773 C CA . LEU A 1 744 ? -8.409 0.430 18.226 1.00 92.50 744 LEU A CA 1
ATOM 5774 C C . LEU A 1 744 ? -7.425 1.473 17.704 1.00 92.50 744 LEU A C 1
ATOM 5776 O O . LEU A 1 744 ? -6.754 1.197 16.708 1.00 92.50 744 LEU A O 1
ATOM 5780 N N . PRO A 1 745 ? -7.276 2.621 18.375 1.00 90.88 745 PRO A N 1
ATOM 5781 C CA . PRO A 1 745 ? -6.179 3.528 18.087 1.00 90.88 745 PRO A CA 1
ATOM 5782 C C . PRO A 1 745 ? -4.889 2.994 18.702 1.00 90.88 745 PRO A C 1
ATOM 5784 O O . PRO A 1 745 ? -4.926 2.205 19.635 1.00 90.88 745 PRO A O 1
ATOM 5787 N N . LEU A 1 746 ? -3.738 3.422 18.203 1.00 86.75 746 LEU A N 1
ATOM 5788 C CA . LEU A 1 746 ? -2.432 3.149 18.798 1.00 86.75 746 LEU A CA 1
ATOM 5789 C C . LEU A 1 746 ? -1.486 4.287 18.436 1.00 86.75 746 LEU A C 1
ATOM 5791 O O . LEU A 1 746 ? -1.503 4.773 17.309 1.00 86.75 746 LEU A O 1
ATOM 5795 N N . VAL A 1 747 ? -0.625 4.681 19.368 1.00 81.38 747 VAL A N 1
ATOM 5796 C CA . VAL A 1 747 ? 0.421 5.673 19.100 1.00 81.38 747 VAL A CA 1
ATOM 5797 C C . VAL A 1 747 ? 1.800 5.040 19.170 1.00 81.38 747 VAL A C 1
ATOM 5799 O O . VAL A 1 747 ? 2.073 4.160 19.988 1.00 81.38 747 VAL A O 1
ATOM 5802 N N . THR A 1 748 ? 2.703 5.479 18.299 1.00 75.12 748 THR A N 1
ATOM 5803 C CA . THR A 1 748 ? 4.094 5.017 18.340 1.00 75.12 748 THR A CA 1
ATOM 5804 C C . THR A 1 748 ? 4.842 5.648 19.510 1.00 75.12 748 THR A C 1
ATOM 5806 O O . THR A 1 748 ? 4.795 6.863 19.677 1.00 75.12 748 THR A O 1
ATOM 5809 N N . THR A 1 749 ? 5.632 4.876 20.260 1.00 64.81 749 THR A N 1
ATOM 5810 C CA . THR A 1 749 ? 6.617 5.477 21.173 1.00 64.81 749 THR A CA 1
ATOM 5811 C C . THR A 1 749 ? 7.684 6.223 20.362 1.00 64.81 749 THR A C 1
ATOM 5813 O O . THR A 1 749 ? 8.266 5.596 19.468 1.00 64.81 749 THR A O 1
ATOM 5816 N N . PRO A 1 750 ? 7.997 7.497 20.660 1.00 57.44 750 PRO A N 1
ATOM 5817 C CA . PRO A 1 750 ? 9.094 8.191 19.994 1.00 57.44 750 PRO A CA 1
ATOM 5818 C C . PRO A 1 750 ? 10.413 7.461 20.274 1.00 57.44 750 PRO A C 1
ATOM 5820 O O . PRO A 1 750 ? 10.768 7.204 21.427 1.00 57.44 750 PRO A O 1
ATOM 5823 N N . VAL A 1 751 ? 11.144 7.095 19.218 1.00 47.91 751 VAL A N 1
ATOM 5824 C CA . VAL A 1 751 ? 12.479 6.509 19.359 1.00 47.91 751 VAL A CA 1
ATOM 5825 C C . VAL A 1 751 ? 13.470 7.659 19.500 1.00 47.91 751 VAL A C 1
ATOM 5827 O O . VAL A 1 751 ? 13.853 8.290 18.519 1.00 47.91 751 VAL A O 1
ATOM 5830 N N . VAL A 1 752 ? 13.904 7.949 20.728 1.00 43.88 752 VAL A N 1
ATOM 5831 C CA . VAL A 1 752 ? 15.009 8.890 20.953 1.00 43.88 752 VAL A CA 1
ATOM 5832 C C . VAL A 1 752 ? 16.299 8.202 20.509 1.00 43.88 752 VAL A C 1
ATOM 5834 O O . VAL A 1 752 ? 16.825 7.346 21.219 1.00 43.88 752 VAL A O 1
ATOM 5837 N N . THR A 1 753 ? 16.805 8.533 19.319 1.00 40.59 753 THR A N 1
ATOM 5838 C CA . THR A 1 753 ? 18.190 8.205 18.953 1.00 40.59 753 THR A CA 1
ATOM 5839 C C . THR A 1 753 ? 19.064 9.449 19.109 1.00 40.59 753 THR A C 1
ATOM 5841 O O . THR A 1 753 ? 18.606 10.545 18.787 1.00 40.59 753 THR A O 1
ATOM 5844 N N . PRO A 1 754 ? 20.321 9.320 19.575 1.00 36.62 754 PRO A N 1
ATOM 5845 C CA . PRO A 1 754 ? 21.199 10.466 19.843 1.00 36.62 754 PRO A CA 1
ATOM 5846 C C . PRO A 1 754 ? 21.570 11.302 18.599 1.00 36.62 754 PRO A C 1
ATOM 5848 O O . PRO A 1 754 ? 22.244 12.319 18.737 1.00 36.62 754 PRO A O 1
ATOM 5851 N N . HIS A 1 755 ? 21.133 10.907 17.395 1.00 37.16 755 HIS A N 1
ATOM 5852 C CA . HIS A 1 755 ? 21.488 11.561 16.130 1.00 37.16 755 HIS A CA 1
ATOM 5853 C C . HIS A 1 755 ? 20.298 11.867 15.199 1.00 37.16 755 HIS A C 1
ATOM 5855 O O . HIS A 1 755 ? 20.523 12.322 14.080 1.00 37.16 755 HIS A O 1
ATOM 5861 N N . SER A 1 756 ? 19.044 11.656 15.620 1.00 40.41 756 SER A N 1
ATOM 5862 C CA . SER A 1 756 ? 17.862 12.012 14.819 1.00 40.41 756 SER A CA 1
ATOM 5863 C C . SER A 1 756 ? 17.027 13.077 15.522 1.00 40.41 756 SER A C 1
ATOM 5865 O O . SER A 1 756 ? 16.604 12.870 16.660 1.00 40.41 756 SER A O 1
ATOM 5867 N N . ALA A 1 757 ? 16.736 14.183 14.829 1.00 37.62 757 ALA A N 1
ATOM 5868 C CA . ALA A 1 757 ? 15.662 15.095 15.220 1.00 37.62 757 ALA A CA 1
ATOM 5869 C C . ALA A 1 757 ? 14.388 14.280 15.520 1.00 37.62 757 ALA A C 1
ATOM 5871 O O . ALA A 1 757 ? 14.096 13.323 14.804 1.00 37.62 757 ALA A O 1
ATOM 5872 N N . SER A 1 758 ? 13.706 14.613 16.618 1.00 40.25 758 SER A N 1
ATOM 5873 C CA . SER A 1 758 ? 12.590 13.864 17.213 1.00 40.25 758 SER A CA 1
ATOM 5874 C C . SER A 1 758 ? 11.664 13.220 16.172 1.00 40.25 758 SER A C 1
ATOM 5876 O O . SER A 1 758 ? 10.969 13.933 15.445 1.00 40.25 758 SER A O 1
ATOM 5878 N N . GLU A 1 759 ? 11.613 11.884 16.112 1.00 49.91 759 GLU A N 1
ATOM 5879 C CA . GLU A 1 759 ? 10.548 11.205 15.370 1.00 49.91 759 GLU A CA 1
ATOM 5880 C C . GLU A 1 759 ? 9.203 11.588 16.005 1.00 49.91 759 GLU A C 1
ATOM 5882 O O . GLU A 1 759 ? 8.958 11.303 17.178 1.00 49.91 759 GLU A O 1
ATOM 5887 N N . GLN A 1 760 ? 8.349 12.269 15.236 1.00 57.31 760 GLN A N 1
ATOM 5888 C CA . GLN A 1 760 ? 6.989 12.603 15.653 1.00 57.31 760 GLN A CA 1
ATOM 5889 C C . GLN A 1 760 ? 6.186 11.323 15.906 1.00 57.31 760 GLN A C 1
ATOM 5891 O O . GLN A 1 760 ? 6.248 10.368 15.126 1.00 57.31 760 GLN A O 1
ATOM 5896 N N . THR A 1 761 ? 5.411 11.328 16.990 1.00 63.72 761 THR A N 1
ATOM 5897 C CA . THR A 1 761 ? 4.417 10.299 17.303 1.00 63.72 761 THR A CA 1
ATOM 5898 C C . THR A 1 761 ? 3.467 10.131 16.121 1.00 63.72 761 THR A C 1
ATOM 5900 O O . THR A 1 761 ? 2.866 11.101 15.666 1.00 63.72 761 THR A O 1
ATOM 5903 N N . LYS A 1 762 ? 3.330 8.905 15.611 1.00 72.25 762 LYS A N 1
ATOM 5904 C CA . LYS A 1 762 ? 2.375 8.576 14.551 1.00 72.25 762 LYS A CA 1
ATOM 5905 C C . LYS A 1 762 ? 1.144 7.906 15.138 1.00 72.25 762 LYS A C 1
ATOM 5907 O O . LYS A 1 762 ? 1.270 6.993 15.958 1.00 72.25 762 LYS A O 1
ATOM 5912 N N . ALA A 1 763 ? -0.012 8.333 14.649 1.00 82.44 763 ALA A N 1
ATOM 5913 C CA . ALA A 1 763 ? -1.287 7.680 14.869 1.00 82.44 763 ALA A CA 1
ATOM 5914 C C . ALA A 1 763 ? -1.388 6.409 14.015 1.00 82.44 763 ALA A C 1
ATOM 5916 O O . ALA A 1 763 ? -1.016 6.392 12.836 1.00 82.44 763 ALA A O 1
ATOM 5917 N N . LEU A 1 764 ? -1.897 5.341 14.612 1.00 89.19 764 LEU A N 1
ATOM 5918 C CA . LEU A 1 764 ? -2.152 4.060 13.973 1.00 89.19 764 LEU A CA 1
ATOM 5919 C C . LEU A 1 764 ? -3.561 3.599 14.329 1.00 89.19 764 LEU A C 1
ATOM 5921 O O . LEU A 1 764 ? -4.063 3.882 15.415 1.00 89.19 764 LEU A O 1
ATOM 5925 N N . VAL A 1 765 ? -4.160 2.817 13.438 1.00 92.94 765 VAL A N 1
ATOM 5926 C CA . VAL A 1 765 ? -5.405 2.098 13.706 1.00 92.94 765 VAL A CA 1
ATOM 5927 C C . VAL A 1 765 ? -5.150 0.609 13.589 1.00 92.94 765 VAL A C 1
ATOM 5929 O O . VAL A 1 765 ? -4.542 0.136 12.632 1.00 92.94 765 VAL A O 1
ATOM 5932 N N . LEU A 1 766 ? -5.630 -0.155 14.559 1.00 93.94 766 LEU A N 1
ATOM 5933 C CA . LEU A 1 766 ? -5.636 -1.604 14.509 1.00 93.94 766 LEU A CA 1
ATOM 5934 C C . LEU A 1 766 ? -7.030 -2.095 14.194 1.00 93.94 766 LEU A C 1
ATOM 5936 O O . LEU A 1 766 ? -8.006 -1.624 14.764 1.00 93.94 766 LEU A O 1
ATOM 5940 N N . SER A 1 767 ? -7.100 -3.111 13.343 1.00 94.50 767 SER A N 1
ATOM 5941 C CA . SER A 1 767 ? -8.330 -3.860 13.111 1.00 94.50 767 SER A CA 1
ATOM 5942 C C . SER A 1 767 ? -8.127 -5.319 13.486 1.00 94.50 767 SER A C 1
ATOM 5944 O O . SER A 1 767 ? -7.178 -5.957 13.025 1.00 94.50 767 SER A O 1
ATOM 5946 N N . CYS A 1 768 ? -9.021 -5.841 14.317 1.00 92.62 768 CYS A N 1
ATOM 5947 C CA . CYS A 1 768 ? -9.019 -7.230 14.752 1.00 92.62 768 CYS A CA 1
ATOM 5948 C C . CYS A 1 768 ? -10.171 -7.971 14.078 1.00 92.62 768 CYS A C 1
ATOM 5950 O O . CYS A 1 768 ? -11.319 -7.529 14.131 1.00 92.62 768 CYS A O 1
ATOM 5952 N N . GLY A 1 769 ? -9.880 -9.123 13.492 1.00 89.50 769 GLY A N 1
ATOM 5953 C CA . GLY A 1 769 ? -10.872 -9.948 12.814 1.00 89.50 769 GLY A CA 1
ATOM 5954 C C . GLY A 1 769 ? -10.372 -11.370 12.614 1.00 89.50 769 GLY A C 1
ATOM 5955 O O . GLY A 1 769 ? -9.522 -11.861 13.369 1.00 89.50 769 GLY A O 1
ATOM 5956 N N . ARG A 1 770 ? -10.922 -12.055 11.612 1.00 85.56 770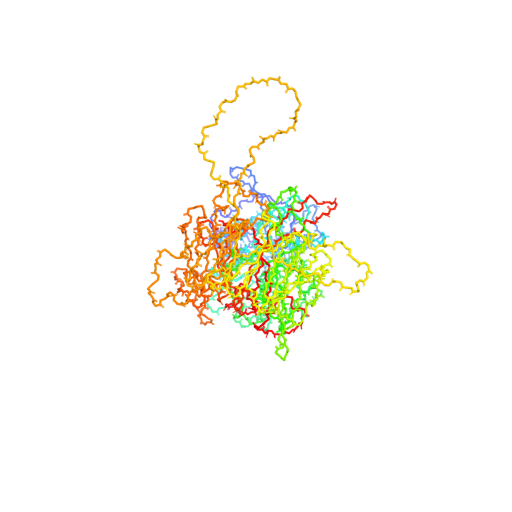 ARG A N 1
ATOM 5957 C CA . ARG A 1 770 ? -10.489 -13.397 11.213 1.00 85.56 770 ARG A CA 1
ATOM 5958 C C . ARG A 1 770 ? -10.189 -13.463 9.725 1.00 85.56 770 ARG A C 1
ATOM 5960 O O . ARG A 1 770 ? -10.946 -12.933 8.910 1.00 85.56 770 ARG A O 1
ATOM 5967 N N . GLY A 1 771 ? -9.096 -14.159 9.422 1.00 84.12 771 GLY A N 1
ATOM 5968 C CA . GLY A 1 771 ? -8.522 -14.308 8.089 1.00 84.12 771 GLY A CA 1
ATOM 5969 C C . GLY A 1 771 ? -7.962 -12.996 7.542 1.00 84.12 771 GLY A C 1
ATOM 5970 O O . GLY A 1 771 ? -8.586 -11.947 7.643 1.00 84.12 771 GLY A O 1
ATOM 5971 N N . TYR A 1 772 ? -6.762 -13.050 6.970 1.00 85.69 772 TYR A N 1
ATOM 5972 C CA . TYR A 1 772 ? -6.173 -11.906 6.282 1.00 85.69 772 TYR A CA 1
ATOM 5973 C C . TYR A 1 772 ? -6.529 -11.951 4.797 1.00 85.69 772 TYR A C 1
ATOM 5975 O O . TYR A 1 772 ? -6.289 -12.958 4.121 1.00 85.69 772 TYR A O 1
ATOM 5983 N N . ARG A 1 773 ? -7.026 -10.827 4.282 1.00 84.19 773 ARG A N 1
ATOM 5984 C CA . ARG A 1 773 ? -7.305 -10.625 2.866 1.00 84.19 773 ARG A CA 1
ATOM 5985 C C . ARG A 1 773 ? -6.463 -9.464 2.339 1.00 84.19 773 ARG A C 1
ATOM 5987 O O . ARG A 1 773 ? -6.661 -8.318 2.730 1.00 84.19 773 ARG A O 1
ATOM 5994 N N . SER A 1 774 ? -5.518 -9.765 1.451 1.00 81.38 774 SER A N 1
ATOM 5995 C CA . SER A 1 774 ? -4.692 -8.751 0.795 1.00 81.38 774 SER A CA 1
ATOM 5996 C C . SER A 1 774 ? -5.480 -7.959 -0.252 1.00 81.38 774 SER A C 1
ATOM 5998 O O . SER A 1 774 ? -6.486 -8.432 -0.796 1.00 81.38 774 SER A O 1
ATOM 6000 N N . LEU A 1 775 ? -5.023 -6.737 -0.543 1.00 75.62 775 LEU A N 1
ATOM 6001 C CA . LEU A 1 775 ? -5.672 -5.834 -1.495 1.00 75.62 775 LEU A CA 1
ATOM 6002 C C . LEU A 1 775 ? -5.563 -6.395 -2.921 1.00 75.62 775 LEU A C 1
ATOM 6004 O O . LEU A 1 775 ? -4.538 -6.229 -3.570 1.00 75.62 775 LEU A O 1
ATOM 6008 N N . GLY A 1 776 ? -6.601 -7.089 -3.396 1.00 74.00 776 GLY A N 1
ATOM 6009 C CA . GLY A 1 776 ? -6.605 -7.796 -4.686 1.00 74.00 776 GLY A CA 1
ATOM 6010 C C . GLY A 1 776 ? -6.737 -9.322 -4.587 1.00 74.00 776 GLY A C 1
ATOM 6011 O O . GLY A 1 776 ? -6.813 -9.992 -5.617 1.00 74.00 776 GLY A O 1
ATOM 6012 N N . ALA A 1 777 ? -6.837 -9.885 -3.377 1.00 78.12 777 ALA A N 1
ATOM 6013 C CA . ALA A 1 777 ? -7.003 -11.327 -3.170 1.00 78.12 777 ALA A CA 1
ATOM 6014 C C . ALA A 1 777 ? -8.290 -11.908 -3.788 1.00 78.12 777 ALA A C 1
ATOM 6016 O O . ALA A 1 777 ? -8.338 -13.086 -4.136 1.00 78.12 777 ALA A O 1
ATOM 6017 N N . SER A 1 778 ? -9.336 -11.098 -3.952 1.00 74.00 778 SER A N 1
ATOM 6018 C CA . SER A 1 778 ? -10.546 -11.436 -4.720 1.00 74.00 778 SER A CA 1
ATOM 6019 C C . SER A 1 778 ? -10.247 -11.774 -6.185 1.00 74.00 778 SER A C 1
ATOM 6021 O O . SER A 1 778 ? -10.910 -12.635 -6.759 1.00 74.00 778 SER A O 1
ATOM 6023 N N . LEU A 1 779 ? -9.258 -11.101 -6.780 1.00 73.56 779 LEU A N 1
ATOM 6024 C CA . LEU A 1 779 ? -8.905 -11.204 -8.193 1.00 73.56 779 LEU A CA 1
ATOM 6025 C C . LEU A 1 779 ? -7.831 -12.269 -8.438 1.00 73.56 779 LEU A C 1
ATOM 6027 O O . LEU A 1 779 ? -7.917 -13.003 -9.418 1.00 73.56 779 LEU A O 1
ATOM 6031 N N . TYR A 1 780 ? -6.837 -12.367 -7.548 1.00 77.00 780 TYR A N 1
ATOM 6032 C CA . TYR A 1 780 ? -5.640 -13.203 -7.755 1.00 77.00 780 TYR A CA 1
ATOM 6033 C C . TYR A 1 780 ? -5.451 -14.301 -6.712 1.00 77.00 780 TYR A C 1
ATOM 6035 O O . TYR A 1 780 ? -4.430 -14.988 -6.698 1.00 77.00 780 TYR A O 1
ATOM 6043 N N . GLY A 1 781 ? -6.440 -14.488 -5.841 1.00 72.88 781 GLY A N 1
ATOM 6044 C CA . GLY A 1 781 ? -6.342 -15.399 -4.714 1.00 72.88 781 GLY A CA 1
ATOM 6045 C C . GLY A 1 781 ? -5.461 -14.845 -3.598 1.00 72.88 781 GLY A C 1
ATOM 6046 O O . GLY A 1 781 ? -4.763 -13.837 -3.735 1.00 72.88 781 GLY A O 1
ATOM 6047 N N . HIS A 1 782 ? -5.506 -15.520 -2.456 1.00 70.88 782 HIS A N 1
ATOM 6048 C CA . HIS A 1 782 ? -4.687 -15.127 -1.324 1.00 70.88 782 HIS A CA 1
ATOM 6049 C C . HIS A 1 782 ? -3.220 -15.492 -1.560 1.00 70.88 782 HIS A C 1
ATOM 6051 O O . HIS A 1 782 ? -2.893 -16.590 -2.018 1.00 70.88 782 HIS A O 1
ATOM 6057 N N . THR A 1 783 ? -2.335 -14.575 -1.198 1.00 65.56 783 THR A N 1
ATOM 6058 C CA . THR A 1 783 ? -0.892 -14.785 -1.197 1.00 65.56 783 THR A CA 1
ATOM 6059 C C . THR A 1 783 ? -0.477 -15.638 0.002 1.00 65.56 783 THR A C 1
ATOM 6061 O O . THR A 1 783 ? -1.087 -15.620 1.070 1.00 65.56 783 THR A O 1
ATOM 6064 N N . SER A 1 784 ? 0.584 -16.426 -0.168 1.00 55.41 784 SER A N 1
ATOM 6065 C CA . SER A 1 784 ? 1.236 -17.166 0.923 1.00 55.41 784 SER A CA 1
ATOM 6066 C C . SER A 1 784 ? 2.149 -16.278 1.790 1.00 55.41 784 SER A C 1
ATOM 6068 O O . SER A 1 784 ? 2.659 -16.730 2.816 1.00 55.41 784 SER A O 1
ATOM 6070 N N . TYR A 1 785 ? 2.329 -15.014 1.396 1.00 55.03 785 TYR A N 1
ATOM 6071 C CA . TYR A 1 785 ? 2.927 -13.928 2.175 1.00 55.03 785 TYR A CA 1
ATOM 6072 C C . TYR A 1 785 ? 1.785 -13.134 2.828 1.00 55.03 785 TYR A C 1
ATOM 6074 O O . TYR A 1 785 ? 0.772 -12.954 2.172 1.00 55.03 785 TYR A O 1
ATOM 6082 N N . PRO A 1 786 ? 1.849 -12.787 4.128 1.00 46.22 786 PRO A N 1
ATOM 6083 C CA . PRO A 1 786 ? 3.000 -12.195 4.799 1.00 46.22 786 PRO A CA 1
ATOM 6084 C C . PRO A 1 786 ? 3.485 -13.034 5.989 1.00 46.22 786 PRO A C 1
ATOM 6086 O O . PRO A 1 786 ? 2.691 -13.566 6.754 1.00 46.22 786 PRO A O 1
ATOM 6089 N N . SER A 1 787 ? 4.805 -13.174 6.146 1.00 36.97 787 SER A N 1
ATOM 6090 C CA . SER A 1 787 ? 5.476 -13.630 7.380 1.00 36.97 787 SER A CA 1
ATOM 6091 C C . SER A 1 787 ? 4.706 -14.603 8.300 1.00 36.97 787 SER A C 1
ATOM 6093 O O . SER A 1 787 ? 4.608 -14.371 9.504 1.00 36.97 787 SER A O 1
ATOM 6095 N N . ARG A 1 788 ? 4.222 -15.742 7.790 1.00 45.62 788 ARG A N 1
ATOM 6096 C CA . ARG A 1 788 ? 3.806 -16.849 8.661 1.00 45.62 788 ARG A CA 1
ATOM 6097 C C . ARG A 1 788 ? 5.072 -17.518 9.189 1.00 45.62 788 ARG A C 1
ATOM 6099 O O . ARG A 1 788 ? 5.730 -18.262 8.466 1.00 45.62 788 ARG A O 1
ATOM 6106 N N . ARG A 1 789 ? 5.425 -17.268 10.457 1.00 38.62 789 ARG A N 1
ATOM 6107 C CA . ARG A 1 789 ? 6.518 -17.985 11.151 1.00 38.62 789 ARG A CA 1
ATOM 6108 C C . ARG A 1 789 ? 6.306 -19.510 11.174 1.00 38.62 789 ARG A C 1
ATOM 6110 O O . ARG A 1 789 ? 7.253 -20.233 11.448 1.00 38.62 789 ARG A O 1
ATOM 6117 N N . SER A 1 790 ? 5.094 -19.992 10.885 1.00 35.31 790 SER A N 1
ATOM 6118 C CA . SER A 1 790 ? 4.689 -21.390 11.056 1.00 35.31 790 SER A CA 1
ATOM 6119 C C . SER A 1 790 ? 4.718 -22.263 9.794 1.00 35.31 790 SER A C 1
ATOM 6121 O O . SER A 1 790 ? 4.493 -23.462 9.918 1.00 35.31 790 SER A O 1
ATOM 6123 N N . GLY A 1 791 ? 4.962 -21.723 8.591 1.00 34.44 791 GLY A N 1
ATOM 6124 C CA . GLY A 1 791 ? 5.077 -22.531 7.360 1.00 34.44 791 GLY A CA 1
ATOM 6125 C C . GLY A 1 791 ? 3.826 -23.332 6.945 1.00 34.44 791 GLY A C 1
ATOM 6126 O O . GLY A 1 791 ? 3.902 -24.117 6.006 1.00 34.44 791 GLY A O 1
ATOM 6127 N N . LYS A 1 792 ? 2.673 -23.155 7.608 1.00 38.50 792 LYS A N 1
ATOM 6128 C CA . LYS A 1 792 ? 1.429 -23.888 7.312 1.00 38.50 792 LYS A CA 1
ATOM 6129 C C . LYS A 1 792 ? 0.541 -23.129 6.322 1.00 38.50 792 LYS A C 1
ATOM 6131 O O . LYS A 1 792 ? 0.295 -21.931 6.478 1.00 38.50 792 LYS A O 1
ATOM 6136 N N . THR A 1 793 ? 0.028 -23.849 5.324 1.00 40.97 793 THR A N 1
ATOM 6137 C CA . THR A 1 793 ? -0.953 -23.367 4.343 1.00 40.97 793 THR A CA 1
ATOM 6138 C C . THR A 1 793 ? -2.314 -23.122 4.989 1.00 40.97 793 THR A C 1
ATOM 6140 O O . THR A 1 793 ? -2.859 -24.005 5.643 1.00 40.97 793 THR A O 1
ATOM 6143 N N . PHE A 1 794 ? -2.830 -21.911 4.765 1.00 50.41 794 PHE A N 1
ATOM 6144 C CA . PHE A 1 794 ? -4.216 -21.458 4.893 1.00 50.41 794 PHE A CA 1
ATOM 6145 C C . PHE A 1 794 ? -5.130 -22.197 5.853 1.00 50.41 794 PHE A C 1
ATOM 6147 O O . PHE A 1 794 ? -5.686 -23.246 5.537 1.00 50.41 794 PHE A O 1
ATOM 6154 N N . LEU A 1 795 ? -5.492 -21.499 6.923 1.00 53.94 795 LEU A N 1
ATOM 6155 C CA . LEU A 1 795 ? -6.777 -21.723 7.546 1.00 53.94 795 LEU A CA 1
ATOM 6156 C C . LEU A 1 795 ? -7.470 -20.369 7.723 1.00 53.94 795 LEU A C 1
ATOM 6158 O O . LEU A 1 795 ? -7.037 -19.553 8.530 1.00 53.94 795 LEU A O 1
ATOM 6162 N N . LYS A 1 796 ? -8.562 -20.150 6.976 1.00 58.59 796 LYS A N 1
ATOM 6163 C CA . LYS A 1 796 ? -9.427 -18.946 7.000 1.00 58.59 796 LYS A CA 1
ATOM 6164 C C . LYS A 1 796 ? -9.914 -18.526 8.400 1.00 58.59 796 LYS A C 1
ATOM 6166 O O . LYS A 1 796 ? -10.466 -17.452 8.562 1.00 58.59 796 LYS A O 1
ATOM 6171 N N . SER A 1 797 ? -9.698 -19.365 9.411 1.00 64.44 797 SER A N 1
ATOM 6172 C CA . SER A 1 797 ? -10.205 -19.206 10.771 1.00 64.44 797 SER A CA 1
ATOM 6173 C C . SER A 1 797 ? -9.186 -18.645 11.779 1.00 64.44 797 SER A C 1
ATOM 6175 O O . SER A 1 797 ? -9.448 -18.700 12.978 1.00 64.44 797 SER A O 1
ATOM 6177 N N . GLU A 1 798 ? -8.002 -18.194 11.351 1.00 77.44 798 GLU A N 1
ATOM 6178 C CA . GLU A 1 798 ? -7.024 -17.553 12.249 1.00 77.44 798 GLU A CA 1
ATOM 6179 C C . GLU A 1 798 ? -7.485 -16.150 12.651 1.00 77.44 798 GLU A C 1
ATOM 6181 O O . GLU A 1 798 ? -7.985 -15.396 11.816 1.00 77.44 798 GLU A O 1
ATOM 6186 N N . SER A 1 799 ? -7.294 -15.787 13.921 1.00 83.75 799 SER A N 1
ATOM 6187 C CA . SER A 1 799 ? -7.461 -14.401 14.358 1.00 83.75 799 SER A CA 1
ATOM 6188 C C . SER A 1 799 ? -6.322 -13.555 13.808 1.00 83.75 799 SER A C 1
ATOM 6190 O O . SER A 1 799 ? -5.153 -13.933 13.908 1.00 83.75 799 SER A O 1
ATOM 6192 N N . VAL A 1 800 ? -6.670 -12.408 13.234 1.00 86.81 800 VAL A N 1
ATOM 6193 C CA . VAL A 1 800 ? -5.723 -11.505 12.587 1.00 86.81 800 VAL A CA 1
ATOM 6194 C C . VAL A 1 800 ? -5.869 -10.108 13.160 1.00 86.81 800 VAL A C 1
ATOM 6196 O O . VAL A 1 800 ? -6.980 -9.621 13.370 1.00 86.81 800 VAL A O 1
ATOM 6199 N N . VAL A 1 801 ? -4.727 -9.473 13.391 1.00 89.94 801 VAL A N 1
ATOM 6200 C CA . VAL A 1 801 ? -4.618 -8.059 13.727 1.00 89.94 801 VAL A CA 1
ATOM 6201 C C . VAL A 1 801 ? -3.856 -7.370 12.604 1.00 89.94 801 VAL A C 1
ATOM 6203 O O . VAL A 1 801 ? -2.728 -7.746 12.288 1.00 89.94 801 VAL A O 1
ATOM 6206 N N . LEU A 1 802 ? -4.492 -6.383 11.984 1.00 91.19 802 LEU A N 1
ATOM 6207 C CA . LEU A 1 802 ? -3.901 -5.551 10.937 1.00 91.19 802 LEU A CA 1
ATOM 6208 C C . LEU A 1 802 ? -3.603 -4.179 11.519 1.00 91.19 802 LEU A C 1
ATOM 6210 O O . LEU A 1 802 ? -4.465 -3.624 12.201 1.00 91.19 802 LEU A O 1
ATOM 6214 N N . VAL A 1 803 ? -2.416 -3.649 11.237 1.00 90.44 803 VAL A N 1
ATOM 6215 C CA . VAL A 1 803 ? -1.978 -2.326 11.688 1.00 90.44 803 VAL A CA 1
ATOM 6216 C C . VAL A 1 803 ? -1.947 -1.380 10.498 1.00 90.44 803 VAL A C 1
ATOM 6218 O O . VAL A 1 803 ? -1.218 -1.613 9.533 1.00 90.44 803 VAL A O 1
ATOM 6221 N N . TRP A 1 804 ? -2.719 -0.307 10.592 1.00 90.56 804 TRP A N 1
ATOM 6222 C CA . TRP A 1 804 ? -2.887 0.717 9.573 1.00 90.56 804 TRP A CA 1
ATOM 6223 C C . TRP A 1 804 ? -2.239 2.017 10.031 1.00 90.56 804 TRP A C 1
ATOM 6225 O O . TRP A 1 804 ? -2.377 2.408 11.190 1.00 90.56 804 TRP A O 1
ATOM 6235 N N . LEU A 1 805 ? -1.546 2.696 9.123 1.00 86.69 805 LEU A N 1
ATOM 6236 C CA . LEU A 1 805 ? -1.177 4.093 9.320 1.00 86.69 805 LEU A CA 1
ATOM 6237 C C . LEU A 1 805 ? -2.461 4.935 9.309 1.00 86.69 805 LEU A C 1
ATOM 6239 O O . LEU A 1 805 ? -3.281 4.773 8.407 1.00 86.69 805 LEU A O 1
ATOM 6243 N N . ALA A 1 806 ? -2.637 5.787 10.320 1.00 82.44 806 ALA A N 1
ATOM 6244 C CA . ALA A 1 806 ? -3.806 6.656 10.473 1.00 82.44 806 ALA A CA 1
ATOM 6245 C C . ALA A 1 806 ? -3.492 8.107 10.069 1.00 82.44 806 ALA A C 1
ATOM 6247 O O . ALA A 1 806 ? -3.950 9.054 10.701 1.00 82.44 806 ALA A O 1
ATOM 6248 N N . ASP A 1 807 ? -2.646 8.278 9.052 1.00 74.00 807 ASP A N 1
ATOM 6249 C CA . ASP A 1 807 ? -2.400 9.581 8.438 1.00 74.00 807 ASP A CA 1
ATOM 6250 C C . ASP A 1 807 ? -3.645 10.080 7.678 1.00 74.00 807 ASP A C 1
ATOM 6252 O O . ASP A 1 807 ? -4.632 9.361 7.532 1.00 74.00 807 ASP A O 1
ATOM 6256 N N . VAL A 1 808 ? -3.619 11.331 7.206 1.00 71.94 808 VAL A N 1
ATOM 6257 C CA . VAL A 1 808 ? -4.757 11.954 6.505 1.00 71.94 808 VAL A CA 1
ATOM 6258 C C . VAL A 1 808 ? -5.156 11.104 5.294 1.00 71.94 808 VAL A C 1
ATOM 6260 O O . VAL A 1 808 ? -4.328 10.865 4.411 1.00 71.94 808 VAL A O 1
ATOM 6263 N N . TRP A 1 809 ? -6.405 10.626 5.261 1.00 77.75 809 TRP A N 1
ATOM 6264 C CA . TRP A 1 809 ? -6.941 9.795 4.170 1.00 77.75 809 TRP A CA 1
ATOM 6265 C C . TRP A 1 809 ? -7.487 10.615 3.000 1.00 77.75 809 TRP A C 1
ATOM 6267 O O . TRP A 1 809 ? -7.606 10.085 1.893 1.00 77.75 809 TRP A O 1
ATOM 6277 N N . GLU A 1 810 ? -7.791 11.891 3.244 1.00 64.88 810 GLU A N 1
ATOM 6278 C CA . GLU A 1 810 ? -8.194 12.866 2.233 1.00 64.88 810 GLU A CA 1
ATOM 6279 C C . GLU A 1 810 ? -7.055 13.053 1.214 1.00 64.88 810 GLU A C 1
ATOM 6281 O O . GLU A 1 810 ? -5.926 13.394 1.575 1.00 64.88 810 GLU A O 1
ATOM 6286 N N . SER A 1 811 ? -7.332 12.712 -0.048 1.00 50.66 811 SER A N 1
ATOM 6287 C CA . SER A 1 811 ? -6.353 12.630 -1.142 1.00 50.66 811 SER A CA 1
ATOM 6288 C C . SER A 1 811 ? -6.219 13.911 -1.941 1.00 50.66 811 SER A C 1
ATOM 6290 O O . SER A 1 811 ? -7.296 14.437 -2.308 1.00 50.66 811 SER A O 1
#

Radius of gyration: 34.95 Å; chains: 1; bounding box: 85×78×132 Å

Organism: NCBI:txid174260